Protein AF-A0A5R8YHM0-F1 (afdb_monomer)

Foldseek 3Di:
DDDQFQFFAPQAWPVQFPATWGATDVHNQEIEWEWAAKAFDADLVLAGQWFKEWEAEPPDTKIKIKTKIAIDTVLVRRQVSQQVCCVVPVRHHFYHYFAWQWKWKWKWKDPPDPDIDTLAQIDTGGSLCNRIPIDIGMGDPVSSVVVVCCQVVVPIFMKIKIKIKGKHKFRADQKKFKDWLLVLLVQVCVVQNAQHKAFLQRQLVSCLVVCVPGIDGHDADPPDDNDDDDDSSSNSSSVSQVCVVQQWAFDSDSDCDQRTITTGHGSVSHDTDIDMDHRNDIDMGMDIDMYMDRSSVSSCVSVVRHCPVSYHYHYDYDDPFQKAKAKEAEREPPDAFQFPWKKKKWWACADPPQGRHIWIWMFTQPDVRRMTMTIDGGGGPDFSWGWMAMWTFGQDPVGTDIATFDIDTDRHSYHYHYQNRYRAQWAKEAEDQVQQVFKKKFWAFPVGDTQDIDHNSRRMYIGGDDPRRPQIWIWIGTPDAFDIFIGGSPPGSYDYDYQSNGALAFKAKAKEFEPDDFWKKWKDFFPDPDDTDIDTAHPVRRMDMDMDGDHGSRRNFMWMWIDDVPRTDDIDDTDGGDPYHYHHHPQDQWDQDPNWTWGADPVDPLEIETAQQAKAFDADPVRAGQWDWDDDPQKIKIKTKIFSHDDPVVQVVRQVVCCVPDDDHRPGYDYDQKAWPKKFKWFAFPPGDTDTQWMDFFPNDPSRMDMTMGMDHPRLSVLVVCLLVLNWPGMKIWIWIQDPVGIDIHIDRSSVNRPPDD

Solvent-accessible surface area (backbone atoms only — not comparable to full-atom values): 40587 Å² total; per-residue (Å²): 133,85,87,57,71,64,27,36,19,68,66,42,65,41,84,91,37,67,80,54,32,16,29,16,30,98,29,85,47,29,35,26,36,42,70,71,42,47,42,73,28,62,44,98,88,55,43,50,40,51,38,40,38,42,42,42,48,86,57,88,52,36,17,34,44,38,37,28,33,29,65,39,56,68,52,66,62,29,39,53,43,36,34,56,43,22,75,76,72,67,52,52,45,41,42,40,74,58,68,60,69,24,30,39,37,35,36,37,33,40,65,66,98,81,43,72,45,56,45,36,77,69,39,81,34,54,41,39,30,53,62,46,35,62,45,78,42,77,19,56,56,66,37,26,53,51,54,50,46,42,58,76,65,69,77,54,63,44,41,35,37,36,39,32,34,29,62,27,31,52,40,68,39,52,32,26,34,74,44,39,60,19,62,49,26,45,53,49,24,74,72,67,38,70,50,32,73,35,38,63,65,55,44,6,52,53,49,29,67,75,41,61,86,60,55,41,86,36,74,69,40,95,88,60,73,88,68,76,86,84,46,68,65,60,51,6,44,35,51,26,59,73,42,37,77,73,45,26,42,80,49,77,58,88,67,71,47,90,76,52,41,27,25,33,44,47,42,91,79,33,70,76,53,85,44,78,50,52,34,23,56,86,43,82,30,81,46,78,44,66,30,60,33,41,59,66,63,51,38,20,71,54,50,81,68,58,50,70,90,35,51,45,80,45,78,50,79,82,71,62,90,29,57,44,70,35,36,38,34,46,54,58,53,73,52,49,45,48,61,76,46,47,33,37,42,39,41,29,67,54,48,72,89,79,35,78,60,62,48,74,47,60,24,60,28,80,40,86,72,34,21,26,61,29,78,44,82,48,50,79,90,59,73,64,54,31,31,33,30,34,33,36,33,31,62,45,101,93,43,76,45,79,42,65,24,55,78,39,84,34,59,54,54,66,44,78,41,42,56,88,29,38,56,45,59,53,31,27,42,36,39,47,69,78,39,25,74,47,24,38,38,30,37,28,29,54,87,68,49,75,66,40,71,32,27,76,89,35,38,44,37,18,38,66,50,56,81,80,36,50,74,34,29,35,42,34,39,49,76,61,86,60,47,74,46,78,43,77,53,64,100,45,41,54,44,81,49,46,56,47,55,36,80,47,23,28,50,47,55,36,34,44,31,39,90,74,51,70,44,36,40,35,33,40,47,34,96,54,89,64,80,69,45,73,49,78,27,31,85,92,41,33,54,46,82,48,73,49,63,18,92,38,37,38,37,35,22,33,29,39,27,50,32,59,90,92,49,69,53,70,71,48,73,72,42,74,73,45,101,80,35,72,44,60,74,67,64,73,78,64,49,72,52,98,88,43,57,30,31,74,39,92,88,42,86,38,33,29,27,26,70,60,86,30,43,40,67,32,64,42,99,85,70,43,65,36,62,47,80,49,79,60,88,92,39,33,39,39,40,38,32,30,21,32,45,77,56,69,70,56,48,54,51,49,43,59,54,43,52,76,69,51,92,72,68,65,74,46,67,45,71,48,83,58,50,62,70,38,38,34,38,30,33,21,30,100,93,52,67,80,42,81,60,27,68,43,62,44,67,82,47,90,51,30,45,31,77,34,63,32,80,36,54,71,54,49,44,50,14,46,52,41,12,76,75,54,39,70,84,13,26,31,30,38,28,33,33,43,42,94,92,44,78,46,80,25,75,30,49,47,19,74,69,68,53,78,87,125

Nearest PDB structures (foldseek):
  8ave-assembly1_B  TM=1.083E-01  e=2.349E-08  Homo sapiens
  2ibg-assembly4_D  TM=2.091E-01  e=2.568E-02  Drosophila melanogaster
  3but-assembly1_A-2  TM=3.104E-01  e=1.887E-01  Archaeoglobus fulgidus DSM 4304
  2wli-assembly1_B  TM=3.699E-01  e=8.532E-01  Paramagnetospirillum magnetotacticum
  2wll-assembly1_A-2  TM=3.819E-01  e=2.646E+00  Burkholderia pseudomallei

Sequence (758 aa):
MTILRGLPDLGAPLVSLPGTVFRGYEDSGLAIALPDRLDLERAADGTPVLLVTLVRGEQEPYGRIEAGFAIGSPLSEIGEAAARQAEKQGELLRVAAADLRGGVLEVTARLGPVAEEVLTPPVELAPDLLTRARVSVALAPRAAVAAARLVEDATLPVTATLRLTLRAVAPRLPLATTVDPHEIAVRLAARFGAQAALTVEDLAGGLGELLAGSLTPSAPGPGDEAGGPVTDEARGRALALRLKEILARPEVSAQVSAQGRYLLRHPDEVLPGQERVDLAVPAAVLVDRVVTLDPFAAARALSGGTLDRHVRRVTTPPLPAGHVVVEFAANLPEPVAGLLALLADLRIPPAPPLRPQPVTAGAALDGPGRTGTAGVVLAAGEEPSGEARLRALLDLPGGPAEVAGPWRPASDRHVLLGPADFPLPLTVVRAPAELTRLATAEVVTADGRVAARLDGATPMTAVPLRPEDLPARVVIRPTGPGRVIELPLGGRDRLDLDLVTLPGYGAQRATIACRKPPVRVEWRAEGADDPPRSVRLDRDRPAAEIRWIATSPFQPGLVWRVADGDQAGPWSAPVAPAERLVIVADEAKPIVVNGVEMRPDDAEPGVWTYLPPGPFLELGQDGRPAIGLIEAGATAFLQVTTRLDLPEAARAALLGELRRRASGEPERVRPAPVAVRRVALEARPPDGAWAPVAEGTSSGLPPWTTALAATLDPGQAAAVKAALSGTRGRLRLVGELDAPAGPEIRVRDVADLLEPTR

pLDDT: mean 85.94, std 9.77, range [30.06, 97.94]

Mean predicted aligned error: 14.39 Å

Structure (mmCIF, N/CA/C/O backbone):
data_AF-A0A5R8YHM0-F1
#
_entry.id   AF-A0A5R8YHM0-F1
#
loop_
_atom_site.group_PDB
_atom_site.id
_atom_site.type_symbol
_atom_site.label_atom_id
_atom_site.label_alt_id
_atom_site.label_comp_id
_atom_site.label_asym_id
_atom_site.label_entity_id
_atom_site.label_seq_id
_atom_site.pdbx_PDB_ins_code
_atom_site.Cartn_x
_atom_site.Cartn_y
_atom_site.Cartn_z
_atom_site.occupancy
_atom_site.B_iso_or_equiv
_atom_site.auth_seq_id
_atom_site.auth_comp_id
_atom_site.auth_asym_id
_atom_site.auth_atom_id
_atom_site.pdbx_PDB_model_num
ATOM 1 N N . MET A 1 1 ? -5.951 -20.990 -4.212 1.00 39.38 1 MET A N 1
ATOM 2 C CA . MET A 1 1 ? -7.140 -20.144 -3.972 1.00 39.38 1 MET A CA 1
ATOM 3 C C . MET A 1 1 ? -6.715 -18.698 -4.087 1.00 39.38 1 MET A C 1
ATOM 5 O O . MET A 1 1 ? -5.869 -18.257 -3.321 1.00 39.38 1 MET A O 1
ATOM 9 N N . THR A 1 2 ? -7.236 -17.989 -5.078 1.00 53.16 2 THR A N 1
ATOM 10 C CA . THR A 1 2 ? -6.952 -16.569 -5.274 1.00 53.16 2 THR A CA 1
ATOM 11 C C . THR A 1 2 ? -7.682 -15.772 -4.196 1.00 53.16 2 THR A C 1
ATOM 13 O O . THR A 1 2 ? -8.906 -15.809 -4.143 1.00 53.16 2 THR A O 1
ATOM 16 N N . ILE A 1 3 ? -6.958 -15.083 -3.313 1.00 80.69 3 ILE A N 1
ATOM 17 C CA . ILE A 1 3 ? -7.571 -14.210 -2.302 1.00 80.69 3 ILE A CA 1
ATOM 18 C C . ILE A 1 3 ? -8.234 -13.034 -3.044 1.00 80.69 3 ILE A C 1
ATOM 20 O O . ILE A 1 3 ? -7.537 -12.276 -3.720 1.00 80.69 3 ILE A O 1
ATOM 24 N N . LEU A 1 4 ? -9.571 -12.943 -2.987 1.00 90.19 4 LEU A N 1
ATOM 25 C CA . LEU A 1 4 ? -10.377 -11.878 -3.617 1.00 90.19 4 LEU A CA 1
ATOM 26 C C . LEU A 1 4 ? -10.798 -10.786 -2.629 1.00 90.19 4 LEU A C 1
ATOM 28 O O . LEU A 1 4 ? -11.025 -9.645 -3.028 1.00 90.19 4 LEU A O 1
ATOM 32 N N . ARG A 1 5 ? -10.917 -11.140 -1.346 1.00 91.56 5 ARG A N 1
ATOM 33 C CA . ARG A 1 5 ? -11.347 -10.230 -0.286 1.00 91.56 5 ARG A CA 1
ATOM 34 C C . ARG A 1 5 ? -10.447 -8.996 -0.227 1.00 91.56 5 ARG A C 1
ATOM 36 O O . ARG A 1 5 ? -9.224 -9.125 -0.199 1.00 91.56 5 ARG A O 1
ATOM 43 N N . GLY A 1 6 ? -11.062 -7.818 -0.178 1.00 90.00 6 GLY A N 1
ATOM 44 C CA . GLY A 1 6 ? -10.361 -6.537 -0.111 1.00 90.00 6 GLY A CA 1
ATOM 45 C C . GLY A 1 6 ? -9.772 -6.049 -1.439 1.00 90.00 6 GLY A C 1
ATOM 46 O O . GLY A 1 6 ? -9.041 -5.064 -1.427 1.00 90.00 6 GLY A O 1
ATOM 47 N N . LEU A 1 7 ? -10.069 -6.695 -2.574 1.00 93.56 7 LEU A N 1
ATOM 48 C CA . LEU A 1 7 ? -9.819 -6.117 -3.900 1.00 93.56 7 LEU A CA 1
ATOM 49 C C . LEU A 1 7 ? -10.925 -5.110 -4.276 1.00 93.56 7 LEU A C 1
ATOM 51 O O . LEU A 1 7 ? -12.049 -5.252 -3.788 1.00 93.56 7 LEU A O 1
ATOM 55 N N . PRO A 1 8 ? -10.650 -4.125 -5.158 1.00 95.81 8 PRO A N 1
ATOM 56 C CA . PRO A 1 8 ? -11.674 -3.238 -5.710 1.00 95.81 8 PRO A CA 1
ATOM 57 C C . PRO A 1 8 ? -12.804 -4.034 -6.365 1.00 95.81 8 PRO A C 1
ATOM 59 O O . PRO A 1 8 ? -12.550 -4.832 -7.268 1.00 95.81 8 PRO A O 1
ATOM 62 N N . ASP A 1 9 ? -14.041 -3.809 -5.936 1.00 95.06 9 ASP A N 1
ATOM 63 C CA . ASP A 1 9 ? -15.228 -4.386 -6.559 1.00 95.06 9 ASP A CA 1
ATOM 64 C C . ASP A 1 9 ? -15.778 -3.443 -7.631 1.00 95.06 9 ASP A C 1
ATOM 66 O O . ASP A 1 9 ? -16.409 -2.427 -7.331 1.00 95.06 9 ASP A O 1
ATOM 70 N N . LEU A 1 10 ? -15.562 -3.792 -8.900 1.00 93.62 10 LEU A N 1
ATOM 71 C CA . LEU A 1 10 ? -15.988 -2.967 -10.032 1.00 93.62 10 LEU A CA 1
ATOM 72 C C . LEU A 1 10 ? -17.514 -2.883 -10.172 1.00 93.62 10 LEU A C 1
ATOM 74 O O . LEU A 1 10 ? -18.005 -2.001 -10.874 1.00 93.62 10 LEU A O 1
ATOM 78 N N . GLY A 1 11 ? -18.262 -3.784 -9.524 1.00 90.69 11 GLY A N 1
ATOM 79 C CA . GLY A 1 11 ? -19.720 -3.731 -9.444 1.00 90.69 11 GLY A CA 1
ATOM 80 C C . GLY A 1 11 ? -20.252 -2.768 -8.376 1.00 90.69 11 GLY A C 1
ATOM 81 O O . GLY A 1 11 ? -21.446 -2.482 -8.375 1.00 90.69 11 GLY A O 1
ATOM 82 N N . ALA A 1 12 ? -19.393 -2.247 -7.492 1.00 91.75 12 ALA A N 1
ATOM 83 C CA . ALA A 1 12 ? -19.782 -1.406 -6.358 1.00 91.75 12 ALA A CA 1
ATOM 84 C C . ALA A 1 12 ? -18.974 -0.085 -6.289 1.00 91.75 12 ALA A C 1
ATOM 86 O O . ALA A 1 12 ? -18.221 0.134 -5.331 1.00 91.75 12 ALA A O 1
ATOM 87 N N . PRO A 1 13 ? -19.104 0.816 -7.287 1.00 93.62 13 PRO A N 1
ATOM 88 C CA . PRO A 1 13 ? -18.449 2.125 -7.261 1.00 93.62 13 PRO A CA 1
ATOM 89 C C . PRO A 1 13 ? -19.025 3.034 -6.162 1.00 93.62 13 PRO A C 1
ATOM 91 O O . PRO A 1 13 ? -20.237 3.102 -5.958 1.00 93.62 13 PRO A O 1
ATOM 94 N N . LEU A 1 14 ? -18.157 3.792 -5.490 1.00 92.69 14 LEU A N 1
ATOM 95 C CA . LEU A 1 14 ? -18.528 4.776 -4.466 1.00 92.69 14 LEU A CA 1
ATOM 96 C C . LEU A 1 14 ? -18.548 6.188 -5.069 1.00 92.69 14 LEU A C 1
ATOM 98 O O . LEU A 1 14 ? -17.676 7.009 -4.805 1.00 92.69 14 LEU A O 1
ATOM 102 N N . VAL A 1 15 ? -19.562 6.467 -5.893 1.00 90.62 15 VAL A N 1
ATOM 103 C CA . VAL A 1 15 ? -19.686 7.713 -6.685 1.00 90.62 15 VAL A CA 1
ATOM 104 C C . VAL A 1 15 ? -19.845 8.998 -5.859 1.00 90.62 15 VAL A C 1
ATOM 106 O O . VAL A 1 15 ? -19.730 10.094 -6.399 1.00 90.62 15 VAL A O 1
ATOM 109 N N . SER A 1 16 ? -20.135 8.884 -4.561 1.00 89.06 16 SER A N 1
ATOM 110 C CA . SER A 1 16 ? -20.206 10.014 -3.626 1.00 89.06 16 SER A CA 1
ATOM 111 C C . SER A 1 16 ? -18.833 10.511 -3.167 1.00 89.06 16 SER A C 1
ATOM 113 O O . SER A 1 16 ? -18.747 11.595 -2.586 1.00 89.06 16 SER A O 1
ATOM 115 N N . LEU A 1 17 ? -17.774 9.726 -3.388 1.00 91.69 17 LEU A N 1
ATOM 116 C CA . LEU A 1 17 ? -16.407 10.048 -2.990 1.00 91.69 17 LEU A CA 1
ATOM 117 C C . LEU A 1 17 ? -15.628 10.658 -4.171 1.00 91.69 17 LEU A C 1
ATOM 119 O O . LEU A 1 17 ? -15.910 10.329 -5.323 1.00 91.69 17 LEU A O 1
ATOM 123 N N . PRO A 1 18 ? -14.658 11.554 -3.911 1.00 92.50 18 PRO A N 1
ATOM 124 C CA . PRO A 1 18 ? -13.828 12.137 -4.961 1.00 92.50 18 PRO A CA 1
ATOM 125 C C . PRO A 1 18 ? -12.920 11.087 -5.618 1.00 92.50 18 PRO A C 1
ATOM 127 O O . PRO A 1 18 ? -12.489 10.127 -4.981 1.00 92.50 18 PRO A O 1
ATOM 130 N N . GLY A 1 19 ? -12.597 11.296 -6.895 1.00 91.38 19 GLY A N 1
ATOM 131 C CA . GLY A 1 19 ? -11.745 10.389 -7.666 1.00 91.38 19 GLY A CA 1
ATOM 132 C C . GLY A 1 19 ? -12.461 9.107 -8.110 1.00 91.38 19 GLY A C 1
ATOM 133 O O . GLY A 1 19 ? -13.678 9.065 -8.271 1.00 91.38 19 GLY A O 1
ATOM 134 N N . THR A 1 20 ? -11.689 8.050 -8.380 1.00 92.88 20 THR A N 1
ATOM 135 C CA . THR A 1 20 ? -12.224 6.728 -8.751 1.00 92.88 20 THR A CA 1
ATOM 136 C C . THR A 1 20 ? -12.085 5.775 -7.570 1.00 92.88 20 THR A C 1
ATOM 138 O O . THR A 1 20 ? -10.984 5.312 -7.273 1.00 92.88 20 THR A O 1
ATOM 141 N N . VAL A 1 21 ? -13.199 5.487 -6.893 1.00 95.12 21 VAL A N 1
ATOM 142 C CA . VAL A 1 21 ? -13.221 4.695 -5.655 1.00 95.12 21 VAL A CA 1
ATOM 143 C C . VAL A 1 21 ? -14.235 3.563 -5.767 1.00 95.12 21 VAL A C 1
ATOM 145 O O . VAL A 1 21 ? -15.366 3.769 -6.209 1.00 95.12 21 VAL A O 1
ATOM 148 N N . PHE A 1 22 ? -13.844 2.371 -5.328 1.00 95.38 22 PHE A N 1
ATOM 149 C CA . PHE A 1 22 ? -14.714 1.196 -5.270 1.00 95.38 22 PHE A CA 1
ATOM 150 C C . PHE A 1 22 ? -14.793 0.651 -3.853 1.00 95.38 22 PHE A C 1
ATOM 152 O O . PHE A 1 22 ? -13.876 0.832 -3.052 1.00 95.38 22 PHE A O 1
ATOM 159 N N . ARG A 1 23 ? -15.875 -0.057 -3.541 1.00 94.88 23 ARG A N 1
ATOM 160 C CA . ARG A 1 23 ? -15.956 -0.844 -2.311 1.00 94.88 23 ARG A CA 1
ATOM 161 C C . ARG A 1 23 ? -14.973 -2.020 -2.367 1.00 94.88 23 ARG A C 1
ATOM 163 O O . ARG A 1 23 ? -14.684 -2.547 -3.441 1.00 94.88 23 ARG A O 1
ATOM 170 N N . GLY A 1 24 ? -14.465 -2.441 -1.214 1.00 94.12 24 GLY A N 1
ATOM 171 C CA . GLY A 1 24 ? -13.718 -3.686 -1.083 1.00 94.12 24 GLY A CA 1
ATOM 172 C C . GLY A 1 24 ? -14.640 -4.895 -1.213 1.00 94.12 24 GLY A C 1
ATOM 173 O O . GLY A 1 24 ? -15.649 -5.000 -0.515 1.00 94.12 24 GLY A O 1
ATOM 174 N N . TYR A 1 25 ? -14.287 -5.836 -2.084 1.00 92.88 25 TYR A N 1
ATOM 175 C CA . TYR A 1 25 ? -15.019 -7.091 -2.215 1.00 92.88 25 TYR A CA 1
ATOM 176 C C . TYR A 1 25 ? -14.998 -7.869 -0.884 1.00 92.88 25 TYR A C 1
ATOM 178 O O . TYR A 1 25 ? -13.932 -8.037 -0.284 1.00 92.88 25 TYR A O 1
ATOM 186 N N . GLU A 1 26 ? -16.168 -8.315 -0.408 1.00 90.44 26 GLU A N 1
ATOM 187 C CA . GLU A 1 26 ? -16.365 -8.963 0.910 1.00 90.44 26 GLU A CA 1
ATOM 188 C C . GLU A 1 26 ? -15.871 -8.138 2.126 1.00 90.44 26 GLU A C 1
ATOM 190 O O . GLU A 1 26 ? -15.660 -8.667 3.221 1.00 90.44 26 GLU A O 1
ATOM 195 N N . ASP A 1 27 ? -15.691 -6.825 1.957 1.00 88.81 27 ASP A N 1
ATOM 196 C CA . ASP A 1 27 ? -15.360 -5.879 3.026 1.00 88.81 27 ASP A CA 1
ATOM 197 C C . ASP A 1 27 ? -16.105 -4.565 2.780 1.00 88.81 27 ASP A C 1
ATOM 199 O O . ASP A 1 27 ? -15.573 -3.593 2.241 1.00 88.81 27 ASP A O 1
ATOM 203 N N . SER A 1 28 ? -17.383 -4.534 3.168 1.00 85.12 28 SER A N 1
ATOM 204 C CA . SER A 1 28 ? -18.223 -3.354 2.968 1.00 85.12 28 SER A CA 1
ATOM 205 C C . SER A 1 28 ? -17.713 -2.126 3.724 1.00 85.12 28 SER A C 1
ATOM 207 O O . SER A 1 28 ? -18.033 -1.012 3.334 1.00 85.12 28 SER A O 1
ATOM 209 N N . GLY A 1 29 ? -16.890 -2.298 4.759 1.00 87.62 29 GLY A N 1
ATOM 210 C CA . GLY A 1 29 ? -16.261 -1.198 5.487 1.00 87.62 29 GLY A CA 1
ATOM 211 C C . GLY A 1 29 ? -14.966 -0.688 4.851 1.00 87.62 29 GLY A C 1
ATOM 212 O O . GLY A 1 29 ? -14.224 0.026 5.524 1.00 87.62 29 GLY A O 1
ATOM 213 N N . LEU A 1 30 ? -14.644 -1.078 3.614 1.00 89.88 30 LEU A N 1
ATOM 214 C CA . LEU A 1 30 ? -13.425 -0.691 2.907 1.00 89.88 30 LEU A CA 1
ATOM 215 C C . LEU A 1 30 ? -13.758 0.044 1.601 1.00 89.88 30 LEU A C 1
ATOM 217 O O . LEU A 1 30 ? -14.516 -0.450 0.769 1.00 89.88 30 LEU A O 1
ATOM 221 N N . ALA A 1 31 ? -13.147 1.208 1.414 1.00 93.00 31 ALA A N 1
ATOM 222 C CA . ALA A 1 31 ? -13.145 2.002 0.196 1.00 93.00 31 ALA A CA 1
ATOM 223 C C . ALA A 1 31 ? -11.729 1.995 -0.395 1.00 93.00 31 ALA A C 1
ATOM 225 O O . ALA A 1 31 ? -10.764 2.347 0.284 1.00 93.00 31 ALA A O 1
ATOM 226 N N . ILE A 1 32 ? -11.599 1.582 -1.653 1.00 93.62 32 ILE A N 1
ATOM 227 C CA . ILE A 1 32 ? -10.316 1.419 -2.335 1.00 93.62 32 ILE A CA 1
ATOM 228 C C . ILE A 1 32 ? -10.204 2.464 -3.436 1.00 93.62 32 ILE A C 1
ATOM 230 O O . ILE A 1 32 ? -10.967 2.451 -4.404 1.00 93.62 32 ILE A O 1
ATOM 234 N N . ALA A 1 33 ? -9.251 3.373 -3.265 1.00 93.12 33 ALA A N 1
ATOM 235 C CA . ALA A 1 33 ? -8.953 4.453 -4.187 1.00 93.12 33 ALA A CA 1
ATOM 236 C C . ALA A 1 33 ? -8.016 3.974 -5.297 1.00 93.12 33 ALA A C 1
ATOM 238 O O . ALA A 1 33 ? -6.970 3.373 -5.030 1.00 93.12 33 ALA A O 1
ATOM 239 N N . LEU A 1 34 ? -8.375 4.266 -6.545 1.00 92.69 34 LEU A N 1
ATOM 240 C CA . LEU A 1 34 ? -7.493 4.067 -7.687 1.00 92.69 34 LEU A CA 1
ATOM 241 C C . LEU A 1 34 ? -6.687 5.345 -7.939 1.00 92.69 34 LEU A C 1
ATOM 243 O O . LEU A 1 34 ? -7.213 6.443 -7.746 1.00 92.69 34 LEU A O 1
ATOM 247 N N . PRO A 1 35 ? -5.453 5.222 -8.452 1.00 90.38 35 PRO A N 1
ATOM 248 C CA . PRO A 1 35 ? -4.701 6.376 -8.909 1.00 90.38 35 PRO A CA 1
ATOM 249 C C . PRO A 1 35 ? -5.411 7.160 -10.008 1.00 90.38 35 PRO A C 1
ATOM 251 O O . PRO A 1 35 ? -5.995 6.597 -10.939 1.00 90.38 35 PRO A O 1
ATOM 254 N N . ASP A 1 36 ? -5.327 8.478 -9.925 1.00 90.69 36 ASP A N 1
ATOM 255 C CA . ASP A 1 36 ? -5.924 9.397 -10.893 1.00 90.69 36 ASP A CA 1
ATOM 256 C C . ASP A 1 36 ? -4.987 10.538 -11.302 1.00 90.69 36 ASP A C 1
ATOM 258 O O . ASP A 1 36 ? -5.329 11.305 -12.202 1.00 90.69 36 ASP A O 1
ATOM 262 N N . ARG A 1 37 ? -3.790 10.610 -10.706 1.00 89.12 37 ARG A N 1
ATOM 263 C CA . ARG A 1 37 ? -2.815 11.663 -10.976 1.00 89.12 37 ARG A CA 1
ATOM 264 C C . ARG A 1 37 ? -1.425 11.106 -11.252 1.00 89.12 37 ARG A C 1
ATOM 266 O O . ARG A 1 37 ? -0.958 10.189 -10.572 1.00 89.12 37 ARG A O 1
ATOM 273 N N . LEU A 1 38 ? -0.764 11.723 -12.227 1.00 90.69 38 LEU A N 1
ATOM 274 C CA . LEU A 1 38 ? 0.653 11.563 -12.526 1.00 90.69 38 LEU A CA 1
ATOM 275 C C . LEU A 1 38 ? 1.336 12.917 -12.329 1.00 90.69 38 LEU A C 1
ATOM 277 O O . LEU A 1 38 ? 0.962 13.891 -12.976 1.00 90.69 38 LEU A O 1
ATOM 281 N N . ASP A 1 39 ? 2.325 12.975 -11.445 1.00 89.31 39 ASP A N 1
ATOM 282 C CA . ASP A 1 39 ? 3.100 14.179 -11.152 1.00 89.31 39 ASP A CA 1
ATOM 283 C C . ASP A 1 39 ? 4.559 14.003 -11.580 1.00 89.31 39 ASP A C 1
ATOM 285 O O . ASP A 1 39 ? 5.088 12.891 -11.589 1.00 89.31 39 ASP A O 1
ATOM 289 N N . LEU A 1 40 ? 5.231 15.115 -11.884 1.00 87.50 40 LEU A N 1
ATOM 290 C CA . LEU A 1 40 ? 6.681 15.124 -12.048 1.00 87.50 40 LEU A CA 1
ATOM 291 C C . LEU A 1 40 ? 7.327 15.168 -10.661 1.00 87.50 40 LEU A C 1
ATOM 293 O O . LEU A 1 40 ? 6.963 15.995 -9.817 1.00 87.50 40 LEU A O 1
ATOM 297 N N . GLU A 1 41 ? 8.276 14.273 -10.421 1.00 82.69 41 GLU A N 1
ATOM 298 C CA . GLU A 1 41 ? 8.989 14.187 -9.154 1.00 82.69 41 GLU A CA 1
ATOM 299 C C . GLU A 1 41 ? 9.784 15.470 -8.881 1.00 82.69 41 GLU A C 1
ATOM 301 O O . GLU A 1 41 ? 10.283 16.134 -9.795 1.00 82.69 41 GLU A O 1
ATOM 306 N N . ARG A 1 42 ? 9.920 15.806 -7.595 1.00 80.12 42 ARG A N 1
ATOM 307 C CA . ARG A 1 42 ? 10.765 16.896 -7.112 1.00 80.12 42 ARG A CA 1
ATOM 308 C C . ARG A 1 42 ? 11.964 16.328 -6.358 1.00 80.12 42 ARG A C 1
ATOM 310 O O . ARG A 1 42 ? 11.796 15.481 -5.482 1.00 80.12 42 ARG A O 1
ATOM 317 N N . ALA A 1 43 ? 13.152 16.828 -6.671 1.00 72.75 43 ALA A N 1
ATOM 318 C CA . ALA A 1 43 ? 14.354 16.609 -5.885 1.00 72.75 43 ALA A CA 1
ATOM 319 C C . ALA A 1 43 ? 14.235 17.284 -4.504 1.00 72.75 43 ALA A C 1
ATOM 321 O O . ALA A 1 43 ? 13.315 18.064 -4.246 1.00 72.75 43 ALA A O 1
ATOM 322 N N . ALA A 1 44 ? 15.178 16.991 -3.604 1.00 66.50 44 ALA A N 1
ATOM 323 C CA . ALA A 1 44 ? 15.178 17.522 -2.236 1.00 66.50 44 ALA A CA 1
ATOM 324 C C . ALA A 1 44 ? 15.227 19.064 -2.174 1.00 66.50 44 ALA A C 1
ATOM 326 O O . ALA A 1 44 ? 14.716 19.660 -1.231 1.00 66.50 44 ALA A O 1
ATOM 327 N N . ASP A 1 45 ? 15.798 19.710 -3.192 1.00 70.50 45 ASP A N 1
ATOM 328 C CA . ASP A 1 45 ? 15.846 21.170 -3.348 1.00 70.50 45 ASP A CA 1
ATOM 329 C C . ASP A 1 45 ? 14.581 21.761 -4.009 1.00 70.50 45 ASP A C 1
ATOM 331 O O . ASP A 1 45 ? 14.508 22.962 -4.273 1.00 70.50 45 ASP A O 1
ATOM 335 N N . GLY A 1 46 ? 13.576 20.924 -4.287 1.00 74.38 46 GLY A N 1
ATOM 336 C CA . GLY A 1 46 ? 12.318 21.298 -4.927 1.00 74.38 46 GLY A CA 1
ATOM 337 C C . GLY A 1 46 ? 12.376 21.391 -6.453 1.00 74.38 46 GLY A C 1
ATOM 338 O O . GLY A 1 46 ? 11.339 21.647 -7.071 1.00 74.38 46 GLY A O 1
ATOM 339 N N . THR A 1 47 ? 13.539 21.175 -7.077 1.00 80.44 47 THR A N 1
ATOM 340 C CA . THR A 1 47 ? 13.669 21.182 -8.541 1.00 80.44 47 THR A CA 1
ATOM 341 C C . THR A 1 47 ? 13.024 19.939 -9.162 1.00 80.44 47 THR A C 1
ATOM 343 O O . THR A 1 47 ? 12.994 18.883 -8.532 1.00 80.44 47 THR A O 1
ATOM 346 N N . PRO A 1 48 ? 12.461 20.027 -10.380 1.00 83.25 48 PRO A N 1
ATOM 347 C CA . PRO A 1 48 ? 11.901 18.854 -11.038 1.00 83.25 48 PRO A CA 1
ATOM 348 C C . PRO A 1 48 ? 12.999 17.851 -11.404 1.00 83.25 48 PRO A C 1
ATOM 350 O O . PRO A 1 48 ? 14.055 18.243 -11.901 1.00 83.25 48 PRO A O 1
ATOM 353 N N . VAL A 1 49 ? 12.724 16.559 -11.229 1.00 82.38 49 VAL A N 1
ATOM 354 C CA . VAL A 1 49 ? 13.591 15.476 -11.710 1.00 82.38 49 VAL A CA 1
ATOM 355 C C . VAL A 1 49 ? 13.335 15.283 -13.205 1.00 82.38 49 VAL A C 1
ATOM 357 O O . VAL A 1 49 ? 12.548 14.433 -13.616 1.00 82.38 49 VAL A O 1
ATOM 360 N N . LEU A 1 50 ? 13.972 16.125 -14.017 1.00 83.81 50 LEU A N 1
ATOM 361 C CA . LEU A 1 50 ? 13.954 16.059 -15.475 1.00 83.81 50 LEU A CA 1
ATOM 362 C C . LEU A 1 50 ? 15.320 16.497 -16.013 1.00 83.81 50 LEU A C 1
ATOM 364 O O . LEU A 1 50 ? 15.791 17.580 -15.686 1.00 83.81 50 LEU A O 1
ATOM 368 N N . LEU A 1 51 ? 15.944 15.680 -16.855 1.00 80.56 51 LEU A N 1
ATOM 369 C CA . LEU A 1 51 ? 17.203 15.996 -17.521 1.00 80.56 51 LEU A CA 1
ATOM 370 C C . LEU A 1 51 ? 17.200 15.429 -18.940 1.00 80.56 51 LEU A C 1
ATOM 372 O O . LEU A 1 51 ? 17.017 14.231 -19.142 1.00 80.56 51 LEU A O 1
ATOM 376 N N . VAL A 1 52 ? 17.466 16.281 -19.924 1.00 78.50 52 VAL A N 1
ATOM 377 C CA . VAL A 1 52 ? 17.703 15.871 -21.310 1.00 78.50 52 VAL A CA 1
ATOM 378 C C . VAL A 1 52 ? 19.191 16.010 -21.607 1.00 78.50 52 VAL A C 1
ATOM 380 O O . VAL A 1 52 ? 19.750 17.102 -21.531 1.00 78.50 52 VAL A O 1
ATOM 383 N N . THR A 1 53 ? 19.855 14.911 -21.947 1.00 78.62 53 THR A N 1
ATOM 384 C CA . THR A 1 53 ? 21.257 14.923 -22.376 1.00 78.62 53 THR A CA 1
ATOM 385 C C . THR A 1 53 ? 21.335 14.737 -23.885 1.00 78.62 53 THR A C 1
ATOM 387 O O . THR A 1 53 ? 20.740 13.814 -24.426 1.00 78.62 53 THR A O 1
ATOM 390 N N . LEU A 1 54 ? 22.075 15.604 -24.569 1.00 77.12 54 LEU A N 1
ATOM 391 C CA . LEU A 1 54 ? 22.346 15.522 -26.002 1.00 77.12 54 LEU A CA 1
ATOM 392 C C . LEU A 1 54 ? 23.838 15.269 -26.193 1.00 77.12 54 LEU A C 1
ATOM 394 O O . LEU A 1 54 ? 24.659 16.094 -25.778 1.00 77.12 54 LEU A O 1
ATOM 398 N N . VAL A 1 55 ? 24.185 14.142 -26.810 1.00 74.56 55 VAL A N 1
ATOM 399 C CA . VAL A 1 55 ? 25.576 13.742 -27.031 1.00 74.56 55 VAL A CA 1
ATOM 40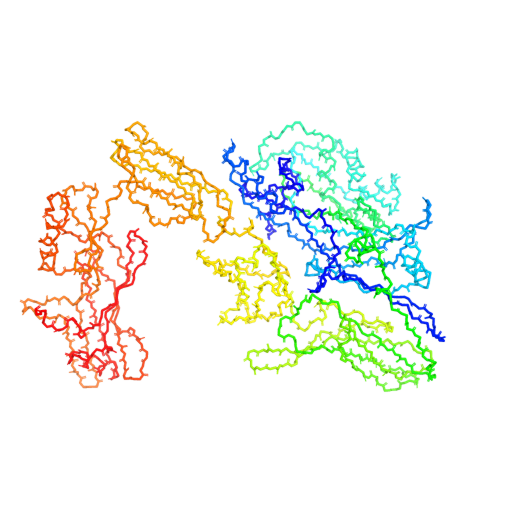0 C C . VAL A 1 55 ? 25.926 13.876 -28.509 1.00 74.56 55 VAL A C 1
ATOM 402 O O . VAL A 1 55 ? 25.215 13.380 -29.385 1.00 74.56 55 VAL A O 1
ATOM 405 N N . ARG A 1 56 ? 27.030 14.571 -28.795 1.00 74.44 56 ARG A N 1
ATOM 406 C CA . ARG A 1 56 ? 27.544 14.814 -30.149 1.00 74.44 56 ARG A CA 1
ATOM 407 C C . ARG A 1 56 ? 28.984 14.308 -30.263 1.00 74.44 56 ARG A C 1
ATOM 409 O O . ARG A 1 56 ? 29.817 14.662 -29.437 1.00 74.44 56 ARG A O 1
ATOM 416 N N . GLY A 1 57 ? 29.309 13.535 -31.295 1.00 67.38 57 GLY A N 1
ATOM 417 C CA . GLY A 1 57 ? 30.664 13.017 -31.529 1.00 67.38 57 GLY A CA 1
ATOM 418 C C . GLY A 1 57 ? 30.862 12.529 -32.965 1.00 67.38 57 GLY A C 1
ATOM 419 O O . GLY A 1 57 ? 29.980 12.725 -33.795 1.00 67.38 57 GLY A O 1
ATOM 420 N N . GLU A 1 58 ? 32.011 11.903 -33.259 1.00 57.75 58 GLU A N 1
ATOM 421 C CA . GLU A 1 58 ? 32.224 11.170 -34.528 1.00 57.75 58 GLU A CA 1
ATOM 422 C C . GLU A 1 58 ? 31.388 9.881 -34.615 1.00 57.75 58 GLU A C 1
ATOM 424 O O . GLU A 1 58 ? 31.140 9.379 -35.709 1.00 57.75 58 GLU A O 1
ATOM 429 N N . GLN A 1 59 ? 30.933 9.352 -33.473 1.00 62.47 59 GLN A N 1
ATOM 430 C CA . GLN A 1 59 ? 29.912 8.303 -33.435 1.00 62.47 59 GLN A CA 1
ATOM 431 C C . GLN A 1 59 ? 28.508 8.885 -33.666 1.00 62.47 59 GLN A C 1
ATOM 433 O O . GLN A 1 59 ? 28.308 10.099 -33.604 1.00 62.47 59 GLN A O 1
ATOM 438 N N . GLU A 1 60 ? 27.530 8.015 -33.935 1.00 65.12 60 GLU A N 1
ATOM 439 C CA . GLU A 1 60 ? 26.151 8.426 -34.206 1.00 65.12 60 GLU A CA 1
ATOM 440 C C . GLU A 1 60 ? 25.582 9.249 -33.027 1.00 65.12 60 GLU A C 1
ATOM 442 O O . GLU A 1 60 ? 25.635 8.797 -31.879 1.00 65.12 60 GLU A O 1
ATOM 447 N N . PRO A 1 61 ? 25.094 10.482 -33.266 1.00 69.25 61 PRO A N 1
ATOM 448 C CA . PRO A 1 61 ? 24.592 11.343 -32.202 1.00 69.25 61 PRO A CA 1
ATOM 449 C C . PRO A 1 61 ? 23.324 10.751 -31.586 1.00 69.25 61 PRO A C 1
ATOM 451 O O . PRO A 1 61 ? 22.438 10.286 -32.302 1.00 69.25 61 PRO A O 1
ATOM 454 N N . TYR A 1 62 ? 23.201 10.844 -30.265 1.00 73.12 62 TYR A N 1
ATOM 455 C CA . TYR A 1 62 ? 22.037 10.348 -29.536 1.00 73.12 62 TYR A CA 1
ATOM 456 C C . TYR A 1 62 ? 21.598 11.327 -28.448 1.00 73.12 62 TYR A C 1
ATOM 458 O O . TYR A 1 62 ? 22.338 12.224 -28.030 1.00 73.12 62 TYR A O 1
ATOM 466 N N . GLY A 1 63 ? 20.354 11.164 -28.006 1.00 73.62 63 GLY A N 1
ATOM 467 C CA . GLY A 1 63 ? 19.815 11.870 -26.850 1.00 73.62 63 GLY A CA 1
ATOM 468 C C . GLY A 1 63 ? 19.510 10.907 -25.711 1.00 73.62 63 GLY A C 1
ATOM 469 O O . GLY A 1 63 ? 19.404 9.702 -25.918 1.00 73.62 63 GLY A O 1
ATOM 470 N N . ARG A 1 64 ? 19.331 11.433 -24.504 1.00 76.56 64 ARG A N 1
ATOM 471 C CA . ARG A 1 64 ? 18.839 10.694 -23.340 1.00 76.56 64 ARG A CA 1
ATOM 472 C C . ARG A 1 64 ? 17.851 11.561 -22.582 1.00 76.56 64 ARG A C 1
ATOM 474 O O . ARG A 1 64 ? 18.158 12.722 -22.322 1.00 76.56 64 ARG A O 1
ATOM 481 N N . ILE A 1 65 ? 16.698 11.010 -22.219 1.00 77.50 65 ILE A N 1
ATOM 482 C CA . ILE A 1 65 ? 15.773 11.652 -21.275 1.00 77.50 65 ILE A CA 1
ATOM 483 C C . ILE A 1 65 ? 15.833 10.883 -19.972 1.00 77.50 65 ILE A C 1
ATOM 485 O O . ILE A 1 65 ? 15.685 9.664 -19.968 1.00 77.50 65 ILE A O 1
ATOM 489 N N . GLU A 1 66 ? 16.032 11.620 -18.889 1.00 79.00 66 GLU A N 1
ATOM 490 C CA . GLU A 1 66 ? 15.876 11.164 -17.521 1.00 79.00 66 GLU A CA 1
ATOM 491 C C . GLU A 1 66 ? 14.718 11.932 -16.890 1.00 79.00 66 GLU A C 1
ATOM 493 O O . GLU A 1 66 ? 14.785 13.153 -16.777 1.00 79.00 66 GLU A O 1
ATOM 498 N N . ALA A 1 67 ? 13.657 11.246 -16.485 1.00 81.38 67 ALA A N 1
ATOM 499 C CA . ALA A 1 67 ? 12.509 11.873 -15.834 1.00 81.38 67 ALA A CA 1
ATOM 500 C C . ALA A 1 67 ? 12.026 11.025 -14.657 1.00 81.38 67 ALA A C 1
ATOM 502 O O . ALA A 1 67 ? 11.980 9.802 -14.766 1.00 81.38 67 ALA A O 1
ATOM 503 N N . GLY A 1 68 ? 11.688 11.671 -13.541 1.00 83.31 68 GLY A N 1
ATOM 504 C CA . GLY A 1 68 ? 11.066 11.040 -12.379 1.00 83.31 68 GLY A CA 1
ATOM 505 C C . GLY A 1 68 ? 9.568 11.324 -12.346 1.00 83.31 68 GLY A C 1
ATOM 506 O O . GLY A 1 68 ? 9.164 12.484 -12.417 1.00 83.31 68 GLY A O 1
ATOM 507 N N . PHE A 1 69 ? 8.741 10.290 -12.213 1.00 85.75 69 PHE A N 1
ATOM 508 C CA . PHE A 1 69 ? 7.286 10.419 -12.110 1.00 85.75 69 PHE A CA 1
ATOM 509 C C . PHE A 1 69 ? 6.771 9.860 -10.787 1.00 85.75 69 PHE A C 1
ATOM 511 O O . PHE A 1 69 ? 7.194 8.792 -10.349 1.00 85.75 69 PHE A O 1
ATOM 518 N N . ALA A 1 70 ? 5.812 10.553 -10.179 1.00 83.25 70 ALA A N 1
ATOM 519 C CA . ALA A 1 70 ? 5.133 10.122 -8.967 1.00 83.25 70 ALA A CA 1
ATOM 520 C C . ALA A 1 70 ? 3.647 9.889 -9.245 1.00 83.25 70 ALA A C 1
ATOM 522 O O . ALA A 1 70 ? 2.969 10.721 -9.845 1.00 83.25 70 ALA A O 1
ATOM 523 N N . ILE A 1 71 ? 3.131 8.761 -8.769 1.00 86.38 71 ILE A N 1
ATOM 524 C CA . ILE A 1 71 ? 1.709 8.435 -8.862 1.00 86.38 71 ILE A CA 1
ATOM 525 C C . ILE A 1 71 ? 1.008 8.913 -7.592 1.00 86.38 71 ILE A C 1
ATOM 527 O O . ILE A 1 71 ? 1.501 8.687 -6.478 1.00 86.38 71 ILE A O 1
ATOM 531 N N . GLY A 1 72 ? -0.136 9.570 -7.774 1.00 81.62 72 GLY A N 1
ATOM 532 C CA . GLY A 1 72 ? -0.986 10.072 -6.703 1.00 81.62 72 GLY A CA 1
ATOM 533 C C . GLY A 1 72 ? -2.371 9.429 -6.692 1.00 81.62 72 GLY A C 1
ATOM 534 O O . GLY A 1 72 ? -2.892 8.974 -7.711 1.00 81.62 72 GLY A O 1
ATOM 535 N N . SER A 1 73 ? -2.973 9.407 -5.509 1.00 83.44 73 SER A N 1
ATOM 536 C CA . SER A 1 73 ? -4.403 9.177 -5.296 1.00 83.44 73 SER A CA 1
ATOM 537 C C . SER A 1 73 ? -4.890 10.233 -4.300 1.00 83.44 73 SER A C 1
ATOM 539 O O . SER A 1 73 ? -4.113 10.602 -3.411 1.00 83.44 73 SER A O 1
ATOM 541 N N . PRO A 1 74 ? -6.137 10.723 -4.389 1.00 84.50 74 PRO A N 1
ATOM 542 C CA . PRO A 1 74 ? -6.637 11.796 -3.534 1.00 84.50 74 PRO A CA 1
ATOM 543 C C . PRO A 1 74 ? -7.079 11.236 -2.172 1.00 84.50 74 PRO A C 1
ATOM 545 O O . PRO A 1 74 ? -8.198 11.458 -1.720 1.00 84.50 74 PRO A O 1
ATOM 548 N N . LEU A 1 75 ? -6.207 10.459 -1.516 1.00 86.75 75 LEU A N 1
ATOM 549 C CA . LEU A 1 75 ? -6.526 9.695 -0.307 1.00 86.75 75 LEU A CA 1
ATOM 550 C C . LEU A 1 75 ? -7.055 10.592 0.812 1.00 86.75 75 LEU A C 1
ATOM 552 O O . LEU A 1 75 ? -8.078 10.268 1.410 1.00 86.75 75 LEU A O 1
ATOM 556 N N . SER A 1 76 ? -6.418 11.739 1.055 1.00 82.69 76 SER A N 1
ATOM 557 C CA . SER A 1 76 ? -6.868 12.688 2.079 1.00 82.69 76 SER A CA 1
ATOM 558 C C . SER A 1 76 ? -8.276 13.224 1.790 1.00 82.69 76 SER A C 1
ATOM 560 O O . SER A 1 76 ? -9.135 13.187 2.669 1.00 82.69 76 SER A O 1
ATOM 562 N N . GLU A 1 77 ? -8.557 13.631 0.548 1.00 87.62 77 GLU A N 1
ATOM 563 C CA . GLU A 1 77 ? -9.882 14.124 0.137 1.00 87.62 77 GLU A CA 1
ATOM 564 C C . GLU A 1 77 ? -10.955 13.031 0.248 1.00 87.62 77 GLU A C 1
ATOM 566 O O . GLU A 1 77 ? -12.075 13.291 0.698 1.00 87.62 77 GLU A O 1
ATOM 571 N N . ILE A 1 78 ? -10.603 11.792 -0.117 1.00 89.88 78 ILE A N 1
ATOM 572 C CA . ILE A 1 78 ? -11.464 10.615 0.030 1.00 89.88 78 ILE A CA 1
ATOM 573 C C . ILE A 1 78 ? -11.740 10.341 1.509 1.00 89.88 78 ILE A C 1
ATOM 575 O O . ILE A 1 78 ? -12.893 10.120 1.872 1.00 89.88 78 ILE A O 1
ATOM 579 N N . GLY A 1 79 ? -10.718 10.382 2.367 1.00 86.00 79 GLY A N 1
ATOM 580 C CA . GLY A 1 79 ? -10.847 10.171 3.810 1.00 86.00 79 GLY A CA 1
ATOM 581 C C . GLY A 1 79 ? -11.775 11.189 4.465 1.00 86.00 79 GLY A C 1
ATOM 582 O O . GLY A 1 79 ? -12.671 10.815 5.223 1.00 86.00 79 GLY A O 1
ATOM 583 N N . GLU A 1 80 ? -11.639 12.466 4.111 1.00 83.50 80 GLU A N 1
ATOM 584 C CA . GLU A 1 80 ? -12.543 13.514 4.585 1.00 83.50 80 GLU A CA 1
ATOM 585 C C . GLU A 1 80 ? -13.977 13.345 4.060 1.00 83.50 80 GLU A C 1
ATOM 587 O O . GLU A 1 80 ? -14.945 13.540 4.800 1.00 83.50 80 GLU A O 1
ATOM 592 N N . ALA A 1 81 ? -14.147 12.989 2.783 1.00 88.25 81 ALA A N 1
ATOM 593 C CA . ALA A 1 81 ? -15.465 12.750 2.200 1.00 88.25 81 ALA A CA 1
ATOM 594 C C . ALA A 1 81 ? -16.157 11.536 2.839 1.00 88.25 81 ALA A C 1
ATOM 596 O O . ALA A 1 81 ? -17.335 11.623 3.190 1.00 88.25 81 ALA A O 1
ATOM 597 N N . ALA A 1 82 ? -15.413 10.453 3.067 1.00 87.69 82 ALA A N 1
ATOM 598 C CA . ALA A 1 82 ? -15.877 9.259 3.762 1.00 87.69 82 ALA A CA 1
ATOM 599 C C . ALA A 1 82 ? -16.284 9.574 5.208 1.00 87.69 82 ALA A C 1
ATOM 601 O O . ALA A 1 82 ? -17.346 9.146 5.656 1.00 87.69 82 ALA A O 1
ATOM 602 N N . ALA A 1 83 ? -15.504 10.395 5.918 1.00 79.94 83 ALA A N 1
ATOM 603 C CA . ALA A 1 83 ? -15.854 10.869 7.253 1.00 79.94 83 ALA A CA 1
ATOM 604 C C . ALA A 1 83 ? -17.166 11.678 7.263 1.00 79.94 83 ALA A C 1
ATOM 606 O O . ALA A 1 83 ? -18.053 11.418 8.078 1.00 79.94 83 ALA A O 1
ATOM 607 N N . ARG A 1 84 ? -17.346 12.609 6.315 1.00 82.06 84 ARG A N 1
ATOM 608 C CA . ARG A 1 84 ? -18.600 13.375 6.165 1.00 82.06 84 ARG A CA 1
ATOM 609 C C . ARG A 1 84 ? -19.795 12.481 5.818 1.00 82.06 84 ARG A C 1
ATOM 611 O O . ARG A 1 84 ? -20.911 12.742 6.271 1.00 82.06 84 ARG A O 1
ATOM 618 N N . GLN A 1 85 ? -19.587 11.444 5.008 1.00 84.31 85 GLN A N 1
ATOM 619 C CA . GLN A 1 85 ? -20.623 10.467 4.671 1.00 84.31 85 GLN A CA 1
ATOM 620 C C . GLN A 1 85 ? -21.015 9.634 5.897 1.00 84.31 85 GLN A C 1
ATOM 622 O O . GLN A 1 85 ? -22.207 9.457 6.150 1.00 84.31 85 GLN A O 1
ATOM 627 N N . ALA A 1 86 ? -20.041 9.211 6.705 1.00 82.25 86 ALA A N 1
ATOM 628 C CA . ALA A 1 86 ? -20.282 8.487 7.948 1.00 82.25 86 ALA A CA 1
ATOM 629 C C . ALA A 1 86 ? -21.141 9.289 8.938 1.00 82.25 86 ALA A C 1
ATOM 631 O O . ALA A 1 86 ? -22.052 8.732 9.551 1.00 82.25 86 ALA A O 1
ATOM 632 N N . GLU A 1 87 ? -20.922 10.603 9.056 1.00 74.88 87 GLU A N 1
ATOM 633 C CA . GLU A 1 87 ? -21.761 11.460 9.905 1.00 74.88 87 GLU A CA 1
ATOM 634 C C . GLU A 1 87 ? -23.213 11.555 9.408 1.00 74.88 87 GLU A C 1
ATOM 636 O O . GLU A 1 87 ? -24.139 11.564 10.220 1.00 74.88 87 GLU A O 1
ATOM 641 N N . LYS A 1 88 ? -23.435 11.600 8.087 1.00 79.62 88 LYS A N 1
ATOM 642 C CA . LYS A 1 88 ? -24.775 11.769 7.495 1.00 79.62 88 LYS A CA 1
ATOM 643 C C . LYS A 1 88 ? -25.568 10.468 7.372 1.00 79.62 88 LYS A C 1
ATOM 645 O O . LYS A 1 88 ? -26.778 10.473 7.570 1.00 79.62 88 LYS A O 1
ATOM 650 N N . GLN A 1 89 ? -24.903 9.383 6.987 1.00 80.31 89 GLN A N 1
ATOM 651 C CA . GLN A 1 89 ? -25.533 8.116 6.594 1.00 80.31 89 GLN A CA 1
ATOM 652 C C . GLN A 1 89 ? -25.206 6.967 7.557 1.00 80.31 89 GLN A C 1
ATOM 654 O O . GLN A 1 89 ? -25.844 5.921 7.501 1.00 80.31 89 GLN A O 1
ATOM 659 N N . GLY A 1 90 ? -24.243 7.149 8.468 1.00 74.81 90 GLY A N 1
ATOM 660 C CA . GLY A 1 90 ? -23.837 6.124 9.433 1.00 74.81 90 GLY A CA 1
ATOM 661 C C . GLY A 1 90 ? -22.932 5.029 8.875 1.00 74.81 90 GLY A C 1
ATOM 662 O O . GLY A 1 90 ? -22.610 4.090 9.600 1.00 74.81 90 GLY A O 1
ATOM 663 N N . GLU A 1 91 ? -22.525 5.130 7.612 1.00 80.81 91 GLU A N 1
ATOM 664 C CA . GLU A 1 91 ? -21.656 4.154 6.966 1.00 80.81 91 GLU A CA 1
ATOM 665 C C . GLU A 1 91 ? -20.183 4.426 7.298 1.00 80.81 91 GLU A C 1
ATOM 667 O O . GLU A 1 91 ? -19.647 5.483 6.975 1.00 80.81 91 GLU A O 1
ATOM 672 N N . LEU A 1 92 ? -19.521 3.471 7.954 1.00 82.31 92 LEU A N 1
ATOM 673 C CA . LEU A 1 92 ? -18.116 3.584 8.348 1.00 82.31 92 LEU A CA 1
ATOM 674 C C . LEU A 1 92 ? -17.225 2.998 7.246 1.00 82.31 92 LEU A C 1
ATOM 676 O O . LEU A 1 92 ? -17.231 1.787 7.029 1.00 82.31 92 LEU A O 1
ATOM 680 N N . LEU A 1 93 ? -16.449 3.850 6.575 1.00 86.56 93 LEU A N 1
ATOM 681 C CA . LEU A 1 93 ? -15.529 3.448 5.510 1.00 86.56 93 LEU A CA 1
ATOM 682 C C . LEU A 1 93 ? -14.076 3.690 5.931 1.00 86.56 93 LEU A C 1
ATOM 684 O O . LEU A 1 93 ? -13.694 4.807 6.279 1.00 86.56 93 LEU A O 1
ATOM 688 N N . ARG A 1 94 ? -13.259 2.638 5.863 1.00 87.62 94 ARG A N 1
ATOM 689 C CA . ARG A 1 94 ? -11.793 2.715 5.893 1.00 87.62 94 ARG A CA 1
ATOM 690 C C . ARG A 1 94 ? -11.293 2.947 4.478 1.00 87.62 94 ARG A C 1
ATOM 692 O O . ARG A 1 94 ? -11.830 2.352 3.550 1.00 87.62 94 ARG A O 1
ATOM 699 N N . VAL A 1 95 ? -10.259 3.761 4.311 1.00 89.56 95 VAL A N 1
ATOM 700 C CA . VAL A 1 95 ? -9.699 4.068 2.990 1.00 89.56 95 VAL A CA 1
ATOM 701 C C . VAL A 1 95 ? -8.406 3.283 2.783 1.00 89.56 95 VAL A C 1
ATOM 703 O O . VAL A 1 95 ? -7.582 3.184 3.687 1.00 89.56 95 VAL A O 1
ATOM 706 N N . ALA A 1 96 ? -8.220 2.726 1.591 1.00 88.88 96 ALA A N 1
ATOM 707 C CA . ALA A 1 96 ? -6.976 2.104 1.151 1.00 88.88 96 ALA A CA 1
ATOM 708 C C . ALA A 1 96 ? -6.656 2.508 -0.293 1.00 88.88 96 ALA A C 1
ATOM 710 O O . ALA A 1 96 ? -7.558 2.808 -1.073 1.00 88.88 96 ALA A O 1
ATOM 711 N N . ALA A 1 97 ? -5.378 2.491 -0.665 1.00 88.06 97 ALA A N 1
ATOM 712 C CA . ALA A 1 97 ? -4.968 2.578 -2.063 1.00 88.06 97 ALA A CA 1
ATOM 713 C C . ALA A 1 97 ? -5.067 1.201 -2.742 1.00 88.06 97 ALA A C 1
ATOM 715 O O . ALA A 1 97 ? -4.916 0.165 -2.089 1.00 88.06 97 ALA A O 1
ATOM 716 N N . ALA A 1 98 ? -5.313 1.183 -4.052 1.00 88.81 98 ALA A N 1
ATOM 717 C CA . ALA A 1 98 ? -5.311 -0.046 -4.840 1.00 88.81 98 ALA A CA 1
ATOM 718 C C . ALA A 1 98 ? -3.909 -0.683 -4.926 1.00 88.81 98 ALA A C 1
ATOM 720 O O . ALA A 1 98 ? -2.908 0.013 -5.083 1.00 88.81 98 ALA A O 1
ATOM 721 N N . ASP A 1 99 ? -3.853 -2.019 -4.885 1.00 86.25 99 ASP A N 1
ATOM 722 C CA . ASP A 1 99 ? -2.627 -2.797 -5.110 1.00 86.25 99 ASP A CA 1
ATOM 723 C C . ASP A 1 99 ? -2.270 -2.805 -6.606 1.00 86.25 99 ASP A C 1
ATOM 725 O O . ASP A 1 99 ? -2.986 -3.390 -7.430 1.00 86.25 99 ASP A O 1
ATOM 729 N N . LEU A 1 100 ? -1.175 -2.133 -6.961 1.00 88.50 100 LEU A N 1
ATOM 730 C CA . LEU A 1 100 ? -0.714 -1.993 -8.342 1.00 88.50 100 LEU A CA 1
ATOM 731 C C . LEU A 1 100 ? 0.238 -3.137 -8.709 1.00 88.50 100 LEU A C 1
ATOM 733 O O . LEU A 1 100 ? 1.148 -3.471 -7.958 1.00 88.50 100 LEU A O 1
ATOM 737 N N . ARG A 1 101 ? 0.049 -3.722 -9.894 1.00 88.50 101 ARG A N 1
ATOM 738 C CA . ARG A 1 101 ? 0.858 -4.841 -10.414 1.00 88.50 101 ARG A CA 1
ATOM 739 C C . ARG A 1 101 ? 2.009 -4.410 -11.312 1.00 88.50 101 ARG A C 1
ATOM 741 O O . ARG A 1 101 ? 2.873 -5.224 -11.611 1.00 88.50 101 ARG A O 1
ATOM 748 N N . GLY A 1 102 ? 2.009 -3.155 -11.729 1.00 88.62 102 GLY A N 1
ATOM 749 C CA . GLY A 1 102 ? 2.980 -2.596 -12.652 1.00 88.62 102 GLY A CA 1
ATOM 750 C C . GLY A 1 102 ? 2.327 -1.532 -13.521 1.00 88.62 102 GLY A C 1
ATOM 751 O O . GLY A 1 102 ? 1.158 -1.173 -13.333 1.00 88.62 102 GLY A O 1
ATOM 752 N N . GLY A 1 103 ? 3.083 -1.027 -14.479 1.00 88.81 103 GLY A N 1
ATOM 753 C CA . GLY A 1 103 ? 2.556 -0.126 -15.483 1.00 88.81 103 GLY A CA 1
ATOM 754 C C . GLY A 1 103 ? 3.477 0.011 -16.677 1.00 88.81 103 GLY A C 1
ATOM 755 O O . GLY A 1 103 ? 4.612 -0.449 -16.658 1.00 88.81 103 GLY A O 1
ATOM 756 N N . VAL A 1 104 ? 2.971 0.652 -17.720 1.00 87.62 104 VAL A N 1
ATOM 757 C CA . VAL A 1 104 ? 3.738 0.994 -18.916 1.00 87.62 104 VAL A CA 1
ATOM 758 C C . VAL A 1 104 ? 3.696 2.504 -19.076 1.00 87.62 104 VAL A C 1
ATOM 760 O O . VAL A 1 104 ? 2.608 3.075 -19.203 1.00 87.62 104 VAL A O 1
ATOM 763 N N . LEU A 1 105 ? 4.864 3.141 -19.027 1.00 86.19 105 LEU A N 1
ATOM 764 C CA . LEU A 1 105 ? 5.020 4.564 -19.300 1.00 86.19 105 LEU A CA 1
ATOM 765 C C . LEU A 1 105 ? 5.427 4.775 -20.753 1.00 86.19 105 LEU A C 1
ATOM 767 O O . LEU A 1 105 ? 6.351 4.134 -21.247 1.00 86.19 105 LEU A O 1
ATOM 771 N N . GLU A 1 106 ? 4.809 5.752 -21.394 1.00 84.38 106 GLU A N 1
ATOM 772 C CA . GLU A 1 106 ? 5.242 6.262 -22.683 1.00 84.38 106 GLU A CA 1
ATOM 773 C C . GLU A 1 106 ? 5.278 7.789 -22.672 1.00 84.38 106 GLU A C 1
ATOM 775 O O . GLU A 1 106 ? 4.393 8.429 -22.105 1.00 84.38 106 GLU A O 1
ATOM 780 N N . VAL A 1 107 ? 6.284 8.382 -23.315 1.00 81.12 107 VAL A N 1
ATOM 781 C CA . VAL A 1 107 ? 6.374 9.825 -23.538 1.00 81.12 107 VAL A CA 1
ATOM 782 C C . VAL A 1 107 ? 6.334 10.107 -25.036 1.00 81.12 107 VAL A C 1
ATOM 784 O O . VAL A 1 107 ? 7.220 9.690 -25.785 1.00 81.12 107 VAL A O 1
ATOM 787 N N . THR A 1 108 ? 5.325 10.858 -25.467 1.00 79.25 108 THR A N 1
ATOM 788 C CA . THR A 1 108 ? 5.111 11.252 -26.865 1.00 79.25 108 THR A CA 1
ATOM 789 C C . THR A 1 108 ? 5.161 12.770 -27.016 1.00 79.25 108 THR A C 1
ATOM 791 O O . THR A 1 108 ? 4.766 13.517 -26.119 1.00 79.25 108 THR A O 1
ATOM 794 N N . ALA A 1 109 ? 5.662 13.242 -28.155 1.00 76.25 109 ALA A N 1
ATOM 795 C CA . ALA A 1 109 ? 5.646 14.641 -28.557 1.00 76.25 109 ALA A CA 1
ATOM 796 C C . ALA A 1 109 ? 4.795 14.808 -29.810 1.00 76.25 109 ALA A C 1
ATOM 798 O O . ALA A 1 109 ? 4.954 14.082 -30.790 1.00 76.25 109 ALA A O 1
ATOM 799 N N . ARG A 1 110 ? 3.910 15.800 -29.818 1.00 71.75 110 ARG A N 1
ATOM 800 C CA . ARG A 1 110 ? 3.076 16.072 -30.989 1.00 71.75 110 ARG A CA 1
ATOM 801 C C . ARG A 1 110 ? 3.766 17.066 -31.925 1.00 71.75 110 ARG A C 1
ATOM 803 O O . ARG A 1 110 ? 3.905 18.243 -31.599 1.00 71.75 110 ARG A O 1
ATOM 810 N N . LEU A 1 111 ? 4.148 16.602 -33.112 1.00 65.69 111 LEU A N 1
ATOM 811 C CA . LEU A 1 111 ? 4.745 17.382 -34.197 1.00 65.69 111 LEU A CA 1
ATOM 812 C C . LEU A 1 111 ? 3.656 17.910 -35.150 1.00 65.69 111 LEU A C 1
ATOM 814 O O . LEU A 1 111 ? 3.464 17.419 -36.262 1.00 65.69 111 LEU A O 1
ATOM 818 N N . GLY A 1 112 ? 2.921 18.938 -34.721 1.00 59.81 112 GLY A N 1
ATOM 819 C CA . GLY A 1 112 ? 1.827 19.526 -35.508 1.00 59.81 112 GLY A CA 1
ATOM 820 C C . GLY A 1 112 ? 0.481 18.799 -35.335 1.00 59.81 112 GLY A C 1
ATOM 821 O O . GLY A 1 112 ? 0.295 18.075 -34.366 1.00 59.81 112 GLY A O 1
ATOM 822 N N . PRO A 1 113 ? -0.513 19.007 -36.218 1.00 55.78 113 PRO A N 1
ATOM 823 C CA . PRO A 1 113 ? -1.887 18.558 -35.963 1.00 55.78 113 PRO A CA 1
ATOM 824 C C . PRO A 1 113 ? -2.128 17.048 -36.119 1.00 55.78 113 PRO A C 1
ATOM 826 O O . PRO A 1 113 ? -3.146 16.565 -35.635 1.00 55.78 113 PRO A O 1
ATOM 829 N N . VAL A 1 114 ? -1.240 16.313 -36.803 1.00 54.19 114 VAL A N 1
ATOM 830 C CA . VAL A 1 114 ? -1.483 14.902 -37.183 1.00 54.19 114 VAL A CA 1
ATOM 831 C C . VAL A 1 114 ? -0.314 13.969 -36.849 1.00 54.19 114 VAL A C 1
ATOM 833 O O . VAL A 1 114 ? -0.530 12.772 -36.698 1.00 54.19 114 VAL A O 1
ATOM 836 N N . ALA A 1 115 ? 0.916 14.477 -36.722 1.00 64.38 115 ALA A N 1
ATOM 837 C CA . ALA A 1 115 ? 2.077 13.634 -36.446 1.00 64.38 115 ALA A CA 1
ATOM 838 C C . ALA A 1 115 ? 2.402 13.619 -34.947 1.00 64.38 115 ALA A C 1
ATOM 840 O O . ALA A 1 115 ? 2.572 14.667 -34.326 1.00 64.38 115 ALA A O 1
ATOM 841 N N . GLU A 1 116 ? 2.521 12.424 -34.382 1.00 69.06 116 GLU A N 1
ATOM 842 C CA . GLU A 1 116 ? 3.048 12.184 -33.040 1.00 69.06 116 GLU A CA 1
ATOM 843 C C . GLU A 1 116 ? 4.377 11.437 -33.187 1.00 69.06 116 GLU A C 1
ATOM 845 O O . GLU A 1 116 ? 4.479 10.473 -33.945 1.00 69.06 116 GLU A O 1
ATOM 850 N N . GLU A 1 117 ? 5.416 11.932 -32.521 1.00 72.62 117 GLU A N 1
ATOM 851 C CA . GLU A 1 117 ? 6.713 11.274 -32.419 1.00 72.62 117 GLU A CA 1
ATOM 852 C C . GLU A 1 117 ? 6.869 10.718 -31.009 1.00 72.62 117 GLU A C 1
ATOM 854 O O . GLU A 1 117 ? 6.714 11.422 -30.009 1.00 72.62 117 GLU A O 1
ATOM 859 N N . VAL A 1 118 ? 7.189 9.435 -30.929 1.00 73.81 118 VAL A N 1
ATOM 860 C CA . VAL A 1 118 ? 7.477 8.771 -29.664 1.00 73.81 118 VAL A CA 1
ATOM 861 C C . VAL A 1 118 ? 8.864 9.173 -29.218 1.00 73.81 118 VAL A C 1
ATOM 863 O O . VAL A 1 118 ? 9.852 8.865 -29.886 1.00 73.81 118 VAL A O 1
ATOM 866 N N . LEU A 1 119 ? 8.938 9.875 -28.089 1.00 71.56 119 LEU A N 1
ATOM 867 C CA . LEU A 1 119 ? 10.217 10.261 -27.513 1.00 71.56 119 LEU A CA 1
ATOM 868 C C . LEU A 1 119 ? 10.861 9.067 -26.815 1.00 71.56 119 LEU A C 1
ATOM 870 O O . LEU A 1 119 ? 12.059 8.855 -26.958 1.00 71.56 119 LEU A O 1
ATOM 874 N N . THR A 1 120 ? 10.077 8.266 -26.093 1.00 72.06 120 THR A N 1
ATOM 875 C CA . THR A 1 120 ? 10.577 7.083 -25.385 1.00 72.06 120 THR A CA 1
ATOM 876 C C . THR A 1 120 ? 9.832 5.834 -25.847 1.00 72.06 120 THR A C 1
ATOM 878 O O . THR A 1 120 ? 8.602 5.850 -25.767 1.00 72.06 120 THR A O 1
ATOM 881 N N . PRO A 1 121 ? 10.499 4.734 -26.256 1.00 72.88 121 PRO A N 1
ATOM 882 C CA . PRO A 1 121 ? 9.841 3.429 -26.300 1.00 72.88 121 PRO A CA 1
ATOM 883 C C . PRO A 1 121 ? 9.072 3.144 -24.997 1.00 72.88 121 PRO A C 1
ATOM 885 O O . PRO A 1 121 ? 9.483 3.642 -23.944 1.00 72.88 121 PRO A O 1
ATOM 888 N N . PRO A 1 122 ? 7.987 2.351 -25.046 1.00 78.88 122 PRO A N 1
ATOM 889 C CA . PRO A 1 122 ? 7.238 1.972 -23.856 1.00 78.88 122 PRO A CA 1
ATOM 890 C C . PRO A 1 122 ? 8.149 1.370 -22.782 1.00 78.88 122 PRO A C 1
ATOM 892 O O . PRO A 1 122 ? 8.906 0.436 -23.043 1.00 78.88 122 PRO A O 1
ATOM 895 N N . VAL A 1 123 ? 8.075 1.924 -21.574 1.00 80.19 123 VAL A N 1
ATOM 896 C CA . VAL A 1 123 ? 8.897 1.525 -20.431 1.00 80.19 123 VAL A CA 1
ATOM 897 C C . VAL A 1 123 ? 8.030 0.771 -19.443 1.00 80.19 123 VAL A C 1
ATOM 899 O O . VAL A 1 123 ? 7.115 1.341 -18.847 1.00 80.19 123 VAL A O 1
ATOM 902 N N . GLU A 1 124 ? 8.321 -0.514 -19.266 1.00 83.31 124 GLU A N 1
ATOM 903 C CA . GLU A 1 124 ? 7.684 -1.331 -18.239 1.00 83.31 124 GLU A CA 1
ATOM 904 C C . GLU A 1 124 ? 8.203 -0.939 -16.852 1.00 83.31 124 GLU A C 1
ATOM 906 O O . GLU A 1 124 ? 9.405 -0.828 -16.609 1.00 83.31 124 GLU A O 1
ATOM 911 N N . LEU A 1 125 ? 7.270 -0.717 -15.935 1.00 85.19 125 LEU A N 1
ATOM 912 C CA . LEU A 1 125 ? 7.520 -0.323 -14.560 1.00 85.19 125 LEU A CA 1
ATOM 913 C C . LEU A 1 125 ? 6.978 -1.410 -13.639 1.00 85.19 125 LEU A C 1
ATOM 915 O O . LEU A 1 125 ? 5.771 -1.663 -13.598 1.00 85.19 125 LEU A O 1
ATOM 919 N N . ALA A 1 126 ? 7.878 -2.033 -12.885 1.00 85.25 126 ALA A N 1
ATOM 920 C CA . ALA A 1 126 ? 7.521 -2.946 -11.809 1.00 85.25 126 ALA A CA 1
ATOM 921 C C . ALA A 1 126 ? 6.840 -2.189 -10.640 1.00 85.25 126 ALA A C 1
ATOM 923 O O . ALA A 1 126 ? 6.987 -0.964 -10.536 1.00 85.25 126 ALA A O 1
ATOM 924 N N . PRO A 1 127 ? 6.063 -2.871 -9.772 1.00 83.81 127 PRO A N 1
ATOM 925 C CA . PRO A 1 127 ? 5.308 -2.235 -8.684 1.00 83.81 127 PRO A CA 1
ATOM 926 C C . PRO A 1 127 ? 6.119 -1.306 -7.770 1.00 83.81 127 PRO A C 1
ATOM 928 O O . PRO A 1 127 ? 5.626 -0.257 -7.350 1.00 83.81 127 PRO A O 1
ATOM 931 N N . ASP A 1 128 ? 7.360 -1.676 -7.474 1.00 80.62 128 ASP A N 1
ATOM 932 C CA . ASP A 1 128 ? 8.312 -0.922 -6.661 1.00 80.62 128 ASP A CA 1
ATOM 933 C C . ASP A 1 128 ? 8.734 0.399 -7.334 1.00 80.62 128 ASP A C 1
ATOM 935 O O . ASP A 1 128 ? 8.828 1.438 -6.670 1.00 80.62 128 ASP A O 1
ATOM 939 N N . LEU A 1 129 ? 8.854 0.409 -8.666 1.00 82.31 129 LEU A N 1
ATOM 940 C CA . LEU A 1 129 ? 9.129 1.608 -9.466 1.00 82.31 129 LEU A CA 1
ATOM 941 C C . LEU A 1 129 ? 7.910 2.516 -9.659 1.00 82.31 129 LEU A C 1
ATOM 943 O O . LEU A 1 129 ? 8.068 3.678 -10.013 1.00 82.31 129 LEU A O 1
ATOM 947 N N . LEU A 1 130 ? 6.687 2.058 -9.390 1.00 79.12 130 LEU A N 1
ATOM 948 C CA . LEU A 1 130 ? 5.492 2.904 -9.521 1.00 79.12 130 LEU A CA 1
ATOM 949 C C . LEU A 1 130 ? 5.418 4.019 -8.464 1.00 79.12 130 LEU A C 1
ATOM 951 O O . LEU A 1 130 ? 4.555 4.897 -8.529 1.00 79.12 130 LEU A O 1
ATOM 955 N N . THR A 1 131 ? 6.257 3.964 -7.433 1.00 66.56 131 THR A N 1
ATOM 956 C CA . THR A 1 131 ? 6.307 4.995 -6.388 1.00 66.56 131 THR A CA 1
ATOM 957 C C . THR A 1 131 ? 7.035 6.237 -6.894 1.00 66.56 131 THR A C 1
ATOM 959 O O . THR A 1 131 ? 6.562 7.362 -6.707 1.00 66.56 131 THR A O 1
ATOM 962 N N . ARG A 1 132 ? 8.173 5.991 -7.553 1.00 69.25 132 ARG A N 1
ATOM 963 C CA . ARG A 1 132 ? 9.011 6.945 -8.273 1.00 69.25 132 ARG A CA 1
ATOM 964 C C . ARG A 1 132 ? 9.541 6.249 -9.512 1.00 69.25 132 ARG A C 1
ATOM 966 O O . ARG A 1 132 ? 10.538 5.529 -9.453 1.00 69.25 132 ARG A O 1
ATOM 973 N N . ALA A 1 133 ? 8.849 6.445 -10.622 1.00 66.31 133 ALA A N 1
ATOM 974 C CA . ALA A 1 133 ? 9.284 5.883 -11.881 1.00 66.31 133 ALA A CA 1
ATOM 975 C C . ALA A 1 133 ? 10.363 6.802 -12.426 1.00 66.31 133 ALA A C 1
ATOM 977 O O . ALA A 1 133 ? 10.053 7.859 -12.978 1.00 66.31 133 ALA A O 1
ATOM 978 N N . ARG A 1 134 ? 11.628 6.424 -12.245 1.00 70.88 134 ARG A N 1
ATOM 979 C CA . ARG A 1 134 ? 12.701 7.045 -13.005 1.00 70.88 134 ARG A CA 1
ATOM 980 C C . ARG A 1 134 ? 12.764 6.357 -14.355 1.00 70.88 134 ARG A C 1
ATOM 982 O O . ARG A 1 134 ? 12.817 5.136 -14.462 1.00 70.88 134 ARG A O 1
ATOM 989 N N . VAL A 1 135 ? 12.722 7.153 -15.403 1.00 71.94 135 VAL A N 1
ATOM 990 C CA . VAL A 1 135 ? 12.809 6.663 -16.769 1.00 71.94 135 VAL A CA 1
ATOM 991 C C . VAL A 1 135 ? 14.041 7.271 -17.387 1.00 71.94 135 VAL A C 1
ATOM 993 O O . VAL A 1 135 ? 14.148 8.489 -17.448 1.00 71.94 135 VAL A O 1
ATOM 996 N N . SER A 1 136 ? 14.981 6.409 -17.777 1.00 71.62 136 SER A N 1
ATOM 997 C CA . SER A 1 136 ? 16.209 6.761 -18.486 1.00 71.62 136 SER A CA 1
ATOM 998 C C . SER A 1 136 ? 16.205 6.021 -19.812 1.00 71.62 136 SER A C 1
ATOM 1000 O O . SER A 1 136 ? 16.310 4.795 -19.836 1.00 71.62 136 SER A O 1
ATOM 1002 N N . VAL A 1 137 ? 16.008 6.752 -20.905 1.00 70.75 137 VAL A N 1
ATOM 1003 C CA . VAL A 1 137 ? 15.821 6.151 -22.229 1.00 70.75 137 VAL A CA 1
ATOM 1004 C C . VAL A 1 137 ? 16.704 6.853 -23.245 1.00 70.75 137 VAL A C 1
ATOM 1006 O O . VAL A 1 137 ? 16.734 8.086 -23.306 1.00 70.75 137 VAL A O 1
ATOM 1009 N N . ALA A 1 138 ? 17.429 6.057 -24.032 1.00 69.25 138 ALA A N 1
ATOM 1010 C CA . ALA A 1 138 ? 18.164 6.544 -25.188 1.00 69.25 138 ALA A CA 1
ATOM 1011 C C . ALA A 1 138 ? 17.176 6.921 -26.300 1.00 69.25 138 ALA A C 1
ATOM 1013 O O . ALA A 1 138 ? 16.287 6.150 -26.658 1.00 69.25 138 ALA A O 1
ATOM 1014 N N . LEU A 1 139 ? 17.332 8.125 -26.837 1.00 71.25 139 LEU A N 1
ATOM 1015 C CA . LEU A 1 139 ? 16.507 8.666 -27.905 1.00 71.25 139 LEU A CA 1
ATOM 1016 C C . LEU A 1 139 ? 17.159 8.367 -29.250 1.00 71.25 139 LEU A C 1
ATOM 1018 O O . LEU A 1 139 ? 18.352 8.625 -29.438 1.00 71.25 139 LEU A O 1
ATOM 1022 N N . ALA A 1 140 ? 16.350 7.934 -30.215 1.00 71.12 140 ALA A N 1
ATOM 1023 C CA . ALA A 1 140 ? 16.756 7.919 -31.614 1.00 71.12 140 ALA A CA 1
ATOM 1024 C C . ALA A 1 140 ? 17.137 9.343 -32.085 1.00 71.12 140 ALA A C 1
ATOM 1026 O O . ALA A 1 140 ? 16.603 10.322 -31.553 1.00 71.12 140 ALA A O 1
ATOM 1027 N N . PRO A 1 141 ? 17.990 9.508 -33.116 1.00 72.12 141 PRO A N 1
ATOM 1028 C CA . PRO A 1 141 ? 18.481 10.826 -33.533 1.00 72.12 141 PRO A CA 1
ATOM 1029 C C . PRO A 1 141 ? 17.380 11.863 -33.826 1.00 72.12 141 PRO A C 1
ATOM 1031 O O . PRO A 1 141 ? 17.534 13.037 -33.495 1.00 72.12 141 PRO A O 1
ATOM 1034 N N . ARG A 1 142 ? 16.243 11.442 -34.408 1.00 72.62 142 ARG A N 1
ATOM 1035 C CA . ARG A 1 142 ? 15.087 12.327 -34.662 1.00 72.62 142 ARG A CA 1
ATOM 1036 C C . ARG A 1 142 ? 14.411 12.782 -33.363 1.00 72.62 142 ARG A C 1
ATOM 1038 O O . ARG A 1 142 ? 14.303 13.989 -33.145 1.00 72.62 142 ARG A O 1
ATOM 1045 N N . ALA A 1 143 ? 14.114 11.844 -32.464 1.00 72.75 143 ALA A N 1
ATOM 1046 C CA . ALA A 1 143 ? 13.573 12.123 -31.135 1.00 72.75 143 ALA A CA 1
ATOM 1047 C C . ALA A 1 143 ? 14.520 12.995 -30.291 1.00 72.75 143 ALA A C 1
ATOM 1049 O O . ALA A 1 143 ? 14.063 13.855 -29.542 1.00 72.75 143 ALA A O 1
ATOM 1050 N N . ALA A 1 144 ? 15.841 12.847 -30.450 1.00 71.25 144 ALA A N 1
ATOM 1051 C CA . ALA A 1 144 ? 16.833 13.695 -29.791 1.00 71.25 144 ALA A CA 1
ATOM 1052 C C . ALA A 1 144 ? 16.785 15.152 -30.277 1.00 71.25 144 ALA A C 1
ATOM 1054 O O . ALA A 1 144 ? 16.845 16.077 -29.467 1.00 71.25 144 ALA A O 1
ATOM 1055 N N . VAL A 1 1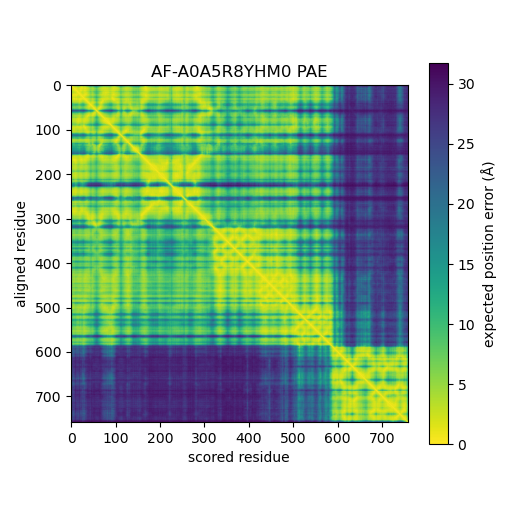45 ? 16.624 15.373 -31.585 1.00 71.12 145 VAL A N 1
ATOM 1056 C CA . VAL A 1 145 ? 16.439 16.720 -32.150 1.00 71.12 145 VAL A CA 1
ATOM 1057 C C . VAL A 1 145 ? 15.095 17.318 -31.723 1.00 71.12 145 VAL A C 1
ATOM 1059 O O . VAL A 1 145 ? 15.042 18.500 -31.383 1.00 71.12 145 VAL A O 1
ATOM 1062 N N . ALA A 1 146 ? 14.022 16.521 -31.692 1.00 71.38 146 ALA A N 1
ATOM 1063 C CA . ALA A 1 146 ? 12.719 16.958 -31.191 1.00 71.38 146 ALA A CA 1
ATOM 1064 C C . ALA A 1 146 ? 12.788 17.352 -29.705 1.00 71.38 146 ALA A C 1
ATOM 1066 O O . ALA A 1 146 ? 12.326 18.431 -29.339 1.00 71.38 146 ALA A O 1
ATOM 1067 N N . ALA A 1 147 ? 13.442 16.539 -28.868 1.00 68.31 147 ALA A N 1
ATOM 1068 C CA . ALA A 1 147 ? 13.678 16.824 -27.453 1.00 68.31 147 ALA A CA 1
ATOM 1069 C C . ALA A 1 147 ? 14.531 18.086 -27.235 1.00 68.31 147 ALA A C 1
ATOM 1071 O O . ALA A 1 147 ? 14.259 18.856 -26.319 1.00 68.31 147 ALA A O 1
ATOM 1072 N N . ALA A 1 148 ? 15.525 18.344 -28.092 1.00 66.62 148 ALA A N 1
ATOM 1073 C CA . ALA A 1 148 ? 16.311 19.577 -28.045 1.00 66.62 148 ALA A CA 1
ATOM 1074 C C . ALA A 1 148 ? 15.445 20.820 -28.320 1.00 66.62 148 ALA A C 1
ATOM 1076 O O . ALA A 1 148 ? 15.445 21.763 -27.530 1.00 66.62 148 ALA A O 1
ATOM 1077 N N . ARG A 1 149 ? 14.645 20.786 -29.396 1.00 68.88 149 ARG A N 1
ATOM 1078 C CA . ARG A 1 149 ? 13.711 21.870 -29.755 1.00 68.88 149 ARG A CA 1
ATOM 1079 C C . ARG A 1 149 ? 12.627 22.085 -28.705 1.00 68.88 149 ARG A C 1
ATOM 1081 O O . ARG A 1 149 ? 12.222 23.213 -28.460 1.00 68.88 149 ARG A O 1
ATOM 1088 N N . LEU A 1 150 ? 12.165 21.013 -28.069 1.00 69.06 150 LEU A N 1
ATOM 1089 C CA . LEU A 1 150 ? 11.190 21.063 -26.979 1.00 69.06 150 LEU A CA 1
ATOM 1090 C C . LEU A 1 150 ? 11.666 21.912 -25.800 1.00 69.06 150 LEU A C 1
ATOM 1092 O O . LEU A 1 150 ? 10.866 22.624 -25.192 1.00 69.06 150 LEU A O 1
ATOM 1096 N N . VAL A 1 151 ? 12.961 21.853 -25.499 1.00 65.25 151 VAL A N 1
ATOM 1097 C CA . VAL A 1 151 ? 13.557 22.663 -24.437 1.00 65.25 151 VAL A CA 1
ATOM 1098 C C . VAL A 1 151 ? 13.830 24.086 -24.925 1.00 65.25 151 VAL A C 1
ATOM 1100 O O . VAL A 1 151 ? 13.536 25.029 -24.198 1.00 65.25 151 VAL A O 1
ATOM 1103 N N . GLU A 1 152 ? 14.353 24.246 -26.142 1.00 66.25 152 GLU A N 1
ATOM 1104 C CA . GLU A 1 152 ? 14.756 25.553 -26.681 1.00 66.25 152 GLU A CA 1
ATOM 1105 C C . GLU A 1 152 ? 13.560 26.456 -27.044 1.00 66.25 152 GLU A C 1
ATOM 1107 O O . GLU A 1 152 ? 13.570 27.642 -26.721 1.00 66.25 152 GLU A O 1
ATOM 1112 N N . ASP A 1 153 ? 12.510 25.901 -27.659 1.00 65.12 153 ASP A N 1
ATOM 1113 C CA . ASP A 1 153 ? 11.420 26.675 -28.274 1.00 65.12 153 ASP A CA 1
ATOM 1114 C C . ASP A 1 153 ? 10.082 26.584 -27.514 1.00 65.12 153 ASP A C 1
ATOM 1116 O O . ASP A 1 153 ? 9.155 27.330 -27.821 1.00 65.12 153 ASP A O 1
ATOM 1120 N N . ALA A 1 154 ? 9.941 25.667 -26.545 1.00 62.69 154 ALA A N 1
ATOM 1121 C CA . ALA A 1 154 ? 8.745 25.469 -25.705 1.00 62.69 154 ALA A CA 1
ATOM 1122 C C . ALA A 1 154 ? 7.390 25.369 -26.456 1.00 62.69 154 ALA A C 1
ATOM 1124 O O . ALA A 1 154 ? 6.336 25.665 -25.887 1.00 62.69 154 ALA A O 1
ATOM 1125 N N . THR A 1 155 ? 7.395 24.966 -27.730 1.00 62.59 155 THR A N 1
ATOM 1126 C CA . THR A 1 155 ? 6.231 25.075 -28.634 1.00 62.59 155 THR A CA 1
ATOM 1127 C C . THR A 1 155 ? 5.478 23.768 -28.885 1.00 62.59 155 THR A C 1
ATOM 1129 O O . THR A 1 155 ? 4.359 23.810 -29.396 1.00 62.59 155 THR A O 1
ATOM 1132 N N . LEU A 1 156 ? 6.049 22.613 -28.534 1.00 65.81 156 LEU A N 1
ATOM 1133 C CA . LEU A 1 156 ? 5.455 21.304 -28.823 1.00 65.81 156 LEU A CA 1
ATOM 1134 C C . LEU A 1 156 ? 4.837 20.703 -27.544 1.00 65.81 156 LEU A C 1
ATOM 1136 O O . LEU A 1 156 ? 5.529 20.618 -26.528 1.00 65.81 156 LEU A O 1
ATOM 1140 N N . PRO A 1 157 ? 3.557 20.286 -27.556 1.00 70.81 157 PRO A N 1
ATOM 1141 C CA . PRO A 1 157 ? 2.964 19.612 -26.411 1.00 70.81 157 PRO A CA 1
ATOM 1142 C C . PRO A 1 157 ? 3.536 18.196 -26.286 1.00 70.81 157 PRO A C 1
ATOM 1144 O O . PRO A 1 157 ? 3.611 17.451 -27.270 1.00 70.81 157 PRO A O 1
ATOM 1147 N N . VAL A 1 158 ? 3.929 17.839 -25.064 1.00 79.56 158 VAL A N 1
ATOM 1148 C CA . VAL A 1 158 ? 4.436 16.509 -24.710 1.00 79.56 158 VAL A CA 1
ATOM 1149 C C . VAL A 1 158 ? 3.447 15.857 -23.770 1.00 79.56 158 VAL A C 1
ATOM 1151 O O . VAL A 1 158 ? 2.901 16.506 -22.885 1.00 79.56 158 VAL A O 1
ATOM 1154 N N . THR A 1 159 ? 3.207 14.566 -23.949 1.00 85.75 159 THR A N 1
ATOM 1155 C CA . THR A 1 159 ? 2.350 13.790 -23.058 1.00 85.75 159 THR A CA 1
ATOM 1156 C C . THR A 1 159 ? 3.104 12.561 -22.580 1.00 85.75 159 THR A C 1
ATOM 1158 O O . THR A 1 159 ? 3.512 11.718 -23.373 1.00 85.75 159 THR A O 1
ATOM 1161 N N . ALA A 1 160 ? 3.297 12.482 -21.268 1.00 87.88 160 ALA A N 1
ATOM 1162 C CA . ALA A 1 160 ? 3.645 11.263 -20.567 1.00 87.88 160 ALA A CA 1
ATOM 1163 C C . ALA A 1 160 ? 2.345 10.541 -20.196 1.00 87.88 160 ALA A C 1
ATOM 1165 O O . ALA A 1 160 ? 1.536 11.078 -19.438 1.00 87.88 160 ALA A O 1
ATOM 1166 N N . THR A 1 161 ? 2.146 9.342 -20.730 1.00 88.06 161 THR A N 1
ATOM 1167 C CA . THR A 1 161 ? 0.995 8.479 -20.464 1.00 88.06 161 THR A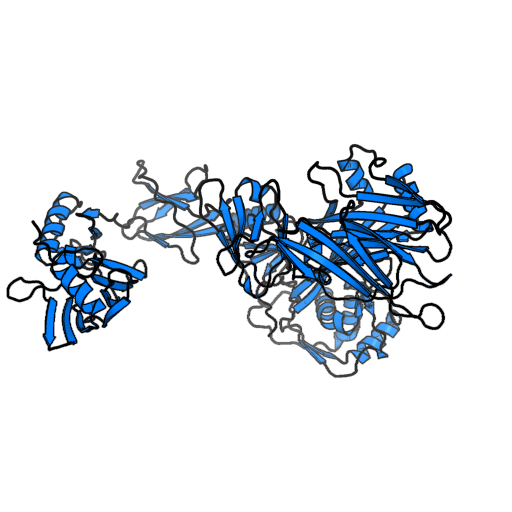 CA 1
ATOM 1168 C C . THR A 1 161 ? 1.471 7.271 -19.678 1.00 88.06 161 THR A C 1
ATOM 1170 O O . THR A 1 161 ? 2.302 6.504 -20.158 1.00 88.06 161 THR A O 1
ATOM 1173 N N . LEU A 1 162 ? 0.939 7.086 -18.473 1.00 89.19 162 LEU A N 1
ATOM 1174 C CA . LEU A 1 162 ? 1.200 5.914 -17.649 1.00 89.19 162 LEU A CA 1
ATOM 1175 C C . LEU A 1 162 ? -0.063 5.065 -17.562 1.00 89.19 162 LEU A C 1
ATOM 1177 O O . LEU A 1 162 ? -1.078 5.484 -17.002 1.00 89.19 162 LEU A O 1
ATOM 1181 N N . ARG A 1 163 ? 0.016 3.849 -18.099 1.00 90.06 163 ARG A N 1
ATOM 1182 C CA . ARG A 1 163 ? -1.026 2.835 -17.968 1.00 90.06 163 ARG A CA 1
ATOM 1183 C C . ARG A 1 163 ? -0.678 1.901 -16.821 1.00 90.06 163 ARG A C 1
ATOM 1185 O O . ARG A 1 163 ? 0.263 1.126 -16.928 1.00 90.06 163 ARG A O 1
ATOM 1192 N N . LEU A 1 164 ? -1.432 1.985 -15.736 1.00 91.06 164 LEU A N 1
ATOM 1193 C CA . LEU A 1 164 ? -1.270 1.174 -14.534 1.00 91.06 164 LEU A CA 1
ATOM 1194 C C . LEU A 1 164 ? -2.145 -0.059 -14.613 1.00 91.06 164 LEU A C 1
ATOM 1196 O O . LEU A 1 164 ? -3.315 0.068 -14.948 1.00 91.06 164 LEU A O 1
ATOM 1200 N N . THR A 1 165 ? -1.624 -1.214 -14.227 1.00 91.50 165 THR A N 1
ATOM 1201 C CA . THR A 1 165 ? -2.402 -2.452 -14.154 1.00 91.50 165 THR A CA 1
ATOM 1202 C C . THR A 1 165 ? -2.646 -2.794 -12.687 1.00 91.50 165 THR A C 1
ATOM 1204 O O . THR A 1 165 ? -1.719 -2.802 -11.875 1.00 91.50 165 THR A O 1
ATOM 1207 N N . LEU A 1 166 ? -3.893 -3.095 -12.326 1.00 92.50 166 LEU A N 1
ATOM 1208 C CA . LEU A 1 166 ? -4.281 -3.517 -10.978 1.00 92.50 166 LEU A CA 1
ATOM 1209 C C . LEU A 1 166 ? -5.226 -4.721 -11.021 1.00 92.50 166 LEU A C 1
ATOM 1211 O O . LEU A 1 166 ? -5.880 -4.994 -12.030 1.00 92.50 166 LEU A O 1
ATOM 1215 N N . ARG A 1 167 ? -5.309 -5.440 -9.901 1.00 93.56 167 ARG A N 1
ATOM 1216 C CA . ARG A 1 167 ? -6.264 -6.541 -9.726 1.00 93.56 167 ARG A CA 1
ATOM 1217 C C . ARG A 1 167 ? -7.565 -6.006 -9.146 1.00 93.56 167 ARG A C 1
ATOM 1219 O O . ARG A 1 167 ? -7.537 -5.259 -8.174 1.00 93.56 167 ARG A O 1
ATOM 1226 N N . ALA A 1 168 ? -8.689 -6.440 -9.699 1.00 95.31 168 ALA A N 1
ATOM 1227 C CA . ALA A 1 168 ? -10.024 -6.084 -9.230 1.00 95.31 168 ALA A CA 1
ATOM 1228 C C . ALA A 1 168 ? -10.972 -7.286 -9.337 1.00 95.31 168 ALA A C 1
ATOM 1230 O O . ALA A 1 168 ? -10.626 -8.295 -9.952 1.00 95.31 168 ALA A O 1
ATOM 1231 N N . VAL A 1 169 ? -12.162 -7.190 -8.749 1.00 95.25 169 VAL A N 1
ATOM 1232 C CA . VAL A 1 169 ? -13.244 -8.162 -8.942 1.00 95.25 169 VAL A CA 1
ATOM 1233 C C . VAL A 1 169 ? -14.167 -7.656 -10.043 1.00 95.25 169 VAL A C 1
ATOM 1235 O O . VAL A 1 169 ? -14.635 -6.517 -10.001 1.00 95.25 169 VAL A O 1
ATOM 1238 N N . ALA A 1 170 ? -14.396 -8.493 -11.056 1.00 93.69 170 ALA A N 1
ATOM 1239 C CA . ALA A 1 170 ? -15.274 -8.153 -12.171 1.00 93.69 170 ALA A CA 1
ATOM 1240 C C . ALA A 1 170 ? -16.716 -7.898 -11.693 1.00 93.69 170 ALA A C 1
ATOM 1242 O O . ALA A 1 170 ? -17.157 -8.568 -10.755 1.00 93.69 170 ALA A O 1
ATOM 1243 N N . PRO A 1 171 ? -17.482 -7.018 -12.370 1.00 92.06 171 PRO A N 1
ATOM 1244 C CA . PRO A 1 171 ? -18.900 -6.842 -12.084 1.00 92.06 171 PRO A CA 1
ATOM 1245 C C . PRO A 1 171 ? -19.644 -8.177 -12.153 1.00 92.06 171 PRO A C 1
ATOM 1247 O O . PRO A 1 171 ? -19.358 -9.016 -13.016 1.00 92.06 171 PRO A O 1
ATOM 1250 N N . ARG A 1 172 ? -20.590 -8.364 -11.233 1.00 91.19 172 ARG A N 1
ATOM 1251 C CA . ARG A 1 172 ? -21.346 -9.606 -11.085 1.00 91.19 172 ARG A CA 1
ATOM 1252 C C . ARG A 1 172 ? -22.749 -9.429 -11.638 1.00 91.19 172 ARG A C 1
ATOM 1254 O O . ARG A 1 172 ? -23.419 -8.449 -11.329 1.00 91.19 172 ARG A O 1
ATOM 1261 N N . LEU A 1 173 ? -23.168 -10.360 -12.488 1.00 90.25 173 LEU A N 1
ATOM 1262 C CA . LEU A 1 173 ? -24.477 -10.355 -13.144 1.00 90.25 173 LEU A CA 1
ATOM 1263 C C . LEU A 1 173 ? -25.082 -11.761 -13.061 1.00 90.25 173 LEU A C 1
ATOM 1265 O O . LEU A 1 173 ? -24.336 -12.726 -13.210 1.00 90.25 173 LEU A O 1
ATOM 1269 N N . PRO A 1 174 ? -26.407 -11.915 -12.891 1.00 90.88 174 PRO A N 1
ATOM 1270 C CA . PRO A 1 174 ? -27.073 -13.218 -12.784 1.00 90.88 174 PRO A CA 1
ATOM 1271 C C . PRO A 1 174 ? -27.210 -13.907 -14.156 1.00 90.88 174 PRO A C 1
ATOM 1273 O O . PRO A 1 174 ? -28.298 -14.302 -14.573 1.00 90.88 174 PRO A O 1
ATOM 1276 N N . LEU A 1 175 ? -26.108 -14.008 -14.899 1.00 91.62 175 LEU A N 1
ATOM 1277 C CA . LEU A 1 175 ? -26.039 -14.519 -16.263 1.00 91.62 175 LEU A CA 1
ATOM 1278 C C . LEU A 1 175 ? -24.834 -15.449 -16.417 1.00 91.62 175 LEU A C 1
ATOM 1280 O O . LEU A 1 175 ? -23.766 -15.198 -15.864 1.00 91.62 175 LEU A O 1
ATOM 1284 N N . ALA A 1 176 ? -24.984 -16.488 -17.226 1.00 94.00 176 ALA A N 1
ATOM 1285 C CA . ALA A 1 176 ? -23.900 -17.377 -17.612 1.00 94.00 176 ALA A CA 1
ATOM 1286 C C . ALA A 1 176 ? -23.987 -17.729 -19.099 1.00 94.00 176 ALA A C 1
ATOM 1288 O O . ALA A 1 176 ? -25.071 -17.767 -19.682 1.00 94.00 176 ALA A O 1
ATOM 1289 N N . THR A 1 177 ? -22.847 -18.024 -19.709 1.00 95.25 177 THR A N 1
ATOM 1290 C CA . THR A 1 177 ? -22.754 -18.523 -21.087 1.00 95.25 177 THR A CA 1
ATOM 1291 C C . THR A 1 177 ? -21.686 -19.606 -21.162 1.00 95.25 177 THR A C 1
ATOM 1293 O O . THR A 1 177 ? -20.741 -19.615 -20.375 1.00 95.25 177 THR A O 1
ATOM 1296 N N . THR A 1 178 ? -21.820 -20.520 -22.115 1.00 95.62 178 THR A N 1
ATOM 1297 C CA . THR A 1 178 ? -20.738 -21.430 -22.501 1.00 95.62 178 THR A CA 1
ATOM 1298 C C . THR A 1 178 ? -20.248 -21.000 -23.872 1.00 95.62 178 THR A C 1
ATOM 1300 O O . THR A 1 178 ? -21.061 -20.728 -24.754 1.00 95.62 178 THR A O 1
ATOM 1303 N N . VAL A 1 179 ? -18.938 -20.844 -24.017 1.00 94.81 179 VAL A N 1
ATOM 1304 C CA . VAL A 1 179 ? -18.313 -20.291 -25.217 1.00 94.81 179 VAL A CA 1
ATOM 1305 C C . VAL A 1 179 ? -17.108 -21.119 -25.629 1.00 94.81 179 VAL A C 1
ATOM 1307 O O . VAL A 1 179 ? -16.470 -21.740 -24.784 1.00 94.81 179 VAL A O 1
ATOM 1310 N N . ASP A 1 180 ? -16.784 -21.078 -26.920 1.00 96.56 180 ASP A N 1
ATOM 1311 C CA . ASP A 1 180 ? -15.460 -21.447 -27.412 1.00 96.56 180 ASP A CA 1
ATOM 1312 C C . ASP A 1 180 ? -14.646 -20.166 -27.665 1.00 96.56 180 ASP A C 1
ATOM 1314 O O . ASP A 1 180 ? -14.998 -19.399 -28.573 1.00 96.56 180 ASP A O 1
ATOM 1318 N N . PRO A 1 181 ? -13.595 -19.877 -26.871 1.00 95.69 181 PRO A N 1
ATOM 1319 C CA . PRO A 1 181 ? -12.790 -18.676 -27.058 1.00 95.69 181 PRO A CA 1
ATOM 1320 C C . PRO A 1 181 ? -12.177 -18.567 -28.458 1.00 95.69 181 PRO A C 1
ATOM 1322 O O . PRO A 1 181 ? -12.061 -17.453 -28.974 1.00 95.69 181 PRO A O 1
ATOM 1325 N N . HIS A 1 182 ? -11.840 -19.690 -29.103 1.00 96.81 182 HIS A N 1
ATOM 1326 C CA . HIS A 1 182 ? -11.310 -19.688 -30.464 1.00 96.81 182 HIS A CA 1
ATOM 1327 C C . HIS A 1 182 ? -12.365 -19.211 -31.470 1.00 96.81 182 HIS A C 1
ATOM 1329 O O . HIS A 1 182 ? -12.088 -18.333 -32.289 1.00 96.81 182 HIS A O 1
ATOM 1335 N N . GLU A 1 183 ? -13.608 -19.700 -31.374 1.00 96.19 183 GLU A N 1
ATOM 1336 C CA . GLU A 1 183 ? -14.699 -19.222 -32.237 1.00 96.19 183 GLU A CA 1
ATOM 1337 C C . GLU A 1 183 ? -14.981 -17.729 -32.035 1.00 96.19 183 GLU A C 1
ATOM 1339 O O . GLU A 1 183 ? -15.243 -17.005 -33.001 1.00 96.19 183 GLU A O 1
ATOM 1344 N N . ILE A 1 184 ? -14.909 -17.249 -30.789 1.00 96.06 184 ILE A N 1
ATOM 1345 C CA . ILE A 1 184 ? -15.045 -15.820 -30.491 1.00 96.06 184 ILE A CA 1
ATOM 1346 C C . ILE A 1 184 ? -13.910 -15.031 -31.151 1.00 96.06 184 ILE A C 1
ATOM 1348 O O . ILE A 1 184 ? -14.183 -14.024 -31.807 1.00 96.06 184 ILE A O 1
ATOM 1352 N N . ALA A 1 185 ? -12.661 -15.486 -31.025 1.00 96.25 185 ALA A N 1
ATOM 1353 C CA . ALA A 1 185 ? -11.505 -14.829 -31.629 1.00 96.25 185 ALA A CA 1
ATOM 1354 C C . ALA A 1 185 ? -11.637 -14.728 -33.159 1.00 96.25 185 ALA A C 1
ATOM 1356 O O . ALA A 1 185 ? -11.411 -13.654 -33.714 1.00 96.25 185 ALA A O 1
ATOM 1357 N N . VAL A 1 186 ? -12.091 -15.793 -33.837 1.00 96.94 186 VAL A N 1
ATOM 1358 C CA . VAL A 1 186 ? -12.369 -15.787 -35.288 1.00 96.94 186 VAL A CA 1
ATOM 1359 C C . VAL A 1 186 ? -13.410 -14.725 -35.650 1.00 96.94 186 VAL A C 1
ATOM 1361 O O . VAL A 1 186 ? -13.210 -13.948 -36.585 1.00 96.94 186 VAL A O 1
ATOM 1364 N N . ARG A 1 187 ? -14.521 -14.651 -34.907 1.00 96.31 187 ARG A N 1
ATOM 1365 C CA . ARG A 1 187 ? -15.601 -13.688 -35.184 1.00 96.31 187 ARG A CA 1
ATOM 1366 C C . ARG A 1 187 ? -15.187 -12.244 -34.900 1.00 96.31 187 ARG A C 1
ATOM 1368 O O . ARG A 1 187 ? -15.527 -11.355 -35.679 1.00 96.31 187 ARG A O 1
ATOM 1375 N N . LEU A 1 188 ? -14.438 -12.003 -33.824 1.00 96.25 188 LEU A N 1
ATOM 1376 C CA . LEU A 1 188 ? -13.889 -10.681 -33.513 1.00 96.25 188 LEU A CA 1
ATOM 1377 C C . LEU A 1 188 ? -12.867 -10.243 -34.568 1.00 96.25 188 LEU A C 1
ATOM 1379 O O . LEU A 1 188 ? -12.937 -9.106 -35.032 1.00 96.25 188 LEU A O 1
ATOM 1383 N N . ALA A 1 189 ? -11.983 -11.143 -35.008 1.00 95.31 189 ALA A N 1
ATOM 1384 C CA . ALA A 1 189 ? -11.028 -10.873 -36.081 1.00 95.31 189 ALA A CA 1
ATOM 1385 C C . ALA A 1 189 ? -11.726 -10.584 -37.421 1.00 95.31 189 ALA A C 1
ATOM 1387 O O . ALA A 1 189 ? -11.308 -9.684 -38.143 1.00 95.31 189 ALA A O 1
ATOM 1388 N N . ALA A 1 190 ? -12.821 -11.281 -37.741 1.00 95.50 190 ALA A N 1
ATOM 1389 C CA . ALA A 1 190 ? -13.619 -10.996 -38.935 1.00 95.50 190 ALA A CA 1
ATOM 1390 C C . ALA A 1 190 ? -14.309 -9.619 -38.877 1.00 95.50 190 ALA A C 1
ATOM 1392 O O . ALA A 1 190 ? -14.486 -8.978 -39.911 1.00 95.50 190 ALA A O 1
ATOM 1393 N N . ARG A 1 191 ? -14.695 -9.160 -37.679 1.00 95.12 191 ARG A N 1
ATOM 1394 C CA . ARG A 1 191 ? -15.364 -7.866 -37.472 1.00 95.12 191 ARG A CA 1
ATOM 1395 C C . ARG A 1 191 ? -14.394 -6.688 -37.469 1.00 95.12 191 ARG A C 1
ATOM 1397 O O . ARG A 1 191 ? -14.659 -5.684 -38.121 1.00 95.12 191 ARG A O 1
ATOM 1404 N N . PHE A 1 192 ? -13.323 -6.784 -36.688 1.00 94.19 192 PHE A N 1
ATOM 1405 C CA . PHE A 1 192 ? -12.422 -5.664 -36.409 1.00 94.19 192 PHE A CA 1
ATOM 1406 C C . PHE A 1 192 ? -11.096 -5.743 -37.175 1.00 94.19 192 PHE A C 1
ATOM 1408 O O . PHE A 1 192 ? -10.388 -4.745 -37.269 1.00 94.19 192 PHE A O 1
ATOM 1415 N N . GLY A 1 193 ? -10.771 -6.908 -37.738 1.00 92.94 193 GLY A N 1
ATOM 1416 C CA . GLY A 1 193 ? -9.455 -7.243 -38.272 1.00 92.94 193 GLY A CA 1
ATOM 1417 C C . GLY A 1 193 ? -8.669 -8.141 -37.313 1.00 92.94 193 GLY A C 1
ATOM 1418 O O . GLY A 1 193 ? -8.764 -8.022 -36.088 1.00 92.94 193 GLY A O 1
ATOM 1419 N N . ALA A 1 194 ? -7.874 -9.057 -37.870 1.00 88.81 194 ALA A N 1
ATOM 1420 C CA . ALA A 1 194 ? -6.932 -9.842 -37.080 1.00 88.81 194 ALA A CA 1
ATOM 1421 C C . ALA A 1 194 ? -5.897 -8.905 -36.443 1.00 88.81 194 ALA A C 1
ATOM 1423 O O . ALA A 1 194 ? -5.367 -8.025 -37.118 1.00 88.81 194 ALA A O 1
ATOM 1424 N N . GLN A 1 195 ? -5.632 -9.086 -35.147 1.00 87.94 195 GLN A N 1
ATOM 1425 C CA . GLN A 1 195 ? -4.745 -8.204 -34.381 1.00 87.94 195 GLN A CA 1
ATOM 1426 C C . GLN A 1 195 ? -5.158 -6.724 -34.402 1.00 87.94 195 GLN A C 1
ATOM 1428 O O . GLN A 1 195 ? -4.317 -5.838 -34.290 1.00 87.94 195 GLN A O 1
ATOM 1433 N N . ALA A 1 196 ? -6.456 -6.428 -34.511 1.00 90.31 196 ALA A N 1
ATOM 1434 C CA . ALA A 1 196 ? -6.939 -5.068 -34.318 1.00 90.31 196 ALA A CA 1
ATOM 1435 C C . ALA A 1 196 ? -6.669 -4.589 -32.883 1.00 90.31 196 ALA A C 1
ATOM 1437 O O . ALA A 1 196 ? -6.854 -5.334 -31.918 1.00 90.31 196 ALA A O 1
ATOM 1438 N N . ALA A 1 197 ? -6.257 -3.333 -32.747 1.00 88.75 197 ALA A N 1
ATOM 1439 C CA . ALA A 1 197 ? -6.135 -2.657 -31.465 1.00 88.75 197 ALA A CA 1
ATOM 1440 C C . ALA A 1 197 ? -7.491 -2.077 -31.040 1.00 88.75 197 ALA A C 1
ATOM 1442 O O . ALA A 1 197 ? -8.049 -1.264 -31.775 1.00 88.75 197 ALA A O 1
ATOM 1443 N N . LEU A 1 198 ? -8.002 -2.442 -29.866 1.00 89.81 198 LEU A N 1
ATOM 1444 C CA . LEU A 1 198 ? -9.349 -2.105 -29.391 1.00 89.81 198 LEU A CA 1
ATOM 1445 C C . LEU A 1 198 ? -9.329 -1.599 -27.945 1.00 89.81 198 LEU A C 1
ATOM 1447 O O . LEU A 1 198 ? -8.489 -2.018 -27.151 1.00 89.81 198 LEU A O 1
ATOM 1451 N N . THR A 1 199 ? -10.267 -0.730 -27.580 1.00 89.81 199 THR A N 1
ATOM 1452 C CA . THR A 1 199 ? -10.532 -0.396 -26.169 1.00 89.81 199 THR A CA 1
ATOM 1453 C C . THR A 1 199 ? -11.318 -1.518 -25.474 1.00 89.81 199 THR A C 1
ATOM 1455 O O . THR A 1 199 ? -11.829 -2.440 -26.122 1.00 89.81 199 THR A O 1
ATOM 1458 N N . VAL A 1 200 ? -11.437 -1.463 -24.141 1.00 89.75 200 VAL A N 1
ATOM 1459 C CA . VAL A 1 200 ? -12.303 -2.405 -23.402 1.00 89.75 200 VAL A CA 1
ATOM 1460 C C . VAL A 1 200 ? -13.763 -2.217 -23.810 1.00 89.75 200 VAL A C 1
ATOM 1462 O O . VAL A 1 200 ? -14.504 -3.193 -23.887 1.00 89.75 200 VAL A O 1
ATOM 1465 N N . GLU A 1 201 ? -14.164 -0.986 -24.105 1.00 91.50 201 GLU A N 1
ATOM 1466 C CA . GLU A 1 201 ? -15.496 -0.606 -24.558 1.00 91.50 201 GLU A CA 1
ATOM 1467 C C . GLU A 1 201 ? -15.801 -1.173 -25.954 1.00 91.50 201 GLU A C 1
ATOM 1469 O O . GLU A 1 201 ? -16.875 -1.741 -26.157 1.00 91.50 201 GLU A O 1
ATOM 1474 N N . ASP A 1 202 ? -14.842 -1.124 -26.887 1.00 93.06 202 ASP A N 1
ATOM 1475 C CA . ASP A 1 202 ? -14.978 -1.751 -28.212 1.00 93.06 202 ASP A CA 1
ATOM 1476 C C . ASP A 1 202 ? -15.156 -3.273 -28.092 1.00 93.06 202 ASP A C 1
ATOM 1478 O O . ASP A 1 202 ? -16.042 -3.867 -28.718 1.00 93.06 202 ASP A O 1
ATOM 1482 N N . LEU A 1 203 ? -14.332 -3.911 -27.250 1.00 94.00 203 LEU A N 1
ATOM 1483 C CA . LEU A 1 203 ? -14.421 -5.344 -26.977 1.00 94.00 203 LEU A CA 1
ATOM 1484 C C . LEU A 1 203 ? -15.750 -5.702 -26.292 1.00 94.00 203 LEU A C 1
ATOM 1486 O O . LEU A 1 203 ? -16.362 -6.714 -26.633 1.00 94.00 203 LEU A O 1
ATOM 1490 N N . ALA A 1 204 ? -16.218 -4.867 -25.363 1.00 95.00 204 ALA A N 1
ATOM 1491 C CA . ALA A 1 204 ? -17.496 -5.023 -24.675 1.00 95.00 204 ALA A CA 1
ATOM 1492 C C . ALA A 1 204 ? -18.683 -4.947 -25.637 1.00 95.00 204 ALA A C 1
ATOM 1494 O O . ALA A 1 204 ? -19.568 -5.799 -25.563 1.00 95.00 204 ALA A O 1
ATOM 1495 N N . GLY A 1 205 ? -18.682 -3.986 -26.565 1.00 94.62 205 GLY A N 1
ATOM 1496 C CA . GLY A 1 205 ? -19.691 -3.892 -27.620 1.00 94.62 205 GLY A CA 1
ATOM 1497 C C . GLY A 1 205 ? -19.674 -5.120 -28.533 1.00 94.62 205 GLY A C 1
ATOM 1498 O O . GLY A 1 205 ? -20.707 -5.753 -28.746 1.00 94.62 205 GLY A O 1
ATOM 1499 N N . GLY A 1 206 ? -18.485 -5.525 -28.998 1.00 94.19 206 GLY A N 1
ATOM 1500 C CA . GLY A 1 206 ? -18.318 -6.706 -29.848 1.00 94.19 206 GLY A CA 1
ATOM 1501 C C . GLY A 1 206 ? -18.801 -8.004 -29.190 1.00 94.19 206 GLY A C 1
ATOM 1502 O O . GLY A 1 206 ? -19.555 -8.762 -29.799 1.00 94.19 206 GLY A O 1
ATOM 1503 N N . LEU A 1 207 ? -18.412 -8.256 -27.938 1.00 95.25 207 LEU A N 1
ATOM 1504 C CA . LEU A 1 207 ? -18.834 -9.444 -27.187 1.00 95.25 207 LEU A CA 1
ATOM 1505 C C . LEU A 1 207 ? -20.312 -9.398 -26.795 1.00 95.25 207 LEU A C 1
ATOM 1507 O O . LEU A 1 207 ? -20.983 -10.428 -26.848 1.00 95.25 207 LEU A O 1
ATOM 1511 N N . GLY A 1 208 ? -20.816 -8.221 -26.418 1.00 92.50 208 GLY A N 1
ATOM 1512 C CA . GLY A 1 208 ? -22.219 -8.014 -26.073 1.00 92.50 208 GLY A CA 1
ATOM 1513 C C . GLY A 1 208 ? -23.145 -8.394 -27.225 1.00 92.50 208 GLY A C 1
ATOM 1514 O O . GLY A 1 208 ? -24.097 -9.140 -27.012 1.00 92.50 208 GLY A O 1
ATOM 1515 N N . GLU A 1 209 ? -22.821 -7.967 -28.448 1.00 91.50 209 GLU A N 1
ATOM 1516 C CA . GLU A 1 209 ? -23.567 -8.341 -29.655 1.00 91.50 209 GLU A CA 1
ATOM 1517 C C . GLU A 1 209 ? -23.415 -9.831 -30.002 1.00 91.50 209 GLU A C 1
ATOM 1519 O O . GLU A 1 209 ? -24.409 -10.508 -30.266 1.00 91.50 209 GLU A O 1
ATOM 1524 N N . LEU A 1 210 ? -22.186 -10.364 -29.980 1.00 93.31 210 LEU A N 1
ATOM 1525 C CA . LEU A 1 210 ? -21.906 -11.755 -30.366 1.00 93.31 210 LEU A CA 1
ATOM 1526 C C . LEU A 1 210 ? -22.571 -12.787 -29.446 1.00 93.31 210 LEU A C 1
ATOM 1528 O O . LEU A 1 210 ? -22.945 -13.864 -29.913 1.00 93.31 210 LEU A O 1
ATOM 1532 N N . LEU A 1 211 ? -22.700 -12.473 -28.154 1.00 92.00 211 LEU A N 1
ATOM 1533 C CA . LEU A 1 211 ? -23.163 -13.402 -27.118 1.00 92.00 211 LEU A CA 1
ATOM 1534 C C . LEU A 1 211 ? -24.558 -13.065 -26.571 1.00 92.00 211 LEU A C 1
ATOM 1536 O O . LEU A 1 211 ? -25.045 -13.749 -25.670 1.00 92.00 211 LEU A O 1
ATOM 1540 N N . ALA A 1 212 ? -25.241 -12.049 -27.113 1.00 86.19 212 ALA A N 1
ATOM 1541 C CA . ALA A 1 212 ? -26.559 -11.621 -26.634 1.00 86.19 212 ALA A CA 1
ATOM 1542 C C . ALA A 1 212 ? -27.573 -12.779 -26.539 1.00 86.19 212 ALA A C 1
ATOM 1544 O O . ALA A 1 212 ? -28.342 -12.841 -25.580 1.00 86.19 212 ALA A O 1
ATOM 1545 N N . GLY A 1 213 ? -27.548 -13.700 -27.512 1.00 86.62 213 GLY A N 1
ATOM 1546 C CA . GLY A 1 213 ? -28.463 -14.843 -27.602 1.00 86.62 213 GLY A CA 1
ATOM 1547 C C . GLY A 1 213 ? -28.014 -16.125 -26.889 1.00 86.62 213 GLY A C 1
ATOM 1548 O O . GLY A 1 213 ? -28.800 -17.065 -26.830 1.00 86.62 213 GLY A O 1
ATOM 1549 N N . SER A 1 214 ? -26.782 -16.197 -26.367 1.00 88.94 214 SER A N 1
ATOM 1550 C CA . SER A 1 214 ? -26.246 -17.401 -25.701 1.00 88.94 214 SER A CA 1
ATOM 1551 C C . SER A 1 214 ? -26.266 -17.322 -24.171 1.00 88.94 214 SER A C 1
ATOM 1553 O O . SER A 1 214 ? -25.973 -18.307 -23.493 1.00 88.94 214 SER A O 1
ATOM 1555 N N . LEU A 1 215 ? -26.603 -16.156 -23.616 1.00 90.06 215 LEU A N 1
ATOM 1556 C CA . LEU A 1 215 ? -26.655 -15.933 -22.175 1.00 90.06 215 LEU A CA 1
ATOM 1557 C C . LEU A 1 215 ? -27.915 -16.547 -21.563 1.00 90.06 215 LEU A C 1
ATOM 1559 O O . LEU A 1 215 ? -29.033 -16.339 -22.031 1.00 90.06 215 LEU A O 1
ATOM 1563 N N . THR A 1 216 ? -27.722 -17.260 -20.462 1.00 91.25 216 THR A N 1
ATOM 1564 C CA . THR A 1 216 ? -28.773 -17.920 -19.684 1.00 91.25 216 THR A CA 1
ATOM 1565 C C . THR A 1 216 ? -28.780 -17.381 -18.254 1.00 91.25 216 THR A C 1
ATOM 1567 O O . THR A 1 216 ? -27.721 -16.981 -17.763 1.00 91.25 216 THR A O 1
ATOM 1570 N N . PRO A 1 217 ? -29.934 -17.340 -17.564 1.00 88.62 217 PRO A N 1
ATOM 1571 C CA . PRO A 1 217 ? -29.979 -16.952 -16.158 1.00 88.62 217 PRO A CA 1
ATOM 1572 C C . PRO A 1 217 ? -29.071 -17.837 -15.294 1.00 88.62 217 PRO A C 1
ATOM 1574 O O . PRO A 1 217 ? -29.069 -19.060 -15.438 1.00 88.62 217 PRO A O 1
ATOM 1577 N N . SER A 1 218 ? -28.332 -17.214 -14.380 1.00 85.50 218 SER A N 1
ATOM 1578 C CA . SER A 1 218 ? -27.523 -17.886 -13.358 1.00 85.50 218 SER A CA 1
ATOM 1579 C C . SER A 1 218 ? -28.004 -17.472 -11.969 1.00 85.50 218 SER A C 1
ATOM 1581 O O . SER A 1 218 ? -28.502 -16.359 -11.786 1.00 85.50 218 SER A O 1
ATOM 1583 N N . ALA A 1 219 ? -27.891 -18.366 -10.987 1.00 80.50 219 ALA A N 1
ATOM 1584 C CA . ALA A 1 219 ? -28.261 -18.039 -9.614 1.00 80.50 219 ALA A CA 1
ATOM 1585 C C . ALA A 1 219 ? -27.304 -16.963 -9.062 1.00 80.50 219 ALA A C 1
ATOM 1587 O O . ALA A 1 219 ? -26.096 -17.077 -9.277 1.00 80.50 219 ALA A O 1
ATOM 1588 N N . PRO A 1 220 ? -27.803 -15.930 -8.358 1.00 69.38 220 PRO A N 1
ATOM 1589 C CA . PRO A 1 220 ? -26.935 -14.928 -7.751 1.00 69.38 220 PRO A CA 1
ATOM 1590 C C . PRO A 1 220 ? -25.987 -15.578 -6.736 1.00 69.38 220 PRO A C 1
ATOM 1592 O O . PRO A 1 220 ? -26.359 -16.516 -6.025 1.00 69.38 220 PRO A O 1
ATOM 1595 N N . GLY A 1 221 ? -24.754 -15.076 -6.679 1.00 63.75 221 GLY A N 1
ATOM 1596 C CA . GLY A 1 221 ? -23.779 -15.494 -5.680 1.00 63.75 221 GLY A CA 1
ATOM 1597 C C . GLY A 1 221 ? -24.178 -15.049 -4.264 1.00 63.75 221 GLY A C 1
ATOM 1598 O O . GLY A 1 221 ? -24.967 -14.115 -4.096 1.00 63.75 221 GLY A O 1
ATOM 1599 N N . PRO A 1 222 ? -23.648 -15.699 -3.213 1.00 56.84 222 PRO A N 1
ATOM 1600 C CA . PRO A 1 222 ? -23.876 -15.269 -1.837 1.00 56.84 222 PRO A CA 1
ATOM 1601 C C . PRO A 1 222 ? -23.333 -13.847 -1.614 1.00 56.84 222 PRO A C 1
ATOM 1603 O O . PRO A 1 222 ? -22.156 -13.591 -1.849 1.00 56.84 222 PRO A O 1
ATOM 1606 N N . GLY A 1 223 ? -24.185 -12.936 -1.131 1.00 56.62 223 GLY A N 1
ATOM 1607 C CA . GLY A 1 223 ? -23.815 -11.551 -0.804 1.00 56.62 223 GLY A CA 1
ATOM 1608 C C . GLY A 1 223 ? -24.135 -10.504 -1.876 1.00 56.62 223 GLY A C 1
ATOM 1609 O O . GLY A 1 223 ? -23.925 -9.322 -1.618 1.00 56.62 223 GLY A O 1
ATOM 1610 N N . ASP A 1 224 ? -24.674 -10.906 -3.030 1.00 58.88 224 ASP A N 1
ATOM 1611 C CA . ASP A 1 224 ? -25.187 -9.976 -4.037 1.00 58.88 224 ASP A CA 1
ATOM 1612 C C . ASP A 1 224 ? -26.675 -9.707 -3.816 1.00 58.88 224 ASP A C 1
ATOM 1614 O O . ASP A 1 224 ? -27.516 -10.599 -3.952 1.00 58.88 224 ASP A O 1
ATOM 1618 N N . GLU A 1 225 ? -27.016 -8.463 -3.467 1.00 52.25 225 GLU A N 1
ATOM 1619 C CA . GLU A 1 225 ? -28.398 -8.001 -3.584 1.00 52.25 225 GLU A CA 1
ATOM 1620 C C . GLU A 1 225 ? -28.810 -8.100 -5.056 1.00 52.25 225 GLU A C 1
ATOM 1622 O O . GLU A 1 225 ? -28.019 -7.802 -5.952 1.00 52.25 225 GLU A O 1
ATOM 1627 N N . ALA A 1 226 ? -30.040 -8.551 -5.315 1.00 44.50 226 ALA A N 1
ATOM 1628 C CA . ALA A 1 226 ? -30.599 -8.628 -6.659 1.00 44.50 226 ALA A CA 1
ATOM 1629 C C . ALA A 1 226 ? -30.593 -7.224 -7.292 1.00 44.50 226 ALA A C 1
ATOM 1631 O O . ALA A 1 226 ? -31.492 -6.418 -7.056 1.00 44.50 226 ALA A O 1
ATOM 1632 N N . GLY A 1 227 ? -29.528 -6.921 -8.036 1.00 50.53 227 GLY A N 1
ATOM 1633 C CA . GLY A 1 227 ? -29.309 -5.629 -8.667 1.00 50.53 227 GLY A CA 1
ATOM 1634 C C . GLY A 1 227 ? -30.418 -5.293 -9.660 1.00 50.53 227 GLY A C 1
ATOM 1635 O O . GLY A 1 227 ? -31.130 -6.172 -10.149 1.00 50.53 227 GLY A O 1
ATOM 1636 N N . GLY A 1 228 ? -30.560 -3.996 -9.942 1.00 58.00 228 GLY A N 1
ATOM 1637 C CA . GLY A 1 228 ? -31.506 -3.460 -10.919 1.00 58.00 228 GLY A CA 1
ATOM 1638 C C . GLY A 1 228 ? -31.348 -4.045 -12.337 1.00 58.00 228 GLY A C 1
ATOM 1639 O O . GLY A 1 228 ? -30.549 -4.952 -12.568 1.00 58.00 228 GLY A O 1
ATOM 1640 N N . PRO A 1 229 ? -32.116 -3.546 -13.320 1.00 67.06 229 PRO A N 1
ATOM 1641 C CA . PRO A 1 229 ? -32.133 -4.117 -14.666 1.00 67.06 229 PRO A CA 1
ATOM 1642 C C . PRO A 1 229 ? -30.722 -4.196 -15.267 1.00 67.06 229 PRO A C 1
ATOM 1644 O O . PRO A 1 229 ? -30.004 -3.197 -15.326 1.00 67.06 229 PRO A O 1
ATOM 1647 N N . VAL A 1 230 ? -30.334 -5.391 -15.725 1.00 80.69 230 VAL A N 1
ATOM 1648 C CA . VAL A 1 230 ? -29.048 -5.618 -16.396 1.00 80.69 230 VAL A CA 1
ATOM 1649 C C . VAL A 1 230 ? -29.070 -4.908 -17.747 1.00 80.69 230 VAL A C 1
ATOM 1651 O O . VAL A 1 230 ? -29.819 -5.299 -18.641 1.00 80.69 230 VAL A O 1
ATOM 1654 N N . THR A 1 231 ? -28.256 -3.865 -17.899 1.00 86.62 231 THR A N 1
ATOM 1655 C CA . THR A 1 231 ? -28.105 -3.154 -19.173 1.00 86.62 231 THR A CA 1
ATOM 1656 C C . THR A 1 231 ? -27.197 -3.932 -20.126 1.00 86.62 231 THR A C 1
ATOM 1658 O O . THR A 1 231 ? -26.326 -4.699 -19.701 1.00 86.62 231 THR A O 1
ATOM 1661 N N . ASP A 1 232 ? -27.367 -3.724 -21.433 1.00 86.62 232 ASP A N 1
ATOM 1662 C CA . ASP A 1 232 ? -26.495 -4.339 -22.443 1.00 86.62 232 ASP A CA 1
ATOM 1663 C C . ASP A 1 232 ? -25.040 -3.877 -22.303 1.00 86.62 232 ASP A C 1
ATOM 1665 O O . ASP A 1 232 ? -24.118 -4.670 -22.482 1.00 86.62 232 ASP A O 1
ATOM 1669 N N . GLU A 1 233 ? -24.832 -2.633 -21.868 1.00 87.50 233 GLU A N 1
ATOM 1670 C CA . GLU A 1 233 ? -23.511 -2.091 -21.544 1.00 87.50 233 GLU A CA 1
ATOM 1671 C C . GLU A 1 233 ? -22.857 -2.835 -20.368 1.00 87.50 233 GLU A C 1
ATOM 1673 O O . GLU A 1 233 ? -21.719 -3.295 -20.482 1.00 87.50 233 GLU A O 1
ATOM 1678 N N . ALA A 1 234 ? -23.577 -3.022 -19.254 1.00 88.81 234 ALA A N 1
ATOM 1679 C CA . ALA A 1 234 ? -23.057 -3.738 -18.087 1.00 88.81 234 ALA A CA 1
ATOM 1680 C C . ALA A 1 234 ? -22.710 -5.193 -18.434 1.00 88.81 234 ALA A C 1
ATOM 1682 O O . ALA A 1 234 ? -21.666 -5.707 -18.025 1.00 88.81 234 ALA A O 1
ATOM 1683 N N . ARG A 1 235 ? -23.560 -5.836 -19.242 1.00 91.19 235 ARG A N 1
ATOM 1684 C CA . ARG A 1 235 ? -23.364 -7.194 -19.761 1.00 91.19 235 ARG A CA 1
ATOM 1685 C C . ARG A 1 235 ? -22.116 -7.297 -20.639 1.00 91.19 235 ARG A C 1
ATOM 1687 O O . ARG A 1 235 ? -21.263 -8.143 -20.374 1.00 91.19 235 ARG A O 1
ATOM 1694 N N . GLY A 1 236 ? -21.995 -6.439 -21.653 1.00 93.31 236 GLY A N 1
ATOM 1695 C CA . GLY A 1 236 ? -20.838 -6.407 -22.549 1.00 93.31 236 GLY A CA 1
ATOM 1696 C C . GLY A 1 236 ? -19.541 -6.154 -21.784 1.00 93.31 236 GLY A C 1
ATOM 1697 O O . GLY A 1 236 ? -18.555 -6.863 -21.979 1.00 93.31 236 GLY A O 1
ATOM 1698 N N . ARG A 1 237 ? -19.556 -5.209 -20.834 1.00 93.38 237 ARG A N 1
ATOM 1699 C CA . ARG A 1 237 ? -18.395 -4.885 -19.995 1.00 93.38 237 ARG A CA 1
ATOM 1700 C C . ARG A 1 237 ? -17.979 -6.048 -19.096 1.00 93.38 237 ARG A C 1
ATOM 1702 O O . ARG A 1 237 ? -16.787 -6.337 -19.000 1.00 93.38 237 ARG A O 1
ATOM 1709 N N . ALA A 1 238 ? -18.930 -6.735 -18.460 1.00 93.31 238 ALA A N 1
ATOM 1710 C CA . ALA A 1 238 ? -18.637 -7.912 -17.644 1.00 93.31 238 ALA A CA 1
ATOM 1711 C C . ALA A 1 238 ? -18.011 -9.038 -18.486 1.00 93.31 238 ALA A C 1
ATOM 1713 O O . ALA A 1 238 ? -17.002 -9.611 -18.077 1.00 93.31 238 ALA A O 1
ATOM 1714 N N . LEU A 1 239 ? -18.545 -9.306 -19.685 1.00 95.25 239 LEU A N 1
ATOM 1715 C CA . LEU A 1 239 ? -17.981 -10.288 -20.620 1.00 95.25 239 LEU A CA 1
ATOM 1716 C C . LEU A 1 239 ? -16.573 -9.904 -21.087 1.00 95.25 239 LEU A C 1
ATOM 1718 O O . LEU A 1 239 ? -15.674 -10.744 -21.047 1.00 95.25 239 LEU A O 1
ATOM 1722 N N . ALA A 1 240 ? -16.362 -8.642 -21.474 1.00 95.25 240 ALA A N 1
ATOM 1723 C CA . ALA A 1 240 ? -15.050 -8.148 -21.877 1.00 95.25 240 ALA A CA 1
ATOM 1724 C C . ALA A 1 240 ? -14.025 -8.342 -20.768 1.00 95.25 240 ALA A C 1
ATOM 1726 O O . ALA A 1 240 ? -12.990 -8.945 -21.010 1.00 95.25 240 ALA A O 1
ATOM 1727 N N . LEU A 1 241 ? -14.321 -7.930 -19.535 1.00 94.81 241 LEU A N 1
ATOM 1728 C CA . LEU A 1 241 ? -13.389 -8.103 -18.420 1.00 94.81 241 LEU A CA 1
ATOM 1729 C C . LEU A 1 241 ? -13.047 -9.575 -18.142 1.00 94.81 241 LEU A C 1
ATOM 1731 O O . LEU A 1 241 ? -11.907 -9.858 -17.785 1.00 94.81 241 LEU A O 1
ATOM 1735 N N . ARG A 1 242 ? -13.996 -10.503 -18.329 1.00 94.25 242 ARG A N 1
ATOM 1736 C CA . ARG A 1 242 ? -13.785 -11.947 -18.116 1.00 94.25 242 ARG A CA 1
ATOM 1737 C C . ARG A 1 242 ? -12.952 -12.606 -19.207 1.00 94.25 242 ARG A C 1
ATOM 1739 O O . ARG A 1 242 ? -12.152 -13.479 -18.902 1.00 94.25 242 ARG A O 1
ATOM 1746 N N . LEU A 1 243 ? -13.152 -12.206 -20.459 1.00 94.81 243 LEU A N 1
ATOM 1747 C CA . LEU A 1 243 ? -12.550 -12.871 -21.617 1.00 94.81 243 LEU A CA 1
ATOM 1748 C C . LEU A 1 243 ? -11.334 -12.128 -22.186 1.00 94.81 243 LEU A C 1
ATOM 1750 O O . LEU A 1 243 ? -10.608 -12.689 -23.003 1.00 94.81 243 LEU A O 1
ATOM 1754 N N . LYS A 1 244 ? -11.082 -10.883 -21.763 1.00 93.94 244 LYS A N 1
ATOM 1755 C CA . LYS A 1 244 ? -10.021 -10.023 -22.313 1.00 93.94 244 LYS A CA 1
ATOM 1756 C C . LYS A 1 244 ? -8.653 -10.689 -22.312 1.00 93.94 244 LYS A C 1
ATOM 1758 O O . LYS A 1 244 ? -7.979 -10.622 -23.326 1.00 93.94 244 LYS A O 1
ATOM 1763 N N . GLU A 1 245 ? -8.232 -11.316 -21.215 1.00 91.88 245 GLU A N 1
ATOM 1764 C CA . GLU A 1 245 ? -6.883 -11.905 -21.123 1.00 91.88 245 GLU A CA 1
ATOM 1765 C C . GLU A 1 245 ? -6.692 -13.110 -22.060 1.00 91.88 245 GLU A C 1
ATOM 1767 O O . GLU A 1 245 ? -5.574 -13.383 -22.512 1.00 91.88 245 GLU A O 1
ATOM 1772 N N . ILE A 1 246 ? -7.795 -13.792 -22.392 1.00 94.00 246 ILE A N 1
ATOM 1773 C CA . ILE A 1 246 ? -7.830 -14.911 -23.337 1.00 94.00 246 ILE A CA 1
ATOM 1774 C C . ILE A 1 246 ? -7.829 -14.391 -24.776 1.00 94.00 246 ILE A C 1
ATOM 1776 O O . ILE A 1 246 ? -7.086 -14.897 -25.608 1.00 94.00 246 ILE A O 1
ATOM 1780 N N . LEU A 1 247 ? -8.642 -13.376 -25.075 1.00 95.00 247 LEU A N 1
ATOM 1781 C CA . LEU A 1 247 ? -8.905 -12.915 -26.445 1.00 95.00 247 LEU A CA 1
ATOM 1782 C C . LEU A 1 247 ? -7.966 -11.808 -26.925 1.00 95.00 247 LEU A C 1
ATOM 1784 O O . LEU A 1 247 ? -7.842 -11.577 -28.127 1.00 95.00 247 LEU A O 1
ATOM 1788 N N . ALA A 1 248 ? -7.330 -11.095 -26.006 1.00 92.88 248 ALA A N 1
ATOM 1789 C CA . ALA A 1 248 ? -6.525 -9.929 -26.306 1.00 92.88 248 ALA A CA 1
ATOM 1790 C C . ALA A 1 248 ? -5.291 -9.859 -25.402 1.00 92.88 248 ALA A C 1
ATOM 1792 O O . ALA A 1 248 ? -5.175 -10.537 -24.379 1.00 92.88 248 ALA A O 1
ATOM 1793 N N . ARG A 1 249 ? -4.338 -9.021 -25.794 1.00 89.12 249 ARG A N 1
ATOM 1794 C CA . ARG A 1 249 ? -3.159 -8.687 -24.997 1.00 89.12 249 ARG A CA 1
ATOM 1795 C C . ARG A 1 249 ? -2.999 -7.172 -24.920 1.00 89.12 249 ARG A C 1
ATOM 1797 O O . ARG A 1 249 ? -3.413 -6.485 -25.852 1.00 89.12 249 ARG A O 1
ATOM 1804 N N . PRO A 1 250 ? -2.430 -6.637 -23.830 1.00 83.69 250 PRO A N 1
ATOM 1805 C CA . PRO A 1 250 ? -2.049 -5.232 -23.744 1.00 83.69 250 PRO A CA 1
ATOM 1806 C C . PRO A 1 250 ? -1.353 -4.759 -25.029 1.00 83.69 250 PRO A C 1
ATOM 1808 O O . PRO A 1 250 ? -0.391 -5.391 -25.463 1.00 83.69 250 PRO A O 1
ATOM 1811 N N . GLU A 1 251 ? -1.822 -3.672 -25.646 1.00 81.38 251 GLU A N 1
ATOM 1812 C CA . GLU A 1 251 ? -1.076 -3.055 -26.742 1.00 81.38 251 GLU A CA 1
ATOM 1813 C C . GLU A 1 251 ? 0.116 -2.295 -26.143 1.00 81.38 251 GLU A C 1
ATOM 1815 O O . GLU A 1 251 ? -0.049 -1.472 -25.241 1.00 81.38 251 GLU A O 1
ATOM 1820 N N . VAL A 1 252 ? 1.322 -2.621 -26.604 1.00 66.19 252 VAL A N 1
ATOM 1821 C CA . VAL A 1 252 ? 2.587 -1.980 -26.197 1.00 66.19 252 VAL A CA 1
ATOM 1822 C C . VAL A 1 252 ? 3.190 -1.246 -27.404 1.00 66.19 252 VAL A C 1
ATOM 1824 O O . VAL A 1 252 ? 4.400 -1.126 -27.537 1.00 66.19 252 VAL A O 1
ATOM 1827 N N . SER A 1 253 ? 2.352 -0.823 -28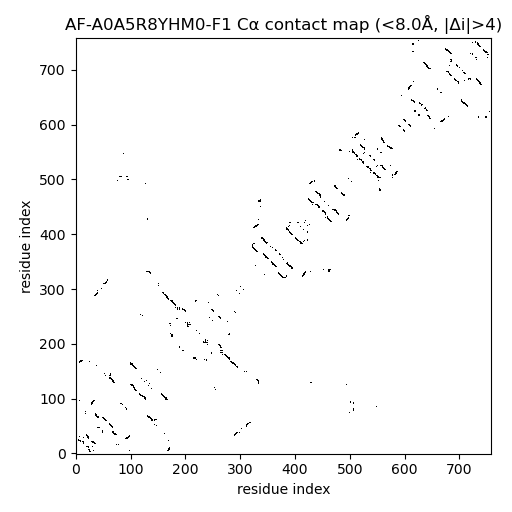.358 1.00 60.12 253 SER A N 1
ATOM 1828 C CA . SER A 1 253 ? 2.810 -0.019 -29.491 1.00 60.12 253 SER A CA 1
ATOM 1829 C C . SER A 1 253 ? 3.122 1.404 -29.025 1.00 60.12 253 SER A C 1
ATOM 1831 O O . SER A 1 253 ? 2.692 1.831 -27.955 1.00 60.12 253 SER A O 1
ATOM 1833 N N . ALA A 1 254 ? 3.878 2.127 -29.848 1.00 52.78 254 ALA A N 1
ATOM 1834 C CA . ALA A 1 254 ? 4.350 3.490 -29.618 1.00 52.78 254 ALA A CA 1
ATOM 1835 C C . ALA A 1 254 ? 3.215 4.550 -29.689 1.00 52.78 254 ALA A C 1
ATOM 1837 O O . ALA A 1 254 ? 3.395 5.658 -30.177 1.00 52.78 254 ALA A O 1
ATOM 1838 N N . GLN A 1 255 ? 1.994 4.174 -29.316 1.00 56.66 255 GLN A N 1
ATOM 1839 C CA . GLN A 1 255 ? 0.837 5.047 -29.182 1.00 56.66 255 GLN A CA 1
ATOM 1840 C C . GLN A 1 255 ? -0.089 4.429 -28.132 1.00 56.66 255 GLN A C 1
ATOM 1842 O O . GLN A 1 255 ? -1.192 3.963 -28.435 1.00 56.66 255 GLN A O 1
ATOM 1847 N N . VAL A 1 256 ? 0.345 4.399 -26.871 1.00 53.84 256 VAL A N 1
ATOM 1848 C CA . VAL A 1 256 ? -0.531 4.124 -25.733 1.00 53.84 256 VAL A CA 1
ATOM 1849 C C . VAL A 1 256 ? -1.598 5.213 -25.733 1.00 53.84 256 VAL A C 1
ATOM 1851 O O . VAL A 1 256 ? -1.404 6.329 -25.249 1.00 53.84 256 VAL A O 1
ATOM 1854 N N . SER A 1 257 ? -2.747 4.898 -26.332 1.00 56.12 257 SER A N 1
ATOM 1855 C CA . SER A 1 257 ? -3.856 5.842 -26.372 1.00 56.12 257 SER A CA 1
ATOM 1856 C C . SER A 1 257 ? -4.284 6.184 -24.945 1.00 56.12 257 SER A C 1
ATOM 1858 O O . SER A 1 257 ? -4.242 5.326 -24.056 1.00 56.12 257 SER A O 1
ATOM 1860 N N . ALA A 1 258 ? -4.800 7.399 -24.751 1.00 56.75 258 ALA A N 1
ATOM 1861 C CA . ALA A 1 258 ? -5.373 7.840 -23.478 1.00 56.75 258 ALA A CA 1
ATOM 1862 C C . ALA A 1 258 ? -6.468 6.896 -22.926 1.00 56.75 258 ALA A C 1
ATOM 1864 O O . ALA A 1 258 ? -6.816 6.980 -21.753 1.00 56.75 258 ALA A O 1
ATOM 1865 N N . GLN A 1 259 ? -7.005 5.994 -23.756 1.00 62.16 259 GLN A N 1
ATOM 1866 C CA . GLN A 1 259 ? -8.066 5.051 -23.409 1.00 62.16 259 GLN A CA 1
ATOM 1867 C C . GLN A 1 259 ? -7.571 3.628 -23.093 1.00 62.16 259 GLN A C 1
ATOM 1869 O O . GLN A 1 259 ? -8.379 2.806 -22.686 1.00 62.16 259 GLN A O 1
ATOM 1874 N N . GLY A 1 260 ? -6.271 3.328 -23.233 1.00 70.62 260 GLY A N 1
ATOM 1875 C CA . GLY A 1 260 ? -5.715 1.987 -22.996 1.00 70.62 260 GLY A CA 1
ATOM 1876 C C . GLY A 1 260 ? -6.239 0.941 -23.990 1.00 70.62 260 GLY A C 1
ATOM 1877 O O . GLY A 1 260 ? -7.364 0.460 -23.889 1.00 70.62 260 GLY A O 1
ATOM 1878 N N . ARG A 1 261 ? -5.412 0.567 -24.969 1.00 83.19 261 ARG A N 1
ATOM 1879 C CA . ARG A 1 261 ? -5.804 -0.365 -26.036 1.00 83.19 261 ARG A CA 1
ATOM 1880 C C . ARG A 1 261 ? -5.245 -1.767 -25.815 1.00 83.19 261 ARG A C 1
ATOM 1882 O O . ARG A 1 261 ? -4.227 -1.971 -25.149 1.00 83.19 261 ARG A O 1
ATOM 1889 N N . TYR A 1 262 ? -5.931 -2.733 -26.404 1.00 87.31 262 TYR A N 1
ATOM 1890 C CA . TYR A 1 262 ? -5.604 -4.146 -26.393 1.00 87.31 262 TYR A CA 1
ATOM 1891 C C . TYR A 1 262 ? -5.573 -4.666 -27.822 1.00 87.31 262 TYR A C 1
ATOM 1893 O O . TYR A 1 262 ? -6.511 -4.462 -28.588 1.00 87.31 262 TYR A O 1
ATOM 1901 N N . LEU A 1 263 ? -4.497 -5.360 -28.169 1.00 91.31 263 LEU A N 1
ATOM 1902 C CA . LEU A 1 263 ? -4.374 -6.050 -29.439 1.00 91.31 263 LEU A CA 1
ATOM 1903 C C . LEU A 1 263 ? -5.145 -7.366 -29.354 1.00 91.31 263 LEU A C 1
ATOM 1905 O O . LEU A 1 263 ? -4.850 -8.191 -28.483 1.00 91.31 263 LEU A O 1
ATOM 1909 N N . LEU A 1 264 ? -6.103 -7.586 -30.253 1.00 94.06 264 LEU A N 1
ATOM 1910 C CA . LEU A 1 264 ? -6.726 -8.900 -30.395 1.00 94.06 264 LEU A CA 1
ATOM 1911 C C . LEU A 1 264 ? -5.651 -9.955 -30.678 1.00 94.06 264 LEU A C 1
ATOM 1913 O O . LEU A 1 264 ? -4.719 -9.729 -31.452 1.00 94.06 264 LEU A O 1
ATOM 1917 N N . ARG A 1 265 ? -5.770 -11.127 -30.062 1.00 94.44 265 ARG A N 1
ATOM 1918 C CA . ARG A 1 265 ? -4.921 -12.258 -30.431 1.00 94.44 265 ARG A CA 1
ATOM 1919 C C . ARG A 1 265 ? -5.316 -12.751 -31.815 1.00 94.44 265 ARG A C 1
ATOM 1921 O O . ARG A 1 265 ? -6.485 -12.694 -32.200 1.00 94.44 265 ARG A O 1
ATOM 1928 N N . HIS A 1 266 ? -4.334 -13.230 -32.572 1.00 94.56 266 HIS A N 1
ATOM 1929 C CA . HIS A 1 266 ? -4.653 -13.958 -33.796 1.00 94.56 266 HIS A CA 1
ATOM 1930 C C . HIS A 1 266 ? -5.445 -15.225 -33.416 1.00 94.56 266 HIS A C 1
ATOM 1932 O O . HIS A 1 266 ? -5.102 -15.829 -32.399 1.00 94.56 266 HIS A O 1
ATOM 1938 N N . PRO A 1 267 ? -6.470 -15.657 -34.178 1.00 94.94 267 PRO A N 1
ATOM 1939 C CA . PRO A 1 267 ? -7.241 -16.857 -33.836 1.00 94.94 267 PRO A CA 1
ATOM 1940 C C . PRO A 1 267 ? -6.380 -18.102 -33.575 1.00 94.94 267 PRO A C 1
ATOM 1942 O O . PRO A 1 267 ? -6.667 -18.858 -32.655 1.00 94.94 267 PRO A O 1
ATOM 1945 N N . ASP A 1 268 ? -5.275 -18.262 -34.308 1.00 94.69 268 ASP A N 1
ATOM 1946 C CA . ASP A 1 268 ? -4.321 -19.371 -34.124 1.00 94.69 268 ASP A CA 1
ATOM 1947 C C . ASP A 1 268 ? -3.557 -19.331 -32.783 1.00 94.69 268 ASP A C 1
ATOM 1949 O O . ASP A 1 268 ? -3.008 -20.344 -32.357 1.00 94.69 268 ASP A O 1
ATOM 1953 N N . GLU A 1 269 ? -3.507 -18.178 -32.106 1.00 94.00 269 GLU A N 1
ATOM 1954 C CA . GLU A 1 269 ? -2.936 -18.041 -30.756 1.00 94.00 269 GLU A CA 1
ATOM 1955 C C . GLU A 1 269 ? -3.948 -18.408 -29.652 1.00 94.00 269 GLU A C 1
ATOM 1957 O O . GLU A 1 269 ? -3.568 -18.515 -28.484 1.00 94.00 269 GLU A O 1
ATOM 1962 N N . VAL A 1 270 ? -5.233 -18.566 -29.991 1.00 94.38 270 VAL A N 1
ATOM 1963 C CA . VAL A 1 270 ? -6.310 -18.863 -29.040 1.00 94.38 270 VAL A CA 1
ATOM 1964 C C . VAL A 1 270 ? -6.694 -20.332 -29.160 1.00 94.38 270 VAL A C 1
ATOM 1966 O O . VAL A 1 270 ? -7.143 -20.790 -30.211 1.00 94.38 270 VAL A O 1
ATOM 1969 N N . LEU A 1 271 ? -6.515 -21.076 -28.068 1.00 93.38 271 LEU A N 1
ATOM 1970 C CA . LEU A 1 271 ? -6.809 -22.506 -28.035 1.00 93.38 271 LEU A CA 1
ATOM 1971 C C . LEU A 1 271 ? -8.325 -22.762 -28.137 1.00 93.38 271 LEU A C 1
ATOM 1973 O O . LEU A 1 271 ? -9.090 -22.091 -27.440 1.00 93.38 271 LEU A O 1
ATOM 1977 N N . PRO A 1 272 ? -8.762 -23.740 -28.953 1.00 93.50 272 PRO A N 1
ATOM 1978 C CA . PRO A 1 272 ? -10.156 -24.164 -28.988 1.00 93.50 272 PRO A CA 1
ATOM 1979 C C . PRO A 1 272 ? -10.530 -24.925 -27.713 1.00 93.50 272 PRO A C 1
ATOM 1981 O O . PRO A 1 272 ? -9.701 -25.618 -27.115 1.00 93.50 272 PRO A O 1
ATOM 1984 N N . GLY A 1 273 ? -11.797 -24.841 -27.321 1.00 92.19 273 GLY A N 1
ATOM 1985 C CA . GLY A 1 273 ? -12.311 -25.548 -26.152 1.00 92.19 273 GLY A CA 1
ATOM 1986 C C . GLY A 1 273 ? -13.547 -24.886 -25.563 1.00 92.19 273 GLY A C 1
ATOM 1987 O O . GLY A 1 273 ? -13.761 -23.696 -25.723 1.00 92.19 273 GLY A O 1
ATOM 1988 N N . GLN A 1 274 ? -14.371 -25.661 -24.861 1.00 93.88 274 GLN A N 1
ATOM 1989 C CA . GLN A 1 274 ? -15.580 -25.135 -24.227 1.00 93.88 274 GLN A CA 1
ATOM 1990 C C . GLN A 1 274 ? -15.264 -24.600 -22.829 1.00 93.88 274 GLN A C 1
ATOM 1992 O O . GLN A 1 274 ? -14.829 -25.348 -21.952 1.00 93.88 274 GLN A O 1
ATOM 1997 N N . GLU A 1 275 ? -15.550 -23.322 -22.607 1.00 93.06 275 GLU A N 1
ATOM 1998 C CA . GLU A 1 275 ? -15.415 -22.652 -21.320 1.00 93.06 275 GLU A CA 1
ATOM 1999 C C . GLU A 1 275 ? -16.776 -22.122 -20.859 1.00 93.06 275 GLU A C 1
ATOM 2001 O O . GLU A 1 275 ? -17.494 -21.444 -21.596 1.00 93.06 275 GLU A O 1
ATOM 2006 N N . ARG A 1 276 ? -17.157 -22.433 -19.615 1.00 93.88 276 ARG A N 1
ATOM 2007 C CA . ARG A 1 276 ? -18.340 -21.839 -18.986 1.00 93.88 276 ARG A CA 1
ATOM 2008 C C . ARG A 1 276 ? -17.934 -20.552 -18.274 1.00 93.88 276 ARG A C 1
ATOM 2010 O O . ARG A 1 276 ? -17.227 -20.597 -17.272 1.00 93.88 276 ARG A O 1
ATOM 2017 N N . VAL A 1 277 ? -18.474 -19.431 -18.736 1.00 94.19 277 VAL A N 1
ATOM 2018 C CA . VAL A 1 277 ? -18.322 -18.116 -18.113 1.00 94.19 277 VAL A CA 1
ATOM 2019 C C . VAL A 1 277 ? -19.576 -17.820 -17.299 1.00 94.19 277 VAL A C 1
ATOM 2021 O O . VAL A 1 277 ? -20.630 -17.505 -17.852 1.00 94.19 277 VAL A O 1
ATOM 2024 N N . ASP A 1 278 ? -19.466 -17.934 -15.978 1.00 94.06 278 ASP A N 1
ATOM 2025 C CA . ASP A 1 278 ? -20.531 -17.570 -15.043 1.00 94.06 278 ASP A CA 1
ATOM 2026 C C . ASP A 1 278 ? -20.268 -16.170 -14.475 1.00 94.06 278 ASP A C 1
ATOM 2028 O O . ASP A 1 278 ? -19.325 -15.967 -13.703 1.00 94.06 278 ASP A O 1
ATOM 2032 N N . LEU A 1 279 ? -21.071 -15.183 -14.887 1.00 92.94 279 LEU A N 1
ATOM 2033 C CA . LEU A 1 279 ? -20.901 -13.790 -14.467 1.00 92.94 279 LEU A CA 1
ATOM 2034 C C . LEU A 1 279 ? -21.376 -13.566 -13.027 1.00 92.94 279 LEU A C 1
ATOM 2036 O O . LEU A 1 279 ? -21.040 -12.533 -12.455 1.00 92.94 279 LEU A O 1
ATOM 2040 N N . ALA A 1 280 ? -22.105 -14.513 -12.426 1.00 90.62 280 ALA A N 1
ATOM 2041 C CA . ALA A 1 280 ? -22.538 -14.419 -11.033 1.00 90.62 280 ALA A CA 1
ATOM 2042 C C . ALA A 1 280 ? -21.424 -14.833 -10.058 1.00 90.62 280 ALA A C 1
ATOM 2044 O O . ALA A 1 280 ? -21.405 -14.408 -8.905 1.00 90.62 280 ALA A O 1
ATOM 2045 N N . VAL A 1 281 ? -20.468 -15.647 -10.520 1.00 91.50 281 VAL A N 1
ATOM 2046 C CA . VAL A 1 281 ? -19.344 -16.122 -9.706 1.00 91.50 281 VAL A CA 1
ATOM 2047 C C . VAL A 1 281 ? -18.255 -15.049 -9.663 1.00 91.50 281 VAL A C 1
ATOM 2049 O O . VAL A 1 281 ? -17.792 -14.637 -10.728 1.00 91.50 281 VAL A O 1
ATOM 2052 N N . PRO A 1 282 ? -17.787 -14.602 -8.486 1.00 92.06 282 PRO A N 1
ATOM 2053 C CA . PRO A 1 282 ? -16.731 -13.596 -8.380 1.00 92.06 282 PRO A CA 1
ATOM 2054 C C . PRO A 1 282 ? -15.433 -14.078 -9.048 1.00 92.06 282 PRO A C 1
ATOM 2056 O O . PRO A 1 282 ? -14.991 -15.206 -8.828 1.00 92.06 282 PRO A O 1
ATOM 2059 N N . ALA A 1 283 ? -14.794 -13.220 -9.849 1.00 92.38 283 ALA A N 1
ATOM 2060 C CA . ALA A 1 283 ? -13.469 -13.498 -10.404 1.00 92.38 283 ALA A CA 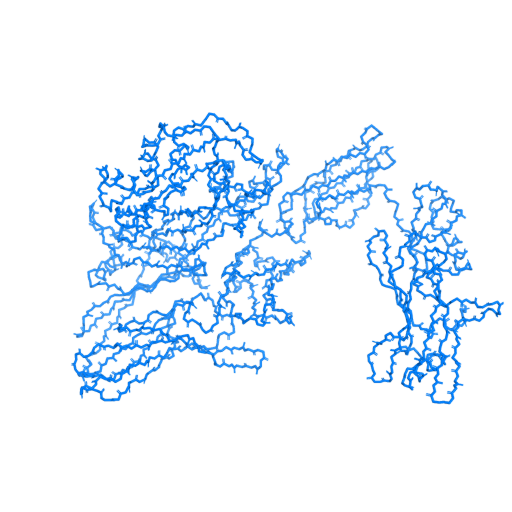1
ATOM 2061 C C . ALA A 1 283 ? -12.568 -12.272 -10.363 1.00 92.38 283 ALA A C 1
ATOM 2063 O O . ALA A 1 283 ? -13.011 -11.145 -10.603 1.00 92.38 283 ALA A O 1
ATOM 2064 N N . ALA A 1 284 ? -11.287 -12.531 -10.098 1.00 93.56 284 ALA A N 1
ATOM 2065 C CA . ALA A 1 284 ? -10.242 -11.539 -10.262 1.00 93.56 284 ALA A CA 1
ATOM 2066 C C . ALA A 1 284 ? -10.007 -11.274 -11.750 1.00 93.56 284 ALA A C 1
ATOM 2068 O O . ALA A 1 284 ? -9.860 -12.213 -12.525 1.00 93.56 284 ALA A O 1
ATOM 2069 N N . VAL A 1 285 ? -9.919 -10.001 -12.111 1.00 94.00 285 VAL A N 1
ATOM 2070 C CA . VAL A 1 285 ? -9.563 -9.526 -13.449 1.00 94.00 285 VAL A CA 1
ATOM 2071 C C . VAL A 1 285 ? -8.462 -8.479 -13.337 1.00 94.00 285 VAL A C 1
ATOM 2073 O O . VAL A 1 285 ? -8.370 -7.769 -12.329 1.00 94.00 285 VAL A O 1
ATOM 2076 N N . LEU A 1 286 ? -7.624 -8.376 -14.368 1.00 92.06 286 LEU A N 1
ATOM 2077 C CA . LEU A 1 286 ? -6.709 -7.248 -14.520 1.00 92.06 286 LEU A CA 1
ATOM 2078 C C . LEU A 1 286 ? -7.434 -6.085 -15.186 1.00 92.06 286 LEU A C 1
ATOM 2080 O O . LEU A 1 286 ? -8.013 -6.238 -16.265 1.00 92.06 286 LEU A O 1
ATOM 2084 N N . VAL A 1 287 ? -7.380 -4.912 -14.568 1.00 91.25 287 VAL A N 1
ATOM 2085 C CA . VAL A 1 287 ? -7.888 -3.667 -15.148 1.00 91.25 287 VAL A CA 1
ATOM 2086 C C . VAL A 1 287 ? -6.782 -2.642 -15.251 1.00 91.25 287 VAL A C 1
ATOM 2088 O O . VAL A 1 287 ? -5.887 -2.594 -14.406 1.00 91.25 287 VAL A O 1
ATOM 2091 N N . ASP A 1 288 ? -6.873 -1.829 -16.298 1.00 89.62 288 ASP A N 1
ATOM 2092 C CA . ASP A 1 288 ? -5.923 -0.761 -16.541 1.00 89.62 288 ASP A CA 1
ATOM 2093 C C . ASP A 1 288 ? -6.506 0.585 -16.105 1.00 89.62 288 ASP A C 1
ATOM 2095 O O . ASP A 1 288 ? -7.695 0.863 -16.279 1.00 89.62 288 ASP A O 1
ATOM 2099 N N . ARG A 1 289 ? -5.644 1.437 -15.556 1.00 89.75 289 ARG A N 1
ATOM 2100 C CA . ARG A 1 289 ? -5.929 2.824 -15.210 1.00 89.75 289 ARG A CA 1
ATOM 2101 C C . ARG A 1 289 ? -4.903 3.717 -15.892 1.00 89.75 289 ARG A C 1
ATOM 2103 O O . ARG A 1 289 ? -3.712 3.598 -15.629 1.00 89.75 289 ARG A O 1
ATOM 2110 N N . VAL A 1 290 ? -5.366 4.600 -16.769 1.00 88.69 290 VAL A N 1
ATOM 2111 C CA . VAL A 1 290 ? -4.500 5.534 -17.494 1.00 88.69 290 VAL A CA 1
ATOM 2112 C C . VAL A 1 290 ? -4.467 6.873 -16.765 1.00 88.69 290 VAL A C 1
ATOM 2114 O O . VAL A 1 290 ? -5.515 7.421 -16.424 1.00 88.69 290 VAL A O 1
ATOM 2117 N N . VAL A 1 291 ? -3.264 7.391 -16.534 1.00 90.00 291 VAL A N 1
ATOM 2118 C CA . VAL A 1 291 ? -3.010 8.740 -16.017 1.00 90.00 291 VAL A CA 1
ATOM 2119 C C . VAL A 1 291 ? -2.007 9.443 -16.929 1.00 90.00 291 VAL A C 1
ATOM 2121 O O . VAL A 1 291 ? -1.106 8.806 -17.475 1.00 90.00 291 VAL A O 1
ATOM 2124 N N . THR A 1 292 ? -2.170 10.750 -17.129 1.00 90.25 292 THR A N 1
ATOM 2125 C CA . THR A 1 292 ? -1.373 11.524 -18.094 1.00 90.25 292 THR A CA 1
ATOM 2126 C C . THR A 1 292 ? -0.821 12.800 -17.479 1.00 90.25 292 THR A C 1
ATOM 2128 O O . THR A 1 292 ? -1.471 13.407 -16.628 1.00 90.25 292 THR A O 1
ATOM 2131 N N . LEU A 1 293 ? 0.334 13.248 -17.962 1.00 90.94 293 LEU A N 1
ATOM 2132 C CA . LEU A 1 293 ? 0.991 14.489 -17.556 1.00 90.94 293 LEU A CA 1
ATOM 2133 C C . LEU A 1 293 ? 1.696 15.129 -18.759 1.00 90.94 293 LEU A C 1
ATOM 2135 O O . LEU A 1 293 ? 2.253 14.412 -19.581 1.00 90.94 293 LEU A O 1
ATOM 2139 N N . ASP A 1 294 ? 1.754 16.461 -18.834 1.00 88.25 294 ASP A N 1
ATOM 2140 C CA . ASP A 1 294 ? 2.760 17.147 -19.660 1.00 88.25 294 ASP A CA 1
ATOM 2141 C C . ASP A 1 294 ? 4.018 17.404 -18.805 1.00 88.25 294 ASP A C 1
ATOM 2143 O O . ASP A 1 294 ? 4.013 18.311 -17.959 1.00 88.25 294 ASP A O 1
ATOM 2147 N N . PRO A 1 295 ? 5.096 16.607 -18.969 1.00 85.88 295 PRO A N 1
ATOM 2148 C CA . PRO A 1 295 ? 6.267 16.695 -18.103 1.00 85.88 295 PRO A CA 1
ATOM 2149 C C . PRO A 1 295 ? 7.032 18.012 -18.279 1.00 85.88 295 PRO A C 1
ATOM 2151 O O . PRO A 1 295 ? 7.601 18.520 -17.314 1.00 85.88 295 PRO A O 1
ATOM 2154 N N . PHE A 1 296 ? 7.020 18.615 -19.471 1.00 83.25 296 PHE A N 1
ATOM 2155 C CA . PHE A 1 296 ? 7.737 19.864 -19.736 1.00 83.25 296 PHE A CA 1
ATOM 2156 C C . PHE A 1 296 ? 6.948 21.078 -19.233 1.00 83.25 296 PHE A C 1
ATOM 2158 O O . PHE A 1 296 ? 7.537 22.027 -18.708 1.00 83.25 296 PHE A O 1
ATOM 2165 N N . ALA A 1 297 ? 5.616 21.063 -19.334 1.00 85.00 297 ALA A N 1
ATOM 2166 C CA . ALA A 1 297 ? 4.770 22.065 -18.687 1.00 85.00 297 ALA A CA 1
ATOM 2167 C C . ALA A 1 297 ? 4.907 22.011 -17.157 1.00 85.00 297 ALA A C 1
ATOM 2169 O O . ALA A 1 297 ? 5.113 23.051 -16.526 1.00 85.00 297 ALA A O 1
ATOM 2170 N N . ALA A 1 298 ? 4.887 20.810 -16.571 1.00 87.81 298 ALA A N 1
ATOM 2171 C CA . ALA A 1 298 ? 5.103 20.620 -15.138 1.00 87.81 298 ALA A CA 1
ATOM 2172 C C . ALA A 1 298 ? 6.497 21.099 -14.698 1.00 87.81 298 ALA A C 1
ATOM 2174 O O . ALA A 1 298 ? 6.618 21.863 -13.738 1.00 87.81 298 ALA A O 1
ATOM 2175 N N . ALA A 1 299 ? 7.552 20.735 -15.434 1.00 85.50 299 ALA A N 1
ATOM 2176 C CA . ALA A 1 299 ? 8.913 21.174 -15.137 1.00 85.50 299 ALA A CA 1
ATOM 2177 C C . ALA A 1 299 ? 9.075 22.703 -15.205 1.00 85.50 299 ALA A C 1
ATOM 2179 O O . ALA A 1 299 ? 9.774 23.279 -14.366 1.00 85.50 299 ALA A O 1
ATOM 2180 N N . ARG A 1 300 ? 8.411 23.377 -16.158 1.00 84.56 300 ARG A N 1
ATOM 2181 C CA . ARG A 1 300 ? 8.413 24.849 -16.268 1.00 84.56 300 ARG A CA 1
ATOM 2182 C C . ARG A 1 300 ? 7.719 25.506 -15.088 1.00 84.56 300 ARG A C 1
ATOM 2184 O O . ARG A 1 300 ? 8.272 26.456 -14.533 1.00 84.56 300 ARG A O 1
ATOM 2191 N N . ALA A 1 301 ? 6.561 24.984 -14.683 1.00 85.56 301 ALA A N 1
ATOM 2192 C CA . ALA A 1 301 ? 5.844 25.467 -13.506 1.00 85.56 301 ALA A CA 1
ATOM 2193 C C . ALA A 1 301 ? 6.713 25.369 -12.239 1.00 85.56 301 ALA A C 1
ATOM 2195 O O . ALA A 1 301 ? 6.707 26.276 -11.412 1.00 85.56 301 ALA A O 1
ATOM 2196 N N . LEU A 1 302 ? 7.525 24.312 -12.130 1.00 84.25 302 LEU A N 1
ATOM 2197 C CA . LEU A 1 302 ? 8.458 24.104 -11.018 1.00 84.25 302 LEU A CA 1
ATOM 2198 C C . LEU A 1 302 ? 9.767 24.904 -11.136 1.00 84.25 302 LEU A C 1
ATOM 2200 O O . LEU A 1 302 ? 10.451 25.109 -10.138 1.00 84.25 302 LEU A O 1
ATOM 2204 N N . SER A 1 303 ? 10.136 25.353 -12.338 1.00 81.25 303 SER A N 1
ATOM 2205 C CA . SER A 1 303 ? 11.416 26.029 -12.614 1.00 81.25 303 SER A CA 1
ATOM 2206 C C . SER A 1 303 ? 11.294 27.530 -12.885 1.00 81.25 303 SER A C 1
ATOM 2208 O O . SER A 1 303 ? 12.270 28.147 -13.301 1.00 81.25 303 SER A O 1
ATOM 2210 N N . GLY A 1 304 ? 10.120 28.129 -12.672 1.00 79.44 304 GLY A N 1
ATOM 2211 C CA . GLY A 1 304 ? 9.907 29.558 -12.925 1.00 79.44 304 GLY A CA 1
ATOM 2212 C C . GLY A 1 304 ? 9.930 29.941 -14.411 1.00 79.44 304 GLY A C 1
ATOM 2213 O O . GLY A 1 304 ? 10.212 31.089 -14.737 1.00 79.44 304 GLY A O 1
ATOM 2214 N N . GLY A 1 305 ? 9.645 28.993 -15.314 1.00 75.44 305 GLY A N 1
ATOM 2215 C CA . GLY A 1 305 ? 9.428 29.249 -16.745 1.00 75.44 305 GLY A CA 1
ATOM 2216 C C . GLY A 1 305 ? 10.549 28.834 -17.709 1.00 75.44 305 GLY A C 1
ATOM 2217 O O . GLY A 1 305 ? 10.236 28.599 -18.873 1.00 75.44 305 GLY A O 1
ATOM 2218 N N . THR A 1 306 ? 11.804 28.671 -17.264 1.00 77.94 306 THR A N 1
ATOM 2219 C CA . THR A 1 306 ? 12.933 28.208 -18.113 1.00 77.94 306 THR A CA 1
ATOM 2220 C C . THR A 1 306 ? 13.332 26.757 -17.819 1.00 77.94 306 THR A C 1
ATOM 2222 O O . THR A 1 306 ? 13.253 26.297 -16.676 1.00 77.94 306 THR A O 1
ATOM 2225 N N . LEU A 1 307 ? 13.770 26.036 -18.859 1.00 77.56 307 LEU A N 1
ATOM 2226 C CA . LEU A 1 307 ? 14.258 24.656 -18.786 1.00 77.56 307 LEU A CA 1
ATOM 2227 C C . LEU A 1 307 ? 15.741 24.497 -19.159 1.00 77.56 307 LEU A C 1
ATOM 2229 O O . LEU A 1 307 ? 16.228 23.372 -19.160 1.00 77.56 307 LEU A O 1
ATOM 2233 N N . ASP A 1 308 ? 16.485 25.579 -19.416 1.00 75.31 308 ASP A N 1
ATOM 2234 C CA . ASP A 1 308 ? 17.871 25.495 -19.921 1.00 75.31 308 ASP A CA 1
ATOM 2235 C C . ASP A 1 308 ? 18.796 24.681 -19.005 1.00 75.31 308 ASP A C 1
ATOM 2237 O O . ASP A 1 308 ? 19.635 23.909 -19.467 1.00 75.31 308 ASP A O 1
ATOM 2241 N N . ARG A 1 309 ? 18.599 24.804 -17.686 1.00 76.88 309 ARG A N 1
ATOM 2242 C CA . ARG A 1 309 ? 19.350 24.061 -16.657 1.00 76.88 309 ARG A CA 1
ATOM 2243 C C . ARG A 1 309 ? 19.106 22.549 -16.674 1.00 76.88 309 ARG A C 1
ATOM 2245 O O . ARG A 1 309 ? 19.892 21.804 -16.100 1.00 76.88 309 ARG A O 1
ATOM 2252 N N . HIS A 1 310 ? 18.026 22.116 -17.318 1.00 77.69 310 HIS A N 1
ATOM 2253 C CA . HIS A 1 310 ? 17.620 20.718 -17.450 1.00 77.69 310 HIS A CA 1
ATOM 2254 C C . HIS A 1 310 ? 18.083 20.113 -18.780 1.00 77.69 310 HIS A C 1
ATOM 2256 O O . HIS A 1 310 ? 17.682 19.001 -19.119 1.00 77.69 310 HIS A O 1
ATOM 2262 N N . VAL A 1 311 ? 18.943 20.817 -19.531 1.00 77.69 311 VAL A N 1
ATOM 2263 C CA . VAL A 1 311 ? 19.603 20.291 -20.731 1.00 77.69 311 VAL A CA 1
ATOM 2264 C C . VAL A 1 311 ? 21.104 20.259 -20.569 1.00 77.69 311 VAL A C 1
ATOM 2266 O O . VAL A 1 311 ? 21.762 21.272 -20.338 1.00 77.69 311 VAL A O 1
ATOM 2269 N N . ARG A 1 312 ? 21.668 19.079 -20.804 1.00 80.75 312 ARG A N 1
ATOM 2270 C CA . ARG A 1 312 ? 23.105 18.856 -20.827 1.00 80.75 312 ARG A CA 1
ATOM 2271 C C . ARG A 1 312 ? 23.555 18.549 -22.248 1.00 80.75 312 ARG A C 1
ATOM 2273 O O . ARG A 1 312 ? 23.060 17.621 -22.873 1.00 80.75 312 ARG A O 1
ATOM 2280 N N . ARG A 1 313 ? 24.531 19.299 -22.757 1.00 81.88 313 ARG A N 1
ATOM 2281 C CA . ARG A 1 313 ? 25.171 19.022 -24.052 1.00 81.88 313 ARG A CA 1
ATOM 2282 C C . ARG A 1 313 ? 26.568 18.466 -23.804 1.00 81.88 313 ARG A C 1
ATOM 2284 O O . ARG A 1 313 ? 27.348 19.082 -23.081 1.00 81.88 313 ARG A O 1
ATOM 2291 N N . VAL A 1 314 ? 26.864 17.298 -24.365 1.00 80.94 314 VAL A N 1
ATOM 2292 C CA . VAL A 1 314 ? 28.153 16.611 -24.213 1.00 80.94 314 VAL A CA 1
ATOM 2293 C C . VAL A 1 314 ? 28.757 16.394 -25.593 1.00 80.94 314 VAL A C 1
ATOM 2295 O O . VAL A 1 314 ? 28.092 15.873 -26.483 1.00 80.94 314 VAL A O 1
ATOM 2298 N N . THR A 1 315 ? 30.022 16.772 -25.764 1.00 78.00 315 THR A N 1
ATOM 2299 C CA . THR A 1 315 ? 30.779 16.472 -26.983 1.00 78.00 315 THR A CA 1
ATOM 2300 C C . THR A 1 315 ? 31.824 15.411 -26.669 1.00 78.00 315 THR A C 1
ATOM 2302 O O . THR A 1 315 ? 32.686 15.644 -25.821 1.00 78.00 315 THR A O 1
ATOM 2305 N N . THR A 1 316 ? 31.758 14.252 -27.323 1.00 70.50 316 THR A N 1
ATOM 2306 C CA . THR A 1 316 ? 32.716 13.155 -27.115 1.00 70.50 316 THR A CA 1
ATOM 2307 C C . THR A 1 316 ? 33.850 13.219 -28.143 1.00 70.50 316 THR A C 1
ATOM 2309 O O . THR A 1 316 ? 33.565 13.377 -29.335 1.00 70.50 316 THR A O 1
ATOM 2312 N N . PRO A 1 317 ? 35.123 13.078 -27.727 1.00 72.81 317 PRO A N 1
ATOM 2313 C CA . PRO A 1 317 ? 36.252 13.017 -28.654 1.00 72.81 317 PRO A CA 1
ATOM 2314 C C . PRO A 1 317 ? 36.228 11.723 -29.494 1.00 72.81 317 PRO A C 1
ATOM 2316 O O . PRO A 1 317 ? 35.589 10.747 -29.093 1.00 72.81 317 PRO A O 1
ATOM 2319 N N . PRO A 1 318 ? 36.928 11.689 -30.642 1.00 66.44 318 PRO A N 1
ATOM 2320 C CA . PRO A 1 318 ? 37.063 10.479 -31.450 1.00 66.44 318 PRO A CA 1
ATOM 2321 C C . PRO A 1 318 ? 37.782 9.365 -30.676 1.00 66.44 318 PRO A C 1
ATOM 2323 O O . PRO A 1 318 ? 38.799 9.606 -30.021 1.00 66.44 318 PRO A O 1
ATOM 2326 N N . LEU A 1 319 ? 37.246 8.142 -30.742 1.00 64.56 319 LEU A N 1
ATOM 2327 C CA . LEU A 1 319 ? 37.823 6.962 -30.092 1.00 64.56 319 LEU A CA 1
ATOM 2328 C C . LEU A 1 319 ? 38.718 6.181 -31.072 1.00 64.56 319 LEU A C 1
ATOM 2330 O O . LEU A 1 319 ? 38.351 6.046 -32.242 1.00 64.56 319 LEU A O 1
ATOM 2334 N N . PRO A 1 320 ? 39.859 5.620 -30.622 1.00 71.25 320 PRO A N 1
ATOM 2335 C CA . PRO A 1 320 ? 40.658 4.715 -31.446 1.00 71.25 320 PRO A CA 1
ATOM 2336 C C . PRO A 1 320 ? 39.860 3.470 -31.868 1.00 71.25 320 PRO A C 1
ATOM 2338 O O . PRO A 1 320 ? 38.988 2.999 -31.136 1.00 71.25 320 PRO A O 1
ATOM 2341 N N . ALA A 1 321 ? 40.185 2.898 -33.031 1.00 71.62 321 ALA A N 1
ATOM 2342 C CA . ALA A 1 321 ? 39.525 1.691 -33.530 1.00 71.62 321 ALA A CA 1
ATOM 2343 C C . ALA A 1 321 ? 39.599 0.534 -32.512 1.00 71.62 321 ALA A C 1
ATOM 2345 O O . ALA A 1 321 ? 40.655 0.271 -31.939 1.00 71.62 321 ALA A O 1
ATOM 2346 N N . GLY A 1 322 ? 38.473 -0.155 -32.296 1.00 74.31 322 GLY A N 1
ATOM 2347 C CA . GLY A 1 322 ? 38.357 -1.264 -31.339 1.00 74.31 322 GLY A CA 1
ATOM 2348 C C . GLY A 1 322 ? 38.094 -0.848 -29.885 1.00 74.31 322 GLY A C 1
ATOM 2349 O O . GLY A 1 322 ? 37.774 -1.706 -29.069 1.00 74.31 322 GLY A O 1
ATOM 2350 N N . HIS A 1 323 ? 38.159 0.442 -29.537 1.00 84.38 323 HIS A N 1
ATOM 2351 C CA . HIS A 1 323 ? 37.727 0.919 -28.221 1.00 84.38 323 HIS A CA 1
ATOM 2352 C C . HIS A 1 323 ? 36.227 1.213 -28.222 1.00 84.38 323 HIS A C 1
ATOM 2354 O O . HIS A 1 323 ? 35.744 2.058 -28.977 1.00 84.38 323 HIS A O 1
ATOM 2360 N N . VAL A 1 324 ? 35.494 0.542 -27.337 1.00 85.81 324 VAL A N 1
ATOM 2361 C CA . VAL A 1 324 ? 34.061 0.758 -27.127 1.00 85.81 324 VAL A CA 1
ATOM 2362 C C . VAL A 1 324 ? 33.852 1.230 -25.694 1.00 85.81 324 VAL A C 1
ATOM 2364 O O . VAL A 1 324 ? 34.393 0.651 -24.754 1.00 85.81 324 VAL A O 1
ATOM 2367 N N . VAL A 1 325 ? 33.086 2.304 -25.520 1.00 86.50 325 VAL A N 1
ATOM 2368 C CA . VAL A 1 325 ? 32.625 2.744 -24.200 1.00 86.50 325 VAL A CA 1
ATOM 2369 C C . VAL A 1 325 ? 31.241 2.155 -23.985 1.00 86.50 325 VAL A C 1
ATOM 2371 O O . VAL A 1 325 ? 30.349 2.371 -24.803 1.00 86.50 325 VAL A O 1
ATOM 2374 N N . VAL A 1 326 ? 31.088 1.397 -22.904 1.00 88.81 326 VAL A N 1
ATOM 2375 C CA . VAL A 1 326 ? 29.792 0.902 -22.443 1.00 88.81 326 VAL A CA 1
ATOM 2376 C C . VAL A 1 326 ? 29.329 1.794 -21.299 1.00 88.81 326 VAL A C 1
ATOM 2378 O O . VAL A 1 326 ? 30.051 1.979 -20.316 1.00 88.81 326 VAL A O 1
ATOM 2381 N N . GLU A 1 327 ? 28.140 2.366 -21.440 1.00 87.88 327 GLU A N 1
ATOM 2382 C CA . GLU A 1 327 ? 27.472 3.149 -20.409 1.00 87.88 327 GLU A CA 1
ATOM 2383 C C . GLU A 1 327 ? 26.532 2.251 -19.604 1.00 87.88 327 GLU A C 1
ATOM 2385 O O . GLU A 1 327 ? 25.694 1.546 -20.162 1.00 87.88 327 GLU A O 1
ATOM 2390 N N . PHE A 1 328 ? 26.640 2.308 -18.283 1.00 89.44 328 PHE A N 1
ATOM 2391 C CA . PHE A 1 328 ? 25.731 1.655 -17.350 1.00 89.44 328 PHE A CA 1
ATOM 2392 C C . PHE A 1 328 ? 24.843 2.699 -16.691 1.00 89.44 328 PHE A C 1
ATOM 2394 O O . PHE A 1 328 ? 25.312 3.776 -16.317 1.00 89.44 328 PHE A O 1
ATOM 2401 N N . ALA A 1 329 ? 23.578 2.350 -16.491 1.00 85.94 329 ALA A N 1
ATOM 2402 C CA . ALA A 1 329 ? 22.644 3.101 -15.666 1.00 85.94 329 ALA A CA 1
ATOM 2403 C C . ALA A 1 329 ? 21.849 2.129 -14.791 1.00 85.94 329 ALA A C 1
ATOM 2405 O O . ALA A 1 329 ? 21.403 1.091 -15.282 1.00 85.94 329 ALA A O 1
ATOM 2406 N N . ALA A 1 330 ? 21.652 2.462 -13.517 1.00 87.44 330 ALA A N 1
ATOM 2407 C CA . ALA A 1 330 ? 20.774 1.701 -12.635 1.00 87.44 330 ALA A CA 1
ATOM 2408 C C . ALA A 1 330 ? 19.437 2.430 -12.443 1.00 87.44 330 ALA A C 1
ATOM 2410 O O . ALA A 1 330 ? 19.396 3.559 -11.955 1.00 87.44 330 ALA A O 1
ATOM 2411 N N . ASN A 1 331 ? 18.339 1.773 -12.811 1.00 82.94 331 ASN A N 1
ATOM 2412 C CA . ASN A 1 331 ? 16.981 2.234 -12.564 1.00 82.94 331 ASN A CA 1
ATOM 2413 C C . ASN A 1 331 ? 16.434 1.608 -11.278 1.00 82.94 331 ASN A C 1
ATOM 2415 O O . ASN A 1 331 ? 15.641 0.670 -11.320 1.00 82.94 331 ASN A O 1
ATOM 2419 N N . LEU A 1 332 ? 16.919 2.091 -10.136 1.00 85.62 332 LEU A N 1
ATOM 2420 C CA . LEU A 1 332 ? 16.512 1.612 -8.817 1.00 85.62 332 LEU A CA 1
ATOM 2421 C C . LEU A 1 332 ? 15.613 2.643 -8.120 1.00 85.62 332 LEU A C 1
ATOM 2423 O O . LEU A 1 332 ? 15.797 3.848 -8.321 1.00 85.62 332 LEU A O 1
ATOM 2427 N N . PRO A 1 333 ? 14.679 2.204 -7.260 1.00 83.88 333 PRO A N 1
ATOM 2428 C CA . PRO A 1 333 ? 13.992 3.110 -6.352 1.00 83.88 333 PRO A CA 1
ATOM 2429 C C . PRO A 1 333 ? 14.994 3.690 -5.337 1.00 83.88 333 PRO A C 1
ATOM 2431 O O . PRO A 1 333 ? 15.650 2.956 -4.602 1.00 83.88 333 PRO A O 1
ATOM 2434 N N . GLU A 1 334 ? 15.119 5.017 -5.291 1.00 82.25 334 GLU A N 1
ATOM 2435 C CA . GLU A 1 334 ? 16.119 5.725 -4.475 1.00 82.25 334 GLU A CA 1
ATOM 2436 C C . GLU A 1 334 ? 15.463 6.620 -3.413 1.00 82.25 334 GLU A C 1
ATOM 2438 O O . GLU A 1 334 ? 14.452 7.261 -3.705 1.00 82.25 334 GLU A O 1
ATOM 2443 N N . PRO A 1 335 ? 16.052 6.758 -2.211 1.00 88.12 335 PRO A N 1
ATOM 2444 C CA . PRO A 1 335 ? 17.306 6.145 -1.765 1.00 88.12 335 PRO A CA 1
ATOM 2445 C C . PRO A 1 335 ? 17.152 4.674 -1.350 1.00 88.12 335 PRO A C 1
ATOM 2447 O O . PRO A 1 335 ? 16.153 4.305 -0.726 1.00 88.12 335 PRO A O 1
ATOM 2450 N N . VAL A 1 336 ? 18.175 3.856 -1.620 1.00 92.06 336 VAL A N 1
ATOM 2451 C CA . VAL A 1 336 ? 18.281 2.481 -1.094 1.00 92.06 336 VAL A CA 1
ATOM 2452 C C . VAL A 1 336 ? 18.901 2.496 0.309 1.00 92.06 336 VAL A C 1
ATOM 2454 O O . VAL A 1 336 ? 20.014 2.990 0.500 1.00 92.06 336 VAL A O 1
ATOM 2457 N N . ALA A 1 337 ? 18.193 1.954 1.300 1.00 93.38 337 ALA A N 1
ATOM 2458 C CA . ALA A 1 337 ? 18.644 1.907 2.686 1.00 93.38 337 ALA A CA 1
ATOM 2459 C C . ALA A 1 337 ? 19.935 1.082 2.832 1.00 93.38 337 ALA A C 1
ATOM 2461 O O . ALA A 1 337 ? 20.042 -0.027 2.310 1.00 93.38 337 ALA A O 1
ATOM 2462 N N . GLY A 1 338 ? 20.922 1.639 3.540 1.00 93.25 338 GLY A N 1
ATOM 2463 C CA . GLY A 1 338 ? 22.216 0.993 3.774 1.00 93.25 338 GLY A CA 1
ATOM 2464 C C . GLY A 1 338 ? 23.127 0.894 2.544 1.00 93.25 338 GLY A C 1
ATOM 2465 O O . GLY A 1 338 ? 24.180 0.272 2.641 1.00 93.25 338 GLY A O 1
ATOM 2466 N N . LEU A 1 339 ? 22.774 1.481 1.394 1.00 94.75 339 LEU A N 1
ATOM 2467 C CA . LEU A 1 339 ? 23.618 1.440 0.197 1.00 94.75 339 LEU A CA 1
ATOM 2468 C C . LEU A 1 339 ? 24.815 2.392 0.320 1.00 94.75 339 LEU A C 1
ATOM 2470 O O . LEU A 1 339 ? 24.650 3.610 0.333 1.00 94.75 339 LEU A O 1
ATOM 2474 N N . LEU A 1 340 ? 26.023 1.826 0.352 1.00 95.25 340 LEU A N 1
ATOM 2475 C CA . LEU A 1 340 ? 27.284 2.569 0.447 1.00 95.25 340 LEU A CA 1
ATOM 2476 C C . LEU A 1 340 ? 27.910 2.829 -0.928 1.00 95.25 340 LEU A C 1
ATOM 2478 O O . LEU A 1 340 ? 28.416 3.919 -1.176 1.00 95.25 340 LEU A O 1
ATOM 2482 N N . ALA A 1 341 ? 27.866 1.842 -1.826 1.00 95.38 341 ALA A N 1
ATOM 2483 C CA . ALA A 1 341 ? 28.344 1.967 -3.202 1.00 95.38 341 ALA A CA 1
ATOM 2484 C C . ALA A 1 341 ? 27.575 1.028 -4.136 1.00 95.38 341 ALA A C 1
ATOM 2486 O O . ALA A 1 341 ? 27.137 -0.048 -3.725 1.00 95.38 341 ALA A O 1
ATOM 2487 N N . LEU A 1 342 ? 27.444 1.421 -5.402 1.00 96.50 342 LEU A N 1
ATOM 2488 C CA . LEU A 1 342 ? 26.800 0.628 -6.445 1.00 96.50 342 LEU A CA 1
ATOM 2489 C C . LEU A 1 342 ? 27.754 0.487 -7.631 1.00 96.50 342 LEU A C 1
ATOM 2491 O O . LEU A 1 342 ? 28.326 1.473 -8.092 1.00 96.50 342 LEU A O 1
ATOM 2495 N N . LEU A 1 343 ? 27.927 -0.735 -8.120 1.00 97.00 343 LEU A N 1
ATOM 2496 C CA . LEU A 1 343 ? 28.815 -1.061 -9.227 1.00 97.00 343 LEU A CA 1
ATOM 2497 C C . LEU A 1 343 ? 28.064 -1.876 -10.279 1.00 97.00 343 LEU A C 1
ATOM 2499 O O . LEU A 1 343 ? 27.138 -2.622 -9.960 1.00 97.00 343 LEU A O 1
ATOM 2503 N N . ALA A 1 344 ? 28.502 -1.771 -11.527 1.00 96.94 344 ALA A N 1
ATOM 2504 C CA . ALA A 1 344 ? 28.101 -2.666 -12.601 1.00 96.94 344 ALA A CA 1
ATOM 2505 C C . ALA A 1 344 ? 29.310 -3.463 -13.090 1.00 96.94 344 ALA A C 1
ATOM 2507 O O . ALA A 1 344 ? 30.392 -2.898 -13.250 1.00 96.94 344 ALA A O 1
ATOM 2508 N N . ASP A 1 345 ? 29.111 -4.752 -13.358 1.00 96.69 345 ASP A N 1
ATOM 2509 C CA . ASP A 1 345 ? 30.084 -5.591 -14.058 1.00 96.69 345 ASP A CA 1
ATOM 2510 C C . ASP A 1 345 ? 29.572 -5.920 -15.461 1.00 96.69 345 ASP A C 1
ATOM 2512 O O . ASP A 1 345 ? 28.372 -6.107 -15.664 1.00 96.69 345 ASP A O 1
ATOM 2516 N N . LEU A 1 346 ? 30.499 -6.080 -16.401 1.00 96.56 346 LEU A N 1
ATOM 2517 C CA . LEU A 1 346 ? 30.272 -6.570 -17.754 1.00 96.56 346 LEU A CA 1
ATOM 2518 C C . LEU A 1 346 ? 31.264 -7.683 -18.066 1.00 96.56 346 LEU A C 1
ATOM 2520 O O . LEU A 1 346 ? 32.465 -7.551 -17.822 1.00 96.56 346 LEU A O 1
ATOM 2524 N N . ARG A 1 347 ? 30.758 -8.763 -18.655 1.00 95.94 347 ARG A N 1
ATOM 2525 C CA . ARG A 1 347 ? 31.546 -9.886 -19.152 1.00 95.94 347 ARG A CA 1
ATOM 2526 C C . ARG A 1 347 ? 31.145 -10.196 -20.586 1.00 95.94 347 ARG A C 1
ATOM 2528 O O . ARG A 1 347 ? 30.024 -10.618 -20.838 1.00 95.94 347 ARG A O 1
ATOM 2535 N N . ILE A 1 348 ? 32.090 -10.067 -21.507 1.00 94.81 348 ILE A N 1
ATOM 2536 C CA . ILE A 1 348 ? 31.922 -10.414 -22.917 1.00 94.81 348 ILE A CA 1
ATOM 2537 C C . ILE A 1 348 ? 32.682 -11.729 -23.171 1.00 94.81 348 ILE A C 1
ATOM 2539 O O . ILE A 1 348 ? 33.897 -11.784 -22.935 1.00 94.81 348 ILE A O 1
ATOM 2543 N N . PRO A 1 349 ? 32.008 -12.807 -23.617 1.00 93.94 349 PRO A N 1
ATOM 2544 C CA . PRO A 1 349 ? 32.643 -14.099 -23.869 1.00 93.94 349 PRO A CA 1
ATOM 2545 C C . PRO A 1 349 ? 33.676 -14.006 -25.007 1.00 93.94 349 PRO A C 1
ATOM 2547 O O . PRO A 1 349 ? 33.666 -13.038 -25.768 1.00 93.94 349 PRO A O 1
ATOM 2550 N N . PRO A 1 350 ? 34.598 -14.972 -25.151 1.00 93.06 350 PRO A N 1
ATOM 2551 C CA . PRO A 1 350 ? 35.519 -15.027 -26.290 1.00 93.06 350 PRO A CA 1
ATOM 2552 C C . PRO A 1 350 ? 34.786 -15.113 -27.640 1.00 93.06 350 PRO A C 1
ATOM 2554 O O . PRO A 1 350 ? 33.765 -15.788 -27.741 1.00 93.06 350 PRO A O 1
ATOM 2557 N N . ALA A 1 351 ? 35.362 -14.519 -28.687 1.00 89.00 351 ALA A N 1
ATOM 2558 C CA . ALA A 1 351 ? 34.904 -14.609 -30.077 1.00 89.00 351 ALA A CA 1
ATOM 2559 C C . ALA A 1 351 ? 36.046 -15.048 -31.032 1.00 89.00 351 ALA A C 1
ATOM 2561 O O . ALA A 1 351 ? 36.580 -14.230 -31.787 1.00 89.00 351 ALA A O 1
ATOM 2562 N N . PRO A 1 352 ? 36.500 -16.319 -31.007 1.00 84.94 352 PRO A N 1
ATOM 2563 C CA . PRO A 1 352 ? 37.567 -16.794 -31.895 1.00 84.94 352 PRO A CA 1
ATOM 2564 C C . PRO A 1 352 ? 37.152 -16.784 -33.384 1.00 84.94 352 PRO A C 1
ATOM 2566 O O . PRO A 1 352 ? 36.008 -17.118 -33.686 1.00 84.94 352 PRO A O 1
ATOM 2569 N N . PRO A 1 353 ? 38.061 -16.467 -34.334 1.00 86.75 353 PRO A N 1
ATOM 2570 C CA . PRO A 1 353 ? 39.482 -16.159 -34.137 1.00 86.75 353 PRO A CA 1
ATOM 2571 C C . PRO A 1 353 ? 39.767 -14.687 -33.790 1.00 86.75 353 PRO A C 1
ATOM 2573 O O . PRO A 1 353 ? 40.907 -14.366 -33.471 1.00 86.75 353 PRO A O 1
ATOM 2576 N N . LEU A 1 354 ? 38.763 -13.803 -33.850 1.00 84.56 354 LEU A N 1
ATOM 2577 C CA . LEU A 1 354 ? 38.920 -12.349 -33.694 1.00 84.56 354 LEU A CA 1
ATOM 2578 C C . LEU A 1 354 ? 39.425 -11.962 -32.298 1.00 84.56 354 LEU A C 1
ATOM 2580 O O . LEU A 1 354 ? 40.309 -11.117 -32.167 1.00 84.56 354 LEU A O 1
ATOM 2584 N N . ARG A 1 355 ? 38.881 -12.604 -31.260 1.00 90.50 355 ARG A N 1
ATOM 2585 C CA . ARG A 1 355 ? 39.202 -12.333 -29.858 1.00 90.50 355 ARG A CA 1
ATOM 2586 C C . ARG A 1 355 ? 39.146 -13.623 -29.023 1.00 90.50 355 ARG A C 1
ATOM 2588 O O . ARG A 1 355 ? 38.076 -14.015 -28.564 1.00 90.50 355 ARG A O 1
ATOM 2595 N N . PRO A 1 356 ? 40.279 -14.312 -28.797 1.00 87.06 356 PRO A N 1
ATOM 2596 C CA . PRO A 1 356 ? 40.301 -15.602 -28.098 1.00 87.06 356 PRO A CA 1
ATOM 2597 C C . PRO A 1 356 ? 40.126 -15.507 -26.571 1.00 87.06 356 PRO A C 1
ATOM 2599 O O . PRO A 1 356 ? 39.884 -16.526 -25.931 1.00 87.06 356 PRO A O 1
ATOM 2602 N N . GLN A 1 357 ? 40.250 -14.314 -25.979 1.00 91.56 357 GLN A N 1
ATOM 2603 C CA . GLN A 1 357 ? 40.099 -14.090 -24.536 1.00 91.56 357 GLN A CA 1
ATOM 2604 C C . GLN A 1 357 ? 38.779 -13.370 -24.214 1.00 91.56 357 GLN A C 1
ATOM 2606 O O . GLN A 1 357 ? 38.337 -12.527 -25.001 1.00 91.56 357 GLN A O 1
ATOM 2611 N N . PRO A 1 358 ? 38.139 -13.667 -23.070 1.00 93.31 358 PRO A N 1
ATOM 2612 C CA . PRO A 1 358 ? 36.985 -12.902 -22.615 1.00 93.31 358 PRO A CA 1
ATOM 2613 C C . PRO A 1 358 ? 37.409 -11.491 -22.190 1.00 93.31 358 PRO A C 1
ATOM 2615 O O . PRO A 1 358 ? 38.546 -11.278 -21.771 1.00 93.31 358 PRO A O 1
ATOM 2618 N N . VAL A 1 359 ? 36.479 -10.542 -22.255 1.00 94.19 359 VAL A N 1
ATOM 2619 C CA . VAL A 1 359 ? 36.670 -9.189 -21.718 1.00 94.19 359 VAL A CA 1
ATOM 2620 C C . VAL A 1 359 ? 35.808 -9.040 -20.477 1.00 94.19 359 VAL A C 1
ATOM 2622 O O . VAL A 1 359 ? 34.619 -9.352 -20.505 1.00 94.19 359 VAL A O 1
ATOM 2625 N N . THR A 1 360 ? 36.400 -8.559 -19.391 1.00 94.50 360 THR A N 1
ATOM 2626 C CA . THR A 1 360 ? 35.678 -8.195 -18.170 1.00 94.50 360 THR A CA 1
ATOM 2627 C C . THR A 1 360 ? 35.964 -6.748 -17.833 1.00 94.50 360 THR A C 1
ATOM 2629 O O . THR A 1 360 ? 37.126 -6.342 -17.813 1.00 94.50 360 THR A O 1
ATOM 2632 N N . ALA A 1 361 ? 34.922 -5.988 -17.536 1.00 94.50 361 ALA A N 1
ATOM 2633 C CA . ALA A 1 361 ? 35.035 -4.606 -17.111 1.00 94.50 361 ALA A CA 1
ATOM 2634 C C . ALA A 1 361 ? 34.019 -4.317 -16.007 1.00 94.50 361 ALA A C 1
ATOM 2636 O O . ALA A 1 361 ? 33.044 -5.047 -15.847 1.00 94.50 361 ALA A O 1
ATOM 2637 N N . GLY A 1 362 ? 34.251 -3.253 -15.247 1.00 93.12 362 GLY A N 1
ATOM 2638 C CA . GLY A 1 362 ? 33.299 -2.784 -14.254 1.00 93.12 362 GLY A CA 1
ATOM 2639 C C . GLY A 1 362 ? 33.360 -1.274 -14.106 1.00 93.12 362 GLY A C 1
ATOM 2640 O O . GLY A 1 362 ? 34.379 -0.655 -14.417 1.00 93.12 362 GLY A O 1
ATOM 2641 N N . ALA A 1 363 ? 32.260 -0.695 -13.648 1.00 95.75 363 ALA A N 1
ATOM 2642 C CA . ALA A 1 363 ? 32.123 0.735 -13.421 1.00 95.75 363 ALA A CA 1
ATOM 2643 C C . ALA A 1 363 ? 31.449 0.987 -12.071 1.00 95.75 363 ALA A C 1
ATOM 2645 O O . ALA A 1 363 ? 30.466 0.326 -11.734 1.00 95.75 363 ALA A O 1
ATOM 2646 N N . ALA A 1 364 ? 31.956 1.963 -11.318 1.00 96.06 364 ALA A N 1
ATOM 2647 C CA . ALA A 1 364 ? 31.214 2.536 -10.202 1.00 96.06 364 ALA A CA 1
ATOM 2648 C C . ALA A 1 364 ? 30.097 3.436 -10.753 1.00 96.06 364 ALA A C 1
ATOM 2650 O 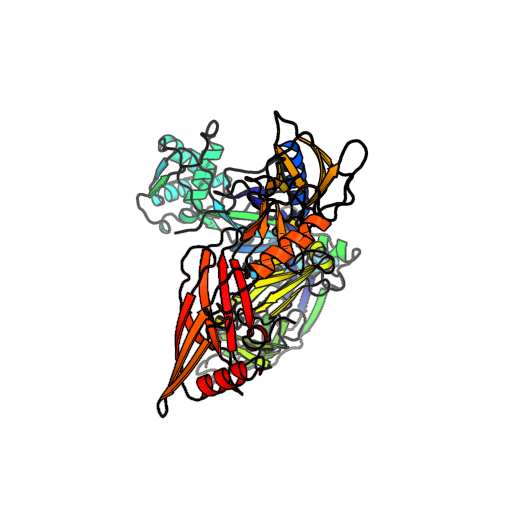O . ALA A 1 364 ? 30.307 4.189 -11.709 1.00 96.06 364 ALA A O 1
ATOM 2651 N N . LEU A 1 365 ? 28.903 3.343 -10.171 1.00 92.75 365 LEU A N 1
ATOM 2652 C CA . LEU A 1 365 ? 27.707 4.068 -10.604 1.00 92.75 365 LEU A CA 1
ATOM 2653 C C . LEU A 1 365 ? 27.502 5.335 -9.761 1.00 92.75 365 LEU A C 1
ATOM 2655 O O . LEU A 1 365 ? 26.438 5.553 -9.181 1.00 92.75 365 LEU A O 1
ATOM 2659 N N . ASP A 1 366 ? 28.543 6.165 -9.700 1.00 85.94 366 ASP A N 1
ATOM 2660 C CA . ASP A 1 366 ? 28.595 7.375 -8.863 1.00 85.94 366 ASP A CA 1
ATOM 2661 C C . ASP A 1 366 ? 28.138 8.640 -9.611 1.00 85.94 366 ASP A C 1
ATOM 2663 O O . ASP A 1 366 ? 28.035 9.725 -9.034 1.00 85.94 366 ASP A O 1
ATOM 2667 N N . GLY A 1 367 ? 27.868 8.525 -10.915 1.00 68.88 367 GLY A N 1
ATOM 2668 C CA . GLY A 1 367 ? 27.354 9.624 -11.722 1.00 68.88 367 GLY A CA 1
ATOM 2669 C C . GLY A 1 367 ? 25.891 9.971 -11.395 1.00 68.88 367 GLY A C 1
ATOM 2670 O O . GLY A 1 367 ? 25.166 9.156 -10.814 1.00 68.88 367 GLY A O 1
ATOM 2671 N N . PRO A 1 368 ? 25.411 11.163 -11.805 1.00 63.88 368 PRO A N 1
ATOM 2672 C CA . PRO A 1 368 ? 24.010 11.550 -11.657 1.00 63.88 368 PRO A CA 1
ATOM 2673 C C . PRO A 1 368 ? 23.075 10.483 -12.233 1.00 63.88 368 PRO A C 1
ATOM 2675 O O . PRO A 1 368 ? 23.231 10.081 -13.380 1.00 63.88 368 PRO A O 1
ATOM 2678 N N . GLY A 1 369 ? 22.112 10.021 -11.433 1.00 66.88 369 GLY A N 1
ATOM 2679 C CA . GLY A 1 369 ? 21.205 8.947 -11.849 1.00 66.88 369 GLY A CA 1
ATOM 2680 C C . GLY A 1 369 ? 21.801 7.546 -11.836 1.00 66.88 369 GLY A C 1
ATOM 2681 O O . GLY A 1 369 ? 21.336 6.702 -12.594 1.00 66.88 369 GLY A O 1
ATOM 2682 N N . ARG A 1 370 ? 22.808 7.302 -10.987 1.00 82.75 370 ARG A N 1
ATOM 2683 C CA . ARG A 1 370 ? 23.492 6.007 -10.860 1.00 82.75 370 ARG A CA 1
ATOM 2684 C C . ARG A 1 370 ? 24.044 5.526 -12.197 1.00 82.75 370 ARG A C 1
ATOM 2686 O O . ARG A 1 370 ? 23.807 4.397 -12.626 1.00 82.75 370 ARG A O 1
ATOM 2693 N N . THR A 1 371 ? 24.775 6.414 -12.862 1.00 84.12 371 THR A N 1
ATOM 2694 C CA . THR A 1 371 ? 25.426 6.114 -14.139 1.00 84.12 371 THR A CA 1
ATOM 2695 C C . THR A 1 371 ? 26.924 5.922 -13.970 1.00 84.12 371 THR A C 1
ATOM 2697 O O . THR A 1 371 ? 27.548 6.619 -13.170 1.00 84.12 371 THR A O 1
ATOM 2700 N N . GLY A 1 372 ? 27.512 5.061 -14.792 1.00 88.25 372 GLY A N 1
ATOM 2701 C CA . GLY A 1 372 ? 28.956 4.863 -14.887 1.00 88.25 372 GLY A CA 1
ATOM 2702 C C . GLY A 1 372 ? 29.344 4.415 -16.290 1.00 88.25 372 GLY A C 1
ATOM 2703 O O . GLY A 1 372 ? 28.490 4.010 -17.073 1.00 88.25 372 GLY A O 1
ATOM 2704 N N . THR A 1 373 ? 30.625 4.492 -16.632 1.00 90.56 373 THR A N 1
ATOM 2705 C CA . THR A 1 373 ? 31.122 4.033 -17.934 1.00 90.56 373 THR A CA 1
ATOM 2706 C C . THR A 1 373 ? 32.301 3.094 -17.757 1.00 90.56 373 THR A C 1
ATOM 2708 O O . THR A 1 373 ? 33.112 3.260 -16.845 1.00 90.56 373 THR A O 1
ATOM 2711 N N . ALA A 1 374 ? 32.404 2.102 -18.637 1.00 91.38 374 ALA A N 1
ATOM 2712 C CA . ALA A 1 374 ? 33.571 1.241 -18.730 1.00 91.38 374 ALA A CA 1
ATOM 2713 C C . ALA A 1 374 ? 34.089 1.216 -20.169 1.00 91.38 374 ALA A C 1
ATOM 2715 O O . ALA A 1 374 ? 33.328 1.021 -21.116 1.00 91.38 374 ALA A O 1
ATOM 2716 N N . GLY A 1 375 ? 35.397 1.408 -20.333 1.00 89.19 375 GLY A N 1
ATOM 2717 C CA . GLY A 1 375 ? 36.063 1.196 -21.612 1.00 89.19 375 GLY A CA 1
ATOM 2718 C C . GLY A 1 375 ? 36.385 -0.282 -21.805 1.00 89.19 375 GLY A C 1
ATOM 2719 O O . GLY A 1 375 ? 36.999 -0.897 -20.933 1.00 89.19 375 GLY A O 1
ATOM 2720 N N . VAL A 1 376 ? 36.008 -0.839 -22.952 1.00 90.44 376 VAL A N 1
ATOM 2721 C CA . VAL A 1 376 ? 36.367 -2.196 -23.374 1.00 90.44 376 VAL A CA 1
ATOM 2722 C C . VAL A 1 376 ? 37.093 -2.163 -24.714 1.00 90.44 376 VAL A C 1
ATOM 2724 O O . VAL A 1 376 ? 36.894 -1.259 -25.526 1.00 90.44 376 VAL A O 1
ATOM 2727 N N . VAL A 1 377 ? 37.954 -3.154 -24.938 1.00 89.75 377 VAL A N 1
ATOM 2728 C CA . VAL A 1 377 ? 38.674 -3.333 -26.203 1.00 89.75 377 VAL A CA 1
ATOM 2729 C C . VAL A 1 377 ? 38.111 -4.561 -26.906 1.00 89.75 377 VAL A C 1
ATOM 2731 O O . VAL A 1 377 ? 38.214 -5.674 -26.391 1.00 89.75 377 VAL A O 1
ATOM 2734 N N . LEU A 1 378 ? 37.508 -4.339 -28.070 1.00 88.69 378 LEU A N 1
ATOM 2735 C CA . LEU A 1 378 ? 36.879 -5.342 -28.926 1.00 88.69 378 LEU A CA 1
ATOM 2736 C C . LEU A 1 378 ? 37.538 -5.350 -30.311 1.00 88.69 378 LEU A C 1
ATOM 2738 O O . LEU A 1 378 ? 38.294 -4.441 -30.666 1.00 88.69 378 LEU A O 1
ATOM 2742 N N . ALA A 1 379 ? 37.263 -6.382 -31.108 1.00 85.38 379 ALA A N 1
ATOM 2743 C CA . ALA A 1 379 ? 37.661 -6.380 -32.508 1.00 85.38 379 ALA A CA 1
ATOM 2744 C C . ALA A 1 379 ? 36.942 -5.251 -33.273 1.00 85.38 379 ALA A C 1
ATOM 2746 O O . ALA A 1 379 ? 35.862 -4.794 -32.897 1.00 85.38 379 ALA A O 1
ATOM 2747 N N . ALA A 1 380 ? 37.545 -4.767 -34.361 1.00 81.44 380 ALA A N 1
ATOM 2748 C CA . ALA A 1 380 ? 36.955 -3.686 -35.148 1.00 81.44 380 ALA A CA 1
ATOM 2749 C C . ALA A 1 380 ? 35.567 -4.092 -35.686 1.00 81.44 380 ALA A C 1
ATOM 2751 O O . ALA A 1 380 ? 35.449 -5.079 -36.408 1.00 81.44 380 ALA A O 1
ATOM 2752 N N . GLY A 1 381 ? 34.533 -3.320 -35.334 1.00 78.50 381 GLY A N 1
ATOM 2753 C CA . GLY A 1 381 ? 33.142 -3.589 -35.723 1.00 78.50 381 GLY A CA 1
ATOM 2754 C C . GLY A 1 381 ? 32.426 -4.664 -34.895 1.00 78.50 381 GLY A C 1
ATOM 2755 O O . GLY A 1 381 ? 31.296 -5.007 -35.223 1.00 78.50 381 GLY A O 1
ATOM 2756 N N . GLU A 1 382 ? 33.052 -5.197 -33.843 1.00 83.88 382 GLU A N 1
ATOM 2757 C CA . GLU A 1 382 ? 32.415 -6.133 -32.912 1.00 83.88 382 GLU A CA 1
ATOM 2758 C C . GLU A 1 382 ? 31.455 -5.391 -31.957 1.00 83.88 382 GLU A C 1
ATOM 2760 O O . GLU A 1 382 ? 31.826 -4.387 -31.345 1.00 83.88 382 GLU A O 1
ATOM 2765 N N . GLU A 1 383 ? 30.223 -5.893 -31.824 1.00 82.81 383 GLU A N 1
ATOM 2766 C CA . GLU A 1 383 ? 29.234 -5.408 -30.848 1.00 82.81 383 GLU A CA 1
ATOM 2767 C C . GLU A 1 383 ? 29.544 -5.944 -29.435 1.00 82.81 383 GLU A C 1
ATOM 2769 O O . GLU A 1 383 ? 30.011 -7.081 -29.301 1.00 82.81 383 GLU A O 1
ATOM 2774 N N . PRO A 1 384 ? 29.268 -5.184 -28.357 1.00 84.88 384 PRO A N 1
ATOM 2775 C CA . PRO A 1 384 ? 29.544 -5.594 -26.980 1.00 84.88 384 PRO A CA 1
ATOM 2776 C C . PRO A 1 384 ? 28.510 -6.612 -26.457 1.00 84.88 384 PRO A C 1
ATOM 2778 O O . PRO A 1 384 ? 27.809 -6.361 -25.482 1.00 84.88 384 PRO A O 1
ATOM 2781 N N . SER A 1 385 ? 28.424 -7.781 -27.095 1.00 91.06 385 SER A N 1
ATOM 2782 C CA . SER A 1 385 ? 27.479 -8.844 -26.741 1.00 91.06 385 SER A CA 1
ATOM 2783 C C . SER A 1 385 ? 28.020 -9.757 -25.643 1.00 91.06 385 SER A C 1
ATOM 2785 O O . SER A 1 385 ? 28.911 -10.570 -25.883 1.00 91.06 385 SER A O 1
ATOM 2787 N N . GLY A 1 386 ? 27.443 -9.678 -24.449 1.00 93.31 386 GLY A N 1
ATOM 2788 C CA . GLY A 1 386 ? 27.818 -10.476 -23.290 1.00 93.31 386 GLY A CA 1
ATOM 2789 C C . GLY A 1 386 ? 26.748 -10.478 -22.204 1.00 93.31 386 GLY A C 1
ATOM 2790 O O . GLY A 1 386 ? 25.555 -10.589 -22.481 1.00 93.31 386 GLY A O 1
ATOM 2791 N N . GLU A 1 387 ? 27.189 -10.377 -20.955 1.00 96.75 387 GLU A N 1
ATOM 2792 C CA . GLU A 1 387 ? 26.326 -10.323 -19.781 1.00 96.75 387 GLU A CA 1
ATOM 2793 C C . GLU A 1 387 ? 26.741 -9.186 -18.849 1.00 96.75 387 GLU A C 1
ATOM 2795 O O . GLU A 1 387 ? 27.930 -8.889 -18.715 1.00 96.75 387 GLU A O 1
ATOM 2800 N N . ALA A 1 388 ? 25.772 -8.587 -18.163 1.00 96.81 388 ALA A N 1
ATOM 2801 C CA . ALA A 1 388 ? 25.988 -7.562 -17.151 1.00 96.81 388 ALA A CA 1
ATOM 2802 C C . ALA A 1 388 ? 25.259 -7.896 -15.841 1.00 96.81 388 ALA A C 1
ATOM 2804 O O . ALA A 1 388 ? 24.302 -8.669 -15.845 1.00 96.81 388 ALA A O 1
ATOM 2805 N N . ARG A 1 389 ? 25.701 -7.312 -14.722 1.00 96.88 389 ARG A N 1
ATOM 2806 C CA . ARG A 1 389 ? 25.024 -7.410 -13.413 1.00 96.88 389 ARG A CA 1
ATOM 2807 C C . ARG A 1 389 ? 25.289 -6.191 -12.536 1.00 96.88 389 ARG A C 1
ATOM 2809 O O . ARG A 1 389 ? 26.299 -5.511 -12.731 1.00 96.88 389 ARG A O 1
ATOM 2816 N N . LEU A 1 390 ? 24.448 -5.978 -11.523 1.00 97.25 390 LEU A N 1
ATOM 2817 C CA . LEU A 1 390 ? 24.731 -5.043 -10.430 1.00 97.25 390 LEU A CA 1
ATOM 2818 C C . LEU A 1 390 ? 25.476 -5.728 -9.279 1.00 97.25 390 LEU A C 1
ATOM 2820 O O . LEU A 1 390 ? 25.234 -6.891 -8.949 1.00 97.25 390 LEU A O 1
ATOM 2824 N N . ARG A 1 391 ? 26.350 -4.970 -8.621 1.00 96.75 391 ARG A N 1
ATOM 2825 C CA . ARG A 1 391 ? 26.914 -5.277 -7.305 1.00 96.75 391 ARG A CA 1
ATOM 2826 C C . ARG A 1 391 ? 26.672 -4.099 -6.376 1.00 96.75 391 ARG A C 1
ATOM 2828 O O . ARG A 1 391 ? 26.818 -2.951 -6.786 1.00 96.75 391 ARG A O 1
ATOM 2835 N N . ALA A 1 392 ? 26.318 -4.377 -5.131 1.00 96.69 392 ALA A N 1
ATOM 2836 C CA . ALA A 1 392 ? 26.074 -3.357 -4.123 1.00 96.69 392 ALA A CA 1
ATOM 2837 C C . ALA A 1 392 ? 26.952 -3.613 -2.900 1.00 96.69 392 ALA A C 1
ATOM 2839 O O . ALA A 1 392 ? 27.041 -4.741 -2.420 1.00 96.69 392 ALA A O 1
ATOM 2840 N N . LEU A 1 393 ? 27.575 -2.557 -2.385 1.00 96.88 393 LEU A N 1
ATOM 2841 C CA . LEU A 1 393 ? 28.175 -2.549 -1.057 1.00 96.88 393 LEU A CA 1
ATOM 2842 C C . LEU A 1 393 ? 27.113 -2.047 -0.077 1.00 96.88 393 LEU A C 1
ATOM 2844 O O . LEU A 1 393 ? 26.717 -0.882 -0.150 1.00 96.88 393 LEU A O 1
ATOM 2848 N N . LEU A 1 394 ? 26.637 -2.929 0.800 1.00 95.25 394 LEU A N 1
ATOM 2849 C CA . LEU A 1 394 ? 25.567 -2.648 1.757 1.00 95.25 394 LEU A CA 1
ATOM 2850 C C . LEU A 1 394 ? 26.098 -2.653 3.189 1.00 95.25 394 LEU A C 1
ATOM 2852 O O . LEU A 1 394 ? 26.906 -3.508 3.546 1.00 95.25 394 LEU A O 1
ATOM 2856 N N . ASP A 1 395 ? 25.601 -1.739 4.015 1.00 93.38 395 ASP A N 1
ATOM 2857 C CA . ASP A 1 395 ? 25.794 -1.758 5.463 1.00 93.38 395 ASP A CA 1
ATOM 2858 C C . ASP A 1 395 ? 24.855 -2.796 6.103 1.00 93.38 395 ASP A C 1
ATOM 2860 O O . ASP A 1 395 ? 23.648 -2.577 6.243 1.00 93.38 395 ASP A O 1
ATOM 2864 N N . LEU A 1 396 ? 25.395 -3.976 6.416 1.00 86.88 396 LEU A N 1
ATOM 2865 C CA . LEU A 1 396 ? 24.658 -5.116 6.970 1.00 86.88 396 LEU A CA 1
ATOM 2866 C C . LEU A 1 396 ? 24.979 -5.306 8.468 1.00 86.88 396 LEU A C 1
ATOM 2868 O O . LEU A 1 396 ? 25.955 -4.753 8.967 1.00 86.88 396 LEU A O 1
ATOM 2872 N N . PRO A 1 397 ? 24.221 -6.135 9.219 1.00 78.31 397 PRO A N 1
ATOM 2873 C CA . PRO A 1 397 ? 24.426 -6.305 10.668 1.00 78.31 397 PRO A CA 1
ATOM 2874 C C . PRO A 1 397 ? 25.825 -6.784 11.087 1.00 78.31 397 PRO A C 1
ATOM 2876 O O . PRO A 1 397 ? 26.249 -6.533 12.210 1.00 78.31 397 PRO A O 1
ATOM 2879 N N . GLY A 1 398 ? 26.540 -7.480 10.197 1.00 82.56 398 GLY A N 1
ATOM 2880 C CA . GLY A 1 398 ? 27.924 -7.923 10.402 1.00 82.56 398 GLY A CA 1
ATOM 2881 C C . GLY A 1 398 ? 28.986 -6.915 9.943 1.00 82.56 398 GLY A C 1
ATOM 2882 O O . GLY A 1 398 ? 30.168 -7.252 9.938 1.00 82.56 398 GLY A O 1
ATOM 2883 N N . GLY A 1 399 ? 28.570 -5.712 9.542 1.00 89.88 399 GLY A N 1
ATOM 2884 C CA . GLY A 1 399 ? 29.383 -4.694 8.887 1.00 89.88 399 GLY A CA 1
ATOM 2885 C C . GLY A 1 399 ? 29.148 -4.621 7.371 1.00 89.88 399 GLY A C 1
ATOM 2886 O O . GLY A 1 399 ? 28.373 -5.409 6.816 1.00 89.88 399 GLY A O 1
ATOM 2887 N N . PRO A 1 400 ? 29.825 -3.681 6.689 1.00 94.94 400 PRO A N 1
ATOM 2888 C CA . PRO A 1 400 ? 29.722 -3.517 5.246 1.00 94.94 400 PRO A CA 1
ATOM 2889 C C . PRO A 1 400 ? 30.100 -4.791 4.484 1.00 94.94 400 PRO A C 1
ATOM 2891 O O . PRO A 1 400 ? 31.181 -5.343 4.692 1.00 94.94 400 PRO A O 1
ATOM 2894 N N . ALA A 1 401 ? 29.237 -5.233 3.573 1.00 94.56 401 ALA A N 1
ATOM 2895 C CA . ALA A 1 401 ? 29.474 -6.407 2.740 1.00 94.56 401 ALA A CA 1
ATOM 2896 C C . ALA A 1 401 ? 29.052 -6.162 1.290 1.00 94.56 401 ALA A C 1
ATOM 2898 O O . ALA A 1 401 ? 28.064 -5.479 1.011 1.00 94.56 401 ALA A O 1
ATOM 2899 N N . GLU A 1 402 ? 29.812 -6.738 0.362 1.00 95.75 402 GLU A N 1
ATOM 2900 C CA . GLU A 1 402 ? 29.480 -6.711 -1.056 1.00 95.75 402 GLU A CA 1
ATOM 2901 C C . GLU A 1 402 ? 28.545 -7.873 -1.404 1.00 95.75 402 GLU A C 1
ATOM 2903 O O . GLU A 1 402 ? 28.814 -9.031 -1.079 1.00 95.75 402 GLU A O 1
ATOM 2908 N N . VAL A 1 403 ? 27.455 -7.557 -2.094 1.00 95.06 403 VAL A N 1
ATOM 2909 C CA . VAL A 1 403 ? 26.481 -8.517 -2.612 1.00 95.06 403 VAL A CA 1
ATOM 2910 C C . VAL A 1 403 ? 26.340 -8.337 -4.123 1.00 95.06 403 VAL A C 1
ATOM 2912 O O . VAL A 1 403 ? 26.382 -7.217 -4.635 1.00 95.06 403 VAL A O 1
ATOM 2915 N N . ALA A 1 404 ? 26.192 -9.442 -4.853 1.00 96.31 404 ALA A N 1
ATOM 2916 C CA . ALA A 1 404 ? 26.128 -9.448 -6.313 1.00 96.31 404 ALA A CA 1
ATOM 2917 C C . ALA A 1 404 ? 24.777 -9.970 -6.810 1.00 96.31 404 ALA A C 1
ATOM 2919 O O . ALA A 1 404 ? 24.298 -10.999 -6.339 1.00 96.31 404 ALA A O 1
ATOM 2920 N N . GLY A 1 405 ? 24.195 -9.258 -7.773 1.00 95.69 405 GLY A N 1
ATOM 2921 C CA . GLY A 1 405 ? 22.965 -9.637 -8.451 1.00 95.69 405 GLY A CA 1
ATOM 2922 C C . GLY A 1 405 ? 23.191 -10.677 -9.548 1.00 95.69 405 GLY A C 1
ATOM 2923 O O . GLY A 1 405 ? 24.331 -11.100 -9.799 1.00 95.69 405 GLY A O 1
ATOM 2924 N N . PRO A 1 406 ? 22.104 -11.110 -10.204 1.00 96.25 406 PRO A N 1
ATOM 2925 C CA . PRO A 1 406 ? 22.171 -12.081 -11.284 1.00 96.25 406 PRO A CA 1
ATOM 2926 C C . PRO A 1 406 ? 22.883 -11.503 -12.515 1.00 96.25 406 PRO A C 1
ATOM 2928 O O . PRO A 1 406 ? 22.799 -10.312 -12.804 1.00 96.25 406 PRO A O 1
ATOM 2931 N N . TRP A 1 407 ? 23.571 -12.368 -13.263 1.00 95.69 407 TRP A N 1
ATOM 2932 C CA . TRP A 1 407 ? 24.017 -12.038 -14.617 1.00 95.69 407 TRP A CA 1
ATOM 2933 C C . TRP A 1 407 ? 22.821 -12.050 -15.561 1.00 95.69 407 TRP A C 1
ATOM 2935 O O . TRP A 1 407 ? 22.042 -13.004 -15.557 1.00 95.69 407 TRP A O 1
ATOM 2945 N N . ARG A 1 408 ? 22.710 -11.019 -16.396 1.00 94.00 408 ARG A N 1
ATOM 2946 C CA . ARG A 1 408 ? 21.715 -10.941 -17.464 1.00 94.00 408 ARG A CA 1
ATOM 2947 C C . ARG A 1 408 ? 22.374 -10.657 -18.814 1.00 94.00 408 ARG A C 1
ATOM 2949 O O . ARG A 1 408 ? 23.416 -10.002 -18.833 1.00 94.00 408 ARG A O 1
ATOM 2956 N N . PRO A 1 409 ? 21.772 -11.074 -19.938 1.00 94.00 409 PRO A N 1
ATOM 2957 C CA . PRO A 1 409 ? 22.255 -10.710 -21.265 1.00 94.00 409 PRO A CA 1
ATOM 2958 C C . PRO A 1 409 ? 22.336 -9.188 -21.460 1.00 94.00 409 PRO A C 1
ATOM 2960 O O . PRO A 1 409 ? 21.444 -8.450 -21.040 1.00 94.00 409 PRO A O 1
ATOM 2963 N N . ALA A 1 410 ? 23.399 -8.732 -22.118 1.00 90.44 410 ALA A N 1
ATOM 2964 C CA . ALA A 1 410 ? 23.616 -7.342 -22.503 1.00 90.44 410 ALA A CA 1
ATOM 2965 C C . ALA A 1 410 ? 24.293 -7.304 -23.879 1.00 90.44 410 ALA A C 1
ATOM 2967 O O . ALA A 1 410 ? 25.401 -7.812 -24.028 1.00 90.44 410 ALA A O 1
ATOM 2968 N N . SER A 1 411 ? 23.624 -6.733 -24.879 1.00 83.38 411 SER A N 1
ATOM 2969 C CA . SER A 1 411 ? 24.139 -6.618 -26.254 1.00 83.38 411 SER A CA 1
ATOM 2970 C C . SER A 1 411 ? 24.395 -5.186 -26.704 1.00 83.38 411 SER A C 1
ATOM 2972 O O . SER A 1 411 ? 25.048 -4.976 -27.722 1.00 83.38 411 SER A O 1
ATOM 2974 N N . ASP A 1 412 ? 23.908 -4.213 -25.937 1.00 81.25 412 ASP A N 1
ATOM 2975 C CA . ASP A 1 412 ? 23.955 -2.805 -26.295 1.00 81.25 412 ASP A CA 1
ATOM 2976 C C . ASP A 1 412 ? 25.086 -2.083 -25.562 1.00 81.25 412 ASP A C 1
ATOM 2978 O O . ASP A 1 412 ? 25.484 -2.437 -24.450 1.00 81.25 412 ASP A O 1
ATOM 2982 N N . ARG A 1 413 ? 25.561 -0.984 -26.156 1.00 83.19 413 ARG A N 1
ATOM 2983 C CA . ARG A 1 413 ? 26.511 -0.064 -25.505 1.00 83.19 413 ARG A CA 1
ATOM 2984 C C . ARG A 1 413 ? 25.903 0.684 -24.316 1.00 83.19 413 ARG A C 1
ATOM 2986 O O . ARG A 1 413 ? 26.647 1.280 -23.548 1.00 83.19 413 ARG A O 1
ATOM 2993 N N . HIS A 1 414 ? 24.580 0.656 -24.169 1.00 82.38 414 HIS A N 1
ATOM 2994 C CA . HIS A 1 414 ? 23.849 1.277 -23.071 1.00 82.38 414 HIS A CA 1
ATOM 2995 C C . HIS A 1 414 ? 23.126 0.190 -22.279 1.00 82.38 414 HIS A C 1
ATOM 2997 O O . HIS A 1 414 ? 22.153 -0.397 -22.744 1.00 82.38 414 HIS A O 1
ATOM 3003 N N . VAL A 1 415 ? 23.604 -0.079 -21.071 1.00 86.88 415 VAL A N 1
ATOM 3004 C CA . VAL A 1 415 ? 23.118 -1.162 -20.220 1.00 86.88 415 VAL A CA 1
ATOM 3005 C C . VAL A 1 415 ? 22.303 -0.568 -19.071 1.00 86.88 415 VAL A C 1
ATOM 3007 O O . VAL A 1 415 ? 22.859 -0.030 -18.114 1.00 86.88 415 VAL A O 1
ATOM 3010 N N . LEU A 1 416 ? 20.974 -0.684 -19.153 1.00 85.44 416 LEU A N 1
ATOM 3011 C CA . LEU A 1 416 ? 20.043 -0.257 -18.099 1.00 85.44 416 LEU A CA 1
ATOM 3012 C C . LEU A 1 416 ? 19.696 -1.424 -17.166 1.00 85.44 416 LEU A C 1
ATOM 3014 O O . LEU A 1 416 ? 19.057 -2.371 -17.616 1.00 85.44 416 LEU A O 1
ATOM 3018 N N . LEU A 1 417 ? 20.115 -1.371 -15.903 1.00 88.12 417 LEU A N 1
ATOM 3019 C CA . LEU A 1 417 ? 19.893 -2.414 -14.891 1.00 88.12 417 LEU A CA 1
ATOM 3020 C C . LEU A 1 417 ? 18.780 -1.990 -13.921 1.00 88.12 417 LEU A C 1
ATOM 3022 O O . LEU A 1 417 ? 18.821 -0.876 -13.407 1.00 88.12 417 LEU A O 1
ATOM 3026 N N . GLY A 1 418 ? 17.787 -2.845 -13.685 1.00 87.75 418 GLY A N 1
ATOM 3027 C CA . GLY A 1 418 ? 16.602 -2.543 -12.871 1.00 87.75 418 GLY A CA 1
ATOM 3028 C C . GLY A 1 418 ? 16.602 -3.200 -11.482 1.00 87.75 418 GLY A C 1
ATOM 3029 O O . GLY A 1 418 ? 17.585 -3.826 -11.088 1.00 87.75 418 GLY A O 1
ATOM 3030 N N . PRO A 1 419 ? 15.484 -3.116 -10.736 1.00 88.25 419 PRO A N 1
ATOM 3031 C CA . PRO A 1 419 ? 15.372 -3.686 -9.389 1.00 88.25 419 PRO A CA 1
ATOM 3032 C C . PRO A 1 419 ? 15.547 -5.205 -9.347 1.00 88.25 419 PRO A C 1
ATOM 3034 O O . PRO A 1 419 ? 16.152 -5.727 -8.417 1.00 88.25 419 PRO A O 1
ATOM 3037 N N . ALA A 1 420 ? 15.092 -5.915 -10.384 1.00 88.94 420 ALA A N 1
ATOM 3038 C CA . ALA A 1 420 ? 15.291 -7.360 -10.517 1.00 88.94 420 ALA A CA 1
ATOM 3039 C C . ALA A 1 420 ? 16.769 -7.760 -10.709 1.00 88.94 420 ALA A C 1
ATOM 3041 O O . ALA A 1 420 ? 17.134 -8.904 -10.445 1.00 88.94 420 ALA A O 1
ATOM 3042 N N . ASP A 1 421 ? 17.617 -6.820 -11.141 1.00 92.50 421 ASP A N 1
ATOM 3043 C CA . ASP A 1 421 ? 19.062 -7.019 -11.280 1.00 92.50 421 ASP A CA 1
ATOM 3044 C C . ASP A 1 421 ? 19.815 -6.686 -9.984 1.00 92.50 421 ASP A C 1
ATOM 3046 O O . ASP A 1 421 ? 21.023 -6.926 -9.887 1.00 92.50 421 ASP A O 1
ATOM 3050 N N . PHE A 1 422 ? 19.126 -6.116 -8.987 1.00 93.75 422 PHE A N 1
ATOM 3051 C CA . PHE A 1 422 ? 19.712 -5.802 -7.693 1.00 93.75 422 PHE A CA 1
ATOM 3052 C C . PHE A 1 422 ? 19.981 -7.094 -6.893 1.00 93.75 422 PHE A C 1
ATOM 3054 O O . PHE A 1 422 ? 19.218 -8.055 -6.992 1.00 93.75 422 PHE A O 1
ATOM 3061 N N . PRO A 1 423 ? 21.046 -7.152 -6.068 1.00 91.75 423 PRO A N 1
ATOM 3062 C CA . PRO A 1 423 ? 21.411 -8.366 -5.329 1.00 91.75 423 PRO A CA 1
ATOM 3063 C C . PRO A 1 423 ? 20.368 -8.897 -4.336 1.00 91.75 423 PRO A C 1
ATOM 3065 O O . PRO A 1 423 ? 20.433 -10.064 -3.956 1.00 91.75 423 PRO A O 1
ATOM 3068 N N . LEU A 1 424 ? 19.446 -8.048 -3.877 1.00 92.00 424 LEU A N 1
ATOM 3069 C CA . LEU A 1 424 ? 18.423 -8.375 -2.884 1.00 92.00 424 LEU A CA 1
ATOM 3070 C C . LEU A 1 424 ? 17.050 -7.857 -3.339 1.00 92.00 424 LEU A C 1
ATOM 3072 O O . LEU A 1 424 ? 16.988 -6.815 -3.989 1.00 92.00 424 LEU A O 1
ATOM 3076 N N . PRO A 1 425 ? 15.939 -8.515 -2.966 1.00 90.75 425 PRO A N 1
ATOM 3077 C CA . PRO A 1 425 ? 14.611 -7.949 -3.164 1.00 90.75 425 PRO A CA 1
ATOM 3078 C C . PRO A 1 425 ? 14.496 -6.571 -2.505 1.00 90.75 425 PRO A C 1
ATOM 3080 O O . PRO A 1 425 ? 14.879 -6.391 -1.344 1.00 90.75 425 PRO A O 1
ATOM 3083 N N . LEU A 1 426 ? 13.968 -5.606 -3.255 1.00 91.31 426 LEU A N 1
ATOM 3084 C CA . LEU A 1 426 ? 13.728 -4.249 -2.783 1.00 91.31 426 LEU A CA 1
ATOM 3085 C C . LEU A 1 426 ? 12.243 -4.078 -2.470 1.00 91.31 426 LEU A C 1
ATOM 3087 O O . LEU A 1 426 ? 11.400 -4.239 -3.348 1.00 91.31 426 LEU A O 1
ATOM 3091 N N . THR A 1 427 ? 11.929 -3.696 -1.233 1.00 91.44 427 THR A N 1
ATOM 3092 C CA . THR A 1 427 ? 10.586 -3.226 -0.873 1.00 91.44 427 THR A CA 1
ATOM 3093 C C . THR A 1 427 ? 10.610 -1.718 -0.684 1.00 91.44 427 THR A C 1
ATOM 3095 O O . THR A 1 427 ? 11.351 -1.200 0.153 1.00 91.44 427 THR A O 1
ATOM 3098 N N . VAL A 1 428 ? 9.777 -0.993 -1.426 1.00 90.81 428 VAL A N 1
ATOM 3099 C CA . VAL A 1 428 ? 9.682 0.467 -1.316 1.00 90.81 428 VAL A CA 1
ATOM 3100 C C . VAL A 1 428 ? 8.660 0.852 -0.261 1.00 90.81 428 VAL A C 1
ATOM 3102 O O . VAL A 1 428 ? 7.496 0.462 -0.338 1.00 90.81 428 VAL A O 1
ATOM 3105 N N . VAL A 1 429 ? 9.078 1.662 0.709 1.00 91.94 429 VAL A N 1
ATOM 3106 C CA . VAL A 1 429 ? 8.184 2.260 1.705 1.00 91.94 429 VAL A CA 1
ATOM 3107 C C . VAL A 1 429 ? 8.140 3.764 1.479 1.00 91.94 429 VAL A C 1
ATOM 3109 O O . VAL A 1 429 ? 9.181 4.405 1.309 1.00 91.94 429 VAL A O 1
ATOM 3112 N N . ARG A 1 430 ? 6.935 4.338 1.478 1.00 88.31 430 ARG A N 1
ATOM 3113 C CA . ARG A 1 430 ? 6.701 5.774 1.286 1.00 88.31 430 ARG A CA 1
ATOM 3114 C C . ARG A 1 430 ? 5.776 6.326 2.359 1.00 88.31 430 ARG A C 1
ATOM 3116 O O . ARG A 1 430 ? 4.800 5.682 2.719 1.00 88.31 430 ARG A O 1
ATOM 3123 N N . ALA A 1 431 ? 6.048 7.546 2.804 1.00 89.44 431 ALA A N 1
ATOM 3124 C CA . ALA A 1 431 ? 5.194 8.330 3.681 1.00 89.44 431 ALA A CA 1
ATOM 3125 C C . ALA A 1 431 ? 5.069 9.772 3.140 1.00 89.44 431 ALA A C 1
ATOM 3127 O O . ALA A 1 431 ? 6.084 10.399 2.832 1.00 89.44 431 ALA A O 1
ATOM 3128 N N . PRO A 1 432 ? 3.854 10.328 2.996 1.00 85.94 432 PRO A N 1
ATOM 3129 C CA . PRO A 1 432 ? 3.649 11.701 2.570 1.00 85.94 432 PRO A CA 1
ATOM 3130 C C . PRO A 1 432 ? 4.066 12.678 3.676 1.00 85.94 432 PRO A C 1
ATOM 3132 O O . PRO A 1 432 ? 4.188 12.310 4.849 1.00 85.94 432 PRO A O 1
ATOM 3135 N N . ALA A 1 433 ? 4.266 13.944 3.305 1.00 86.62 433 ALA A N 1
ATOM 3136 C CA . ALA A 1 433 ? 4.725 14.992 4.217 1.00 86.62 433 ALA A CA 1
ATOM 3137 C C . ALA A 1 433 ? 3.760 15.213 5.397 1.00 86.62 433 ALA A C 1
ATOM 3139 O O . ALA A 1 433 ? 4.162 15.578 6.499 1.00 86.62 433 ALA A O 1
ATOM 3140 N N . GLU A 1 434 ? 2.467 14.985 5.189 1.00 88.69 434 GLU A N 1
ATOM 3141 C CA . GLU A 1 434 ? 1.430 15.024 6.214 1.00 88.69 434 GLU A CA 1
ATOM 3142 C C . GLU A 1 434 ? 1.695 13.999 7.320 1.00 88.69 434 GLU A C 1
ATOM 3144 O O . GLU A 1 434 ? 1.591 14.338 8.498 1.00 88.69 434 GLU A O 1
ATOM 3149 N N . LEU A 1 435 ? 2.101 12.780 6.953 1.00 92.00 435 LEU A N 1
ATOM 3150 C CA . LEU A 1 435 ? 2.439 11.730 7.908 1.00 92.00 435 LEU A CA 1
ATOM 3151 C C . LEU A 1 435 ? 3.796 11.994 8.570 1.00 92.00 435 LEU A C 1
ATOM 3153 O O . LEU A 1 435 ? 3.894 11.929 9.794 1.00 92.00 435 LEU A O 1
ATOM 3157 N N . THR A 1 436 ? 4.831 12.331 7.795 1.00 93.31 436 THR A N 1
ATOM 3158 C CA . THR A 1 436 ? 6.196 12.490 8.331 1.00 93.31 436 THR A CA 1
ATOM 3159 C C . THR A 1 436 ? 6.382 13.730 9.209 1.00 93.31 436 THR A C 1
ATOM 3161 O O . THR A 1 436 ? 7.317 13.786 10.007 1.00 93.31 436 THR A O 1
ATOM 3164 N N . ARG A 1 437 ? 5.470 14.712 9.132 1.00 93.19 437 ARG A N 1
ATOM 3165 C CA . ARG A 1 437 ? 5.380 15.813 10.109 1.00 93.19 437 ARG A CA 1
ATOM 3166 C C . ARG A 1 437 ? 4.885 15.360 11.485 1.00 93.19 437 ARG A C 1
ATOM 3168 O O . ARG A 1 437 ? 5.248 15.972 12.487 1.00 93.19 437 ARG A O 1
ATOM 3175 N N . LEU A 1 438 ? 4.045 14.328 11.535 1.00 94.19 438 LEU A N 1
ATOM 3176 C CA . LEU A 1 438 ? 3.381 13.860 12.757 1.00 94.19 438 LEU A CA 1
ATOM 3177 C C . LEU A 1 438 ? 4.034 12.615 13.362 1.00 94.19 438 LEU A C 1
ATOM 3179 O O . LEU A 1 438 ? 3.782 12.302 14.525 1.00 94.19 438 LEU A O 1
ATOM 3183 N N . ALA A 1 439 ? 4.836 11.885 12.588 1.00 96.75 439 ALA A N 1
ATOM 3184 C CA . ALA A 1 439 ? 5.417 10.620 13.006 1.00 96.75 439 ALA A CA 1
ATOM 3185 C C . ALA A 1 439 ? 6.699 10.269 12.246 1.00 96.75 439 ALA A C 1
ATOM 3187 O O . ALA A 1 439 ? 6.946 10.738 11.138 1.00 96.75 439 ALA A O 1
ATOM 3188 N N . THR A 1 440 ? 7.476 9.364 12.832 1.00 96.88 440 THR A N 1
ATOM 3189 C CA . THR A 1 440 ? 8.590 8.673 12.175 1.00 96.88 440 THR A CA 1
ATOM 3190 C C . THR A 1 440 ? 8.204 7.219 11.950 1.00 96.88 440 THR A C 1
ATOM 3192 O O . THR A 1 440 ? 7.696 6.580 12.875 1.00 96.88 440 THR A O 1
ATOM 3195 N N . ALA A 1 441 ? 8.449 6.683 10.757 1.00 97.25 441 ALA A N 1
ATOM 3196 C CA . ALA A 1 441 ? 8.197 5.277 10.453 1.00 97.25 441 ALA A CA 1
ATOM 3197 C C . ALA A 1 441 ? 9.518 4.513 10.338 1.00 97.25 441 ALA A C 1
ATOM 3199 O O . ALA A 1 441 ? 10.440 4.962 9.667 1.00 97.25 441 ALA A O 1
ATOM 3200 N N . GLU A 1 442 ? 9.616 3.358 10.982 1.00 97.31 442 GLU A N 1
ATOM 3201 C CA . GLU A 1 442 ? 10.812 2.515 10.984 1.00 97.31 442 GLU A CA 1
ATOM 3202 C C . GLU A 1 442 ? 10.465 1.139 10.425 1.00 97.31 442 GLU A C 1
ATOM 3204 O O . GLU A 1 442 ? 9.501 0.511 10.863 1.00 97.31 442 GLU A O 1
ATOM 3209 N N . VAL A 1 443 ? 11.249 0.659 9.462 1.00 96.69 443 VAL A N 1
ATOM 3210 C CA . VAL A 1 443 ? 11.151 -0.724 8.988 1.00 96.69 443 VAL A CA 1
ATOM 3211 C C . VAL A 1 443 ? 11.989 -1.588 9.916 1.00 96.69 443 VAL A C 1
ATOM 3213 O O . VAL A 1 443 ? 13.207 -1.430 9.983 1.00 96.69 443 VAL A O 1
ATOM 3216 N N . VAL A 1 444 ? 11.324 -2.475 10.648 1.00 95.38 444 VAL A N 1
ATOM 3217 C CA . VAL A 1 444 ? 11.914 -3.336 11.671 1.00 95.38 444 VAL A CA 1
ATOM 3218 C C . VAL A 1 444 ? 11.874 -4.785 11.198 1.00 95.38 444 VAL A C 1
ATOM 3220 O O . VAL A 1 444 ? 10.804 -5.304 10.870 1.00 95.38 444 VAL A O 1
ATOM 3223 N N . THR A 1 445 ? 13.036 -5.427 11.154 1.00 93.00 445 THR A N 1
ATOM 3224 C CA . THR A 1 445 ? 13.211 -6.825 10.738 1.00 93.00 445 THR A CA 1
ATOM 3225 C C . THR A 1 445 ? 12.807 -7.798 11.846 1.00 93.00 445 THR A C 1
ATOM 3227 O O . THR A 1 445 ? 12.553 -7.394 12.984 1.00 93.00 445 THR A O 1
ATOM 3230 N N . ALA A 1 446 ? 12.714 -9.090 11.522 1.00 90.38 446 ALA A N 1
ATOM 3231 C CA . ALA A 1 446 ? 12.249 -10.125 12.452 1.00 90.38 446 ALA A CA 1
ATOM 3232 C C . ALA A 1 446 ? 13.075 -10.227 13.752 1.00 90.38 446 ALA A C 1
ATOM 3234 O O . ALA A 1 446 ? 12.529 -10.528 14.812 1.00 90.38 446 ALA A O 1
ATOM 3235 N N . ASP A 1 447 ? 14.373 -9.925 13.686 1.00 87.94 447 ASP A N 1
ATOM 3236 C CA . ASP A 1 447 ? 15.307 -9.867 14.819 1.00 87.94 447 ASP A CA 1
ATOM 3237 C C . ASP A 1 447 ? 15.222 -8.555 15.633 1.00 87.94 447 ASP A C 1
ATOM 3239 O O . ASP A 1 447 ? 15.936 -8.387 16.620 1.00 87.94 447 ASP A O 1
ATOM 3243 N N . GLY A 1 448 ? 14.342 -7.623 15.249 1.00 90.44 448 GLY A N 1
ATOM 3244 C CA . GLY A 1 448 ? 14.124 -6.349 15.938 1.00 90.44 448 GLY A CA 1
ATOM 3245 C C . GLY A 1 448 ? 15.035 -5.203 15.491 1.00 90.44 448 GLY A C 1
ATOM 3246 O O . GLY A 1 448 ? 14.938 -4.108 16.050 1.00 90.44 448 GLY A O 1
ATOM 3247 N N . ARG A 1 449 ? 15.896 -5.408 14.490 1.00 91.19 449 ARG A N 1
ATOM 3248 C CA . ARG A 1 449 ? 16.771 -4.360 13.948 1.00 91.19 449 ARG A CA 1
ATOM 3249 C C . ARG A 1 449 ? 15.998 -3.377 13.066 1.00 91.19 449 ARG A C 1
ATOM 3251 O O . ARG A 1 449 ? 15.108 -3.754 12.312 1.00 91.19 449 ARG A O 1
ATOM 3258 N N . VAL A 1 450 ? 16.379 -2.101 13.120 1.00 94.12 450 VAL A N 1
ATOM 3259 C CA . VAL A 1 450 ? 15.858 -1.064 12.216 1.00 94.12 450 VAL A CA 1
ATOM 3260 C C . VAL A 1 450 ? 16.640 -1.116 10.903 1.00 94.12 450 VAL A C 1
ATOM 3262 O O . VAL A 1 450 ? 17.823 -0.788 10.874 1.00 94.12 450 VAL A O 1
ATOM 3265 N N . ALA A 1 451 ? 15.995 -1.551 9.822 1.00 93.38 451 ALA A N 1
ATOM 3266 C CA . ALA A 1 451 ? 16.588 -1.605 8.485 1.00 93.38 451 ALA A CA 1
ATOM 3267 C C . ALA A 1 451 ? 16.497 -0.267 7.741 1.00 93.38 451 ALA A C 1
ATOM 3269 O O . ALA A 1 451 ? 17.363 0.042 6.927 1.00 93.38 451 ALA A O 1
ATOM 3270 N N . ALA A 1 452 ? 15.460 0.527 8.010 1.00 94.75 452 ALA A N 1
ATOM 3271 C CA . ALA A 1 452 ? 15.279 1.838 7.400 1.00 94.75 452 ALA A CA 1
ATOM 3272 C C . ALA A 1 452 ? 14.399 2.743 8.267 1.00 94.75 452 ALA A C 1
ATOM 3274 O O . ALA A 1 452 ? 13.600 2.259 9.072 1.00 94.75 452 ALA A O 1
ATOM 3275 N N . ARG A 1 453 ? 14.515 4.057 8.062 1.00 95.44 453 ARG A N 1
ATOM 3276 C CA . ARG A 1 453 ? 13.719 5.080 8.745 1.00 95.44 453 ARG A CA 1
ATOM 3277 C C . ARG A 1 453 ? 13.196 6.097 7.739 1.00 95.44 453 ARG A C 1
ATOM 3279 O O . ARG A 1 453 ? 13.945 6.555 6.882 1.00 95.44 453 ARG A O 1
ATOM 3286 N N . LEU A 1 454 ? 11.922 6.445 7.878 1.00 95.44 454 LEU A N 1
ATOM 3287 C CA . LEU A 1 454 ? 11.249 7.479 7.115 1.00 95.44 454 LEU A CA 1
ATOM 3288 C C . LEU A 1 454 ? 10.866 8.641 8.030 1.00 95.44 454 LEU A C 1
ATOM 3290 O O . LEU A 1 454 ? 10.289 8.447 9.107 1.00 95.44 454 LEU A O 1
ATOM 3294 N N . ASP A 1 455 ? 11.162 9.848 7.568 1.00 94.00 455 ASP A N 1
ATOM 3295 C CA . ASP A 1 455 ? 10.870 11.114 8.234 1.00 94.00 455 ASP A CA 1
ATOM 3296 C C . ASP A 1 455 ? 10.753 12.253 7.205 1.00 94.00 455 ASP A C 1
ATOM 3298 O O . ASP A 1 455 ? 10.650 12.016 6.001 1.00 94.00 455 ASP A O 1
ATOM 3302 N N . GLY A 1 456 ? 10.709 13.506 7.669 1.00 88.31 456 GLY A N 1
ATOM 3303 C CA . GLY A 1 456 ? 10.582 14.666 6.786 1.00 88.31 456 GLY A CA 1
ATOM 3304 C C . GLY A 1 456 ? 11.749 14.839 5.804 1.00 88.31 456 GLY A C 1
ATOM 3305 O O . GLY A 1 456 ? 11.548 15.422 4.742 1.00 88.31 456 GLY A O 1
ATOM 3306 N N . ALA A 1 457 ? 12.943 14.329 6.128 1.00 87.88 457 ALA A N 1
ATOM 3307 C CA . ALA A 1 457 ? 14.109 14.385 5.248 1.00 87.88 457 ALA A CA 1
ATOM 3308 C C . ALA A 1 457 ? 14.145 13.195 4.278 1.00 87.88 457 ALA A C 1
ATOM 3310 O O . ALA A 1 457 ? 14.505 13.362 3.113 1.00 87.88 457 ALA A O 1
ATOM 3311 N N . THR A 1 458 ? 13.724 12.012 4.738 1.00 88.75 458 THR A N 1
ATOM 3312 C CA . THR A 1 458 ? 13.652 10.784 3.932 1.00 88.75 458 THR A CA 1
ATOM 3313 C C . THR A 1 458 ? 12.211 10.256 3.888 1.00 88.75 458 THR A C 1
ATOM 3315 O O . THR A 1 458 ? 11.887 9.277 4.557 1.00 88.75 458 THR A O 1
ATOM 3318 N N . PRO A 1 459 ? 11.301 10.873 3.111 1.00 87.81 459 PRO A N 1
ATOM 3319 C CA . PRO A 1 459 ? 9.890 10.468 3.061 1.00 87.81 459 PRO A CA 1
ATOM 3320 C C . PRO A 1 459 ? 9.652 9.173 2.267 1.00 87.81 459 PRO A C 1
ATOM 3322 O O . PRO A 1 459 ? 8.527 8.691 2.165 1.00 87.81 459 PRO A O 1
ATOM 3325 N N . MET A 1 460 ? 10.690 8.611 1.653 1.00 88.38 460 MET A N 1
ATOM 3326 C CA . MET A 1 460 ? 10.625 7.369 0.894 1.00 88.38 460 MET A CA 1
ATOM 3327 C C . MET A 1 460 ? 11.987 6.686 0.932 1.00 88.38 460 MET A C 1
ATOM 3329 O O . MET A 1 460 ? 13.007 7.370 0.895 1.00 88.38 460 MET A O 1
ATOM 3333 N N . THR A 1 461 ? 12.006 5.358 0.966 1.00 91.44 461 THR A N 1
ATOM 3334 C CA . THR A 1 461 ? 13.233 4.569 0.835 1.00 91.44 461 THR A CA 1
ATOM 3335 C C . THR A 1 461 ? 12.927 3.171 0.302 1.00 91.44 461 THR A C 1
ATOM 3337 O O . THR A 1 461 ? 11.870 2.604 0.590 1.00 91.44 461 THR A O 1
ATOM 3340 N N . ALA A 1 462 ? 13.842 2.624 -0.493 1.00 92.50 462 ALA A N 1
ATOM 3341 C CA . ALA A 1 462 ? 13.847 1.220 -0.871 1.00 92.50 462 ALA A CA 1
ATOM 3342 C C . ALA A 1 462 ? 14.647 0.421 0.156 1.00 92.50 462 ALA A C 1
ATOM 3344 O O . ALA A 1 462 ? 15.797 0.748 0.446 1.00 92.50 462 ALA A O 1
ATOM 3345 N N . VAL A 1 463 ? 14.047 -0.625 0.710 1.00 94.00 463 VAL A N 1
ATOM 3346 C CA . VAL A 1 463 ? 14.656 -1.435 1.762 1.00 94.00 463 VAL A CA 1
ATOM 3347 C C . VAL A 1 463 ? 15.086 -2.775 1.171 1.00 94.00 463 VAL A C 1
ATOM 3349 O O . VAL A 1 463 ? 14.213 -3.551 0.774 1.00 94.00 463 VAL A O 1
ATOM 3352 N N . PRO A 1 464 ? 16.398 -3.066 1.100 1.00 93.94 464 PRO A N 1
ATOM 3353 C CA . PRO A 1 464 ? 16.869 -4.389 0.725 1.00 93.94 464 PRO A CA 1
ATOM 3354 C C . PRO A 1 464 ? 16.621 -5.359 1.883 1.00 93.94 464 PRO A C 1
ATOM 3356 O O . PRO A 1 464 ? 17.152 -5.175 2.980 1.00 93.94 464 PRO A O 1
ATOM 3359 N N . LEU A 1 465 ? 15.805 -6.388 1.650 1.00 90.75 465 LEU A N 1
ATOM 3360 C CA . LEU A 1 465 ? 15.446 -7.376 2.671 1.00 90.75 465 LEU A CA 1
ATOM 3361 C C . LEU A 1 465 ? 15.906 -8.770 2.264 1.00 90.75 465 LEU A C 1
ATOM 3363 O O . LEU A 1 465 ? 15.642 -9.233 1.155 1.00 90.75 465 LEU A O 1
ATOM 3367 N N . ARG A 1 466 ? 16.573 -9.462 3.188 1.00 89.19 466 ARG A N 1
ATOM 3368 C CA . ARG A 1 466 ? 16.948 -10.867 3.015 1.00 89.19 466 ARG A CA 1
ATOM 3369 C C . ARG A 1 466 ? 15.835 -11.777 3.540 1.00 89.19 466 ARG A C 1
ATOM 3371 O O . ARG A 1 466 ? 15.037 -11.341 4.373 1.00 89.19 466 ARG A O 1
ATOM 3378 N N . PRO A 1 467 ? 15.777 -13.051 3.119 1.00 89.00 467 PRO A N 1
ATOM 3379 C CA . PRO A 1 467 ? 14.796 -13.999 3.643 1.00 89.00 467 PRO A CA 1
ATOM 3380 C C . PRO A 1 467 ? 14.787 -14.094 5.178 1.00 89.00 467 PRO A C 1
ATOM 3382 O O . PRO A 1 467 ? 13.716 -14.191 5.768 1.00 89.00 467 PRO A O 1
ATOM 3385 N N . GLU A 1 468 ? 15.951 -14.006 5.830 1.00 89.25 468 GLU A N 1
ATOM 3386 C CA . GLU A 1 468 ? 16.081 -14.011 7.295 1.00 89.25 468 GLU A CA 1
ATOM 3387 C C . GLU A 1 468 ? 15.596 -12.726 7.989 1.00 89.25 468 GLU A C 1
ATOM 3389 O O . GLU A 1 468 ? 15.338 -12.740 9.190 1.00 89.25 468 GLU A O 1
ATOM 3394 N N . ASP A 1 469 ? 15.452 -11.620 7.254 1.00 90.12 469 ASP A N 1
ATOM 3395 C CA . ASP A 1 469 ? 14.946 -10.356 7.796 1.00 90.12 469 ASP A CA 1
ATOM 3396 C C . ASP A 1 469 ? 13.402 -10.369 7.931 1.00 90.12 469 ASP A C 1
ATOM 3398 O O . ASP A 1 469 ? 12.820 -9.468 8.548 1.00 90.12 469 ASP A O 1
ATOM 3402 N N . LEU A 1 470 ? 12.728 -11.390 7.377 1.00 90.44 470 LEU A N 1
ATOM 3403 C CA . LEU A 1 470 ? 11.272 -11.547 7.364 1.00 90.44 470 LEU A CA 1
ATOM 3404 C C . LEU A 1 470 ? 10.745 -12.421 8.527 1.00 90.44 470 LEU A C 1
ATOM 3406 O O . LEU A 1 470 ? 11.405 -13.378 8.926 1.00 90.44 470 LEU A O 1
ATOM 3410 N N . PRO A 1 471 ? 9.524 -12.158 9.045 1.00 91.94 471 PRO A N 1
ATOM 3411 C CA . PRO A 1 471 ? 8.600 -11.104 8.628 1.00 91.94 471 PRO A CA 1
ATOM 3412 C C . PRO A 1 471 ? 9.009 -9.724 9.164 1.00 91.94 471 PRO A C 1
ATOM 3414 O O . PRO A 1 471 ? 9.102 -9.514 10.371 1.00 91.94 471 PRO A O 1
ATOM 3417 N N . ALA A 1 472 ? 9.190 -8.766 8.255 1.00 92.25 472 ALA A N 1
ATOM 3418 C CA . ALA A 1 472 ? 9.436 -7.374 8.605 1.00 92.25 472 ALA A CA 1
ATOM 3419 C C . ALA A 1 472 ? 8.117 -6.625 8.860 1.00 92.25 472 ALA A C 1
ATOM 3421 O O . ALA A 1 472 ? 7.061 -6.938 8.290 1.00 92.25 472 ALA A O 1
ATOM 3422 N N . ARG A 1 473 ? 8.184 -5.597 9.703 1.00 95.56 473 ARG A N 1
ATOM 3423 C CA . ARG A 1 473 ? 7.065 -4.711 10.047 1.00 95.56 473 ARG A CA 1
ATOM 3424 C C . ARG A 1 473 ? 7.470 -3.250 9.923 1.00 95.56 473 ARG A C 1
ATOM 3426 O O . ARG A 1 473 ? 8.642 -2.914 10.042 1.00 95.56 473 ARG A O 1
ATOM 3433 N N . VAL A 1 474 ? 6.491 -2.380 9.733 1.00 97.06 474 VAL A N 1
ATOM 3434 C CA . VAL A 1 474 ? 6.660 -0.933 9.833 1.00 97.06 474 VAL A CA 1
ATOM 3435 C C . VAL A 1 474 ? 6.110 -0.472 11.174 1.00 97.06 474 VAL A C 1
ATOM 3437 O O . VAL A 1 474 ? 4.934 -0.682 11.467 1.00 97.06 474 VAL A O 1
ATOM 3440 N N . VAL A 1 475 ? 6.961 0.153 11.982 1.00 97.25 475 VAL A N 1
ATOM 3441 C CA . VAL A 1 475 ? 6.619 0.731 13.283 1.00 97.25 475 VAL A CA 1
ATOM 3442 C C . VAL A 1 475 ? 6.554 2.246 13.139 1.00 97.25 475 VAL A C 1
ATOM 3444 O O . VAL A 1 475 ? 7.563 2.900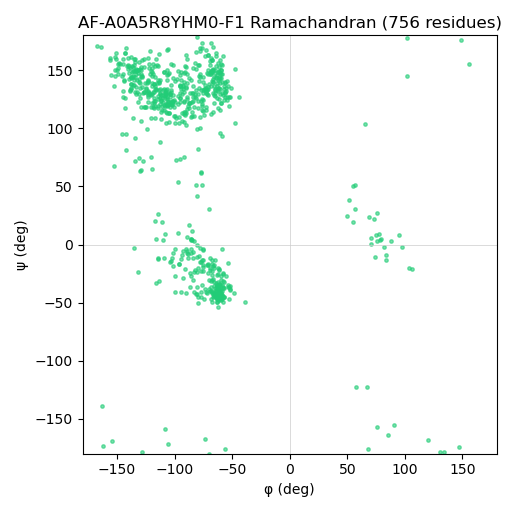 12.894 1.00 97.25 475 VAL A O 1
ATOM 3447 N N . ILE A 1 476 ? 5.361 2.812 13.282 1.00 97.94 476 ILE A N 1
ATOM 3448 C CA . ILE A 1 476 ? 5.095 4.240 13.109 1.00 97.94 476 ILE A CA 1
ATOM 3449 C C . ILE A 1 476 ? 4.918 4.861 14.492 1.00 97.94 476 ILE A C 1
ATOM 3451 O O . ILE A 1 476 ? 3.967 4.547 15.214 1.00 97.94 476 ILE A O 1
ATOM 3455 N N . ARG A 1 477 ? 5.855 5.731 14.870 1.00 96.81 477 ARG A N 1
ATOM 3456 C CA . ARG A 1 477 ? 5.895 6.392 16.178 1.00 96.81 477 ARG A CA 1
ATOM 3457 C C . ARG A 1 477 ? 5.502 7.860 16.030 1.00 96.81 477 ARG A C 1
ATOM 3459 O O . ARG A 1 477 ? 6.193 8.568 15.295 1.00 96.81 477 ARG A O 1
ATOM 3466 N N . PRO A 1 478 ? 4.434 8.331 16.698 1.00 96.31 478 PRO A N 1
ATOM 3467 C CA . PRO A 1 478 ? 4.089 9.746 16.670 1.00 96.31 478 PRO A CA 1
ATOM 3468 C C . PRO A 1 478 ? 5.199 10.583 17.319 1.00 96.31 478 PRO A C 1
ATOM 3470 O O . PRO A 1 478 ? 5.823 10.156 18.289 1.00 96.31 478 PRO A O 1
ATOM 3473 N N . THR A 1 479 ? 5.442 11.780 16.787 1.00 93.12 479 THR A N 1
ATOM 3474 C CA . THR A 1 479 ? 6.337 12.775 17.404 1.00 93.12 479 THR A CA 1
ATOM 3475 C C . THR A 1 479 ? 5.670 13.485 18.585 1.00 93.12 479 THR A C 1
ATOM 3477 O O . THR A 1 479 ? 6.358 14.014 19.456 1.00 93.12 479 THR A O 1
ATOM 3480 N N . GLY A 1 480 ? 4.334 13.489 18.617 1.00 89.19 480 GLY A N 1
ATOM 3481 C CA . GLY A 1 480 ? 3.498 14.025 19.690 1.00 89.19 480 GLY A CA 1
ATOM 3482 C C . GLY A 1 480 ? 2.790 12.938 20.516 1.00 89.19 480 GLY A C 1
ATOM 3483 O O . GLY A 1 480 ? 3.233 11.787 20.542 1.00 89.19 480 GLY A O 1
ATOM 3484 N N . PRO A 1 481 ? 1.689 13.281 21.212 1.00 85.12 481 PRO A N 1
ATOM 3485 C CA . PRO A 1 481 ? 0.913 12.308 21.971 1.00 85.12 481 PRO A CA 1
ATOM 3486 C C . PRO A 1 481 ? 0.238 11.289 21.047 1.00 85.12 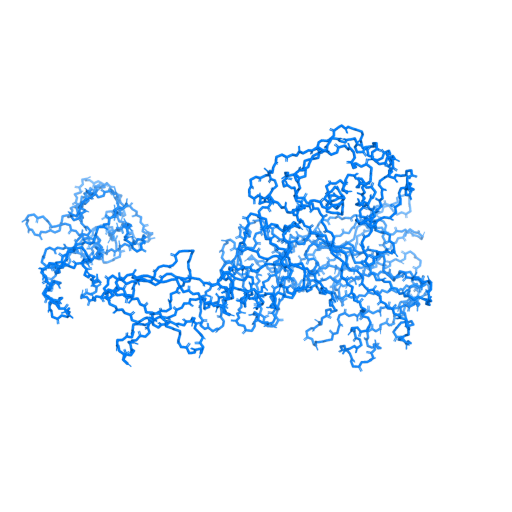481 PRO A C 1
ATOM 3488 O O . PRO A 1 481 ? -0.134 11.594 19.914 1.00 85.12 481 PRO A O 1
ATOM 3491 N N . GLY A 1 482 ? 0.034 10.082 21.565 1.00 87.56 482 GLY A N 1
ATOM 3492 C CA . GLY A 1 482 ? -0.702 9.032 20.875 1.00 87.56 482 GLY A CA 1
ATOM 3493 C C . GLY A 1 482 ? -0.007 7.681 20.931 1.00 87.56 482 GLY A C 1
ATOM 3494 O O . GLY A 1 482 ? 1.039 7.501 21.557 1.00 87.56 482 GLY A O 1
ATOM 3495 N N . ARG A 1 483 ? -0.630 6.705 20.279 1.00 89.44 483 ARG A N 1
ATOM 3496 C CA . ARG A 1 483 ? -0.173 5.316 20.246 1.00 89.44 483 ARG A CA 1
ATOM 3497 C C . ARG A 1 483 ? 0.776 5.048 19.083 1.00 89.44 483 ARG A C 1
ATOM 3499 O O . ARG A 1 483 ? 0.673 5.659 18.024 1.00 89.44 483 ARG A O 1
ATOM 3506 N N . VAL A 1 484 ? 1.649 4.066 19.273 1.00 93.81 484 VAL A N 1
ATOM 3507 C CA . VAL A 1 484 ? 2.470 3.489 18.202 1.00 93.81 484 VAL A CA 1
ATOM 3508 C C . VAL A 1 484 ? 1.592 2.591 17.333 1.00 93.81 484 VAL A C 1
ATOM 3510 O O . VAL A 1 484 ? 0.747 1.860 17.853 1.00 93.81 484 VAL A O 1
ATOM 3513 N N . ILE A 1 485 ? 1.790 2.646 16.019 1.00 94.62 485 ILE A N 1
ATOM 3514 C CA . ILE A 1 485 ? 1.088 1.795 15.054 1.00 94.62 485 ILE A CA 1
ATOM 3515 C C . ILE A 1 485 ? 2.098 0.830 14.446 1.00 94.62 485 ILE A C 1
ATOM 3517 O O . ILE A 1 485 ? 3.140 1.256 13.956 1.00 94.62 485 ILE A O 1
ATOM 3521 N N . GLU A 1 486 ? 1.779 -0.461 14.453 1.00 94.31 486 GLU A N 1
ATOM 3522 C CA . GLU A 1 486 ? 2.577 -1.488 13.784 1.00 94.31 486 GLU A CA 1
ATOM 3523 C C . GLU A 1 486 ? 1.789 -2.078 12.617 1.00 94.31 486 GLU A C 1
ATOM 3525 O O . GLU A 1 486 ? 0.632 -2.473 12.769 1.00 94.31 486 GLU A O 1
ATOM 3530 N N . LEU A 1 487 ? 2.423 -2.136 11.448 1.00 92.94 487 LEU A N 1
ATOM 3531 C CA . LEU A 1 487 ? 1.865 -2.732 10.239 1.00 92.94 487 LEU A CA 1
ATOM 3532 C C . LEU A 1 487 ? 2.796 -3.828 9.724 1.00 92.94 487 LEU A C 1
ATOM 3534 O O . LEU A 1 487 ? 4.010 -3.625 9.707 1.00 92.94 487 LEU A O 1
ATOM 3538 N N . PRO A 1 488 ? 2.279 -4.971 9.249 1.00 91.81 488 PRO A N 1
ATOM 3539 C CA . PRO A 1 488 ? 3.113 -5.912 8.519 1.00 91.81 488 PRO A CA 1
ATOM 3540 C C . PRO A 1 488 ? 3.577 -5.262 7.211 1.00 91.81 488 PRO A C 1
ATOM 3542 O O . PRO A 1 488 ? 2.762 -4.699 6.477 1.00 91.81 488 PRO A O 1
ATOM 3545 N N . LEU A 1 489 ? 4.868 -5.376 6.890 1.00 87.38 489 LEU A N 1
ATOM 3546 C CA . LEU A 1 489 ? 5.349 -5.012 5.556 1.00 87.38 489 LEU A CA 1
ATOM 3547 C C . LEU A 1 489 ? 4.811 -6.015 4.518 1.00 87.38 489 LEU A C 1
ATOM 3549 O O . LEU A 1 489 ? 4.386 -5.641 3.427 1.00 87.38 489 LEU A O 1
ATOM 3553 N N . GLY A 1 490 ? 4.734 -7.290 4.923 1.00 70.88 490 GLY A N 1
ATOM 3554 C CA . GLY A 1 490 ? 4.304 -8.399 4.074 1.00 70.88 490 GLY A CA 1
ATOM 3555 C C . GLY A 1 490 ? 5.305 -8.694 2.953 1.00 70.88 490 GLY A C 1
ATOM 3556 O O . GLY A 1 490 ? 6.357 -8.074 2.867 1.00 70.88 490 GLY A O 1
ATOM 3557 N N . GLY A 1 491 ? 4.973 -9.639 2.072 1.00 70.75 491 GLY A N 1
ATOM 3558 C CA . GLY A 1 491 ? 5.717 -9.873 0.824 1.00 70.75 491 GLY A CA 1
ATOM 3559 C C . GLY A 1 491 ? 5.333 -8.879 -0.275 1.00 70.75 491 GLY A C 1
ATOM 3560 O O . GLY A 1 491 ? 5.053 -9.300 -1.391 1.00 70.75 491 GLY A O 1
ATOM 3561 N N . ARG A 1 492 ? 5.174 -7.597 0.073 1.00 77.75 492 ARG A N 1
ATOM 3562 C CA . ARG A 1 492 ? 4.790 -6.535 -0.864 1.00 77.75 492 ARG A CA 1
ATOM 3563 C C . ARG A 1 492 ? 6.049 -5.887 -1.434 1.00 77.75 492 ARG A C 1
ATOM 3565 O O . ARG A 1 492 ? 6.977 -5.594 -0.686 1.00 77.75 492 ARG A O 1
ATOM 3572 N N . ASP A 1 493 ? 6.026 -5.575 -2.722 1.00 83.75 493 ASP A N 1
ATOM 3573 C CA . ASP A 1 493 ? 7.097 -4.810 -3.380 1.00 83.75 493 ASP A CA 1
ATOM 3574 C C . ASP A 1 493 ? 7.022 -3.314 -3.016 1.00 83.75 493 ASP A C 1
ATOM 3576 O O . ASP A 1 493 ? 8.011 -2.584 -3.062 1.00 83.75 493 ASP A O 1
ATOM 3580 N N . ARG A 1 494 ? 5.833 -2.850 -2.605 1.00 86.19 494 ARG A N 1
ATOM 3581 C CA . ARG A 1 494 ? 5.547 -1.456 -2.259 1.00 86.19 494 ARG A CA 1
ATOM 3582 C C . ARG A 1 494 ? 4.571 -1.341 -1.087 1.00 86.19 494 ARG A C 1
ATOM 3584 O O . ARG A 1 494 ? 3.579 -2.068 -1.010 1.00 86.19 494 ARG A O 1
ATOM 3591 N N . LEU A 1 495 ? 4.814 -0.365 -0.214 1.00 87.12 495 LEU A N 1
ATOM 3592 C CA . LEU A 1 495 ? 3.902 0.064 0.841 1.00 87.12 495 LEU A CA 1
ATOM 3593 C C . LEU A 1 495 ? 3.833 1.596 0.907 1.00 87.12 495 LEU A C 1
ATOM 3595 O O . LEU A 1 495 ? 4.763 2.254 1.376 1.00 87.12 495 LEU A O 1
ATOM 3599 N N . ASP A 1 496 ? 2.696 2.151 0.492 1.00 84.75 496 ASP A N 1
ATOM 3600 C CA . ASP A 1 496 ? 2.374 3.559 0.719 1.00 84.75 496 ASP A CA 1
ATOM 3601 C C . ASP A 1 496 ? 1.670 3.713 2.069 1.00 84.75 496 ASP A C 1
ATOM 3603 O O . ASP A 1 496 ? 0.604 3.142 2.305 1.00 84.75 496 ASP A O 1
ATOM 3607 N N . LEU A 1 497 ? 2.279 4.482 2.963 1.00 89.19 497 LEU A N 1
ATOM 3608 C CA . LEU A 1 497 ? 1.698 4.884 4.235 1.00 89.19 497 LEU A CA 1
ATOM 3609 C C . LEU A 1 497 ? 0.977 6.212 4.027 1.00 89.19 497 LEU A C 1
ATOM 3611 O O . LEU A 1 497 ? 1.583 7.137 3.514 1.00 89.19 497 LEU A O 1
ATOM 3615 N N . ASP A 1 498 ? -0.264 6.352 4.472 1.00 89.19 498 ASP A N 1
ATOM 3616 C CA . ASP A 1 498 ? -0.979 7.630 4.532 1.00 89.19 498 ASP A CA 1
ATOM 3617 C C . ASP A 1 498 ? -1.782 7.680 5.833 1.00 89.19 498 ASP A C 1
ATOM 3619 O O . ASP A 1 498 ? -2.256 6.642 6.294 1.00 89.19 498 ASP A O 1
ATOM 3623 N N . LEU A 1 499 ? -1.958 8.863 6.432 1.00 90.19 499 LEU A N 1
ATOM 3624 C CA . LEU A 1 499 ? -2.758 9.025 7.651 1.00 90.19 499 LEU A CA 1
ATOM 3625 C C . LEU A 1 499 ? -4.119 8.332 7.531 1.00 90.19 499 LEU A C 1
ATOM 3627 O O . LEU A 1 499 ? -4.524 7.652 8.473 1.00 90.19 499 LEU A O 1
ATOM 3631 N N . VAL A 1 500 ? -4.781 8.447 6.372 1.00 88.88 500 VAL A N 1
ATOM 3632 C CA . VAL A 1 500 ? -6.133 7.908 6.172 1.00 88.88 500 VAL A CA 1
ATOM 3633 C C . VAL A 1 500 ? -6.182 6.394 6.002 1.00 88.88 500 VAL A C 1
ATOM 3635 O O . VAL A 1 500 ? -7.239 5.788 6.184 1.00 88.88 500 VAL A O 1
ATOM 3638 N N . THR A 1 501 ? -5.049 5.780 5.655 1.00 87.62 501 THR A N 1
ATOM 3639 C CA . THR A 1 501 ? -4.927 4.330 5.478 1.00 87.62 501 THR A CA 1
ATOM 3640 C C . THR A 1 501 ? -4.457 3.633 6.754 1.00 87.62 501 THR A C 1
ATOM 3642 O O . THR A 1 501 ? -4.446 2.403 6.816 1.00 87.62 501 THR A O 1
ATOM 3645 N N . LEU A 1 502 ? -4.037 4.391 7.776 1.00 91.25 502 LEU A N 1
ATOM 3646 C CA . LEU A 1 502 ? -3.563 3.838 9.042 1.00 91.25 502 LEU A CA 1
ATOM 3647 C C . LEU A 1 502 ? -4.725 3.407 9.959 1.00 91.25 502 LEU A C 1
ATOM 3649 O O . LEU A 1 502 ? -5.726 4.119 10.088 1.00 91.25 502 LEU A O 1
ATOM 3653 N N . PRO A 1 503 ? -4.590 2.272 10.675 1.00 87.94 503 PRO A N 1
ATOM 3654 C CA . PRO A 1 503 ? -5.588 1.817 11.633 1.00 87.94 503 PRO A CA 1
ATOM 3655 C C . PRO A 1 503 ? -5.907 2.859 12.711 1.00 87.94 503 PRO A C 1
ATOM 3657 O O . PRO A 1 503 ? -5.035 3.311 13.455 1.00 87.94 503 PRO A O 1
ATOM 3660 N N . GLY A 1 504 ? -7.193 3.165 12.862 1.00 86.19 504 GLY A N 1
ATOM 3661 C CA . GLY A 1 504 ? -7.694 4.150 13.820 1.00 86.19 504 GLY A CA 1
ATOM 3662 C C . GLY A 1 504 ? -8.090 5.476 13.181 1.00 86.19 504 GLY A C 1
ATOM 3663 O O . GLY A 1 504 ? -8.901 6.178 13.771 1.00 86.19 504 GLY A O 1
ATOM 3664 N N . TYR A 1 505 ? -7.611 5.800 11.978 1.00 87.94 505 TYR A N 1
ATOM 3665 C CA . TYR A 1 505 ? -8.128 6.961 11.259 1.00 87.94 505 TYR A CA 1
ATOM 3666 C C . TYR A 1 505 ? -9.578 6.742 10.815 1.00 87.94 505 TYR A C 1
ATOM 3668 O O . TYR A 1 505 ? -9.990 5.623 10.497 1.00 87.94 505 TYR A O 1
ATOM 3676 N N . GLY A 1 506 ? -10.337 7.831 10.749 1.00 84.50 506 GLY A N 1
ATOM 3677 C CA . GLY A 1 506 ? -11.659 7.861 10.150 1.00 84.50 506 GLY A CA 1
ATOM 3678 C C . GLY A 1 506 ? -12.765 7.573 11.152 1.00 84.50 506 GLY A C 1
ATOM 3679 O O . GLY A 1 506 ? -12.650 7.851 12.346 1.00 84.50 506 GLY A O 1
ATOM 3680 N N . ALA A 1 507 ? -13.886 7.079 10.644 1.00 83.56 507 ALA A N 1
ATOM 3681 C CA . ALA A 1 507 ? -15.105 6.983 11.421 1.00 83.56 507 ALA A CA 1
ATOM 3682 C C . ALA A 1 507 ? -15.059 5.831 12.441 1.00 83.56 507 ALA A C 1
ATOM 3684 O O . ALA A 1 507 ? -14.709 4.697 12.116 1.00 83.56 507 ALA A O 1
ATOM 3685 N N . GLN A 1 508 ? -15.455 6.134 13.674 1.00 87.06 508 GLN A N 1
ATOM 3686 C CA . GLN A 1 508 ? -15.463 5.231 14.820 1.00 87.06 508 GLN A CA 1
ATOM 3687 C C . GLN A 1 508 ? -16.848 5.205 15.473 1.00 87.06 508 GLN A C 1
ATOM 3689 O O . GLN A 1 508 ? -17.655 6.127 15.309 1.00 87.06 508 GLN A O 1
ATOM 3694 N N . ARG A 1 509 ? -17.125 4.148 16.245 1.00 88.38 509 ARG A N 1
ATOM 3695 C CA . ARG A 1 509 ? -18.376 4.000 16.997 1.00 88.38 509 ARG A CA 1
ATOM 3696 C C . ARG A 1 509 ? -18.159 3.377 18.370 1.00 88.38 509 ARG A C 1
ATOM 3698 O O . ARG A 1 509 ? -17.239 2.587 18.568 1.00 88.38 509 ARG A O 1
ATOM 3705 N N . ALA A 1 510 ? -19.058 3.696 19.291 1.00 90.44 510 ALA A N 1
ATOM 3706 C CA . ALA A 1 510 ? -19.147 3.076 20.605 1.00 90.44 510 ALA A CA 1
ATOM 3707 C C . ALA A 1 510 ? -20.605 3.044 21.064 1.00 90.44 510 ALA A C 1
ATOM 3709 O O . ALA A 1 510 ? -21.416 3.862 20.640 1.00 90.44 510 ALA A O 1
ATOM 3710 N N . THR A 1 511 ? -20.938 2.121 21.958 1.00 93.38 511 THR A N 1
ATOM 3711 C CA . THR A 1 511 ? -22.202 2.150 22.700 1.00 93.38 511 THR A CA 1
ATOM 3712 C C . THR A 1 511 ? -21.925 2.667 24.101 1.00 93.38 511 THR A C 1
ATOM 3714 O O . THR A 1 511 ? -21.151 2.057 24.830 1.00 93.38 511 THR A O 1
ATOM 3717 N N . ILE A 1 512 ? -22.551 3.771 24.496 1.00 92.06 512 ILE A N 1
ATOM 3718 C CA . ILE A 1 512 ? -22.551 4.213 25.892 1.00 92.06 512 ILE A CA 1
ATOM 3719 C C . ILE A 1 512 ? -23.789 3.620 26.554 1.00 92.06 512 ILE A C 1
ATOM 3721 O O . ILE A 1 512 ? -24.902 3.852 26.093 1.00 92.06 512 ILE A O 1
ATOM 3725 N N . ALA A 1 513 ? -23.594 2.864 27.626 1.00 91.00 513 ALA A N 1
ATOM 3726 C CA . ALA A 1 513 ? -24.640 2.261 28.434 1.00 91.00 513 ALA A CA 1
ATOM 3727 C C . ALA A 1 513 ? -24.573 2.778 29.875 1.00 91.00 513 ALA A C 1
ATOM 3729 O O . ALA A 1 513 ? -23.521 3.195 30.350 1.00 91.00 513 ALA A O 1
ATOM 3730 N N . CYS A 1 514 ? -25.694 2.736 30.581 1.00 85.19 514 CYS A N 1
ATOM 3731 C CA . CYS A 1 514 ? -25.782 3.058 31.997 1.00 85.19 514 CYS A CA 1
ATOM 3732 C C . CYS A 1 514 ? -26.690 2.049 32.696 1.00 85.19 514 CYS A C 1
ATOM 3734 O O . CYS A 1 514 ? -27.773 1.734 32.201 1.00 85.19 514 CYS A O 1
ATOM 3736 N N . ARG A 1 515 ? -26.262 1.547 33.855 1.00 83.19 515 ARG A N 1
ATOM 3737 C CA . ARG A 1 515 ? -27.050 0.617 34.674 1.00 83.19 515 ARG A CA 1
ATOM 3738 C C . ARG A 1 515 ? -28.012 1.359 35.607 1.00 83.19 515 ARG A C 1
ATOM 3740 O O . ARG A 1 515 ? -29.066 0.823 35.940 1.00 83.19 515 ARG A O 1
ATOM 3747 N N . LYS A 1 516 ? -27.685 2.595 36.000 1.00 81.81 516 LYS A N 1
ATOM 3748 C CA . LYS A 1 516 ? -28.467 3.464 36.898 1.00 81.81 516 LYS A CA 1
ATOM 3749 C C . LYS A 1 516 ? -28.901 4.785 36.228 1.00 81.81 516 LYS A C 1
ATOM 3751 O O . LYS A 1 516 ? -28.476 5.855 36.662 1.00 81.81 516 LYS A O 1
ATOM 3756 N N . PRO A 1 517 ? -29.758 4.753 35.191 1.00 81.31 517 PRO A N 1
ATOM 3757 C CA . PRO A 1 517 ? -30.287 5.970 34.572 1.00 81.31 517 PRO A CA 1
ATOM 3758 C C . PRO A 1 517 ? -31.277 6.728 35.495 1.00 81.31 517 PRO A C 1
ATOM 3760 O O . PRO A 1 517 ? -31.919 6.107 36.353 1.00 81.31 517 PRO A O 1
ATOM 3763 N N . PRO A 1 518 ? -31.500 8.045 35.290 1.00 86.94 518 PRO A N 1
ATOM 3764 C CA . PRO A 1 518 ? -31.045 8.836 34.150 1.00 86.94 518 PRO A CA 1
ATOM 3765 C C . PRO A 1 518 ? -29.646 9.431 34.331 1.00 86.94 518 PRO A C 1
ATOM 3767 O O . PRO A 1 518 ? -29.294 9.901 35.407 1.00 86.94 518 PRO A O 1
ATOM 3770 N N . VAL A 1 519 ? -28.884 9.483 33.240 1.00 87.88 519 VAL A N 1
ATOM 3771 C CA . VAL A 1 519 ? -27.559 10.110 33.205 1.00 87.88 519 VAL A CA 1
ATOM 3772 C C . VAL A 1 519 ? -27.373 10.888 31.905 1.00 87.88 519 VAL A C 1
ATOM 3774 O O . VAL A 1 519 ? -27.816 10.457 30.838 1.00 87.88 519 VAL A O 1
ATOM 3777 N N . ARG A 1 520 ? -26.712 12.046 31.978 1.00 91.62 520 ARG A N 1
ATOM 3778 C CA . ARG A 1 520 ? -26.202 12.747 30.797 1.00 91.62 520 ARG A CA 1
ATOM 3779 C C . ARG A 1 520 ? -24.719 12.438 30.665 1.00 91.62 520 ARG A C 1
ATOM 3781 O O . ARG A 1 520 ? -23.944 12.699 31.579 1.00 91.62 520 ARG A O 1
ATOM 3788 N N . VAL A 1 521 ? -24.327 11.895 29.521 1.00 92.88 521 VAL A N 1
ATOM 3789 C CA . VAL A 1 521 ? -22.928 11.595 29.219 1.00 92.88 521 VAL A CA 1
ATOM 3790 C C . VAL A 1 521 ? -22.456 12.547 28.141 1.00 92.88 521 VAL A C 1
ATOM 3792 O O . VAL A 1 521 ? -23.051 12.629 27.068 1.00 92.88 521 VAL A O 1
ATOM 3795 N N . GLU A 1 522 ? -21.397 13.284 28.443 1.00 94.50 522 GLU A N 1
ATOM 3796 C CA . GLU A 1 522 ? -20.697 14.123 27.483 1.00 94.50 522 GLU A CA 1
ATOM 3797 C C . GLU A 1 522 ? -19.477 13.388 26.947 1.00 94.50 522 GLU A C 1
ATOM 3799 O O . GLU A 1 522 ? -18.798 12.681 27.689 1.00 94.50 522 GLU A O 1
ATOM 3804 N N . TRP A 1 523 ? -19.185 13.558 25.664 1.00 94.25 523 TRP A N 1
ATOM 3805 C CA . TRP A 1 523 ? -18.065 12.904 25.006 1.00 94.25 523 TRP A CA 1
ATOM 3806 C C . TRP A 1 523 ? -17.496 13.768 23.880 1.00 94.25 523 TRP A C 1
ATOM 3808 O O . TRP A 1 523 ? -18.181 14.621 23.311 1.00 94.25 523 TRP A O 1
ATOM 3818 N N . ARG A 1 524 ? -16.224 13.544 23.556 1.00 93.56 524 ARG A N 1
ATOM 3819 C CA . ARG A 1 524 ? -15.550 14.096 22.373 1.00 93.56 524 ARG A CA 1
ATOM 3820 C C . ARG A 1 524 ? -14.441 13.155 21.911 1.00 93.56 524 ARG A C 1
ATOM 3822 O O . ARG A 1 524 ? -13.976 12.324 22.694 1.00 93.56 524 ARG A O 1
ATOM 3829 N N . ALA A 1 525 ? -14.030 13.289 20.654 1.00 92.38 525 ALA A N 1
ATOM 3830 C CA . ALA A 1 525 ? -12.881 12.557 20.133 1.00 92.38 525 ALA A CA 1
ATOM 3831 C C . ALA A 1 525 ? -11.607 12.911 20.924 1.00 92.38 525 ALA A C 1
ATOM 3833 O O . ALA A 1 525 ? -11.459 14.023 21.438 1.00 92.38 525 ALA A O 1
ATOM 3834 N N . GLU A 1 526 ? -10.701 11.947 21.058 1.00 92.06 526 GLU A N 1
ATOM 3835 C CA . GLU A 1 526 ? -9.403 12.159 21.693 1.00 92.06 526 GLU A CA 1
ATOM 3836 C C . GLU A 1 526 ? -8.592 13.203 20.912 1.00 92.06 526 GLU A C 1
ATOM 3838 O O . GLU A 1 526 ? -8.539 13.172 19.686 1.00 92.06 526 GLU A O 1
ATOM 3843 N N . GLY A 1 527 ? -7.980 14.155 21.621 1.00 84.56 527 GLY A N 1
ATOM 3844 C CA . GLY A 1 527 ? -7.172 15.209 20.997 1.00 84.56 527 GLY A CA 1
ATOM 3845 C C . GLY A 1 527 ? -7.968 16.258 20.209 1.00 84.56 527 GLY A C 1
ATOM 3846 O O . GLY A 1 527 ? -7.359 17.178 19.674 1.00 84.56 527 GLY A O 1
ATOM 3847 N N . ALA A 1 528 ? -9.301 16.160 20.150 1.00 83.94 528 ALA A N 1
ATOM 3848 C CA . ALA A 1 528 ? -10.139 17.153 19.488 1.00 83.94 528 ALA A CA 1
ATOM 3849 C C . ALA A 1 528 ? -10.450 18.350 20.403 1.00 83.94 528 ALA A C 1
ATOM 3851 O O . ALA A 1 528 ? -10.851 18.189 21.563 1.00 83.94 528 ALA A O 1
ATOM 3852 N N . ASP A 1 529 ? -10.350 19.551 19.831 1.00 81.38 529 ASP A N 1
ATOM 3853 C CA . ASP A 1 529 ? -10.744 20.816 20.469 1.00 81.38 529 ASP A CA 1
ATOM 3854 C C . ASP A 1 529 ? -12.238 21.142 20.295 1.00 81.38 529 ASP A C 1
ATOM 3856 O O . ASP A 1 529 ? -12.715 22.185 20.744 1.00 81.38 529 ASP A O 1
ATOM 3860 N N . ASP A 1 530 ? -13.000 20.231 19.687 1.00 82.12 530 ASP A N 1
ATOM 3861 C CA . ASP A 1 530 ? -14.435 20.390 19.481 1.00 82.12 530 ASP A CA 1
ATOM 3862 C C . ASP A 1 530 ? -15.209 20.499 20.809 1.00 82.12 530 ASP A C 1
ATOM 3864 O O . ASP A 1 530 ? -14.849 19.860 21.814 1.00 82.12 530 ASP A O 1
ATOM 3868 N N . PRO A 1 531 ? -16.325 21.257 20.824 1.00 88.50 531 PRO A N 1
ATOM 3869 C CA . PRO A 1 531 ? -17.227 21.268 21.964 1.00 88.50 531 PRO A CA 1
ATOM 3870 C C . PRO A 1 531 ? -17.773 19.855 22.227 1.00 88.50 531 PRO A C 1
ATOM 3872 O O . PRO A 1 531 ? -18.057 19.106 21.285 1.00 88.50 531 PRO A O 1
ATOM 3875 N N . PRO A 1 532 ? -17.953 19.473 23.503 1.00 91.25 532 PRO A N 1
ATOM 3876 C CA . PRO A 1 532 ? -18.404 18.136 23.842 1.00 91.25 532 PRO A CA 1
ATOM 3877 C C . PRO A 1 532 ? -19.822 17.887 23.319 1.00 91.25 532 PRO A C 1
ATOM 3879 O O . PRO A 1 532 ? -20.734 18.694 23.511 1.00 91.25 532 PRO A O 1
ATOM 3882 N N . ARG A 1 533 ? -20.016 16.733 22.680 1.00 93.00 533 ARG A N 1
ATOM 3883 C CA . ARG A 1 533 ? -21.336 16.216 22.305 1.00 93.00 533 ARG A CA 1
ATOM 3884 C C . ARG A 1 533 ? -21.939 15.520 23.528 1.00 93.00 533 ARG A C 1
ATOM 3886 O O . ARG A 1 533 ? -21.211 15.096 24.421 1.00 93.00 533 ARG A O 1
ATOM 3893 N N . SER A 1 534 ? -23.264 15.407 23.606 1.00 92.81 534 SER A N 1
ATOM 3894 C CA . SER A 1 534 ? -23.918 14.774 24.758 1.00 92.81 534 SER A CA 1
ATOM 3895 C C . SER A 1 534 ? -25.017 13.806 24.351 1.00 92.81 534 SER A C 1
ATOM 3897 O O . SER A 1 534 ? -25.665 13.977 23.320 1.00 92.81 534 SER A O 1
ATOM 3899 N N . VAL A 1 535 ? -25.215 12.782 25.176 1.00 93.69 535 VAL A N 1
ATOM 3900 C CA . VAL A 1 535 ? -26.325 11.842 25.072 1.00 93.69 535 VAL A CA 1
ATOM 3901 C C . VAL A 1 535 ? -26.997 11.698 26.430 1.00 93.69 535 VAL A C 1
ATOM 3903 O O . VAL A 1 535 ? -26.334 11.673 27.468 1.00 93.69 535 VAL A O 1
ATOM 3906 N N . ARG A 1 536 ? -28.329 11.643 26.429 1.00 92.69 536 ARG A N 1
ATOM 3907 C CA . ARG A 1 536 ? -29.128 11.399 27.628 1.00 92.69 536 ARG A CA 1
ATOM 3908 C C . ARG A 1 536 ? -29.583 9.949 27.615 1.00 92.69 536 ARG A C 1
ATOM 3910 O O . ARG A 1 536 ? -30.224 9.524 26.659 1.00 92.69 536 ARG A O 1
ATOM 3917 N N . LEU A 1 537 ? -29.241 9.227 28.671 1.00 92.12 537 LEU A N 1
ATOM 3918 C CA . LEU A 1 537 ? -29.693 7.866 28.916 1.00 92.12 537 LEU A CA 1
ATOM 3919 C C . LEU A 1 537 ? -30.782 7.920 29.985 1.00 92.12 537 LEU A C 1
ATOM 3921 O O . LEU A 1 537 ? -30.627 8.603 31.000 1.00 92.12 537 LEU A O 1
ATOM 3925 N N . ASP A 1 538 ? -31.885 7.226 29.750 1.00 91.44 538 ASP A N 1
ATOM 3926 C CA . ASP A 1 538 ? -33.026 7.135 30.660 1.00 91.44 538 ASP A CA 1
ATOM 3927 C C . ASP A 1 538 ? -33.400 5.662 30.896 1.00 91.44 538 ASP A C 1
ATOM 3929 O O . ASP A 1 538 ? -32.701 4.754 30.446 1.00 91.44 538 ASP A O 1
ATOM 3933 N N . ARG A 1 539 ? -34.450 5.404 31.684 1.00 87.44 539 ARG A N 1
ATOM 3934 C CA . ARG A 1 539 ? -34.849 4.026 32.020 1.00 87.44 539 ARG A CA 1
ATOM 3935 C C . ARG A 1 539 ? -35.357 3.242 30.808 1.00 87.44 539 ARG A C 1
ATOM 3937 O O . ARG A 1 539 ? -35.181 2.029 30.783 1.00 87.44 539 ARG A O 1
ATOM 3944 N N . ASP A 1 540 ? -35.941 3.922 29.826 1.00 88.00 540 ASP A N 1
ATOM 3945 C CA . ASP A 1 540 ? -36.490 3.302 28.618 1.00 88.00 540 ASP A CA 1
ATOM 3946 C C . ASP A 1 540 ? -35.408 3.138 27.536 1.00 88.00 540 ASP A C 1
ATOM 3948 O O . ASP A 1 540 ? -35.493 2.260 26.675 1.00 88.00 540 ASP A O 1
ATOM 3952 N N . ARG A 1 541 ? -34.361 3.969 27.591 1.00 88.00 541 ARG A N 1
ATOM 3953 C CA . ARG A 1 541 ? -33.181 3.958 26.719 1.00 88.00 541 ARG A CA 1
ATOM 3954 C C . ARG A 1 541 ? -31.898 4.016 27.559 1.00 88.00 541 ARG A C 1
ATOM 3956 O O . ARG A 1 541 ? -31.229 5.053 27.598 1.00 88.00 541 ARG A O 1
ATOM 3963 N N . PRO A 1 542 ? -31.516 2.900 28.211 1.00 89.19 542 PRO A N 1
ATOM 3964 C CA . PRO A 1 542 ? -30.335 2.846 29.074 1.00 89.19 542 PRO A CA 1
ATOM 3965 C C . PRO A 1 542 ? -29.016 2.797 28.292 1.00 89.19 542 PRO A C 1
ATOM 3967 O O . PRO A 1 542 ? -27.946 2.833 28.895 1.00 89.19 542 PRO A O 1
ATOM 3970 N N . ALA A 1 543 ? -29.065 2.704 26.961 1.00 92.06 543 ALA A N 1
ATOM 3971 C CA . ALA A 1 543 ? -27.895 2.711 26.098 1.00 92.06 543 ALA A CA 1
ATOM 3972 C C . ALA A 1 543 ? -28.140 3.523 24.823 1.00 92.06 543 ALA A C 1
ATOM 3974 O O . ALA A 1 543 ? -29.265 3.603 24.327 1.00 92.06 543 ALA A O 1
ATOM 3975 N N . ALA A 1 544 ? -27.069 4.096 24.282 1.00 92.69 544 ALA A N 1
ATOM 3976 C CA . ALA A 1 544 ? -27.082 4.832 23.031 1.00 92.69 544 ALA A CA 1
ATOM 3977 C C . ALA A 1 544 ? -25.785 4.614 22.247 1.00 92.69 544 ALA A C 1
ATOM 3979 O O . ALA A 1 544 ? -24.691 4.583 22.814 1.00 92.69 544 ALA A O 1
ATOM 3980 N N . GLU A 1 545 ? -25.909 4.496 20.927 1.00 91.44 545 GLU A N 1
ATOM 3981 C CA . GLU A 1 545 ? -24.760 4.488 20.026 1.00 91.44 545 GLU A CA 1
ATOM 3982 C C . GLU A 1 545 ? -24.260 5.920 19.805 1.00 91.44 545 GLU A C 1
ATOM 3984 O O . GLU A 1 545 ? -25.041 6.840 19.553 1.00 91.44 545 GLU A O 1
ATOM 3989 N N . ILE A 1 546 ? -22.945 6.095 19.875 1.00 90.81 546 ILE A N 1
ATOM 3990 C CA . ILE A 1 546 ? -22.246 7.329 19.531 1.00 90.81 546 ILE A CA 1
ATOM 3991 C C . ILE A 1 546 ? -21.259 7.066 18.397 1.00 90.81 546 ILE A C 1
ATOM 3993 O O . ILE A 1 546 ? -20.736 5.959 18.245 1.00 90.81 546 ILE A O 1
ATOM 3997 N N . ARG A 1 547 ? -20.996 8.104 17.602 1.00 88.25 547 ARG A N 1
ATOM 3998 C CA . ARG A 1 547 ? -20.107 8.052 16.437 1.00 88.25 547 ARG A CA 1
ATOM 3999 C C . ARG A 1 547 ? -19.237 9.292 16.392 1.00 88.25 547 ARG A C 1
ATOM 4001 O O . ARG A 1 547 ? -19.744 10.390 16.611 1.00 88.25 547 ARG A O 1
ATOM 4008 N N . TRP A 1 548 ? -17.963 9.127 16.070 1.00 88.31 548 TRP A N 1
ATOM 4009 C CA . TRP A 1 548 ? -17.022 10.234 15.910 1.00 88.31 548 TRP A CA 1
ATOM 4010 C C . TRP A 1 548 ? -16.055 9.962 14.769 1.00 88.31 548 TRP A C 1
ATOM 4012 O O . TRP A 1 548 ? -15.935 8.831 14.302 1.00 88.31 548 TRP A O 1
ATOM 4022 N N . ILE A 1 549 ? -15.372 11.010 14.322 1.00 85.88 549 ILE A N 1
ATOM 4023 C CA . ILE A 1 549 ? -14.322 10.921 13.315 1.00 85.88 549 ILE A CA 1
ATOM 4024 C C . ILE A 1 549 ? -12.983 11.138 14.012 1.00 85.88 549 ILE A C 1
ATOM 4026 O O . ILE A 1 549 ? -12.761 12.179 14.626 1.00 85.88 549 ILE A O 1
ATOM 4030 N N . ALA A 1 550 ? -12.092 10.159 13.912 1.00 88.25 550 ALA A N 1
ATOM 4031 C CA . ALA A 1 550 ? -10.701 10.296 14.304 1.00 88.25 550 ALA A CA 1
ATOM 4032 C C . ALA A 1 550 ? -9.903 10.911 13.147 1.00 88.25 550 ALA A C 1
ATOM 4034 O O . ALA A 1 550 ? -9.684 10.270 12.119 1.00 88.25 550 ALA A O 1
ATOM 4035 N N . THR A 1 551 ? -9.454 12.153 13.313 1.00 84.88 551 THR A N 1
ATOM 4036 C CA . THR A 1 551 ? -8.617 12.866 12.330 1.00 84.88 551 THR A CA 1
ATOM 4037 C C . THR A 1 551 ? -7.127 12.540 12.464 1.00 84.88 551 THR A C 1
ATOM 4039 O O . THR A 1 551 ? -6.327 12.941 11.624 1.00 84.88 551 THR A O 1
ATOM 4042 N N . SER A 1 552 ? -6.748 11.786 13.500 1.00 89.88 552 SER A N 1
ATOM 4043 C CA . SER A 1 552 ? -5.398 11.271 13.715 1.00 89.88 552 SER A CA 1
ATOM 4044 C C . SER A 1 552 ? -5.455 9.772 14.023 1.00 89.88 552 SER A C 1
ATOM 4046 O O . SER A 1 552 ? -6.177 9.369 14.939 1.00 89.88 552 SER A O 1
ATOM 4048 N N . PRO A 1 553 ? -4.671 8.924 13.332 1.00 91.88 553 PRO A N 1
ATOM 4049 C CA . PRO A 1 553 ? -4.623 7.493 13.632 1.00 91.88 553 PRO A CA 1
ATOM 4050 C C . PRO A 1 553 ? -3.912 7.194 14.967 1.00 91.88 553 PRO A C 1
ATOM 4052 O O . PRO A 1 553 ? -4.065 6.106 15.532 1.00 91.88 553 PRO A O 1
ATOM 4055 N N . PHE A 1 554 ? -3.147 8.161 15.489 1.00 94.19 554 PHE A N 1
ATOM 4056 C CA . PHE A 1 554 ? -2.396 8.048 16.741 1.00 94.19 554 PHE A CA 1
ATOM 4057 C C . PHE A 1 554 ? -3.254 8.340 17.978 1.00 94.19 554 PHE A C 1
ATOM 4059 O O . PHE A 1 554 ? -2.941 7.841 19.057 1.00 94.19 554 PHE A O 1
ATOM 4066 N N . GLN A 1 555 ? -4.348 9.090 17.822 1.00 93.25 555 GLN A N 1
ATOM 4067 C CA . GLN A 1 555 ? -5.306 9.412 18.887 1.00 93.25 555 GLN A CA 1
ATOM 4068 C C . GLN A 1 555 ? -6.740 9.121 18.428 1.00 93.25 555 GLN A C 1
ATOM 4070 O O . GLN A 1 555 ? -7.548 10.033 18.269 1.00 93.25 555 GLN A O 1
ATOM 4075 N N . PRO A 1 556 ? -7.074 7.856 18.134 1.00 91.50 556 PRO A N 1
ATOM 4076 C CA . PRO A 1 556 ? -8.356 7.547 17.521 1.00 91.50 556 PRO A CA 1
ATOM 4077 C C . PRO A 1 556 ? -9.480 7.367 18.541 1.00 91.50 556 PRO A C 1
ATOM 4079 O O . PRO A 1 556 ? -10.622 7.110 18.160 1.00 91.50 556 PRO A O 1
ATOM 4082 N N . GLY A 1 557 ? -9.156 7.432 19.834 1.00 92.44 557 GLY A N 1
ATOM 4083 C CA . GLY A 1 557 ? -10.087 7.170 20.911 1.00 92.44 557 GLY A CA 1
ATOM 4084 C C . GLY A 1 557 ? -11.100 8.281 21.135 1.00 92.44 557 GLY A C 1
ATOM 4085 O O . GLY A 1 557 ? -11.263 9.213 20.345 1.00 92.44 557 GLY A O 1
ATOM 4086 N N . LEU A 1 558 ? -11.781 8.173 22.267 1.00 93.62 558 LEU A N 1
ATOM 4087 C CA . LEU A 1 558 ? -12.656 9.214 22.784 1.00 93.62 558 LEU A CA 1
ATOM 4088 C C . LEU A 1 558 ? -12.411 9.424 24.277 1.00 93.62 558 LEU A C 1
ATOM 4090 O O . LEU A 1 558 ? -11.951 8.524 24.982 1.00 93.62 558 LEU A O 1
ATOM 4094 N N . VAL A 1 559 ? -12.763 10.608 24.760 1.00 93.00 559 VAL A N 1
ATOM 4095 C CA . VAL A 1 559 ? -12.883 10.901 26.191 1.00 93.00 559 VAL A CA 1
ATOM 4096 C C . VAL A 1 559 ? -14.338 11.197 26.511 1.00 93.00 559 VAL A C 1
ATOM 4098 O O . VAL A 1 559 ? -15.045 11.823 25.718 1.00 93.00 559 VAL A O 1
ATOM 4101 N N . TRP A 1 560 ? -14.800 10.737 27.669 1.00 92.81 560 TRP A N 1
ATOM 4102 C CA . TRP A 1 560 ? -16.180 10.917 28.111 1.00 92.81 560 TRP A CA 1
ATOM 4103 C C . TRP A 1 560 ? -16.240 11.348 29.577 1.00 92.81 560 TRP A C 1
ATOM 4105 O O . TRP A 1 560 ? -15.278 11.186 30.325 1.00 92.81 560 TRP A O 1
ATOM 4115 N N . ARG A 1 561 ? -17.355 11.940 29.994 1.00 91.31 561 ARG A N 1
ATOM 4116 C CA . ARG A 1 561 ? -17.628 12.298 31.389 1.00 91.31 561 ARG A CA 1
ATOM 4117 C C . ARG A 1 561 ? -19.119 12.244 31.671 1.00 91.31 561 ARG A C 1
ATOM 4119 O O . ARG A 1 561 ? -19.935 12.515 30.791 1.00 91.31 561 ARG A O 1
ATOM 4126 N N . VAL A 1 562 ? -19.472 11.943 32.914 1.00 89.62 562 VAL A N 1
ATOM 4127 C CA . VAL A 1 562 ? -20.847 12.093 33.397 1.00 89.62 562 VAL A CA 1
ATOM 4128 C C . VAL A 1 562 ? -21.089 13.549 33.785 1.00 89.62 562 VAL A C 1
ATOM 4130 O O . VAL A 1 562 ? -20.269 14.150 34.481 1.00 89.62 562 VAL A O 1
ATOM 4133 N N . ALA A 1 563 ? -22.208 14.108 33.336 1.00 85.44 563 ALA A N 1
ATOM 4134 C CA . ALA A 1 563 ? -22.730 15.386 33.792 1.00 85.44 563 ALA A CA 1
ATOM 4135 C C . ALA A 1 563 ? -23.978 15.146 34.652 1.00 85.44 563 ALA A C 1
ATOM 4137 O O . ALA A 1 563 ? -24.904 14.453 34.220 1.00 85.44 563 ALA A O 1
ATOM 4138 N N . ASP A 1 564 ? -23.992 15.726 35.851 1.00 73.88 564 ASP A N 1
ATOM 4139 C CA . ASP A 1 564 ? -25.132 15.702 36.766 1.00 73.88 564 ASP A CA 1
ATOM 4140 C C . ASP A 1 564 ? -25.704 17.124 36.880 1.00 73.88 564 ASP A C 1
ATOM 4142 O O . ASP A 1 564 ? -25.064 18.038 37.404 1.00 73.88 564 ASP A O 1
ATOM 4146 N N . GLY A 1 565 ? -26.876 17.349 36.281 1.00 70.12 565 GLY A N 1
ATOM 4147 C CA . GLY A 1 565 ? -27.427 18.696 36.096 1.00 70.12 565 GLY A CA 1
ATOM 4148 C C . GLY A 1 565 ? -26.486 19.614 35.300 1.00 70.12 565 GLY A C 1
ATOM 4149 O O . GLY A 1 565 ? -26.117 19.294 34.166 1.00 70.12 565 GLY A O 1
ATOM 4150 N N . ASP A 1 566 ? -26.105 20.745 35.902 1.00 69.31 566 ASP A N 1
ATOM 4151 C CA . ASP A 1 566 ? -25.154 21.723 35.341 1.00 69.31 566 ASP A CA 1
ATOM 4152 C C . ASP A 1 566 ? -23.689 21.437 35.723 1.00 69.31 566 ASP A C 1
ATOM 4154 O O . ASP A 1 566 ? -22.776 22.129 35.267 1.00 69.31 566 ASP A O 1
ATOM 4158 N N . GLN A 1 567 ? -23.432 20.419 36.551 1.00 77.06 567 GLN A N 1
ATOM 4159 C CA . GLN A 1 567 ? -22.092 20.101 37.028 1.00 77.06 567 GLN A CA 1
ATOM 4160 C C . GLN A 1 567 ? -21.498 18.931 36.236 1.00 77.06 567 GLN A C 1
ATOM 4162 O O . GLN A 1 567 ? -21.916 17.778 36.349 1.00 77.06 567 GLN A O 1
ATOM 4167 N N . ALA A 1 568 ? -20.489 19.226 35.417 1.00 83.69 568 ALA A N 1
ATOM 4168 C CA . ALA A 1 568 ? -19.760 18.209 34.671 1.00 83.69 568 ALA A CA 1
ATOM 4169 C C . ALA A 1 568 ? -18.653 17.575 35.528 1.00 83.69 568 ALA A C 1
ATOM 4171 O O . ALA A 1 568 ? -17.834 18.281 36.120 1.00 83.69 568 ALA A O 1
ATOM 4172 N N . GLY A 1 569 ? -18.601 16.242 35.562 1.00 84.06 569 GLY A N 1
ATOM 4173 C CA . GLY A 1 569 ? -17.525 15.493 36.206 1.00 84.06 569 GLY A CA 1
ATOM 4174 C C . GLY A 1 569 ? -16.181 15.588 35.462 1.00 84.06 569 GLY A C 1
ATOM 4175 O O . GLY A 1 569 ? -16.069 16.238 34.418 1.00 84.06 569 GLY A O 1
ATOM 4176 N N . PRO A 1 570 ? -15.126 14.931 35.975 1.00 87.25 570 PRO A N 1
ATOM 4177 C CA . PRO A 1 570 ? -13.843 14.860 35.282 1.00 87.25 570 PRO A CA 1
ATOM 4178 C C . PRO A 1 570 ? -13.943 14.005 34.012 1.00 87.25 570 PRO A C 1
ATOM 4180 O O . PRO A 1 570 ? -14.693 13.029 33.970 1.00 87.25 570 PRO A O 1
ATOM 4183 N N . TRP A 1 571 ? -13.140 14.346 33.003 1.00 89.12 571 TRP A N 1
ATOM 4184 C CA . TRP A 1 571 ? -12.945 13.507 31.819 1.00 89.12 571 TRP A CA 1
ATOM 4185 C C . TRP A 1 571 ? -12.334 12.151 32.189 1.00 89.12 571 TRP A C 1
ATOM 4187 O O . TRP A 1 571 ? -11.491 12.055 33.085 1.00 89.12 571 TRP A O 1
ATOM 4197 N N . SER A 1 572 ? -12.759 11.106 31.484 1.00 88.19 572 SER A N 1
ATOM 4198 C CA . SER A 1 572 ? -12.133 9.791 31.505 1.00 88.19 572 SER A CA 1
ATOM 4199 C C . SER A 1 572 ? -10.707 9.856 30.952 1.00 88.19 572 SER A C 1
ATOM 4201 O O . SER A 1 572 ? -10.334 10.793 30.240 1.00 88.19 572 SER A O 1
ATOM 4203 N N . ALA A 1 573 ? -9.925 8.805 31.202 1.00 87.06 573 ALA A N 1
ATOM 4204 C CA . ALA A 1 573 ? -8.788 8.517 30.335 1.00 87.06 573 ALA A CA 1
ATOM 4205 C C . ALA A 1 573 ? -9.287 8.241 28.897 1.00 87.06 573 ALA A C 1
ATOM 4207 O O . ALA A 1 573 ? -10.436 7.802 28.734 1.00 87.06 573 ALA A O 1
ATOM 4208 N N . PRO A 1 574 ? -8.468 8.490 27.860 1.00 88.69 574 PRO A N 1
ATOM 4209 C CA . PRO A 1 574 ? -8.815 8.126 26.493 1.00 88.69 574 PRO A CA 1
ATOM 4210 C C . PRO A 1 574 ? -9.104 6.630 26.359 1.00 88.69 574 PRO A C 1
ATOM 4212 O O . PRO A 1 574 ? -8.354 5.793 26.862 1.00 88.69 574 PRO A O 1
ATOM 4215 N N . VAL A 1 575 ? -10.194 6.298 25.671 1.00 87.94 575 VAL A N 1
ATOM 4216 C CA . VAL A 1 575 ? -10.600 4.917 25.394 1.00 87.94 575 VAL A CA 1
ATOM 4217 C C . VAL A 1 575 ? -10.396 4.637 23.911 1.00 87.94 575 VAL A C 1
ATOM 4219 O O . VAL A 1 575 ? -10.984 5.312 23.067 1.00 87.94 575 VAL A O 1
ATOM 4222 N N . ALA A 1 576 ? -9.559 3.649 23.590 1.00 86.69 576 ALA A N 1
ATOM 4223 C CA . ALA A 1 576 ? -9.268 3.278 22.209 1.00 86.69 576 ALA A CA 1
ATOM 4224 C C . ALA A 1 576 ? -10.492 2.638 21.519 1.00 86.69 576 ALA A C 1
ATOM 4226 O O . ALA A 1 576 ? -11.261 1.930 22.175 1.00 86.69 576 ALA A O 1
ATOM 4227 N N . PRO A 1 577 ? -10.665 2.819 20.196 1.00 84.94 577 PRO A N 1
ATOM 4228 C CA . PRO A 1 577 ? -11.730 2.154 19.454 1.00 84.94 577 PRO A CA 1
ATOM 4229 C C . PRO A 1 577 ? -11.557 0.634 19.433 1.00 84.94 577 PRO A C 1
ATOM 4231 O O . PRO A 1 577 ? -10.436 0.123 19.400 1.00 84.94 577 PRO A O 1
ATOM 4234 N N . ALA A 1 578 ? -12.679 -0.077 19.362 1.00 79.31 578 ALA A N 1
ATOM 4235 C CA . ALA A 1 578 ? -12.752 -1.520 19.163 1.00 79.31 578 ALA A CA 1
ATOM 4236 C C . ALA A 1 578 ? -13.985 -1.859 18.310 1.00 79.31 578 ALA A C 1
ATOM 4238 O O . ALA A 1 578 ? -14.932 -1.073 18.259 1.00 79.31 578 ALA A O 1
ATOM 4239 N N . GLU A 1 579 ? -14.017 -3.041 17.678 1.00 71.50 579 GLU A N 1
ATOM 4240 C CA . GLU A 1 579 ? -15.151 -3.466 16.830 1.00 71.50 579 GLU A CA 1
ATOM 4241 C C . GLU A 1 579 ? -16.510 -3.378 17.548 1.00 71.50 579 GLU A C 1
ATOM 4243 O O . GLU A 1 579 ? -17.534 -3.056 16.932 1.00 71.50 579 GLU A O 1
ATOM 4248 N N . ARG A 1 580 ? -16.500 -3.649 18.860 1.00 79.88 580 ARG A N 1
ATOM 4249 C CA . ARG A 1 580 ? -17.637 -3.533 19.780 1.00 79.88 580 ARG A CA 1
ATOM 4250 C C . ARG A 1 580 ? -17.209 -2.840 21.073 1.00 79.88 580 ARG A C 1
ATOM 4252 O O . ARG A 1 580 ? -17.091 -3.475 22.116 1.00 79.88 580 ARG A O 1
ATOM 4259 N N . LEU A 1 581 ? -16.958 -1.535 20.999 1.00 83.00 581 LEU A N 1
ATOM 4260 C CA . LEU A 1 581 ? -16.691 -0.737 22.193 1.00 83.00 581 LEU A CA 1
ATOM 4261 C C . LEU A 1 581 ? -17.996 -0.442 22.949 1.00 83.00 581 LEU A C 1
ATOM 4263 O O . LEU A 1 581 ? -18.888 0.214 22.409 1.00 83.00 581 LEU A O 1
ATOM 4267 N N . VAL A 1 582 ? -18.090 -0.900 24.200 1.00 87.44 582 VAL A N 1
ATOM 4268 C CA . VAL A 1 582 ? -19.175 -0.561 25.133 1.00 87.44 582 VAL A CA 1
ATOM 4269 C C . VAL A 1 582 ? -18.583 0.179 26.329 1.00 87.44 582 VAL A C 1
ATOM 4271 O O . VAL A 1 582 ? -17.688 -0.335 26.992 1.00 87.44 582 VAL A O 1
ATOM 4274 N N . ILE A 1 583 ? -19.079 1.383 26.597 1.00 86.00 583 ILE A N 1
ATOM 4275 C CA . ILE A 1 583 ? -18.683 2.228 27.726 1.00 86.00 583 ILE A CA 1
ATOM 4276 C C . ILE A 1 583 ? -19.819 2.209 28.741 1.00 86.00 583 ILE A C 1
ATOM 4278 O O . ILE A 1 583 ? -20.933 2.607 28.410 1.00 86.00 583 ILE A O 1
ATOM 4282 N N . VAL A 1 584 ? -19.548 1.777 29.972 1.00 86.94 584 VAL A N 1
ATOM 4283 C CA . VAL A 1 584 ? -20.534 1.795 31.060 1.00 86.94 584 VAL A CA 1
ATOM 4284 C C . VAL A 1 584 ? -20.333 3.066 31.886 1.00 86.94 584 VAL A C 1
ATOM 4286 O O . VAL A 1 584 ? -19.370 3.195 32.636 1.00 86.94 584 VAL A O 1
ATOM 4289 N N . ALA A 1 585 ? -21.228 4.037 31.709 1.00 81.62 585 ALA A N 1
ATOM 4290 C CA . ALA A 1 585 ? -21.067 5.399 32.213 1.00 81.62 585 ALA A CA 1
ATOM 4291 C C . ALA A 1 585 ? -21.103 5.514 33.747 1.00 81.62 585 ALA A C 1
ATOM 4293 O O . ALA A 1 585 ? -20.590 6.477 34.312 1.00 81.62 585 ALA A O 1
ATOM 4294 N N . ASP A 1 586 ? -21.713 4.541 34.415 1.00 73.75 586 ASP A N 1
ATOM 4295 C CA . ASP A 1 586 ? -21.865 4.453 35.866 1.00 73.75 586 ASP A CA 1
ATOM 4296 C C . ASP A 1 586 ? -21.028 3.325 36.486 1.00 73.75 586 ASP A C 1
ATOM 4298 O O . ASP A 1 586 ? -21.303 2.892 37.608 1.00 73.75 586 ASP A O 1
ATOM 4302 N N . GLU A 1 587 ? -20.005 2.843 35.772 1.00 67.69 587 GLU A N 1
ATOM 4303 C CA . GLU A 1 587 ? -19.043 1.905 36.341 1.00 67.69 587 GLU A CA 1
ATOM 4304 C C . GLU A 1 587 ? -18.351 2.557 37.547 1.00 67.69 587 GLU A C 1
ATOM 4306 O O . GLU A 1 587 ? -17.761 3.641 37.462 1.00 67.69 587 GLU A O 1
ATOM 4311 N N . ALA A 1 588 ? -18.467 1.915 38.709 1.00 64.88 588 ALA A N 1
ATOM 4312 C CA . ALA A 1 588 ? -17.894 2.444 39.931 1.00 64.88 588 ALA A CA 1
ATOM 4313 C C . ALA A 1 588 ? -16.367 2.478 39.815 1.00 64.88 588 ALA A C 1
ATOM 4315 O O . ALA A 1 588 ? -15.728 1.466 39.518 1.00 64.88 588 ALA A O 1
ATOM 4316 N N . LYS A 1 589 ? -15.773 3.648 40.085 1.00 64.06 589 LYS A N 1
ATOM 4317 C CA . LYS A 1 589 ? -14.316 3.780 40.095 1.00 64.06 589 LYS A CA 1
ATOM 4318 C C . LYS A 1 589 ? -13.730 2.809 41.122 1.00 64.06 589 LYS A C 1
ATOM 4320 O O . LYS A 1 589 ? -14.190 2.808 42.268 1.00 64.06 589 LYS A O 1
ATOM 4325 N N . PRO A 1 590 ? -12.716 2.018 40.744 1.00 74.44 590 PRO A N 1
ATOM 4326 C CA . PRO A 1 590 ? -12.061 1.154 41.699 1.00 74.44 590 PRO A CA 1
ATOM 4327 C C . PRO A 1 590 ? -11.423 1.987 42.815 1.00 74.44 590 PRO A C 1
ATOM 4329 O O . PRO A 1 590 ? -10.872 3.065 42.578 1.00 74.44 590 PRO A O 1
ATOM 4332 N N . ILE A 1 591 ? -11.484 1.474 44.039 1.00 81.69 591 ILE A N 1
ATOM 4333 C CA . ILE A 1 591 ? -10.795 2.050 45.191 1.00 81.69 591 ILE A CA 1
ATOM 4334 C C . ILE A 1 591 ? -9.549 1.214 45.441 1.00 81.69 591 ILE A C 1
ATOM 4336 O O . ILE A 1 591 ? -9.633 0.006 45.655 1.00 81.69 591 ILE A O 1
ATOM 4340 N N . VAL A 1 592 ? -8.385 1.860 45.443 1.00 84.00 592 VAL A N 1
ATOM 4341 C CA . VAL A 1 592 ? -7.128 1.196 45.792 1.00 84.00 592 VAL A CA 1
ATOM 4342 C C . VAL A 1 592 ? -6.925 1.262 47.303 1.00 84.00 592 VAL A C 1
ATOM 4344 O O . VAL A 1 592 ? -6.861 2.342 47.901 1.00 84.00 592 VAL A O 1
ATOM 4347 N N . VAL A 1 593 ? -6.799 0.091 47.920 1.00 82.12 593 VAL A N 1
ATOM 4348 C CA . VAL A 1 593 ? -6.548 -0.084 49.351 1.00 82.12 593 VAL A CA 1
ATOM 4349 C C . VAL A 1 593 ? -5.310 -0.956 49.516 1.00 82.12 593 VAL A C 1
ATOM 4351 O O . VAL A 1 593 ? -5.300 -2.098 49.077 1.00 82.12 593 VAL A O 1
ATOM 4354 N N . ASN A 1 594 ? -4.250 -0.426 50.134 1.00 81.50 594 ASN A N 1
ATOM 4355 C CA . ASN A 1 594 ? -2.985 -1.146 50.355 1.00 81.50 594 ASN A CA 1
ATOM 4356 C C . ASN A 1 594 ? -2.409 -1.798 49.077 1.00 81.50 594 ASN A C 1
ATOM 4358 O O . ASN A 1 594 ? -1.905 -2.917 49.112 1.00 81.50 594 ASN A O 1
ATOM 4362 N N . GLY A 1 595 ? -2.521 -1.108 47.936 1.00 79.44 595 GLY A N 1
ATOM 4363 C CA . GLY A 1 595 ? -2.072 -1.611 46.631 1.00 79.44 595 GLY A CA 1
ATOM 4364 C C . GLY A 1 595 ? -2.988 -2.661 45.990 1.00 79.44 595 GLY A C 1
ATOM 4365 O O . GLY A 1 595 ? -2.667 -3.155 44.916 1.00 79.44 595 GLY A O 1
ATOM 4366 N N . VAL A 1 596 ? -4.125 -2.988 46.613 1.00 83.44 596 VAL A N 1
ATOM 4367 C CA . VAL A 1 596 ? -5.147 -3.890 46.072 1.00 83.44 596 VAL A CA 1
ATOM 4368 C C . VAL A 1 596 ? -6.286 -3.059 45.496 1.00 83.44 596 VAL A C 1
ATOM 4370 O O . VAL A 1 596 ? -6.930 -2.280 46.202 1.00 83.44 596 VAL A O 1
ATOM 4373 N N . GLU A 1 597 ? -6.517 -3.207 44.196 1.00 85.69 597 GLU A N 1
ATOM 4374 C CA . GLU A 1 597 ? -7.623 -2.562 43.498 1.00 85.69 597 GLU A CA 1
ATOM 4375 C C . GLU A 1 597 ? -8.936 -3.285 43.818 1.00 85.69 597 GLU A C 1
ATOM 4377 O O . GLU A 1 597 ? -9.064 -4.486 43.571 1.00 85.69 597 GLU A O 1
ATOM 4382 N N . MET A 1 598 ? -9.902 -2.559 44.381 1.00 86.31 598 MET A N 1
ATOM 4383 C CA . MET A 1 598 ? -11.202 -3.103 44.763 1.00 86.31 598 MET A CA 1
ATOM 4384 C C . MET A 1 598 ? -12.326 -2.452 43.971 1.00 86.31 598 MET A C 1
ATOM 4386 O O . MET A 1 598 ? -12.367 -1.230 43.823 1.00 86.31 598 MET A O 1
ATOM 4390 N N . ARG A 1 599 ? -13.264 -3.270 43.499 1.00 86.50 599 ARG A N 1
ATOM 4391 C CA . ARG A 1 599 ? -14.483 -2.842 42.805 1.00 86.50 599 ARG A CA 1
ATOM 4392 C C . ARG A 1 599 ? -15.710 -3.303 43.587 1.00 86.50 599 ARG A C 1
ATOM 4394 O O . ARG A 1 599 ? -15.658 -4.389 44.158 1.00 86.50 599 ARG A O 1
ATOM 4401 N N . PRO A 1 600 ? -16.807 -2.538 43.630 1.00 85.38 600 PRO A N 1
ATOM 4402 C CA . PRO A 1 600 ? -18.056 -3.074 44.148 1.00 85.38 600 PRO A CA 1
ATOM 4403 C C . PRO A 1 600 ? -18.523 -4.231 43.259 1.00 85.38 600 PRO A C 1
ATOM 4405 O O . PRO A 1 600 ? -18.285 -4.239 42.052 1.00 85.38 600 PRO A O 1
ATOM 4408 N N . ASP A 1 601 ? -19.144 -5.228 43.871 1.00 81.00 601 ASP A N 1
ATOM 4409 C CA . ASP A 1 601 ? -19.801 -6.315 43.163 1.00 81.00 601 ASP A CA 1
ATOM 4410 C C . ASP A 1 601 ? -21.131 -5.807 42.599 1.00 81.00 601 ASP A C 1
ATOM 4412 O O . ASP A 1 601 ? -21.965 -5.255 43.320 1.00 81.00 601 ASP A O 1
ATOM 4416 N N . ASP A 1 602 ? -21.316 -5.964 41.291 1.00 70.31 602 ASP A N 1
ATOM 4417 C CA . ASP A 1 602 ? -22.503 -5.468 40.599 1.00 70.31 602 ASP A CA 1
ATOM 4418 C C . ASP A 1 602 ? -23.773 -6.263 40.944 1.00 70.31 602 ASP A C 1
ATOM 4420 O O . ASP A 1 602 ? -24.878 -5.737 40.805 1.00 70.31 602 ASP A O 1
ATOM 4424 N N . ALA A 1 603 ? -23.630 -7.523 41.370 1.00 77.12 603 ALA A N 1
ATOM 4425 C CA . ALA A 1 603 ? -24.744 -8.415 41.679 1.00 77.12 603 ALA A CA 1
ATOM 4426 C C . ALA A 1 603 ? -25.140 -8.374 43.163 1.00 77.12 603 ALA A C 1
ATOM 4428 O O . ALA A 1 603 ? -26.305 -8.597 43.494 1.00 77.12 603 ALA A O 1
ATOM 4429 N N . GLU A 1 604 ? -24.190 -8.084 44.053 1.00 81.31 604 GLU A N 1
ATOM 4430 C CA . GLU A 1 604 ? -24.384 -8.109 45.504 1.00 81.31 604 GLU A CA 1
ATOM 4431 C C . GLU A 1 604 ? -24.017 -6.749 46.137 1.00 81.31 604 GLU A C 1
ATOM 4433 O O . GLU A 1 604 ? -22.839 -6.476 46.391 1.00 81.31 604 GLU A O 1
ATOM 4438 N N . PRO A 1 605 ? -25.008 -5.881 46.441 1.00 81.62 605 PRO A N 1
ATOM 4439 C CA . PRO A 1 605 ? -24.768 -4.629 47.157 1.00 81.62 605 PRO A CA 1
ATOM 4440 C C . PRO A 1 605 ? -24.015 -4.863 48.474 1.00 81.62 605 PRO A C 1
ATOM 4442 O O . PRO A 1 605 ? -24.321 -5.793 49.211 1.00 81.62 605 PRO A O 1
ATOM 4445 N N . GLY A 1 606 ? -23.022 -4.022 48.773 1.00 84.19 606 GLY A N 1
ATOM 4446 C CA . GLY A 1 606 ? -22.187 -4.158 49.976 1.00 84.19 606 GLY A CA 1
ATOM 4447 C C . GLY A 1 606 ? -21.019 -5.143 49.830 1.00 84.19 606 GLY A C 1
ATOM 4448 O O . GLY A 1 606 ? -20.085 -5.097 50.636 1.00 84.19 606 GLY A O 1
ATOM 4449 N N . VAL A 1 607 ? -20.993 -5.971 48.782 1.00 89.25 607 VAL A N 1
ATOM 4450 C CA . VAL A 1 607 ? -19.847 -6.830 48.463 1.00 89.25 607 VAL A CA 1
ATOM 4451 C C . VAL A 1 607 ? -18.880 -6.082 47.555 1.00 89.25 607 VAL A C 1
ATOM 4453 O O . VAL A 1 607 ? -19.278 -5.363 46.646 1.00 89.25 607 VAL A O 1
ATOM 4456 N N . TRP A 1 608 ? -17.586 -6.237 47.815 1.00 91.12 608 TRP A N 1
ATOM 4457 C CA . TRP A 1 608 ? -16.516 -5.723 46.969 1.00 91.12 608 TRP A CA 1
ATOM 4458 C C . TRP A 1 608 ? -15.600 -6.863 46.537 1.00 91.12 608 TRP A C 1
ATOM 4460 O O . TRP A 1 608 ? -15.286 -7.768 47.313 1.00 91.12 608 TRP A O 1
ATOM 4470 N N . THR A 1 609 ? -15.165 -6.822 45.285 1.00 91.38 609 THR A N 1
ATOM 4471 C CA . THR A 1 609 ? -14.264 -7.801 44.694 1.00 91.38 609 THR A CA 1
ATOM 4472 C C . THR A 1 609 ? -12.883 -7.210 44.451 1.00 91.38 609 THR A C 1
ATOM 4474 O O . THR A 1 609 ? -12.738 -6.015 44.190 1.00 91.38 609 THR A O 1
ATOM 4477 N N . TYR A 1 610 ? -11.855 -8.047 44.544 1.00 90.69 610 TYR A N 1
ATOM 4478 C CA . TYR A 1 610 ? -10.483 -7.694 44.181 1.00 90.69 610 TYR A CA 1
ATOM 4479 C C . TYR A 1 610 ? -9.861 -8.790 43.322 1.00 90.69 610 TYR A C 1
ATOM 4481 O O . TYR A 1 610 ? -10.191 -9.966 43.468 1.00 90.69 610 TYR A O 1
ATOM 4489 N N . LEU A 1 611 ? -8.927 -8.430 42.444 1.00 89.00 611 LEU A N 1
ATOM 4490 C CA . LEU A 1 611 ? -8.131 -9.438 41.747 1.00 89.00 611 LEU A CA 1
ATOM 4491 C C . LEU A 1 611 ? -7.086 -10.035 42.697 1.00 89.00 611 LEU A C 1
ATOM 4493 O O . LEU A 1 611 ? -6.406 -9.265 43.382 1.00 89.00 611 LEU A O 1
ATOM 4497 N N . PRO A 1 612 ? -6.926 -11.372 42.746 1.00 88.50 612 PRO A N 1
ATOM 4498 C CA . PRO A 1 612 ? -5.924 -12.008 43.593 1.00 88.50 612 PRO A CA 1
ATOM 4499 C C . PRO A 1 612 ? -4.521 -11.405 43.346 1.00 88.50 612 PRO A C 1
ATOM 4501 O O . PRO A 1 612 ? -4.023 -11.441 42.215 1.00 88.50 612 PRO A O 1
ATOM 4504 N N . PRO A 1 613 ? -3.879 -10.802 44.365 1.00 84.81 613 PRO A N 1
ATOM 4505 C CA . PRO A 1 613 ? -2.679 -9.979 44.171 1.00 84.81 613 PRO A CA 1
ATOM 4506 C C . PRO A 1 613 ? -1.388 -10.783 43.963 1.00 84.81 613 PRO A C 1
ATOM 4508 O O . PRO A 1 613 ? -0.326 -10.200 43.735 1.00 84.81 613 PRO A O 1
ATOM 4511 N N . GLY A 1 614 ? -1.451 -12.110 44.035 1.00 83.38 614 GLY A N 1
ATOM 4512 C CA . GLY A 1 614 ? -0.372 -12.991 43.612 1.00 83.38 614 GLY A CA 1
ATOM 4513 C C . GLY A 1 614 ? -0.299 -14.284 44.408 1.00 83.38 614 GLY A C 1
ATOM 4514 O O . GLY A 1 614 ? -1.077 -14.480 45.335 1.00 83.38 614 GLY A O 1
ATOM 4515 N N . PRO A 1 615 ? 0.616 -15.186 44.035 1.00 90.06 615 PRO A N 1
ATOM 4516 C CA . PRO A 1 615 ? 0.806 -16.421 44.771 1.00 90.06 615 PRO A CA 1
ATOM 4517 C C . PRO A 1 615 ? 1.498 -16.151 46.116 1.00 90.06 615 PRO A C 1
ATOM 4519 O O . PRO A 1 615 ? 2.519 -15.469 46.184 1.00 90.06 615 PRO A O 1
ATOM 4522 N N . PHE A 1 616 ? 0.943 -16.720 47.179 1.00 91.25 616 PHE A N 1
ATOM 4523 C CA . PHE A 1 616 ? 1.454 -16.735 48.544 1.00 91.25 616 PHE A CA 1
ATOM 4524 C C . PHE A 1 616 ? 1.767 -18.174 48.959 1.00 91.25 616 PHE A C 1
ATOM 4526 O O . PHE A 1 616 ? 1.224 -19.127 48.396 1.00 91.25 616 PHE A O 1
ATOM 4533 N N . LEU A 1 617 ? 2.606 -18.336 49.979 1.00 91.31 617 LEU A N 1
ATOM 4534 C CA . LEU A 1 617 ? 2.747 -19.618 50.663 1.00 91.31 617 LEU A CA 1
ATOM 4535 C C . LEU A 1 617 ? 1.502 -19.865 51.521 1.00 91.31 617 LEU A C 1
ATOM 4537 O O . LEU A 1 617 ? 1.038 -18.967 52.225 1.00 91.31 617 LEU A O 1
ATOM 4541 N N . GLU A 1 618 ? 0.953 -21.076 51.456 1.00 89.69 618 GLU A N 1
ATOM 4542 C CA . GLU A 1 618 ? -0.074 -21.503 52.406 1.00 89.69 618 GLU A CA 1
ATOM 4543 C C . GLU A 1 618 ? 0.576 -21.649 53.790 1.00 89.69 618 GLU A C 1
ATOM 4545 O O . GLU A 1 618 ? 1.749 -22.008 53.888 1.00 89.69 618 GLU A O 1
ATOM 4550 N N . LEU A 1 619 ? -0.159 -21.364 54.863 1.00 87.06 619 LEU A N 1
ATOM 4551 C CA . LEU A 1 619 ? 0.331 -21.584 56.224 1.00 87.06 619 LEU A CA 1
ATOM 4552 C C . LEU A 1 619 ? -0.155 -22.945 56.734 1.00 87.06 619 LEU A C 1
ATOM 4554 O O . LEU A 1 619 ? -1.317 -23.307 56.549 1.00 87.06 619 LEU A O 1
ATOM 4558 N N . GLY A 1 620 ? 0.733 -23.691 57.386 1.00 82.06 620 GLY A N 1
ATOM 4559 C CA . GLY A 1 620 ? 0.391 -24.900 58.126 1.00 82.06 620 GLY A CA 1
ATOM 4560 C C . GLY A 1 620 ? -0.433 -24.596 59.381 1.00 82.06 620 GLY A C 1
ATOM 4561 O O . GLY A 1 620 ? -0.619 -23.444 59.775 1.00 82.06 620 GLY A O 1
ATOM 4562 N N . GLN A 1 621 ? -0.908 -25.648 60.054 1.00 78.94 621 GLN A N 1
ATOM 4563 C CA . GLN A 1 621 ? -1.664 -25.521 61.313 1.00 78.94 621 GLN A CA 1
ATOM 4564 C C . GLN A 1 621 ? -0.854 -24.867 62.446 1.00 78.94 621 GLN A C 1
ATOM 4566 O O . GLN A 1 621 ? -1.427 -24.333 63.391 1.00 78.94 621 GLN A O 1
ATOM 4571 N N . ASP A 1 622 ? 0.473 -24.895 62.346 1.00 81.19 622 ASP A N 1
ATOM 4572 C CA . ASP A 1 622 ? 1.426 -24.257 63.254 1.00 81.19 622 ASP A CA 1
ATOM 4573 C C . ASP A 1 622 ? 1.716 -22.785 62.899 1.00 81.19 622 ASP A C 1
ATOM 4575 O O . ASP A 1 622 ? 2.560 -22.148 63.531 1.00 81.19 622 ASP A O 1
ATOM 4579 N N . GLY A 1 623 ? 1.035 -22.243 61.883 1.00 80.69 623 GLY A N 1
ATOM 4580 C CA . GLY A 1 623 ? 1.215 -20.877 61.397 1.00 80.69 623 GLY A CA 1
ATOM 4581 C C . GLY A 1 623 ? 2.495 -20.665 60.588 1.00 80.69 623 GLY A C 1
ATOM 4582 O O . GLY A 1 623 ? 2.815 -19.521 60.265 1.00 80.69 623 GLY A O 1
ATOM 4583 N N . ARG A 1 624 ? 3.240 -21.728 60.253 1.00 84.94 624 ARG A N 1
ATOM 4584 C CA . ARG A 1 624 ? 4.468 -21.627 59.455 1.00 84.94 624 ARG A CA 1
ATOM 4585 C C . ARG A 1 624 ? 4.178 -21.786 57.962 1.00 84.94 624 ARG A C 1
ATOM 4587 O O . ARG A 1 624 ? 3.281 -22.548 57.605 1.00 84.94 624 ARG A O 1
ATOM 4594 N N . PRO A 1 625 ? 4.933 -21.119 57.073 1.00 89.56 625 PRO A N 1
ATOM 4595 C CA . PRO A 1 625 ? 4.807 -21.327 55.634 1.00 89.56 625 PRO A CA 1
ATOM 4596 C C . PRO A 1 625 ? 5.013 -22.797 55.252 1.00 89.56 625 PRO A C 1
ATOM 4598 O O . PRO A 1 625 ? 5.996 -23.418 55.652 1.00 89.56 625 PRO A O 1
ATOM 4601 N N . ALA A 1 626 ? 4.093 -23.346 54.461 1.00 91.19 626 ALA A N 1
ATOM 4602 C CA . ALA A 1 626 ? 4.078 -24.727 53.998 1.00 91.19 626 ALA A CA 1
ATOM 4603 C C . ALA A 1 626 ? 5.091 -24.936 52.864 1.00 91.19 626 ALA A C 1
ATOM 4605 O O . ALA A 1 626 ? 4.729 -25.243 51.729 1.00 91.19 626 ALA A O 1
ATOM 4606 N N . ILE A 1 627 ? 6.370 -24.737 53.174 1.00 92.88 627 ILE A N 1
ATOM 4607 C CA . ILE A 1 627 ? 7.509 -25.018 52.307 1.00 92.88 627 ILE A CA 1
ATOM 4608 C C . ILE A 1 627 ? 8.540 -25.829 53.089 1.00 92.88 627 ILE A C 1
ATOM 4610 O O . ILE A 1 627 ? 8.954 -25.450 54.182 1.00 92.88 627 ILE A O 1
ATOM 4614 N N . GLY A 1 628 ? 8.942 -26.969 52.539 1.00 90.00 628 GLY A N 1
ATOM 4615 C CA . GLY A 1 628 ? 9.855 -27.902 53.184 1.00 90.00 628 GLY A CA 1
ATOM 4616 C C . GLY A 1 628 ? 10.871 -28.448 52.196 1.00 90.00 628 GLY A C 1
ATOM 4617 O O . GLY A 1 628 ? 10.508 -28.891 51.109 1.00 90.00 628 GLY A O 1
ATOM 4618 N N . LEU A 1 629 ? 12.142 -28.429 52.593 1.00 92.88 629 LEU A N 1
ATOM 4619 C CA . LEU A 1 629 ? 13.246 -29.035 51.858 1.00 92.88 629 LEU A CA 1
ATOM 4620 C C . LEU A 1 629 ? 13.790 -30.212 52.675 1.00 92.88 629 LEU A C 1
ATOM 4622 O O . LEU A 1 629 ? 14.224 -30.024 53.810 1.00 92.88 629 LEU A O 1
ATOM 4626 N N . ILE A 1 630 ? 13.769 -31.412 52.101 1.00 91.81 630 ILE A N 1
ATOM 4627 C CA . ILE A 1 630 ? 14.277 -32.642 52.717 1.00 91.81 630 ILE A CA 1
ATOM 4628 C C . ILE A 1 630 ? 15.498 -33.103 51.929 1.00 91.81 630 ILE A C 1
ATOM 4630 O O . ILE A 1 630 ? 15.416 -33.298 50.720 1.00 91.81 630 ILE A O 1
ATOM 4634 N N . GLU A 1 631 ? 16.624 -33.314 52.603 1.00 89.56 631 GLU A N 1
ATOM 4635 C CA . GLU A 1 631 ? 17.857 -33.781 51.963 1.00 89.56 631 GLU A CA 1
ATOM 4636 C C . GLU A 1 631 ? 18.085 -35.267 52.230 1.00 89.56 631 GLU A C 1
ATOM 4638 O O . GLU A 1 631 ? 18.032 -35.719 53.374 1.00 89.56 631 GLU A O 1
ATOM 4643 N N . ALA A 1 632 ? 18.367 -36.024 51.172 1.00 83.62 632 ALA A N 1
ATOM 4644 C CA . ALA A 1 632 ? 18.683 -37.443 51.233 1.00 83.62 632 ALA A CA 1
ATOM 4645 C C . ALA A 1 632 ? 19.909 -37.732 50.351 1.00 83.62 632 ALA A C 1
ATOM 4647 O O . ALA A 1 632 ? 19.803 -37.985 49.151 1.00 83.62 632 ALA A O 1
ATOM 4648 N N . GLY A 1 633 ? 21.103 -37.676 50.948 1.00 81.69 633 GLY A N 1
ATOM 4649 C CA . GLY A 1 633 ? 22.363 -37.876 50.228 1.00 81.69 633 GLY A CA 1
ATOM 4650 C C . GLY A 1 633 ? 22.645 -36.749 49.229 1.00 81.69 633 GLY A C 1
ATOM 4651 O O . GLY A 1 633 ? 22.727 -35.589 49.618 1.00 81.69 633 GLY A O 1
ATOM 4652 N N . ALA A 1 634 ? 22.811 -37.091 47.949 1.00 79.44 634 ALA A N 1
ATOM 4653 C CA . ALA A 1 634 ? 23.082 -36.131 46.871 1.00 79.44 634 ALA A CA 1
ATOM 4654 C C . ALA A 1 634 ? 21.810 -35.508 46.257 1.00 79.44 634 ALA A C 1
ATOM 4656 O O . ALA A 1 634 ? 21.897 -34.782 45.269 1.00 79.44 634 ALA A O 1
ATOM 4657 N N . THR A 1 635 ? 20.632 -35.813 46.804 1.00 80.94 635 THR A N 1
ATOM 4658 C CA . THR A 1 635 ? 19.334 -35.406 46.259 1.00 80.94 635 THR A CA 1
ATOM 4659 C C . THR A 1 635 ? 18.542 -34.636 47.310 1.00 80.94 635 THR A C 1
ATOM 4661 O O . THR A 1 635 ? 18.533 -35.015 48.483 1.00 80.94 635 THR A O 1
ATOM 4664 N N . ALA A 1 636 ? 17.863 -33.564 46.898 1.00 90.94 636 ALA A N 1
ATOM 4665 C CA . ALA A 1 636 ? 16.975 -32.800 47.766 1.00 90.94 636 ALA A CA 1
ATOM 4666 C C . ALA A 1 636 ? 15.545 -32.802 47.211 1.00 90.94 636 ALA A C 1
ATOM 4668 O O . ALA A 1 636 ? 15.334 -32.628 46.013 1.00 90.94 636 ALA A O 1
ATOM 4669 N N . PHE A 1 637 ? 14.565 -33.000 48.086 1.00 93.44 637 PHE A N 1
ATOM 4670 C CA . PHE A 1 637 ? 13.144 -33.002 47.764 1.00 93.44 637 PHE A CA 1
ATOM 4671 C C . PHE A 1 637 ? 12.496 -31.750 48.329 1.00 93.44 637 PHE A C 1
ATOM 4673 O O . PHE A 1 637 ? 12.607 -31.467 49.522 1.00 93.44 637 PHE A O 1
ATOM 4680 N N . LEU A 1 638 ? 11.806 -31.010 47.473 1.00 94.69 638 LEU A N 1
ATOM 4681 C CA . LEU A 1 638 ? 11.064 -29.818 47.840 1.00 94.69 638 LEU A CA 1
ATOM 4682 C C . LEU A 1 638 ? 9.572 -30.113 47.812 1.00 94.69 638 LEU A C 1
ATOM 4684 O O . LEU A 1 638 ? 9.067 -30.666 46.837 1.00 94.69 638 LEU A O 1
ATOM 4688 N N . GLN A 1 639 ? 8.872 -29.686 48.855 1.00 94.69 639 GLN A N 1
ATOM 4689 C CA . GLN A 1 639 ? 7.418 -29.611 48.889 1.00 94.69 639 GLN A CA 1
ATOM 4690 C C . GLN A 1 639 ? 7.013 -28.183 49.222 1.00 94.69 639 GLN A C 1
ATOM 4692 O O . GLN A 1 639 ? 7.519 -27.602 50.179 1.00 94.69 639 GLN A O 1
ATOM 4697 N N . VAL A 1 640 ? 6.107 -27.613 48.435 1.00 94.62 640 VAL A N 1
ATOM 4698 C CA . VAL A 1 640 ? 5.540 -26.293 48.696 1.00 94.62 640 VAL A CA 1
ATOM 4699 C C . VAL A 1 640 ? 4.043 -26.308 48.436 1.00 94.62 640 VAL A C 1
ATOM 4701 O O . VAL A 1 640 ? 3.585 -26.818 47.419 1.00 94.62 640 VAL A O 1
ATOM 4704 N N . THR A 1 641 ? 3.270 -25.743 49.355 1.00 94.00 641 THR A N 1
ATOM 4705 C CA . THR A 1 641 ? 1.845 -25.482 49.149 1.00 94.00 641 THR A CA 1
ATOM 4706 C C . THR A 1 641 ? 1.638 -23.984 49.031 1.00 94.00 641 THR A C 1
ATOM 4708 O O . THR A 1 641 ? 2.114 -23.206 49.859 1.00 94.00 641 THR A O 1
ATOM 4711 N N . THR A 1 642 ? 0.954 -23.575 47.973 1.00 93.88 642 THR A N 1
ATOM 4712 C CA . THR A 1 642 ? 0.730 -22.174 47.629 1.00 93.88 642 THR A CA 1
ATOM 4713 C C . THR A 1 642 ? -0.758 -21.889 47.524 1.00 93.88 642 THR A C 1
ATOM 4715 O O . THR A 1 642 ? -1.555 -22.803 47.327 1.00 93.88 642 THR A O 1
ATOM 4718 N N . ARG A 1 643 ? -1.124 -20.614 47.613 1.00 92.19 643 ARG A N 1
ATOM 4719 C CA . ARG A 1 643 ? -2.468 -20.078 47.357 1.00 92.19 643 ARG A CA 1
ATOM 4720 C C . ARG A 1 643 ? -2.357 -18.806 46.543 1.00 92.19 643 ARG A C 1
ATOM 4722 O O . ARG A 1 643 ? -1.366 -18.101 46.673 1.00 92.19 643 ARG A O 1
ATOM 4729 N N . LEU A 1 644 ? -3.363 -18.463 45.751 1.00 90.69 644 LEU A N 1
ATOM 4730 C CA . LEU A 1 644 ? -3.371 -17.193 45.006 1.00 90.69 644 LEU A CA 1
ATOM 4731 C C . LEU A 1 644 ? -4.148 -16.085 45.715 1.00 90.69 644 LEU A C 1
ATOM 4733 O O . LEU A 1 644 ? -3.996 -14.909 45.397 1.00 90.69 644 LEU A O 1
ATOM 4737 N N . ASP A 1 645 ? -4.985 -16.453 46.678 1.00 90.38 645 ASP A N 1
ATOM 4738 C CA . ASP A 1 645 ? -5.825 -15.508 47.398 1.00 90.38 645 ASP A CA 1
ATOM 4739 C C . ASP A 1 645 ? -5.147 -14.957 48.661 1.00 90.38 645 ASP A C 1
ATOM 4741 O O . ASP A 1 645 ? -4.335 -15.628 49.302 1.00 90.38 645 ASP A O 1
ATOM 4745 N N . LEU A 1 646 ? -5.554 -13.756 49.071 1.00 87.44 646 LEU A N 1
ATOM 4746 C CA . LEU A 1 646 ? -5.110 -13.124 50.309 1.00 87.44 646 LEU A CA 1
ATOM 4747 C C . LEU A 1 646 ? -5.460 -13.980 51.539 1.00 87.44 646 LEU A C 1
ATOM 4749 O O . LEU A 1 646 ? -6.511 -14.629 51.562 1.00 87.44 646 LEU A O 1
ATOM 4753 N N . PRO A 1 647 ? -4.628 -13.967 52.594 1.00 83.00 647 PRO A N 1
ATOM 4754 C CA . PRO A 1 647 ? -4.996 -14.516 53.895 1.00 83.00 647 PRO A CA 1
ATOM 4755 C C . PRO A 1 647 ? -6.229 -13.819 54.483 1.00 83.00 647 PRO A C 1
ATOM 4757 O O . PRO A 1 647 ? -6.511 -12.654 54.195 1.00 83.00 647 PRO A O 1
ATOM 4760 N N . GLU A 1 648 ? -6.946 -14.511 55.367 1.00 83.44 648 GLU A N 1
ATOM 4761 C CA . GLU A 1 648 ? -8.168 -13.983 55.984 1.00 83.44 648 GLU A CA 1
ATOM 4762 C C . GLU A 1 648 ? -7.931 -12.685 56.771 1.00 83.44 648 GLU A C 1
ATOM 4764 O O . GLU A 1 648 ? -8.691 -11.730 56.615 1.00 83.44 648 GLU A O 1
ATOM 4769 N N . ALA A 1 649 ? -6.827 -12.600 57.519 1.00 83.31 649 ALA A N 1
ATOM 4770 C CA . ALA A 1 649 ? -6.438 -11.386 58.236 1.00 83.31 649 ALA A CA 1
ATOM 4771 C C . ALA A 1 649 ? -6.212 -10.189 57.290 1.00 83.31 649 ALA A C 1
ATOM 4773 O O . ALA A 1 649 ? -6.645 -9.074 57.580 1.00 83.31 649 ALA A O 1
ATOM 4774 N N . ALA A 1 650 ? -5.598 -10.422 56.123 1.00 85.00 650 ALA A N 1
ATOM 4775 C CA . ALA A 1 650 ? -5.378 -9.381 55.121 1.00 85.00 650 ALA A CA 1
ATOM 4776 C C . ALA A 1 650 ? -6.700 -8.916 54.488 1.00 85.00 650 ALA A C 1
ATOM 4778 O O . ALA A 1 650 ? -6.909 -7.716 54.324 1.00 85.00 650 ALA A O 1
ATOM 4779 N N . ARG A 1 651 ? -7.637 -9.836 54.208 1.00 89.06 651 ARG A N 1
ATOM 4780 C CA . ARG A 1 651 ? -8.996 -9.477 53.758 1.00 89.06 651 ARG A CA 1
ATOM 4781 C C . ARG A 1 651 ? -9.755 -8.650 54.795 1.00 89.06 651 ARG A C 1
ATOM 4783 O O . ARG A 1 651 ? -10.393 -7.665 54.434 1.00 89.06 651 ARG A O 1
ATOM 4790 N N . ALA A 1 652 ? -9.675 -9.020 56.073 1.00 88.81 652 ALA A N 1
ATOM 4791 C CA . ALA A 1 652 ? -10.311 -8.267 57.152 1.00 88.81 652 ALA A CA 1
ATOM 4792 C C . ALA A 1 652 ? -9.739 -6.840 57.261 1.00 88.81 652 ALA A C 1
ATOM 4794 O O . ALA A 1 652 ? -10.496 -5.877 57.398 1.00 88.81 652 ALA A O 1
ATOM 4795 N N . ALA A 1 653 ? -8.417 -6.690 57.116 1.00 88.38 653 ALA A N 1
ATOM 4796 C CA . ALA A 1 653 ? -7.760 -5.385 57.075 1.00 88.38 653 ALA A CA 1
ATOM 4797 C C . ALA A 1 653 ? -8.195 -4.545 55.859 1.00 88.38 653 ALA A C 1
ATOM 4799 O O . ALA A 1 653 ? -8.493 -3.358 56.015 1.00 88.38 653 ALA A O 1
ATOM 4800 N N . LEU A 1 654 ? -8.295 -5.157 54.669 1.00 89.75 654 LEU A N 1
ATOM 4801 C CA . LEU A 1 654 ? -8.801 -4.493 53.461 1.00 89.75 654 LEU A CA 1
ATOM 4802 C C . LEU A 1 654 ? -10.233 -3.988 53.645 1.00 89.75 654 LEU A C 1
ATOM 4804 O O . LEU A 1 654 ? -10.513 -2.838 53.318 1.00 89.75 654 LEU A O 1
ATOM 4808 N N . LEU A 1 655 ? -11.125 -4.811 54.202 1.00 92.62 655 LEU A N 1
ATOM 4809 C CA . LEU A 1 655 ? -12.507 -4.416 54.482 1.00 92.62 655 LEU A CA 1
ATOM 4810 C C . LEU A 1 655 ? -12.573 -3.241 55.471 1.00 92.62 655 LEU A C 1
ATOM 4812 O O . LEU A 1 655 ? -13.342 -2.303 55.266 1.00 92.62 655 LEU A O 1
ATOM 4816 N N . GLY A 1 656 ? -11.749 -3.262 56.524 1.00 89.44 656 GLY A N 1
ATOM 4817 C CA . GLY A 1 656 ? -11.685 -2.183 57.512 1.00 89.44 656 GLY A CA 1
ATOM 4818 C C . GLY A 1 656 ? -11.239 -0.841 56.923 1.00 89.44 656 GLY A C 1
ATOM 4819 O O . GLY A 1 656 ? -11.803 0.197 57.264 1.00 89.44 656 GLY A O 1
ATOM 4820 N N . GLU A 1 657 ? -10.256 -0.850 56.021 1.00 88.50 657 GLU A N 1
ATOM 4821 C CA . GLU A 1 657 ? -9.801 0.360 55.323 1.00 88.50 657 GLU A CA 1
ATOM 4822 C C . GLU A 1 657 ? -10.778 0.792 54.220 1.00 88.50 657 GLU A C 1
ATOM 4824 O O . GLU A 1 657 ? -11.021 1.984 54.049 1.00 88.50 657 GLU A O 1
ATOM 4829 N N . LEU A 1 658 ? -11.421 -0.150 53.527 1.00 88.62 658 LEU A N 1
ATOM 4830 C CA . LEU A 1 658 ? -12.452 0.155 52.536 1.00 88.62 658 LEU A CA 1
ATOM 4831 C C . LEU A 1 658 ? -13.654 0.868 53.153 1.00 88.62 658 LEU A C 1
ATOM 4833 O O . LEU A 1 658 ? -14.126 1.843 52.579 1.00 88.62 658 LEU A O 1
ATOM 4837 N N . ARG A 1 659 ? -14.103 0.453 54.345 1.00 90.06 659 ARG A N 1
ATOM 4838 C CA . ARG A 1 659 ? -15.171 1.143 55.094 1.00 90.06 659 ARG A CA 1
ATOM 4839 C C . ARG A 1 659 ? -14.848 2.608 55.400 1.00 90.06 659 ARG A C 1
ATOM 4841 O O . ARG A 1 659 ? -15.767 3.394 55.582 1.00 90.06 659 ARG A O 1
ATOM 4848 N N . ARG A 1 660 ? -13.565 2.991 55.444 1.00 86.19 660 ARG A N 1
ATOM 4849 C CA . ARG A 1 660 ? -13.140 4.391 55.628 1.00 86.19 660 ARG A CA 1
ATOM 4850 C C . ARG A 1 660 ? -13.153 5.208 54.334 1.00 86.19 660 ARG A C 1
ATOM 4852 O O . ARG A 1 660 ? -13.166 6.432 54.408 1.00 86.19 660 ARG A O 1
ATOM 4859 N N . ARG A 1 661 ? -13.091 4.557 53.168 1.00 81.56 661 ARG A N 1
ATOM 4860 C CA . ARG A 1 661 ? -12.875 5.213 51.864 1.00 81.56 661 ARG A CA 1
ATOM 4861 C C . ARG A 1 661 ? -14.066 5.129 50.917 1.00 81.56 661 ARG A C 1
ATOM 4863 O O . ARG A 1 661 ? -14.232 6.014 50.084 1.00 81.56 661 ARG A O 1
ATOM 4870 N N . ALA A 1 662 ? -14.847 4.058 50.991 1.00 81.19 662 ALA A N 1
ATOM 4871 C CA . ALA A 1 662 ? -15.977 3.833 50.106 1.00 81.19 662 ALA A CA 1
ATOM 4872 C C . ALA A 1 662 ? -17.190 4.666 50.521 1.00 81.19 662 ALA A C 1
ATOM 4874 O O . ALA A 1 662 ? -17.476 4.838 51.703 1.00 81.19 662 ALA A O 1
ATOM 4875 N N . SER A 1 663 ? -17.945 5.132 49.530 1.00 67.12 663 SER A N 1
ATOM 4876 C CA . SER A 1 663 ? -19.297 5.644 49.740 1.00 67.12 663 SER A CA 1
ATOM 4877 C C . SER A 1 663 ? -20.262 4.455 49.855 1.00 67.12 663 SER A C 1
ATOM 4879 O O . SER A 1 663 ? -20.384 3.680 48.908 1.00 67.12 663 SER A O 1
ATOM 4881 N N . GLY A 1 664 ? -20.920 4.290 51.006 1.00 72.88 664 GLY A N 1
ATOM 4882 C CA . GLY A 1 664 ? -21.830 3.173 51.311 1.00 72.88 664 GLY A CA 1
ATOM 4883 C C . GLY A 1 664 ? -21.374 2.344 52.517 1.00 72.88 664 GLY A C 1
ATOM 4884 O O . GLY A 1 664 ? -20.469 2.751 53.240 1.00 72.88 664 GLY A O 1
ATOM 4885 N N . GLU A 1 665 ? -21.983 1.173 52.722 1.00 80.25 665 GLU A N 1
ATOM 4886 C CA . GLU A 1 665 ? -21.630 0.242 53.804 1.00 80.25 665 GLU A CA 1
ATOM 4887 C C . GLU A 1 665 ? -21.012 -1.045 53.226 1.00 80.25 665 GLU A C 1
ATOM 4889 O O . GLU A 1 665 ? -21.729 -1.996 52.923 1.00 80.25 665 GLU A O 1
ATOM 4894 N N . PRO A 1 666 ? -19.680 -1.104 53.015 1.00 87.56 666 PRO A N 1
ATOM 4895 C CA . PRO A 1 666 ? -19.011 -2.345 52.643 1.00 87.56 666 PRO A CA 1
ATOM 4896 C C . PRO A 1 666 ? -19.202 -3.415 53.724 1.00 87.56 666 PRO A C 1
ATOM 4898 O O . PRO A 1 666 ? -18.710 -3.295 54.855 1.00 87.56 666 PRO A O 1
ATOM 4901 N N . GLU A 1 667 ? -19.885 -4.492 53.363 1.00 90.75 667 GLU A N 1
ATOM 4902 C CA . GLU A 1 667 ? -20.162 -5.627 54.238 1.00 90.75 667 GLU A CA 1
ATOM 4903 C C . GLU A 1 667 ? -19.063 -6.681 54.136 1.00 90.75 667 GLU A C 1
ATOM 4905 O O . GLU A 1 667 ? -18.618 -7.211 55.157 1.00 90.75 667 GLU A O 1
ATOM 4910 N N . ARG A 1 668 ? -18.585 -6.956 52.915 1.00 91.50 668 ARG A N 1
ATOM 4911 C CA . ARG A 1 668 ? -17.667 -8.066 52.635 1.00 91.50 668 ARG A CA 1
ATOM 4912 C C . ARG A 1 668 ? -16.721 -7.759 51.477 1.00 91.50 668 ARG A C 1
ATOM 4914 O O . ARG A 1 668 ? -17.109 -7.126 50.503 1.00 91.50 668 ARG A O 1
ATOM 4921 N N . VAL A 1 669 ? -15.497 -8.284 51.555 1.00 92.38 669 VAL A N 1
ATOM 4922 C CA . VAL A 1 669 ? -14.565 -8.362 50.417 1.00 92.38 669 VAL A CA 1
ATOM 4923 C C . VAL A 1 669 ? -14.328 -9.821 50.024 1.00 92.38 669 VAL A C 1
ATOM 4925 O O . VAL A 1 669 ? -14.193 -10.681 50.900 1.00 92.38 669 VAL A O 1
ATOM 4928 N N . ARG A 1 670 ? -14.276 -10.120 48.724 1.00 91.56 670 ARG A N 1
ATOM 4929 C CA . ARG A 1 670 ? -13.955 -11.459 48.195 1.00 91.56 670 ARG A CA 1
ATOM 4930 C C . ARG A 1 670 ? -13.060 -11.367 46.954 1.00 91.56 670 ARG A C 1
ATOM 4932 O O . ARG A 1 670 ? -13.101 -10.348 46.271 1.00 91.56 670 ARG A O 1
ATOM 4939 N N . PRO A 1 671 ? -12.257 -12.390 46.631 1.00 90.94 671 PRO A N 1
ATOM 4940 C CA . PRO A 1 671 ? -11.557 -12.397 45.354 1.00 90.94 671 PRO A CA 1
ATOM 4941 C C . PRO A 1 671 ? -12.563 -12.465 44.194 1.00 90.94 671 PRO A C 1
ATOM 4943 O O . PRO A 1 671 ? -13.588 -13.145 44.288 1.00 90.94 671 PRO A O 1
ATOM 4946 N N . ALA A 1 672 ? -12.265 -11.772 43.098 1.00 88.50 672 ALA A N 1
ATOM 4947 C CA . ALA A 1 672 ? -12.977 -11.920 41.836 1.00 88.50 672 ALA A CA 1
ATOM 4948 C C . ALA A 1 672 ? -12.761 -13.341 41.277 1.00 88.50 672 ALA A C 1
ATOM 4950 O O . ALA A 1 672 ? -11.689 -13.920 41.488 1.00 88.50 672 ALA A O 1
ATOM 4951 N N . PRO A 1 673 ? -13.744 -13.920 40.566 1.00 85.19 673 PRO A N 1
ATOM 4952 C CA . PRO A 1 673 ? -13.568 -15.220 39.932 1.00 85.19 673 PRO A CA 1
ATOM 4953 C C . PRO A 1 673 ? -12.472 -15.133 38.861 1.00 85.19 673 PRO A C 1
ATOM 4955 O O . PRO A 1 673 ? -12.533 -14.287 37.970 1.00 85.19 673 PRO A O 1
ATOM 4958 N N . VAL A 1 674 ? -11.472 -16.012 38.954 1.00 87.88 674 VAL A N 1
ATOM 4959 C CA . VAL A 1 674 ? -10.377 -16.136 37.980 1.00 87.88 674 VAL A CA 1
ATOM 4960 C C . VAL A 1 674 ? -10.174 -17.600 37.602 1.00 87.88 674 VAL A C 1
ATOM 4962 O O . VAL A 1 674 ? -10.403 -18.495 38.423 1.00 87.88 674 VAL A O 1
ATOM 4965 N N . ALA A 1 675 ? -9.713 -17.847 36.375 1.00 89.75 675 ALA A N 1
ATOM 4966 C CA . ALA A 1 675 ? -9.231 -19.163 35.966 1.00 89.75 675 ALA A CA 1
ATOM 4967 C C . ALA A 1 675 ? -7.706 -19.199 36.100 1.00 89.75 675 ALA A C 1
ATOM 4969 O O . ALA A 1 675 ? -7.004 -18.396 35.494 1.00 89.75 675 ALA A O 1
ATOM 4970 N N . VAL A 1 676 ? -7.180 -20.112 36.913 1.00 89.75 676 VAL A N 1
ATOM 4971 C CA . VAL A 1 676 ? -5.733 -20.239 37.124 1.00 89.75 676 VAL A CA 1
ATOM 4972 C C . VAL A 1 676 ? -5.179 -21.224 36.110 1.00 89.75 676 VAL A C 1
ATOM 4974 O O . VAL A 1 676 ? -5.498 -22.411 36.166 1.00 89.75 676 VAL A O 1
ATOM 4977 N N . ARG A 1 677 ? -4.347 -20.730 35.195 1.00 91.06 677 ARG A N 1
ATOM 4978 C CA . ARG A 1 677 ? -3.756 -21.541 34.126 1.00 91.06 677 ARG A CA 1
ATOM 4979 C C . ARG A 1 677 ? -2.548 -22.314 34.621 1.00 91.06 677 ARG A C 1
ATOM 4981 O O . ARG A 1 677 ? -2.384 -23.483 34.284 1.00 91.06 677 ARG A O 1
ATOM 4988 N N . ARG A 1 678 ? -1.706 -21.650 35.415 1.00 93.31 678 ARG A N 1
ATOM 4989 C CA . ARG A 1 678 ? -0.430 -22.196 35.866 1.00 93.31 678 ARG A CA 1
ATOM 4990 C C . ARG A 1 678 ? -0.029 -21.594 37.200 1.00 93.31 678 ARG A C 1
ATOM 4992 O O . ARG A 1 678 ? -0.112 -20.383 37.396 1.00 93.31 678 ARG A O 1
ATOM 4999 N N . VAL A 1 679 ? 0.445 -22.448 38.097 1.00 94.50 679 VAL A N 1
ATOM 5000 C CA . VAL A 1 679 ? 1.191 -22.041 39.284 1.00 94.50 679 VAL A CA 1
ATOM 5001 C C . VAL A 1 679 ? 2.534 -22.747 39.239 1.00 94.50 679 VAL A C 1
ATOM 5003 O O . VAL A 1 679 ? 2.589 -23.972 39.157 1.00 94.50 679 VAL A O 1
ATOM 5006 N N . ALA A 1 680 ? 3.612 -21.974 39.271 1.00 95.88 680 ALA A N 1
ATOM 5007 C CA . ALA A 1 680 ? 4.967 -22.488 39.189 1.00 95.88 680 ALA A CA 1
ATOM 5008 C C . ALA A 1 680 ? 5.838 -21.937 40.317 1.00 95.88 680 ALA A C 1
ATOM 5010 O O . ALA A 1 680 ? 5.696 -20.793 40.751 1.00 95.88 680 ALA A O 1
ATOM 5011 N N . LEU A 1 681 ? 6.765 -22.770 40.768 1.00 95.62 681 LEU A N 1
ATOM 5012 C CA . LEU A 1 681 ? 7.901 -22.376 41.574 1.00 95.62 681 LEU A CA 1
ATOM 5013 C C . LEU A 1 681 ? 9.128 -22.378 40.670 1.00 95.62 681 LEU A C 1
ATOM 5015 O O . LEU A 1 681 ? 9.466 -23.405 40.085 1.00 95.62 681 LEU A O 1
ATOM 5019 N N . GLU A 1 682 ? 9.806 -21.244 40.575 1.00 96.56 682 GLU A N 1
ATOM 5020 C CA . GLU A 1 682 ? 10.994 -21.089 39.744 1.00 96.56 682 GLU A CA 1
ATOM 5021 C C . GLU A 1 682 ? 12.201 -20.748 40.611 1.00 96.56 682 GLU A C 1
ATOM 5023 O O . GLU A 1 682 ? 12.103 -19.926 41.524 1.00 96.56 682 GLU A O 1
ATOM 5028 N N . ALA A 1 683 ? 13.350 -21.352 40.313 1.00 93.38 683 ALA A N 1
ATOM 5029 C CA . ALA A 1 683 ? 14.609 -21.075 40.994 1.00 93.38 683 ALA A CA 1
ATOM 5030 C C . ALA A 1 683 ? 15.622 -20.454 40.040 1.00 93.38 683 ALA A C 1
ATOM 5032 O O . ALA A 1 683 ? 15.585 -20.669 38.826 1.00 93.38 683 ALA A O 1
ATOM 5033 N N . ARG A 1 684 ? 16.552 -19.695 40.620 1.00 93.38 684 ARG A N 1
ATOM 5034 C CA . ARG A 1 684 ? 17.678 -19.098 39.909 1.00 93.38 684 ARG A CA 1
ATOM 5035 C C . ARG A 1 684 ? 18.997 -19.402 40.629 1.00 93.38 684 ARG A C 1
ATOM 5037 O O . ARG A 1 684 ? 19.276 -18.790 41.670 1.00 93.38 684 ARG A O 1
ATOM 5044 N N . PRO A 1 685 ? 19.825 -20.308 40.078 1.00 86.31 685 PRO A N 1
ATOM 5045 C CA . PRO A 1 685 ? 21.188 -20.538 40.556 1.00 86.31 685 PRO A CA 1
ATOM 5046 C C . PRO A 1 685 ? 22.047 -19.253 40.520 1.00 86.31 685 PRO A C 1
ATOM 5048 O O . PRO A 1 685 ? 21.680 -18.307 39.821 1.00 86.31 685 PRO A O 1
ATOM 5051 N N . PRO A 1 686 ? 23.183 -19.189 41.248 1.00 76.38 686 PRO A N 1
ATOM 5052 C CA . PRO A 1 686 ? 24.110 -18.045 41.296 1.00 76.38 686 PRO A CA 1
ATOM 5053 C C . PRO A 1 686 ? 24.343 -17.321 39.967 1.00 76.38 686 PRO A C 1
ATOM 5055 O O . PRO A 1 686 ? 24.120 -16.112 39.930 1.00 76.38 686 PRO A O 1
ATOM 5058 N N . ASP A 1 687 ? 24.638 -18.075 38.905 1.00 75.12 687 ASP A N 1
ATOM 5059 C CA . ASP A 1 687 ? 24.975 -17.569 37.565 1.00 75.12 687 ASP A CA 1
ATOM 5060 C C . ASP A 1 687 ? 23.957 -18.000 36.486 1.00 75.12 687 ASP A C 1
ATOM 5062 O O . ASP A 1 687 ? 24.266 -18.047 35.297 1.00 75.12 687 ASP A O 1
ATOM 5066 N N . GLY A 1 688 ? 22.742 -18.384 36.897 1.00 78.06 688 GLY A N 1
ATOM 5067 C CA . GLY A 1 688 ? 21.724 -18.973 36.020 1.00 78.06 688 GLY A CA 1
ATOM 5068 C C . GLY A 1 688 ? 20.564 -18.040 35.661 1.00 78.06 688 GLY A C 1
ATOM 5069 O O . GLY A 1 688 ? 20.350 -16.995 36.279 1.00 78.06 688 GLY A O 1
ATOM 5070 N N . ALA A 1 689 ? 19.763 -18.455 34.678 1.00 89.75 689 ALA A N 1
ATOM 5071 C CA . ALA A 1 689 ? 18.446 -17.879 34.408 1.00 89.75 689 ALA A CA 1
ATOM 5072 C C . ALA A 1 689 ? 17.377 -18.476 35.344 1.00 89.75 689 ALA A C 1
ATOM 5074 O O . ALA A 1 689 ? 17.608 -19.488 36.007 1.00 89.75 689 ALA A O 1
ATOM 5075 N N . TRP A 1 690 ? 16.203 -17.842 35.406 1.00 93.19 690 TRP A N 1
ATOM 5076 C CA . TRP A 1 690 ? 15.039 -18.425 36.077 1.00 93.19 690 TRP A CA 1
ATOM 5077 C C . TRP A 1 690 ? 14.567 -19.664 35.317 1.00 93.19 690 TRP A C 1
ATOM 5079 O O . TRP A 1 690 ? 14.364 -19.595 34.105 1.00 93.19 690 TRP A O 1
ATOM 5089 N N . ALA A 1 691 ? 14.371 -20.769 36.030 1.00 90.62 691 ALA A N 1
ATOM 5090 C CA . ALA A 1 691 ? 13.830 -22.002 35.471 1.00 90.62 691 ALA A CA 1
ATOM 5091 C C . ALA A 1 691 ? 12.771 -22.605 36.408 1.00 90.62 691 ALA A C 1
ATOM 5093 O O . ALA A 1 691 ? 12.931 -22.519 37.633 1.00 90.62 691 ALA A O 1
ATOM 5094 N N . PRO A 1 692 ? 11.701 -23.218 35.865 1.00 91.88 692 PRO A N 1
ATOM 5095 C CA . PRO A 1 692 ? 10.705 -23.911 36.668 1.00 91.88 692 PRO A CA 1
ATOM 5096 C C . PRO A 1 692 ? 11.325 -25.115 37.371 1.00 91.88 692 PRO A C 1
ATOM 5098 O O . PRO A 1 692 ? 12.002 -25.942 36.766 1.00 91.88 692 PRO A O 1
ATOM 5101 N N . VAL A 1 693 ? 11.078 -25.186 38.672 1.00 91.75 693 VAL A N 1
ATOM 5102 C CA . VAL A 1 693 ? 11.464 -26.288 39.553 1.00 91.75 693 VAL A CA 1
ATOM 5103 C C . VAL A 1 693 ? 10.278 -27.213 39.781 1.00 91.75 693 VAL A C 1
ATOM 5105 O O . VAL A 1 693 ? 10.430 -28.428 39.781 1.00 91.75 693 VAL A O 1
ATOM 5108 N N . ALA A 1 694 ? 9.092 -26.635 39.958 1.00 93.06 694 ALA A N 1
ATOM 5109 C CA . ALA A 1 694 ? 7.838 -27.359 40.079 1.00 93.06 694 ALA A CA 1
ATOM 5110 C C . ALA A 1 694 ? 6.718 -26.533 39.447 1.00 93.06 694 ALA A C 1
ATOM 5112 O O . ALA A 1 694 ? 6.714 -25.308 39.568 1.00 93.06 694 ALA A O 1
ATOM 5113 N N . GLU A 1 695 ? 5.747 -27.186 38.821 1.00 94.56 695 GLU A N 1
ATOM 5114 C CA . GLU A 1 695 ? 4.563 -26.524 38.280 1.00 94.56 695 GLU A CA 1
ATOM 5115 C C . GLU A 1 695 ? 3.324 -27.402 38.415 1.00 94.56 695 GLU A C 1
ATOM 5117 O O . GLU A 1 695 ? 3.415 -28.625 38.522 1.00 94.56 695 GLU A O 1
ATOM 5122 N N . GLY A 1 696 ? 2.160 -26.764 38.452 1.00 89.62 696 GLY A N 1
ATOM 5123 C CA . GLY A 1 696 ? 0.887 -27.447 38.594 1.00 89.62 696 GLY A CA 1
ATOM 5124 C C . GLY A 1 696 ? -0.301 -26.540 38.305 1.00 89.62 696 GLY A C 1
ATOM 5125 O O . GLY A 1 696 ? -0.182 -25.321 38.154 1.00 89.62 696 GLY A O 1
ATOM 5126 N N . THR A 1 697 ? -1.468 -27.167 38.235 1.00 83.31 697 THR A N 1
ATOM 5127 C CA . THR A 1 697 ? -2.768 -26.500 38.145 1.00 83.31 697 THR A CA 1
ATOM 5128 C C . THR A 1 697 ? -3.377 -26.375 39.537 1.00 83.31 697 THR A C 1
ATOM 5130 O O . THR A 1 697 ? -3.203 -27.263 40.372 1.00 83.31 697 THR A O 1
ATOM 5133 N N . SER A 1 698 ? -4.112 -25.294 39.793 1.00 87.50 698 SER A N 1
ATOM 5134 C CA . SER A 1 698 ? -4.724 -25.077 41.108 1.00 87.50 698 SER A CA 1
ATOM 5135 C C . SER A 1 698 ? -5.966 -25.940 41.344 1.00 87.50 698 SER A C 1
ATOM 5137 O O . SER A 1 698 ? -6.491 -26.574 40.428 1.00 87.50 698 SER A O 1
ATOM 5139 N N . SER A 1 699 ? -6.493 -25.899 42.571 1.00 85.75 699 SER A N 1
ATOM 5140 C CA . SER A 1 699 ? -7.756 -26.532 42.977 1.00 85.75 699 SER A CA 1
ATOM 5141 C C . SER A 1 699 ? -9.010 -26.067 42.212 1.00 85.75 699 SER A C 1
ATOM 5143 O O . SER A 1 699 ? -10.100 -26.565 42.486 1.00 85.75 699 SER A O 1
ATOM 5145 N N . GLY A 1 700 ? -8.906 -25.087 41.304 1.00 82.62 700 GLY A N 1
ATOM 5146 C CA . GLY A 1 700 ? -10.019 -24.570 40.493 1.00 82.62 700 GLY A CA 1
ATOM 5147 C C . GLY A 1 700 ? -11.023 -23.683 41.244 1.00 82.62 700 GLY A C 1
ATOM 5148 O O . GLY A 1 700 ? -11.834 -23.010 40.613 1.00 82.62 700 GLY A O 1
ATOM 5149 N N . LEU A 1 701 ? -10.942 -23.625 42.575 1.00 86.00 701 LEU A N 1
ATOM 5150 C CA . LEU A 1 701 ? -11.796 -22.815 43.446 1.00 86.00 701 LEU A CA 1
ATOM 5151 C C . LEU A 1 701 ? -10.941 -21.976 44.408 1.00 86.00 701 LEU A C 1
ATOM 5153 O O . LEU A 1 701 ? -9.918 -22.490 44.873 1.00 86.00 701 LEU A O 1
ATOM 5157 N N . PRO A 1 702 ? -11.355 -20.738 44.762 1.00 86.81 702 PRO A N 1
ATOM 5158 C CA . PRO A 1 702 ? -10.676 -19.933 45.779 1.00 86.81 702 PRO A CA 1
ATOM 5159 C C . PRO A 1 702 ? -10.471 -20.733 47.080 1.00 86.81 702 PRO A C 1
ATOM 5161 O O . PRO A 1 702 ? -11.412 -21.392 47.526 1.00 86.81 702 PRO A O 1
ATOM 5164 N N . PRO A 1 703 ? -9.278 -20.693 47.706 1.00 91.19 703 PRO A N 1
ATOM 5165 C CA . PRO A 1 703 ? -8.165 -19.764 47.467 1.00 91.19 703 PRO A CA 1
ATOM 5166 C C . PRO A 1 703 ? -7.166 -20.199 46.369 1.00 91.19 703 PRO A C 1
ATOM 5168 O O . PRO A 1 703 ? -6.063 -19.652 46.294 1.00 91.19 703 PRO A O 1
ATOM 5171 N N . TRP A 1 704 ? -7.558 -21.151 45.512 1.00 93.19 704 TRP A N 1
ATOM 5172 C CA . TRP A 1 704 ? -6.764 -21.747 44.431 1.00 93.19 704 TRP A CA 1
ATOM 5173 C C . TRP A 1 704 ? -5.459 -22.356 44.937 1.00 93.19 704 TRP A C 1
ATOM 5175 O O . TRP A 1 704 ? -4.371 -22.065 44.435 1.00 93.19 704 TRP A O 1
ATOM 5185 N N . THR A 1 705 ? -5.583 -23.194 45.964 1.00 92.56 705 THR A N 1
ATOM 5186 C CA . THR A 1 705 ? -4.442 -23.872 46.571 1.00 92.56 705 THR A CA 1
ATOM 5187 C C . THR A 1 705 ? -3.788 -24.810 45.557 1.00 92.56 705 THR A C 1
ATOM 5189 O O . THR A 1 705 ? -4.473 -25.524 44.821 1.00 92.56 705 THR A O 1
ATOM 5192 N N . THR A 1 706 ? -2.457 -24.803 45.513 1.00 94.44 706 THR A N 1
ATOM 5193 C CA . THR A 1 706 ? -1.656 -25.688 44.662 1.00 94.44 706 THR A CA 1
ATOM 5194 C C . THR A 1 706 ? -0.549 -26.322 45.492 1.00 94.44 706 THR A C 1
ATOM 5196 O O . THR A 1 706 ? 0.265 -25.619 46.088 1.00 94.44 706 THR A O 1
ATOM 5199 N N . ALA A 1 707 ? -0.507 -27.653 45.527 1.00 94.12 707 ALA A N 1
ATOM 5200 C CA . ALA A 1 707 ? 0.613 -28.394 46.091 1.00 94.12 707 ALA A CA 1
ATOM 5201 C C . ALA A 1 707 ? 1.613 -28.701 44.974 1.00 94.12 707 ALA A C 1
ATOM 5203 O O . ALA A 1 707 ? 1.260 -29.310 43.966 1.00 94.12 707 ALA A O 1
ATOM 5204 N N . LEU A 1 708 ? 2.854 -28.271 45.154 1.00 95.50 708 LEU A N 1
ATOM 5205 C CA . LEU A 1 708 ? 3.952 -28.486 44.227 1.00 95.50 708 LEU A CA 1
ATOM 5206 C C . LEU A 1 708 ? 5.029 -29.317 44.922 1.00 95.50 708 LEU A C 1
ATOM 5208 O O . LEU A 1 708 ? 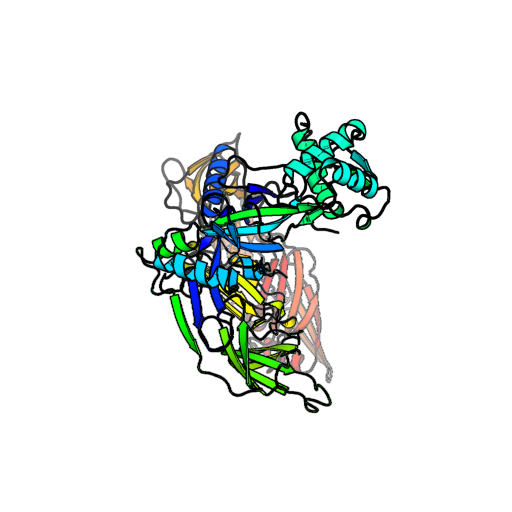5.367 -29.078 46.084 1.00 95.50 708 LEU A O 1
ATOM 5212 N N . ALA A 1 709 ? 5.593 -30.277 44.199 1.00 94.31 709 ALA A N 1
ATOM 5213 C CA . ALA A 1 709 ? 6.711 -31.073 44.674 1.00 94.31 709 ALA A CA 1
ATOM 5214 C C . ALA A 1 709 ? 7.739 -31.251 43.560 1.00 94.31 709 ALA A C 1
ATOM 5216 O O . ALA A 1 709 ? 7.373 -31.389 42.394 1.00 94.31 709 ALA A O 1
ATOM 5217 N N . ALA A 1 710 ? 9.018 -31.256 43.923 1.00 94.44 710 ALA A N 1
ATOM 5218 C CA . ALA A 1 710 ? 10.106 -31.447 42.977 1.00 94.44 710 ALA A CA 1
ATOM 5219 C C . ALA A 1 710 ? 11.303 -32.144 43.613 1.00 94.44 710 ALA A C 1
ATOM 5221 O O . ALA A 1 710 ? 11.573 -32.006 44.806 1.00 94.44 710 ALA A O 1
ATOM 5222 N N . THR A 1 711 ? 12.041 -32.864 42.775 1.00 93.75 711 THR A N 1
ATOM 5223 C CA . THR A 1 711 ? 13.390 -33.332 43.090 1.00 93.75 711 THR A CA 1
ATOM 5224 C C . THR A 1 711 ? 14.374 -32.330 42.502 1.00 93.75 711 THR A C 1
ATOM 5226 O O . THR A 1 711 ? 14.270 -32.011 41.321 1.00 93.75 711 THR A O 1
ATOM 5229 N N . LEU A 1 712 ? 15.286 -31.811 43.320 1.00 92.06 712 LEU A N 1
ATOM 5230 C CA . LEU A 1 712 ? 16.179 -30.715 42.955 1.00 92.06 712 LEU A CA 1
ATOM 5231 C C . LEU A 1 712 ? 17.564 -31.221 42.563 1.00 92.06 712 LEU A C 1
ATOM 5233 O O . LEU A 1 712 ? 18.126 -32.093 43.235 1.00 92.06 712 LEU A O 1
ATOM 5237 N N . ASP A 1 713 ? 18.149 -30.598 41.542 1.00 89.50 713 ASP A N 1
ATOM 5238 C CA . ASP A 1 713 ? 19.589 -30.684 41.304 1.00 89.50 713 ASP A CA 1
ATOM 5239 C C . ASP A 1 713 ? 20.386 -29.853 42.344 1.00 89.50 713 ASP A C 1
ATOM 5241 O O . ASP A 1 713 ? 19.805 -29.038 43.074 1.00 89.50 713 ASP A O 1
ATOM 5245 N N . PRO A 1 714 ? 21.722 -30.020 42.445 1.00 87.69 714 PRO A N 1
ATOM 5246 C CA . PRO A 1 714 ? 22.527 -29.302 43.436 1.00 87.69 714 PRO A CA 1
ATOM 5247 C C . PRO A 1 714 ? 22.461 -27.768 43.331 1.00 87.69 714 PRO A C 1
ATOM 5249 O O . PRO A 1 714 ? 22.498 -27.080 44.354 1.00 87.69 714 PRO A O 1
ATOM 5252 N N . GLY A 1 715 ? 22.352 -27.217 42.118 1.00 87.19 715 GLY A N 1
ATOM 5253 C CA . GLY A 1 715 ? 22.260 -25.774 41.887 1.00 87.19 715 GLY A CA 1
ATOM 5254 C C . GLY A 1 715 ? 20.901 -25.209 42.301 1.00 87.19 715 GLY A C 1
ATOM 5255 O O . GLY A 1 715 ? 20.830 -24.161 42.949 1.00 87.19 715 GLY A O 1
ATOM 5256 N N . GLN A 1 716 ? 19.823 -25.932 41.996 1.00 91.00 716 GLN A N 1
ATOM 5257 C CA . GLN A 1 716 ? 18.464 -25.619 42.437 1.00 91.00 716 GLN A CA 1
ATOM 5258 C C . GLN A 1 716 ? 18.324 -25.739 43.959 1.00 91.00 716 GLN A C 1
ATOM 5260 O O . GLN A 1 716 ? 17.773 -24.840 44.593 1.00 91.00 716 GLN A O 1
ATOM 5265 N N . ALA A 1 717 ? 18.871 -26.795 44.568 1.00 90.75 717 ALA A N 1
ATOM 5266 C CA . ALA A 1 717 ? 18.867 -26.981 46.019 1.00 90.75 717 ALA A CA 1
ATOM 5267 C C . ALA A 1 717 ? 19.603 -25.840 46.739 1.00 90.75 717 ALA A C 1
ATOM 5269 O O . ALA A 1 717 ? 19.101 -25.309 47.731 1.00 90.75 717 ALA A O 1
ATOM 5270 N N . ALA A 1 718 ? 20.752 -25.401 46.212 1.00 89.88 718 ALA A N 1
ATOM 5271 C CA . ALA A 1 718 ? 21.477 -24.246 46.739 1.00 89.88 718 ALA A CA 1
ATOM 5272 C C . ALA A 1 718 ? 20.658 -22.945 46.635 1.00 89.88 718 ALA A C 1
ATOM 5274 O O . ALA A 1 718 ? 20.610 -22.172 47.594 1.00 89.88 718 ALA A O 1
ATOM 5275 N N . ALA A 1 719 ? 19.972 -22.716 45.509 1.00 91.12 719 ALA A N 1
ATOM 5276 C CA . ALA A 1 719 ? 19.099 -21.556 45.329 1.00 91.12 719 ALA A CA 1
ATOM 5277 C C . ALA A 1 719 ? 17.901 -21.573 46.298 1.00 91.12 719 ALA A C 1
ATOM 5279 O O . ALA A 1 719 ? 17.605 -20.555 46.925 1.00 91.12 719 ALA A O 1
ATOM 5280 N N . VAL A 1 720 ? 17.261 -22.731 46.489 1.00 92.38 720 VAL A N 1
ATOM 5281 C CA . VAL A 1 720 ? 16.166 -22.902 47.455 1.00 92.38 720 VAL A CA 1
ATOM 5282 C C . VAL A 1 720 ? 16.652 -22.630 48.878 1.00 92.38 720 VAL A C 1
ATOM 5284 O O . VAL A 1 720 ? 16.036 -21.834 49.578 1.00 92.38 720 VAL A O 1
ATOM 5287 N N . LYS A 1 721 ? 17.785 -23.205 49.301 1.00 92.12 721 LYS A N 1
ATOM 5288 C CA . LYS A 1 721 ? 18.373 -22.937 50.628 1.00 92.12 721 LYS A CA 1
ATOM 5289 C C . LYS A 1 721 ? 18.660 -21.454 50.844 1.00 92.12 721 LYS A C 1
ATOM 5291 O O . LYS A 1 721 ? 18.322 -20.910 51.893 1.00 92.12 721 LYS A O 1
ATOM 5296 N N . ALA A 1 722 ? 19.247 -20.797 49.844 1.00 91.44 722 ALA A N 1
ATOM 5297 C CA . ALA A 1 722 ? 19.517 -19.367 49.902 1.00 91.44 722 ALA A CA 1
ATOM 5298 C C . ALA A 1 722 ? 18.216 -18.568 50.091 1.00 91.44 722 ALA A C 1
ATOM 5300 O O . ALA A 1 722 ? 18.152 -17.719 50.980 1.00 91.44 722 ALA A O 1
ATOM 5301 N N . ALA A 1 723 ? 17.159 -18.883 49.339 1.00 92.19 723 ALA A N 1
ATOM 5302 C CA . ALA A 1 723 ? 15.858 -18.234 49.492 1.00 92.19 723 ALA A CA 1
ATOM 5303 C C . ALA A 1 723 ? 15.225 -18.479 50.870 1.00 92.19 723 ALA A C 1
ATOM 5305 O O . ALA A 1 723 ? 14.771 -17.530 51.504 1.00 92.19 723 ALA A O 1
ATOM 5306 N N . LEU A 1 724 ? 15.259 -19.721 51.369 1.00 90.62 724 LEU A N 1
ATOM 5307 C CA . LEU A 1 724 ? 14.738 -20.078 52.696 1.00 90.62 724 LEU A CA 1
ATOM 5308 C C . LEU A 1 724 ? 15.489 -19.371 53.837 1.00 90.62 724 LEU A C 1
ATOM 5310 O O . LEU A 1 724 ? 14.916 -19.128 54.894 1.00 90.62 724 LEU A O 1
ATOM 5314 N N . SER A 1 725 ? 16.754 -19.004 53.616 1.00 90.00 725 SER A N 1
ATOM 5315 C CA . SER A 1 725 ? 17.547 -18.178 54.540 1.00 90.00 725 SER A CA 1
ATOM 5316 C C . SER A 1 725 ? 17.311 -16.663 54.404 1.00 90.00 725 SER A C 1
ATOM 5318 O O . SER A 1 725 ? 17.974 -15.882 55.082 1.00 90.00 725 SER A O 1
ATOM 5320 N N . GLY A 1 726 ? 16.391 -16.236 53.530 1.00 88.75 726 GLY A N 1
ATOM 5321 C CA . GLY A 1 726 ? 16.045 -14.828 53.299 1.00 88.75 726 GLY A CA 1
ATOM 5322 C C . GLY A 1 726 ? 16.779 -14.157 52.130 1.00 88.75 726 GLY A C 1
ATOM 5323 O O . GLY A 1 726 ? 16.669 -12.945 51.946 1.00 88.75 726 GLY A O 1
ATOM 5324 N N . THR A 1 727 ? 17.530 -14.903 51.312 1.00 92.00 727 THR A N 1
ATOM 5325 C CA . THR A 1 727 ? 18.204 -14.327 50.136 1.00 92.00 727 THR A CA 1
ATOM 5326 C C . THR A 1 727 ? 17.215 -14.133 48.987 1.00 92.00 727 THR A C 1
ATOM 5328 O O . THR A 1 727 ? 16.800 -15.099 48.344 1.00 92.00 727 THR A O 1
ATOM 5331 N N . ARG A 1 728 ? 16.894 -12.873 48.681 1.00 93.12 728 ARG A N 1
ATOM 5332 C CA . ARG A 1 728 ? 16.047 -12.486 47.541 1.00 93.12 728 ARG A CA 1
ATOM 5333 C C . ARG A 1 728 ? 16.655 -12.876 46.192 1.00 93.12 728 ARG A C 1
ATOM 5335 O O . ARG A 1 728 ? 17.871 -12.983 46.029 1.00 93.12 728 ARG A O 1
ATOM 5342 N N . GLY A 1 729 ? 15.800 -13.023 45.187 1.00 92.56 729 GLY A N 1
ATOM 5343 C CA . GLY A 1 729 ? 16.167 -13.267 43.796 1.00 92.56 729 GLY A CA 1
ATOM 5344 C C . GLY A 1 729 ? 16.678 -14.681 43.533 1.00 92.56 729 GLY A C 1
ATOM 5345 O O . GLY A 1 729 ? 17.428 -14.881 42.571 1.00 92.56 729 GLY A O 1
ATOM 5346 N N . ARG A 1 730 ? 16.327 -15.639 44.396 1.00 93.56 730 ARG A N 1
ATOM 5347 C CA . ARG A 1 730 ? 16.779 -17.038 44.325 1.00 93.56 730 ARG A CA 1
ATOM 5348 C C . ARG A 1 730 ? 15.653 -18.029 44.075 1.00 93.56 730 ARG A C 1
ATOM 5350 O O . ARG A 1 730 ? 15.872 -19.016 43.376 1.00 93.56 730 ARG A O 1
ATOM 5357 N N . LEU A 1 731 ? 14.463 -17.750 44.595 1.00 95.31 731 LEU A N 1
ATOM 5358 C CA . LEU A 1 731 ? 13.282 -18.587 44.440 1.00 95.31 731 LEU A CA 1
ATOM 5359 C C . LEU A 1 731 ? 12.052 -17.686 44.339 1.00 95.31 731 LEU A C 1
ATOM 5361 O O . LEU A 1 731 ? 11.900 -16.770 45.145 1.00 95.31 731 LEU A O 1
ATOM 5365 N N . ARG A 1 732 ? 11.179 -17.933 43.363 1.00 96.44 732 ARG A N 1
ATOM 5366 C CA . ARG A 1 732 ? 9.955 -17.152 43.162 1.00 96.44 732 ARG A CA 1
ATOM 5367 C C . ARG A 1 732 ? 8.761 -18.042 42.865 1.00 96.44 732 ARG A C 1
ATOM 5369 O O . ARG A 1 732 ? 8.899 -19.093 42.245 1.00 96.44 732 ARG A O 1
ATOM 5376 N N . LEU A 1 733 ? 7.591 -17.580 43.274 1.00 95.56 733 LEU A N 1
ATOM 5377 C CA . LEU A 1 733 ? 6.307 -18.114 42.854 1.00 95.56 733 LEU A CA 1
ATOM 5378 C C . LEU A 1 733 ? 5.771 -17.304 41.679 1.00 95.56 733 LEU A C 1
ATOM 5380 O O . LEU A 1 733 ? 5.813 -16.073 41.698 1.00 95.56 733 LEU A O 1
ATOM 5384 N N . VAL A 1 734 ? 5.236 -18.006 40.689 1.00 95.38 734 VAL A N 1
ATOM 5385 C CA . VAL A 1 734 ? 4.591 -17.444 39.505 1.00 95.38 734 VAL A CA 1
ATOM 5386 C C . VAL A 1 734 ? 3.173 -17.992 39.427 1.00 95.38 734 VAL A C 1
ATOM 5388 O O . VAL A 1 734 ? 2.967 -19.201 39.490 1.00 95.38 734 VAL A O 1
ATOM 5391 N N . GLY A 1 735 ? 2.195 -17.101 39.315 1.00 93.31 735 GLY A N 1
ATOM 5392 C CA . GLY A 1 735 ? 0.800 -17.433 39.059 1.00 93.31 735 GLY A CA 1
ATOM 5393 C C . GLY A 1 735 ? 0.340 -16.788 37.762 1.00 93.31 735 GLY A C 1
ATOM 5394 O O . GLY A 1 735 ? 0.393 -15.566 37.638 1.00 93.31 735 GLY A O 1
ATOM 5395 N N . GLU A 1 736 ? -0.122 -17.601 36.821 1.00 93.00 736 GLU A N 1
ATOM 5396 C CA . GLU A 1 736 ? -0.723 -17.164 35.562 1.00 93.00 736 GLU A CA 1
ATOM 5397 C C . GLU A 1 736 ? -2.232 -17.386 35.643 1.00 93.00 736 GLU A C 1
ATOM 5399 O O . GLU A 1 736 ? -2.699 -18.506 35.892 1.00 93.00 736 GLU A O 1
ATOM 5404 N N . LEU A 1 737 ? -3.002 -16.317 35.459 1.00 89.69 737 LEU A N 1
ATOM 5405 C CA . LEU A 1 737 ? -4.453 -16.340 35.605 1.00 89.69 737 LEU A CA 1
ATOM 5406 C C . LEU A 1 737 ? -5.146 -15.569 34.483 1.00 89.69 737 LEU A C 1
ATOM 5408 O O . LEU A 1 737 ? -4.627 -14.571 33.993 1.00 89.69 737 LEU A O 1
ATOM 5412 N N . ASP A 1 738 ? -6.339 -16.020 34.113 1.00 84.56 738 ASP A N 1
ATOM 5413 C CA . ASP A 1 738 ? -7.254 -15.287 33.244 1.00 84.56 738 ASP A CA 1
ATOM 5414 C C . ASP A 1 738 ? -8.220 -14.488 34.133 1.00 84.56 738 ASP A C 1
ATOM 5416 O O . ASP A 1 738 ? -9.101 -15.051 34.795 1.00 84.56 738 ASP A O 1
ATOM 5420 N N . ALA A 1 739 ? -8.012 -13.171 34.190 1.00 79.06 739 ALA A N 1
ATOM 5421 C CA . ALA A 1 739 ? -8.878 -12.226 34.885 1.00 79.06 739 ALA A CA 1
ATOM 5422 C C . ALA A 1 739 ? -9.975 -11.690 33.945 1.00 79.06 739 ALA A C 1
ATOM 5424 O O . ALA A 1 739 ? -9.813 -11.733 32.724 1.00 79.06 739 ALA A O 1
ATOM 5425 N N . PRO A 1 740 ? -11.060 -11.088 34.475 1.00 68.88 740 PRO A N 1
ATOM 5426 C CA . PRO A 1 740 ? -12.087 -10.446 33.649 1.00 68.88 740 PRO A CA 1
ATOM 5427 C C . PRO A 1 740 ? -11.551 -9.371 32.685 1.00 68.88 740 PRO A C 1
ATOM 5429 O O . PRO A 1 740 ? -12.144 -9.149 31.635 1.00 68.88 740 PRO A O 1
ATOM 5432 N N . ALA A 1 741 ? -10.429 -8.723 33.021 1.00 64.38 741 ALA A N 1
ATOM 5433 C CA . ALA A 1 741 ? -9.773 -7.713 32.185 1.00 64.38 741 ALA A CA 1
ATOM 5434 C C . ALA A 1 741 ? -8.740 -8.288 31.188 1.00 64.38 741 ALA A C 1
ATOM 5436 O O . ALA A 1 741 ? -8.202 -7.536 30.379 1.00 64.38 741 ALA A O 1
ATOM 5437 N N . GLY A 1 742 ? -8.454 -9.596 31.235 1.00 72.06 742 GLY A N 1
ATOM 5438 C CA . GLY A 1 742 ? -7.453 -10.262 30.396 1.00 72.06 742 GLY A CA 1
ATOM 5439 C C . GLY A 1 742 ? -6.475 -11.156 31.177 1.00 72.06 742 GLY A C 1
ATOM 5440 O O . GLY A 1 742 ? -6.602 -11.303 32.395 1.00 72.06 742 GLY A O 1
ATOM 5441 N N . PRO A 1 743 ? -5.506 -11.782 30.484 1.00 78.00 743 PRO A N 1
ATOM 5442 C CA . PRO A 1 743 ? -4.491 -12.629 31.107 1.00 78.00 743 PRO A CA 1
ATOM 5443 C C . PRO A 1 743 ? -3.498 -11.806 31.938 1.00 78.00 743 PRO A C 1
ATOM 5445 O O . PRO A 1 743 ? -3.036 -10.747 31.516 1.00 78.00 743 PRO A O 1
ATOM 5448 N N . GLU A 1 744 ? -3.140 -12.321 33.109 1.00 84.19 744 GLU A N 1
ATOM 5449 C CA . GLU A 1 744 ? -2.304 -11.657 34.110 1.00 84.19 744 GLU A CA 1
ATOM 5450 C C . GLU A 1 744 ? -1.242 -12.618 34.656 1.00 84.19 744 GLU A C 1
ATOM 5452 O O . GLU A 1 744 ? -1.508 -13.799 34.901 1.00 84.19 744 GLU A O 1
ATOM 5457 N N . ILE A 1 745 ? -0.037 -12.092 34.895 1.00 90.50 745 ILE A N 1
ATOM 5458 C CA . ILE A 1 745 ? 1.074 -12.830 35.506 1.00 90.50 745 ILE A CA 1
ATOM 5459 C C . ILE A 1 745 ? 1.437 -12.156 36.827 1.00 90.50 745 ILE A C 1
ATOM 5461 O O . ILE A 1 745 ? 1.757 -10.967 36.879 1.00 90.50 745 ILE A O 1
ATOM 5465 N N . ARG A 1 746 ? 1.403 -12.926 37.915 1.00 90.62 746 ARG A N 1
ATOM 5466 C CA . ARG A 1 746 ? 1.764 -12.468 39.259 1.00 90.62 746 ARG A CA 1
ATOM 5467 C C . ARG A 1 746 ? 3.003 -13.202 39.740 1.00 90.62 746 ARG A C 1
ATOM 5469 O O . ARG A 1 746 ? 3.038 -14.428 39.742 1.00 90.62 746 ARG A O 1
ATOM 5476 N N . VAL A 1 747 ? 4.003 -12.445 40.182 1.00 93.06 747 VAL A N 1
ATOM 5477 C CA . VAL A 1 747 ? 5.294 -12.983 40.626 1.00 93.06 747 VAL A CA 1
ATOM 5478 C C . VAL A 1 747 ? 5.594 -12.506 42.043 1.00 93.06 747 VAL A C 1
ATOM 5480 O O . VAL A 1 747 ? 5.443 -11.320 42.340 1.00 93.06 747 VAL A O 1
ATOM 5483 N N . ARG A 1 748 ? 6.024 -13.419 42.917 1.00 92.25 748 ARG A N 1
ATOM 5484 C CA . ARG A 1 748 ? 6.454 -13.112 44.290 1.00 92.25 748 ARG A CA 1
ATOM 5485 C C . ARG A 1 748 ? 7.754 -13.826 44.614 1.00 92.25 748 ARG A C 1
ATOM 5487 O O . ARG A 1 748 ? 7.870 -15.025 44.376 1.00 92.25 748 ARG A O 1
ATOM 5494 N N . ASP A 1 749 ? 8.720 -13.098 45.162 1.00 93.62 749 ASP A N 1
ATOM 5495 C CA . ASP A 1 749 ? 9.931 -13.714 45.697 1.00 93.62 749 ASP A CA 1
ATOM 5496 C C . ASP A 1 749 ? 9.593 -14.472 46.983 1.00 93.62 749 ASP A C 1
ATOM 5498 O O . ASP A 1 749 ? 8.845 -13.976 47.825 1.00 93.62 749 ASP A O 1
ATOM 5502 N N . VAL A 1 750 ? 10.120 -15.685 47.135 1.00 91.81 750 VAL A N 1
ATOM 5503 C CA . VAL A 1 750 ? 9.821 -16.515 48.304 1.00 91.81 750 VAL A CA 1
ATOM 5504 C C . VAL A 1 750 ? 10.431 -15.927 49.574 1.00 91.81 750 VAL A C 1
ATOM 5506 O O . VAL A 1 750 ? 9.814 -16.046 50.627 1.00 91.81 750 VAL A O 1
ATOM 5509 N N . ALA A 1 751 ? 11.578 -15.242 49.502 1.00 90.19 751 ALA A N 1
ATOM 5510 C CA . ALA A 1 751 ? 12.178 -14.622 50.684 1.00 90.19 751 ALA A CA 1
ATOM 5511 C C . ALA A 1 751 ? 11.242 -13.572 51.313 1.00 90.19 751 ALA A C 1
ATOM 5513 O O . ALA A 1 751 ? 11.108 -13.525 52.533 1.00 90.19 751 ALA A O 1
ATOM 5514 N N . ASP A 1 752 ? 10.521 -12.805 50.487 1.00 88.44 752 ASP A N 1
ATOM 5515 C CA . ASP A 1 752 ? 9.550 -11.805 50.956 1.00 88.44 752 ASP A CA 1
ATOM 5516 C C . ASP A 1 752 ? 8.302 -12.441 51.595 1.00 88.44 752 ASP A C 1
ATOM 5518 O O . ASP A 1 752 ? 7.600 -11.795 52.369 1.00 88.44 752 ASP A O 1
ATOM 5522 N N . LEU A 1 753 ? 8.010 -13.706 51.278 1.00 86.94 753 LEU A N 1
ATOM 5523 C CA . LEU A 1 753 ? 6.878 -14.458 51.832 1.00 86.94 753 LEU A CA 1
ATOM 5524 C C . LEU A 1 753 ? 7.221 -15.185 53.141 1.00 86.94 753 LEU A C 1
ATOM 5526 O O . LEU A 1 753 ? 6.321 -15.696 53.806 1.00 86.94 753 LEU A O 1
ATOM 5530 N N . LEU A 1 754 ? 8.507 -15.267 53.489 1.00 85.12 754 LEU A N 1
ATOM 5531 C CA . LEU A 1 754 ? 9.003 -15.904 54.711 1.00 85.12 754 LEU A CA 1
ATOM 5532 C C . LEU A 1 754 ? 9.249 -14.904 55.845 1.00 85.12 754 LEU A C 1
ATOM 5534 O O . LEU A 1 754 ? 9.366 -15.315 57.001 1.00 85.12 754 LEU A O 1
ATOM 5538 N N . GLU A 1 755 ? 9.339 -13.607 55.540 1.00 73.12 755 GLU A N 1
ATOM 5539 C CA . GLU A 1 755 ? 9.438 -12.577 56.570 1.00 73.12 755 GLU A CA 1
ATOM 5540 C C . GLU A 1 755 ? 8.130 -12.538 57.384 1.00 73.12 755 GLU A C 1
ATOM 5542 O O . GLU A 1 755 ? 7.043 -12.453 56.804 1.00 73.12 755 GLU A O 1
ATOM 5547 N N . PRO A 1 756 ? 8.186 -12.596 58.730 1.00 53.06 756 PRO A N 1
ATOM 5548 C CA . PRO A 1 756 ? 6.994 -12.402 59.537 1.00 53.06 756 PRO A CA 1
ATOM 5549 C C . PRO A 1 756 ? 6.477 -10.990 59.271 1.00 53.06 756 PRO A C 1
ATOM 5551 O O . PRO A 1 756 ? 7.181 -10.016 59.540 1.00 53.06 756 PRO A O 1
ATOM 5554 N N . THR A 1 757 ? 5.261 -10.890 58.730 1.00 43.88 757 THR A N 1
ATOM 5555 C CA . THR A 1 757 ? 4.515 -9.633 58.593 1.00 43.88 757 THR A CA 1
ATOM 5556 C C . THR A 1 757 ? 4.574 -8.886 59.924 1.00 43.88 757 THR A C 1
ATOM 5558 O O . THR A 1 757 ? 3.950 -9.318 60.893 1.00 43.88 757 THR A O 1
ATOM 5561 N N . ARG A 1 758 ? 5.394 -7.832 59.979 1.00 30.06 758 ARG A N 1
ATOM 5562 C CA . ARG A 1 758 ? 5.480 -6.912 61.115 1.00 30.06 758 ARG A CA 1
ATOM 5563 C C . ARG A 1 758 ? 4.272 -5.997 61.166 1.00 30.06 758 ARG A C 1
ATOM 5565 O O . ARG A 1 758 ? 3.812 -5.581 60.078 1.00 30.06 758 ARG A O 1
#

Organism: NCBI:txid2200763

Radius of gyration: 35.65 Å; Cα contacts (8 Å, |Δi|>4): 1774; chains: 1; bounding box: 77×67×102 Å

Secondary structure (DSSP, 8-state):
----TTSEEEEEE-TTSSSEEEEETTEEEEEEEEP-EEEE-B-TTS-BSEEEEEEESSSPPEEEEEEEEEEE--HHHHHHHHHHHHHHH----EEEE--EEEEEEEEEEEETTTEEEEEEEEEEE-TTTTSSEEEEEEEPHHHHHHHHHHHHH--S-EEEEEEEEEEEEPP--SEEEEE-HHHHHHHHHHHH-TT-EE-HHHHHHHHHHHHTTT-EE-PPPTT----S---HHHHHHHHHHHHHHHHEEE--SS---TT--EEEPPGGGS----EEEETTS--EEEEEEEEEE-HHHHHHHHHTT--GGGEEEEEPPPPPTTEEEEEEEE---SSBTTEEEEEEEEEE--BTTTB-S-EEEEEE--BTTTEEEEEEE--TT----EEEEEEEEEEETTEEEEEE---EEE-SSEEEE-GGGSSS-EEEEE--HHHHTTEEEEEE-TTS-EEEEESSS-SEEEEE--GGGPSPEEEEEESSSS--EEEE--S-SEEE--GGGSTT-EEEEEEEE-SS--EEEEEEETT--SPPEEEEE-SS--EEEEEEEES-TTS--EEEEEEETTEE-PPPPPB---TT-EEETTPPPPEEETTEEEEE-SSSTTEEEE-----EEPBPTTSSBSEEEEEETTEEEEEEEEESSPPHHHHHHHHHHHHHHSSS---EEEEPP-EEEEEEEEE--TT---EEEEEE---SSTT--EEEEEEEPHHHHHHHHHHHTT-TTSEEEEEEEEETTEEEEEEEEHHHHHS---